Protein AF-0000000086500483 (afdb_homodimer)

Sequence (840 aa):
MISSTLGSKMKPRSASFLNILEKSIKFSTSARAWAPTVSQPPESLLKPLTVPHKLLMGAGPSNCSPRVLAAGKVPMLGHRQPETIEIMDEVQKGLRYLFQTHNEWTFAISATGNGAMEATVVNLLEPGETALVCANGMWGHRFAGMVEQNDCVAKIIVRPFGEVFNIEEIEKGLREHKPSIVFVVYGESSAGTVQPLEGIGELCHRYNALLVVDAVAILGGAPLFTDDWDIDVIYGATQKCMSAPPSLSPITFSQRARDKIASRKKPIRSYYFNAPAIADHWGCDGRSRGFHHTEMVTNVYMLRESLAIFAEEGLEKVWKSHRDCAQLLHQGLEHLGLEFLKVRNPCVTTVIVPDGVSRKDVSDYAMRHYRIDIPGGVPDMVDKVWRIGIMGYNSKAENIKLTLKAFSEALSSVQKKSTVMISSTLGSKMKPRSASFLNILEKSIKFSTSARAWAPTVSQPPESLLKPLTVPHKLLMGAGPSNCSPRVLAAGKVPMLGHRQPETIEIMDEVQKGLRYLFQTHNEWTFAISATGNGAMEATVVNLLEPGETALVCANGMWGHRFAGMVEQNDCVAKIIVRPFGEVFNIEEIEKGLREHKPSIVFVVYGESSAGTVQPLEGIGELCHRYNALLVVDAVAILGGAPLFTDDWDIDVIYGATQKCMSAPPSLSPITFSQRARDKIASRKKPIRSYYFNAPAIADHWGCDGRSRGFHHTEMVTNVYMLRESLAIFAEEGLEKVWKSHRDCAQLLHQGLEHLGLEFLKVRNPCVTTVIVPDGVSRKDVSDYAMRHYRIDIPGGVPDMVDKVWRIGIMGYNSKAENIKLTLKAFSEALSSVQKKSTV

Foldseek 3Di:
DDDDPPDDDPDPPPPPVPDDPPPPPPPPCCPPPDDDDDDDDDPVVVDDDDDDDFQEFFLDQGAADPLLVVLLVDDDDFCPDPVLLVLLVLLQVLQCVLQQHPFLLWGKAQAFLVLLLLLLLLQQDAAAFEEEFEDAFDVSVVSQVSNVVRNYHYHYDYDHQLDEDDLVSVLVVCVVRLGQEYEDEQQDQQRQFGYDQAPNLVSQVVSNHAYEYECASARLQADHNCVNSNHAKYKYFCRHQLRHDGGIMIMGGDPSSVVSSVPDPDDRPDLSSHSVLVSLCSCGPVDHRDCSDGDPSSSSSSSSSSSVVCVVCDSVNSNVLLQVLLVLLVVLCVVLVWDWRDRHRSFKTKTFDDPPFFPVQLQVQCCVPPSYGWFAHDPPGRRGITITGCHHPCSDNVNSVSVSVSNSVSVVVRVVVSVD/DPDDDPDDDPDCPPPPPPPPPPPPPPPPCCPPPDDDDDDDDDPVVVDDDDDDDFQEFFLDQGAADPLLVVLLVDDDDFCPDPVLLVLLVLLQVLQCQLQQHPFLLWGKAQAFLVLLLLLLLLQQDDAAFEEEFEDAFDVSVVSQVSNVVRNYHYHYDYDYQLDEDDLVSVLVVCVVRLGQEYEDEQQDQQRQFGYDQAPNLVSCVVSNHAYEYECASARLQADHNCVNSNHAKYKYFCRHQLRHDGGIMIMGGDPSSVVSSVPDPDDRPDLSSHSVLVSLCSCGPVDHRDCSDGDPSSSSSSSSSSSVVCVVCDSVNSNVLLQVLLVLLVVLCVVLVWDWRDRHRSFKTKTFDDPPFFPVQLQVQCCVPPSYGWFAHDPPGRRGITITGCHHPCSDNVNSVSVSVSNSVSVVVRVVVSVD

Radius of gyration: 29.47 Å; Cα contacts (8 Å, |Δi|>4): 1779; chains: 2; bounding box: 67×90×112 Å

Structure (mmCIF, N/CA/C/O backbone):
data_AF-0000000086500483-model_v1
#
loop_
_entity.id
_entity.type
_entity.pdbx_description
1 polymer 'Alanine--glyoxylate aminotransferase'
#
loop_
_atom_site.group_PDB
_atom_site.id
_atom_site.type_symbol
_atom_site.label_atom_id
_atom_site.label_alt_id
_atom_site.label_comp_id
_atom_site.label_asym_id
_atom_site.label_entity_id
_atom_site.label_seq_id
_atom_site.pdbx_PDB_ins_code
_atom_site.Cartn_x
_atom_site.Cartn_y
_atom_site.Cartn_z
_atom_site.occupancy
_atom_site.B_iso_or_equiv
_atom_site.auth_seq_id
_atom_site.auth_comp_id
_atom_site.auth_asym_id
_atom_site.auth_atom_id
_atom_site.pdbx_PDB_model_num
ATOM 1 N N . MET A 1 1 ? -41.094 42.875 49.844 1 18.81 1 MET A N 1
ATOM 2 C CA . MET A 1 1 ? -40.531 44.156 49.469 1 18.81 1 MET A CA 1
ATOM 3 C C . MET A 1 1 ? -39.281 43.969 48.594 1 18.81 1 MET A C 1
ATOM 5 O O . MET A 1 1 ? -38.781 42.844 48.469 1 18.81 1 MET A O 1
ATOM 9 N N . ILE A 1 2 ? -38 44.594 49.156 1 17.14 2 ILE A N 1
ATOM 10 C CA . ILE A 1 2 ? -37.312 45.375 48.156 1 17.14 2 ILE A CA 1
ATOM 11 C C . ILE A 1 2 ? -36.781 44.438 47.062 1 17.14 2 ILE A C 1
ATOM 13 O O . ILE A 1 2 ? -36.656 43.219 47.281 1 17.14 2 ILE A O 1
ATOM 17 N N . SER A 1 3 ? -35.656 44.781 46.469 1 18.42 3 SER A N 1
ATOM 18 C CA . SER A 1 3 ? -34.75 45.469 45.562 1 18.42 3 SER A CA 1
ATOM 19 C C . SER A 1 3 ? -33.719 44.531 44.969 1 18.42 3 SER A C 1
ATOM 21 O O . SER A 1 3 ? -33.344 43.531 45.594 1 18.42 3 SER A O 1
ATOM 23 N N . SER A 1 4 ? -33.188 44.875 43.781 1 20.38 4 SER A N 1
ATOM 24 C CA . SER A 1 4 ? -32.719 44.625 42.406 1 20.38 4 SER A CA 1
ATOM 25 C C . SER A 1 4 ? -31.234 44.219 42.406 1 20.38 4 SER A C 1
ATOM 27 O O . SER A 1 4 ? -30.656 43.938 41.344 1 20.38 4 SER A O 1
ATOM 29 N N . THR A 1 5 ? -30.438 44.531 43.5 1 21.8 5 THR A N 1
ATOM 30 C CA . THR A 1 5 ? -29.141 45.062 43.094 1 21.8 5 THR A CA 1
ATOM 31 C C . THR A 1 5 ? -28.25 43.938 42.531 1 21.8 5 THR A C 1
ATOM 33 O O . THR A 1 5 ? -27.844 43.031 43.25 1 21.8 5 THR A O 1
ATOM 36 N N . LEU A 1 6 ? -28.438 43.656 41.25 1 22.12 6 LEU A N 1
ATOM 37 C CA . LEU A 1 6 ? -27.969 42.625 40.312 1 22.12 6 LEU A CA 1
ATOM 38 C C . LEU A 1 6 ? -26.453 42.625 40.25 1 22.12 6 LEU A C 1
ATOM 40 O O . LEU A 1 6 ? -25.844 41.562 40 1 22.12 6 LEU A O 1
ATOM 44 N N . GLY A 1 7 ? -25.672 43.844 40.156 1 20.81 7 GLY A N 1
ATOM 45 C CA . GLY A 1 7 ? -24.766 44.156 39.062 1 20.81 7 GLY A CA 1
ATOM 46 C C . GLY A 1 7 ? -23.359 43.656 39.281 1 20.81 7 GLY A C 1
ATOM 47 O O . GLY A 1 7 ? -22.438 44.031 38.562 1 20.81 7 GLY A O 1
ATOM 48 N N . SER A 1 8 ? -22.969 43.094 40.312 1 20.22 8 SER A N 1
ATOM 49 C CA . SER A 1 8 ? -21.562 43.312 40.656 1 20.22 8 SER A CA 1
ATOM 50 C C . SER A 1 8 ? -20.656 42.812 39.531 1 20.22 8 SER A C 1
ATOM 52 O O . SER A 1 8 ? -21.031 41.969 38.75 1 20.22 8 SER A O 1
ATOM 54 N N . LYS A 1 9 ? -19.266 43.375 39.562 1 23.98 9 LYS A N 1
ATOM 55 C CA . LYS A 1 9 ? -18.062 43.719 38.844 1 23.98 9 LYS A CA 1
ATOM 56 C C . LYS A 1 9 ? -17.266 42.5 38.438 1 23.98 9 LYS A C 1
ATOM 58 O O . LYS A 1 9 ? -16.609 41.875 39.281 1 23.98 9 LYS A O 1
ATOM 63 N N . MET A 1 10 ? -17.812 41.594 37.656 1 20.56 10 MET A N 1
ATOM 64 C CA . MET A 1 10 ? -16.969 40.5 37.188 1 20.56 10 MET A CA 1
ATOM 65 C C . MET A 1 10 ? -15.75 41.031 36.438 1 20.56 10 MET A C 1
ATOM 67 O O . MET A 1 10 ? -15.883 41.625 35.375 1 20.56 10 MET A O 1
ATOM 71 N N . LYS A 1 11 ? -14.742 41.625 37.094 1 26.14 11 LYS A N 1
ATOM 72 C CA . LYS A 1 11 ? -13.602 42.281 36.469 1 26.14 11 LYS A CA 1
ATOM 73 C C . LYS A 1 11 ? -12.992 41.406 35.375 1 26.14 11 LYS A C 1
ATOM 75 O O . LYS A 1 11 ? -12.727 40.219 35.594 1 26.14 11 LYS A O 1
ATOM 80 N N . PRO A 1 12 ? -12.945 41.875 34.094 1 25.09 12 PRO A N 1
ATOM 81 C CA . PRO A 1 12 ? -12.5 41.375 32.781 1 25.09 12 PRO A CA 1
ATOM 82 C C . PRO A 1 12 ? -10.992 41.125 32.719 1 25.09 12 PRO A C 1
ATOM 84 O O . PRO A 1 12 ? -10.469 40.719 31.672 1 25.09 12 PRO A O 1
ATOM 87 N N . ARG A 1 13 ? -10.258 40.688 33.656 1 26.56 13 ARG A N 1
ATOM 88 C CA . ARG A 1 13 ? -8.852 41.031 33.562 1 26.56 13 ARG A CA 1
ATOM 89 C C . ARG A 1 13 ? -8.219 40.438 32.312 1 26.56 13 ARG A C 1
ATOM 91 O O . ARG A 1 13 ? -7.004 40.531 32.125 1 26.56 13 ARG A O 1
ATOM 98 N N . SER A 1 14 ? -8.93 39.469 31.609 1 22.48 14 SER A N 1
ATOM 99 C CA . SER A 1 14 ? -8.062 38.531 30.875 1 22.48 14 SER A CA 1
ATOM 100 C C . SER A 1 14 ? -7.508 39.188 29.609 1 22.48 14 SER A C 1
ATOM 102 O O . SER A 1 14 ? -7.027 38.5 28.719 1 22.48 14 SER A O 1
ATOM 104 N N . ALA A 1 15 ? -7.492 40.5 29.375 1 26.84 15 ALA A N 1
ATOM 105 C CA . ALA A 1 15 ? -7.109 41.156 28.125 1 26.84 15 ALA A CA 1
ATOM 106 C C . ALA A 1 15 ? -5.613 41 27.859 1 26.84 15 ALA A C 1
ATOM 108 O O . ALA A 1 15 ? -5.156 41.188 26.734 1 26.84 15 ALA A O 1
ATOM 109 N N . SER A 1 16 ? -4.812 41.031 28.891 1 25.64 16 SER A N 1
ATOM 110 C CA . SER A 1 16 ? -3.43 41.438 28.688 1 25.64 16 SER A CA 1
ATOM 111 C C . SER A 1 16 ? -2.674 40.469 27.812 1 25.64 16 SER A C 1
ATOM 113 O O . SER A 1 16 ? -1.532 40.719 27.422 1 25.64 16 SER A O 1
ATOM 115 N N . PHE A 1 17 ? -3.039 39.219 27.797 1 24.09 17 PHE A N 1
ATOM 116 C CA . PHE A 1 17 ? -2.199 38.25 27.109 1 24.09 17 PHE A CA 1
ATOM 117 C C . PHE A 1 17 ? -2.312 38.375 25.594 1 24.09 17 PHE A C 1
ATOM 119 O O . PHE A 1 17 ? -1.892 37.5 24.844 1 24.09 17 PHE A O 1
ATOM 126 N N . LEU A 1 18 ? -3.117 39.375 25.094 1 24.19 18 LEU A N 1
ATOM 127 C CA . LEU A 1 18 ? -3.471 39.531 23.688 1 24.19 18 LEU A CA 1
ATOM 128 C C . LEU A 1 18 ? -2.26 39.969 22.859 1 24.19 18 LEU A C 1
ATOM 130 O O . LEU A 1 18 ? -2.102 39.531 21.719 1 24.19 18 LEU A O 1
ATOM 134 N N . ASN A 1 19 ? -1.441 41.062 23.266 1 22.88 19 ASN A N 1
ATOM 135 C CA . ASN A 1 19 ? -0.91 42.094 22.406 1 22.88 19 ASN A CA 1
ATOM 136 C C . ASN A 1 19 ? 0.293 41.625 21.594 1 22.88 19 ASN A C 1
ATOM 138 O O . ASN A 1 19 ? 0.6 42.156 20.531 1 22.88 19 ASN A O 1
ATOM 142 N N . ILE A 1 20 ? 1.309 41.062 22.25 1 24.81 20 ILE A N 1
ATOM 143 C CA . ILE A 1 20 ? 2.635 41.375 21.734 1 24.81 20 ILE A CA 1
ATOM 144 C C . ILE A 1 20 ? 2.826 40.719 20.359 1 24.81 20 ILE A C 1
ATOM 146 O O . ILE A 1 20 ? 3.654 41.188 19.578 1 24.81 20 ILE A O 1
ATOM 150 N N . LEU A 1 21 ? 2.375 39.469 20.266 1 23.59 21 LEU A N 1
ATOM 151 C CA . LEU A 1 21 ? 3.152 38.719 19.266 1 23.59 21 LEU A CA 1
ATOM 152 C C . LEU A 1 21 ? 2.742 39.125 17.859 1 23.59 21 LEU A C 1
ATOM 154 O O . LEU A 1 21 ? 2.148 38.312 17.125 1 23.59 21 LEU A O 1
ATOM 158 N N . GLU A 1 22 ? 2.186 40.375 17.734 1 25.53 22 GLU A N 1
ATOM 159 C CA . GLU A 1 22 ? 1.847 40.719 16.359 1 25.53 22 GLU A CA 1
ATOM 160 C C . GLU A 1 22 ? 3.102 40.969 15.531 1 25.53 22 GLU A C 1
ATOM 162 O O . GLU A 1 22 ? 3.109 41.844 14.664 1 25.53 22 GLU A O 1
ATOM 167 N N . LYS A 1 23 ? 4.309 40.688 16.016 1 29.25 23 LYS A N 1
ATOM 168 C CA . LYS A 1 23 ? 5.328 41.125 15.078 1 29.25 23 LYS A CA 1
ATOM 169 C C . LYS A 1 23 ? 5.066 40.562 13.68 1 29.25 23 LYS A C 1
ATOM 171 O O . LYS A 1 23 ? 5 39.375 13.492 1 29.25 23 LYS A O 1
ATOM 176 N N . SER A 1 24 ? 4.547 41.344 12.812 1 27.64 24 SER A N 1
ATOM 177 C CA . SER A 1 24 ? 4.363 41.188 11.375 1 27.64 24 SER A CA 1
ATOM 178 C C . SER A 1 24 ? 5.66 40.75 10.703 1 27.64 24 SER A C 1
ATOM 180 O O . SER A 1 24 ? 6.652 41.5 10.727 1 27.64 24 SER A O 1
ATOM 182 N N . ILE A 1 25 ? 6.176 39.594 10.953 1 28.55 25 ILE A N 1
ATOM 183 C CA . ILE A 1 25 ? 7.258 39.156 10.078 1 28.55 25 ILE A CA 1
ATOM 184 C C . ILE A 1 25 ? 6.953 39.562 8.641 1 28.55 25 ILE A C 1
ATOM 186 O O . ILE A 1 25 ? 5.977 39.125 8.047 1 28.55 25 ILE A O 1
ATOM 190 N N . LYS A 1 26 ? 7.355 40.812 8.344 1 28.77 26 LYS A N 1
ATOM 191 C CA . LYS A 1 26 ? 7.363 41.312 6.977 1 28.77 26 LYS A CA 1
ATOM 192 C C . LYS A 1 26 ? 8.172 40.438 6.051 1 28.77 26 LYS A C 1
ATOM 194 O O . LYS A 1 26 ? 9.398 40.344 6.168 1 28.77 26 LYS A O 1
ATOM 199 N N . PHE A 1 27 ? 7.711 39.281 5.711 1 29.2 27 PHE A N 1
ATOM 200 C CA . PHE A 1 27 ? 8.312 38.562 4.602 1 29.2 27 PHE A CA 1
ATOM 201 C C . PHE A 1 27 ? 8.531 39.469 3.406 1 29.2 27 PHE A C 1
ATOM 203 O O . PHE A 1 27 ? 7.598 40.156 2.955 1 29.2 27 PHE A O 1
ATOM 210 N N . SER A 1 28 ? 9.68 40.125 3.42 1 27.94 28 SER A N 1
ATOM 211 C CA . SER A 1 28 ? 10.055 40.781 2.174 1 27.94 28 SER A CA 1
ATOM 212 C C . SER A 1 28 ? 9.711 39.906 0.966 1 27.94 28 SER A C 1
ATOM 214 O O . SER A 1 28 ? 10.25 38.812 0.813 1 27.94 28 SER A O 1
ATOM 216 N N . THR A 1 29 ? 8.562 39.812 0.553 1 31.92 29 THR A N 1
ATOM 217 C CA . THR A 1 29 ? 8.008 39.156 -0.633 1 31.92 29 THR A CA 1
ATOM 218 C C . THR A 1 29 ? 8.734 39.625 -1.891 1 31.92 29 THR A C 1
ATOM 220 O O . THR A 1 29 ? 8.555 40.75 -2.34 1 31.92 29 THR A O 1
ATOM 223 N N . SER A 1 30 ? 10.008 39.656 -1.958 1 32.94 30 SER A N 1
ATOM 224 C CA . SER A 1 30 ? 10.227 39.688 -3.4 1 32.94 30 SER A CA 1
ATOM 225 C C . SER A 1 30 ? 9.211 38.844 -4.141 1 32.94 30 SER A C 1
ATOM 227 O O . SER A 1 30 ? 9.391 37.625 -4.266 1 32.94 30 SER A O 1
ATOM 229 N N . ALA A 1 31 ? 8.102 38.938 -3.777 1 39.38 31 ALA A N 1
ATOM 230 C CA . ALA A 1 31 ? 6.832 38.406 -4.266 1 39.38 31 ALA A CA 1
ATOM 231 C C . ALA A 1 31 ? 6.836 38.281 -5.789 1 39.38 31 ALA A C 1
ATOM 233 O O . ALA A 1 31 ? 6.961 39.281 -6.492 1 39.38 31 ALA A O 1
ATOM 234 N N . ARG A 1 32 ? 7.25 37.406 -6.418 1 42.75 32 ARG A N 1
ATOM 235 C CA . ARG A 1 32 ? 6.734 37.25 -7.773 1 42.75 32 ARG A CA 1
ATOM 236 C C . ARG A 1 32 ? 5.348 37.875 -7.906 1 42.75 32 ARG A C 1
ATOM 238 O O . ARG A 1 32 ? 4.441 37.562 -7.129 1 42.75 32 ARG A O 1
ATOM 245 N N . ALA A 1 33 ? 5.238 39.031 -8.523 1 44.91 33 ALA A N 1
ATOM 246 C CA . ALA A 1 33 ? 4.168 39.969 -8.836 1 44.91 33 ALA A CA 1
ATOM 247 C C . ALA A 1 33 ? 2.867 39.25 -9.156 1 44.91 33 ALA A C 1
ATOM 249 O O . ALA A 1 33 ? 1.778 39.781 -8.938 1 44.91 33 ALA A O 1
ATOM 250 N N . TRP A 1 34 ? 2.953 38.188 -9.93 1 53.78 34 TRP A N 1
ATOM 251 C CA . TRP A 1 34 ? 1.673 37.688 -10.422 1 53.78 34 TRP A CA 1
ATOM 252 C C . TRP A 1 34 ? 1.175 36.531 -9.57 1 53.78 34 TRP A C 1
ATOM 254 O O . TRP A 1 34 ? 1.963 35.656 -9.148 1 53.78 34 TRP A O 1
ATOM 264 N N . ALA A 1 35 ? 0.151 36.625 -8.891 1 76.38 35 ALA A N 1
ATOM 265 C CA . ALA A 1 35 ? -0.568 35.531 -8.25 1 76.38 35 ALA A CA 1
ATOM 266 C C . ALA A 1 35 ? -0.798 34.375 -9.227 1 76.38 35 ALA A C 1
ATOM 268 O O . ALA A 1 35 ? -1.275 34.594 -10.344 1 76.38 35 ALA A O 1
ATOM 269 N N . PRO A 1 36 ? -0.223 33.188 -8.891 1 88.94 36 PRO A N 1
ATOM 270 C CA . PRO A 1 36 ? -0.471 32.062 -9.789 1 88.94 36 PRO A CA 1
ATOM 271 C C . PRO A 1 36 ? -1.953 31.875 -10.109 1 88.94 36 PRO A C 1
ATOM 273 O O . PRO A 1 36 ? -2.812 32.25 -9.305 1 88.94 36 PRO A O 1
ATOM 276 N N . THR A 1 37 ? -2.127 31.5 -11.32 1 93.06 37 THR A N 1
ATOM 277 C CA . THR A 1 37 ? -3.486 31.203 -11.75 1 93.06 37 THR A CA 1
ATOM 278 C C . THR A 1 37 ? -3.689 29.688 -11.891 1 93.06 37 THR A C 1
ATOM 280 O O . THR A 1 37 ? -2.775 28.969 -12.297 1 93.06 37 THR A O 1
ATOM 283 N N . VAL A 1 38 ? -4.816 29.234 -11.617 1 97.31 38 VAL A N 1
ATOM 284 C CA . VAL A 1 38 ? -5.168 27.812 -11.695 1 97.31 38 VAL A CA 1
ATOM 285 C C . VAL A 1 38 ? -5.332 27.406 -13.156 1 97.31 38 VAL A C 1
ATOM 287 O O . VAL A 1 38 ? -5.926 28.141 -13.945 1 97.31 38 VAL A O 1
ATOM 290 N N . SER A 1 39 ? -4.793 26.312 -13.562 1 97.69 39 SER A N 1
ATOM 291 C CA . SER A 1 39 ? -4.926 25.766 -14.914 1 97.69 39 SER A CA 1
ATOM 292 C C . SER A 1 39 ? -6.352 25.312 -15.188 1 97.69 39 SER A C 1
ATOM 294 O O . SER A 1 39 ? -7.148 25.156 -14.258 1 97.69 39 SER A O 1
ATOM 296 N N . GLN A 1 40 ? -6.695 25.125 -16.453 1 97.5 40 GLN A N 1
ATOM 297 C CA . GLN A 1 40 ? -8 24.594 -16.828 1 97.5 40 GLN A CA 1
ATOM 298 C C . GLN A 1 40 ? -8.102 23.109 -16.469 1 97.5 40 GLN A C 1
ATOM 300 O O . GLN A 1 40 ? -7.133 22.359 -16.594 1 97.5 40 GLN A O 1
ATOM 305 N N . PRO A 1 41 ? -9.281 22.688 -15.969 1 98.31 41 PRO A N 1
ATOM 306 C CA . PRO A 1 41 ? -9.453 21.266 -15.695 1 98.31 41 PRO A CA 1
ATOM 307 C C . PRO A 1 41 ? -9.352 20.406 -16.953 1 98.31 41 PRO A C 1
ATOM 309 O O . PRO A 1 41 ? -9.727 20.844 -18.047 1 98.31 41 PRO A O 1
ATOM 312 N N . PRO A 1 42 ? -8.906 19.203 -16.828 1 98.31 42 PRO A N 1
ATOM 313 C CA . PRO A 1 42 ? -8.844 18.312 -18 1 98.31 42 PRO A CA 1
ATOM 314 C C . PRO A 1 42 ? -10.234 17.969 -18.547 1 98.31 42 PRO A C 1
ATOM 316 O O . PRO A 1 42 ? -11.094 17.5 -17.797 1 98.31 42 PRO A O 1
ATOM 319 N N . GLU A 1 43 ? -10.367 18.047 -19.844 1 98.19 43 GLU A N 1
ATOM 320 C CA . GLU A 1 43 ? -11.656 17.844 -20.484 1 98.19 43 GLU A CA 1
ATOM 321 C C . GLU A 1 43 ? -12.117 16.391 -20.328 1 98.19 43 GLU A C 1
ATOM 323 O O . GLU A 1 43 ? -13.312 16.125 -20.234 1 98.19 43 GLU A O 1
ATOM 328 N N . SER A 1 44 ? -11.188 15.516 -20.297 1 98.12 44 SER A N 1
ATOM 329 C CA . SER A 1 44 ? -11.516 14.094 -20.203 1 98.12 44 SER A CA 1
ATOM 330 C C . SER A 1 44 ? -12.25 13.789 -18.906 1 98.12 44 SER A C 1
ATOM 332 O O . SER A 1 44 ? -13.055 12.859 -18.844 1 98.12 44 SER A O 1
ATOM 334 N N . LEU A 1 45 ? -12.008 14.562 -17.891 1 98.38 45 LEU A N 1
ATOM 335 C CA . LEU A 1 45 ? -12.594 14.305 -16.578 1 98.38 45 LEU A CA 1
ATOM 336 C C . LEU A 1 45 ? -13.984 14.914 -16.484 1 98.38 45 LEU A C 1
ATOM 338 O O . LEU A 1 45 ? -14.688 14.703 -15.484 1 98.38 45 LEU A O 1
ATOM 342 N N . LEU A 1 46 ? -14.398 15.664 -17.469 1 98.31 46 LEU A N 1
ATOM 343 C CA . LEU A 1 46 ? -15.75 16.203 -17.531 1 98.31 46 LEU A CA 1
ATOM 344 C C . LEU A 1 46 ? -16.703 15.227 -18.188 1 98.31 46 LEU A C 1
ATOM 346 O O . LEU A 1 46 ? -17.906 15.492 -18.281 1 98.31 46 LEU A O 1
ATOM 350 N N . LYS A 1 47 ? -16.203 14.055 -18.578 1 97.88 47 LYS A N 1
ATOM 351 C CA . LYS A 1 47 ? -17 12.961 -19.141 1 97.88 47 LYS A CA 1
ATOM 352 C C . LYS A 1 47 ? -17.188 11.844 -18.109 1 97.88 47 LYS A C 1
ATOM 354 O O . LYS A 1 47 ? -16.328 11.641 -17.25 1 97.88 47 LYS A O 1
ATOM 359 N N . PRO A 1 48 ? -18.297 11.117 -18.188 1 97.06 48 PRO A N 1
ATOM 360 C CA . PRO A 1 48 ? -18.531 10.039 -17.219 1 97.06 48 PRO A CA 1
ATOM 361 C C . PRO A 1 48 ? -17.547 8.883 -17.375 1 97.06 48 PRO A C 1
ATOM 363 O O . PRO A 1 48 ? -17.016 8.664 -18.469 1 97.06 48 PRO A O 1
ATOM 366 N N . LEU A 1 49 ? -17.297 8.188 -16.281 1 96.81 49 LEU A N 1
ATOM 367 C CA . LEU A 1 49 ? -16.531 6.945 -16.312 1 96.81 49 LEU A CA 1
ATOM 368 C C . LEU A 1 49 ? -17.25 5.875 -17.125 1 96.81 49 LEU A C 1
ATOM 370 O O . LEU A 1 49 ? -18.438 5.613 -16.891 1 96.81 49 LEU A O 1
ATOM 374 N N . THR A 1 50 ? -16.547 5.336 -18.109 1 94.31 50 THR A N 1
ATOM 375 C CA . THR A 1 50 ? -17.094 4.266 -18.938 1 94.31 50 THR A CA 1
ATOM 376 C C . THR A 1 50 ? -16.203 3.027 -18.875 1 94.31 50 THR A C 1
ATOM 378 O O . THR A 1 50 ? -15.039 3.072 -19.266 1 94.31 50 THR A O 1
ATOM 381 N N . VAL A 1 51 ? -16.812 1.915 -18.359 1 96.06 51 VAL A N 1
ATOM 382 C CA . VAL A 1 51 ? -16.062 0.666 -18.219 1 96.06 51 VAL A CA 1
ATOM 383 C C . VAL A 1 51 ? -16.875 -0.485 -18.812 1 96.06 51 VAL A C 1
ATOM 385 O O . VAL A 1 51 ? -17.984 -0.786 -18.344 1 96.06 51 VAL A O 1
ATOM 388 N N . PRO A 1 52 ? -16.391 -1.112 -19.844 1 95.44 52 PRO A N 1
ATOM 389 C CA . PRO A 1 52 ? -17.109 -2.266 -20.406 1 95.44 52 PRO A CA 1
ATOM 390 C C . PRO A 1 52 ? -16.984 -3.51 -19.531 1 95.44 52 PRO A C 1
ATOM 392 O O . PRO A 1 52 ? -16.078 -3.592 -18.688 1 95.44 52 PRO A O 1
ATOM 395 N N . HIS A 1 53 ? -17.922 -4.391 -19.75 1 95.38 53 HIS A N 1
ATOM 396 C CA . HIS A 1 53 ? -17.828 -5.703 -19.109 1 95.38 53 HIS A CA 1
ATOM 397 C C . HIS A 1 53 ? -17.016 -6.668 -19.969 1 95.38 53 HIS A C 1
ATOM 399 O O . HIS A 1 53 ? -17.266 -6.809 -21.172 1 95.38 53 HIS A O 1
ATOM 405 N N . LYS A 1 54 ? -16.047 -7.273 -19.391 1 97.31 54 LYS A N 1
ATOM 406 C CA . LYS A 1 54 ? -15.195 -8.266 -20.047 1 97.31 54 LYS A CA 1
ATOM 407 C C . LYS A 1 54 ? -14.961 -9.469 -19.141 1 97.31 54 LYS A C 1
ATOM 409 O O . LYS A 1 54 ? -14.938 -9.344 -17.922 1 97.31 54 LYS A O 1
ATOM 414 N N . LEU A 1 55 ? -14.883 -10.641 -19.719 1 97.69 55 LEU A N 1
ATOM 415 C CA . LEU A 1 55 ? -14.477 -11.844 -19 1 97.69 55 LEU A CA 1
ATOM 416 C C . LEU A 1 55 ? -12.953 -11.969 -18.969 1 97.69 55 LEU A C 1
ATOM 418 O O . LEU A 1 55 ? -12.32 -12.102 -20.016 1 97.69 55 LEU A O 1
ATOM 422 N N . LEU A 1 56 ? -12.367 -11.945 -17.781 1 97.88 56 LEU A N 1
ATOM 423 C CA . LEU A 1 56 ? -10.922 -11.93 -17.609 1 97.88 56 LEU A CA 1
ATOM 424 C C . LEU A 1 56 ? -10.383 -13.344 -17.375 1 97.88 56 LEU A C 1
ATOM 426 O O . LEU A 1 56 ? -10.266 -13.797 -16.234 1 97.88 56 LEU A O 1
ATOM 430 N N . MET A 1 57 ? -9.961 -13.984 -18.438 1 97.5 57 MET A N 1
ATOM 431 C CA . MET A 1 57 ? -9.523 -15.375 -18.375 1 97.5 57 MET A CA 1
ATOM 432 C C . MET A 1 57 ? -8.008 -15.484 -18.516 1 97.5 57 MET A C 1
ATOM 434 O O . MET A 1 57 ? -7.5 -16.422 -19.125 1 97.5 57 MET A O 1
ATOM 438 N N . GLY A 1 58 ? -7.266 -14.484 -18.031 1 94.88 58 GLY A N 1
ATOM 439 C CA . GLY A 1 58 ? -5.816 -14.531 -17.953 1 94.88 58 GLY A CA 1
ATOM 440 C C . GLY A 1 58 ? -5.309 -14.922 -16.578 1 94.88 58 GLY A C 1
ATOM 441 O O . GLY A 1 58 ? -6.059 -15.461 -15.758 1 94.88 58 GLY A O 1
ATOM 442 N N . ALA A 1 59 ? -3.994 -14.672 -16.344 1 93.12 59 ALA A N 1
ATOM 443 C CA . ALA A 1 59 ? -3.34 -15.055 -15.102 1 93.12 59 ALA A CA 1
ATOM 444 C C . ALA A 1 59 ? -3.6 -14.016 -14.008 1 93.12 59 ALA A C 1
ATOM 446 O O . ALA A 1 59 ? -2.787 -13.852 -13.094 1 93.12 59 ALA A O 1
ATOM 447 N N . GLY A 1 60 ? -4.672 -13.258 -14.102 1 92.06 60 GLY A N 1
ATOM 448 C CA . GLY A 1 60 ? -5.004 -12.219 -13.141 1 92.06 60 GLY A CA 1
ATOM 449 C C . GLY A 1 60 ? -4.797 -10.812 -13.68 1 92.06 60 GLY A C 1
ATOM 450 O O . GLY A 1 60 ? -3.85 -10.57 -14.438 1 92.06 60 GLY A O 1
ATOM 451 N N . PRO A 1 61 ? -5.734 -9.945 -13.344 1 95.81 61 PRO A N 1
ATOM 452 C CA . PRO A 1 61 ? -6.816 -10.109 -12.367 1 95.81 61 PRO A CA 1
ATOM 453 C C . PRO A 1 61 ? -7.98 -10.93 -12.906 1 95.81 61 PRO A C 1
ATOM 455 O O . PRO A 1 61 ? -8.172 -11.016 -14.117 1 95.81 61 PRO A O 1
ATOM 458 N N . SER A 1 62 ? -8.68 -11.602 -11.992 1 97.44 62 SER A N 1
ATOM 459 C CA . SER A 1 62 ? -9.93 -12.281 -12.312 1 97.44 62 SER A CA 1
ATOM 460 C C . SER A 1 62 ? -11.125 -11.359 -12.102 1 97.44 62 SER A C 1
ATOM 462 O O . SER A 1 62 ? -11 -10.305 -11.469 1 97.44 62 SER A O 1
ATOM 464 N N . ASN A 1 63 ? -12.219 -11.719 -12.703 1 97.94 63 ASN A N 1
ATOM 465 C CA . ASN A 1 63 ? -13.422 -10.977 -12.359 1 97.94 63 ASN A CA 1
ATOM 466 C C . ASN A 1 63 ? -13.742 -11.086 -10.875 1 97.94 63 ASN A C 1
ATOM 468 O O . ASN A 1 63 ? -13.492 -12.117 -10.25 1 97.94 63 ASN A O 1
ATOM 472 N N . CYS A 1 64 ? -14.25 -10.016 -10.344 1 97.62 64 CYS A N 1
ATOM 473 C CA . CYS A 1 64 ? -14.688 -10.016 -8.953 1 97.62 64 CYS A CA 1
ATOM 474 C C . CYS A 1 64 ? -16.141 -10.461 -8.836 1 97.62 64 CYS A C 1
ATOM 476 O O . CYS A 1 64 ? -16.938 -10.203 -9.727 1 97.62 64 CYS A O 1
ATOM 478 N N . SER A 1 65 ? -16.438 -11.148 -7.758 1 96.06 65 SER A N 1
ATOM 479 C CA . SER A 1 65 ? -17.844 -11.453 -7.516 1 96.06 65 SER A CA 1
ATOM 480 C C . SER A 1 65 ? -18.656 -10.188 -7.289 1 96.06 65 SER A C 1
ATOM 482 O O . SER A 1 65 ? -18.156 -9.227 -6.695 1 96.06 65 SER A O 1
ATOM 484 N N . PRO A 1 66 ? -19.891 -10.219 -7.691 1 96.56 66 PRO A N 1
ATOM 485 C CA . PRO A 1 66 ? -20.766 -9.062 -7.43 1 96.56 66 PRO A CA 1
ATOM 486 C C . PRO A 1 66 ? -20.859 -8.719 -5.945 1 96.56 66 PRO A C 1
ATOM 488 O O . PRO A 1 66 ? -20.953 -7.547 -5.582 1 96.56 66 PRO A O 1
ATOM 491 N N . ARG A 1 67 ? -20.844 -9.758 -5.133 1 97.38 67 ARG A N 1
ATOM 492 C CA . ARG A 1 67 ? -20.891 -9.555 -3.688 1 97.38 67 ARG A CA 1
ATOM 493 C C . ARG A 1 67 ? -19.672 -8.766 -3.205 1 97.38 67 ARG A C 1
ATOM 495 O O . ARG A 1 67 ? -19.797 -7.844 -2.4 1 97.38 67 ARG A O 1
ATOM 502 N N . VAL A 1 68 ? -18.516 -9.133 -3.654 1 98.25 68 VAL A N 1
ATOM 503 C CA . VAL A 1 68 ? -17.266 -8.453 -3.295 1 98.25 68 VAL A CA 1
ATOM 504 C C . VAL A 1 68 ? -17.312 -7.012 -3.803 1 98.25 68 VAL A C 1
ATOM 506 O O . VAL A 1 68 ? -16.953 -6.082 -3.076 1 98.25 68 VAL A O 1
ATOM 509 N N . LEU A 1 69 ? -17.75 -6.777 -5.055 1 97.75 69 LEU A N 1
ATOM 510 C CA . LEU A 1 69 ? -17.828 -5.434 -5.621 1 97.75 69 LEU A CA 1
ATOM 511 C C . LEU A 1 69 ? -18.828 -4.578 -4.855 1 97.75 69 LEU A C 1
ATOM 513 O O . LEU A 1 69 ? -18.594 -3.383 -4.652 1 97.75 69 LEU A O 1
ATOM 517 N N . ALA A 1 70 ? -19.906 -5.188 -4.434 1 97.25 70 ALA A N 1
ATOM 518 C CA . ALA A 1 70 ? -20.922 -4.457 -3.691 1 97.25 70 ALA A CA 1
ATOM 519 C C . ALA A 1 70 ? -20.375 -3.902 -2.387 1 97.25 70 ALA A C 1
ATOM 521 O O . ALA A 1 70 ? -20.781 -2.832 -1.931 1 97.25 70 ALA A O 1
ATOM 522 N N . ALA A 1 71 ? -19.422 -4.602 -1.79 1 97.62 71 ALA A N 1
ATOM 523 C CA . ALA A 1 71 ? -18.781 -4.133 -0.561 1 97.62 71 ALA A CA 1
ATOM 524 C C . ALA A 1 71 ? -18.016 -2.834 -0.8 1 97.62 71 ALA A C 1
ATOM 526 O O . ALA A 1 71 ? -17.781 -2.068 0.137 1 97.62 71 ALA A O 1
ATOM 527 N N . GLY A 1 72 ? -17.641 -2.564 -2.039 1 96.12 72 GLY A N 1
ATOM 528 C CA . GLY A 1 72 ? -16.938 -1.345 -2.393 1 96.12 72 GLY A CA 1
ATOM 529 C C . GLY A 1 72 ? -17.797 -0.102 -2.279 1 96.12 72 GLY A C 1
ATOM 530 O O . GLY A 1 72 ? -17.281 1.015 -2.205 1 96.12 72 GLY A O 1
ATOM 531 N N . LYS A 1 73 ? -19.078 -0.26 -2.26 1 95.31 73 LYS A N 1
ATOM 532 C CA . LYS A 1 73 ? -20 0.868 -2.217 1 95.31 73 LYS A CA 1
ATOM 533 C C . LYS A 1 73 ? -20.469 1.132 -0.792 1 95.31 73 LYS A C 1
ATOM 535 O O . LYS A 1 73 ? -21.172 2.115 -0.538 1 95.31 73 LYS A O 1
ATOM 540 N N . VAL A 1 74 ? -20.047 0.265 0.157 1 93.31 74 VAL A N 1
ATOM 541 C CA . VAL A 1 74 ? -20.422 0.401 1.562 1 93.31 74 VAL A CA 1
ATOM 542 C C . VAL A 1 74 ? -19.766 1.65 2.15 1 93.31 74 VAL A C 1
ATOM 544 O O . VAL A 1 74 ? -18.641 1.994 1.797 1 93.31 74 VAL A O 1
ATOM 547 N N . PRO A 1 75 ? -20.469 2.285 3.057 1 92.81 75 PRO A N 1
ATOM 548 C CA . PRO A 1 75 ? -19.953 3.545 3.592 1 92.81 75 PRO A CA 1
ATOM 549 C C . PRO A 1 75 ? -18.609 3.373 4.301 1 92.81 75 PRO A C 1
ATOM 551 O O . PRO A 1 75 ? -18.375 2.355 4.961 1 92.81 75 PRO A O 1
ATOM 554 N N . MET A 1 76 ? -17.844 4.43 4.227 1 91.62 76 MET A N 1
ATOM 555 C CA . MET A 1 76 ? -16.531 4.484 4.867 1 91.62 76 MET A CA 1
ATOM 556 C C . MET A 1 76 ? -16.672 4.609 6.383 1 91.62 76 MET A C 1
ATOM 558 O O . MET A 1 76 ? -17.516 5.359 6.875 1 91.62 76 MET A O 1
ATOM 562 N N . LEU A 1 77 ? -15.977 3.809 7.074 1 91.62 77 LEU A N 1
ATOM 563 C CA . LEU A 1 77 ? -15.805 3.969 8.516 1 91.62 77 LEU A CA 1
ATOM 564 C C . LEU A 1 77 ? -14.406 4.473 8.844 1 91.62 77 LEU A C 1
ATOM 566 O O . LEU A 1 77 ? -13.492 4.359 8.023 1 91.62 77 LEU A O 1
ATOM 570 N N . GLY A 1 78 ? -14.328 5.082 10.031 1 89.94 78 GLY A N 1
ATOM 571 C CA . GLY A 1 78 ? -12.992 5.375 10.539 1 89.94 78 GLY A CA 1
ATOM 572 C C . GLY A 1 78 ? -12.148 4.129 10.75 1 89.94 78 GLY A C 1
ATOM 573 O O . GLY A 1 78 ? -12.672 3.076 11.117 1 89.94 78 GLY A O 1
ATOM 574 N N . HIS A 1 79 ? -10.82 4.336 10.609 1 81.75 79 HIS A N 1
ATOM 575 C CA . HIS A 1 79 ? -9.914 3.195 10.594 1 81.75 79 HIS A CA 1
ATOM 576 C C . HIS A 1 79 ? -9.68 2.654 12 1 81.75 79 HIS A C 1
ATOM 578 O O . HIS A 1 79 ? -9.18 1.54 12.164 1 81.75 79 HIS A O 1
ATOM 584 N N . ARG A 1 80 ? -10.156 3.326 12.969 1 85.31 80 ARG A N 1
ATOM 585 C CA . ARG A 1 80 ? -9.938 2.842 14.328 1 85.31 80 ARG A CA 1
ATOM 586 C C . ARG A 1 80 ? -11.258 2.629 15.055 1 85.31 80 ARG A C 1
ATOM 588 O O . ARG A 1 80 ? -11.281 2.42 16.266 1 85.31 80 ARG A O 1
ATOM 595 N N . 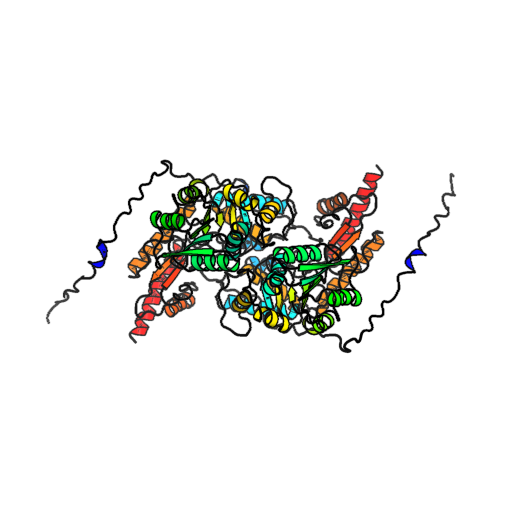GLN A 1 81 ? -12.281 2.682 14.367 1 92.19 81 GLN A N 1
ATOM 596 C CA . GLN A 1 81 ? -13.594 2.465 14.969 1 92.19 81 GLN A CA 1
ATOM 597 C C . GLN A 1 81 ? -13.812 0.99 15.297 1 92.19 81 GLN A C 1
ATOM 599 O O . GLN A 1 81 ? -13.281 0.111 14.617 1 92.19 81 GLN A O 1
ATOM 604 N N . PRO A 1 82 ? -14.594 0.754 16.297 1 93.5 82 PRO A N 1
ATOM 605 C CA . PRO A 1 82 ? -14.781 -0.628 16.75 1 93.5 82 PRO A CA 1
ATOM 606 C C . PRO A 1 82 ? -15.281 -1.546 15.633 1 93.5 82 PRO A C 1
ATOM 608 O O . PRO A 1 82 ? -14.867 -2.703 15.547 1 93.5 82 PRO A O 1
ATOM 611 N N . GLU A 1 83 ? -16.188 -1.084 14.805 1 95.75 83 GLU A N 1
ATOM 612 C CA . GLU A 1 83 ? -16.719 -1.901 13.719 1 95.75 83 GLU A CA 1
ATOM 613 C C . GLU A 1 83 ? -15.617 -2.258 12.719 1 95.75 83 GLU A C 1
ATOM 615 O O . GLU A 1 83 ? -15.57 -3.383 12.211 1 95.75 83 GLU A O 1
ATOM 620 N N . THR A 1 84 ? -14.75 -1.247 12.422 1 96.06 84 THR A N 1
ATOM 621 C CA . THR A 1 84 ? -13.633 -1.506 11.523 1 96.06 84 THR A CA 1
ATOM 622 C C . THR A 1 84 ? -12.688 -2.551 12.109 1 96.06 84 THR A C 1
ATOM 624 O O . THR A 1 84 ? -12.25 -3.467 11.414 1 96.06 84 THR A O 1
ATOM 627 N N . ILE A 1 85 ? -12.391 -2.453 13.359 1 95.81 85 ILE A N 1
ATOM 628 C CA . ILE A 1 85 ? -11.508 -3.379 14.062 1 95.81 85 ILE A CA 1
ATOM 629 C C . ILE A 1 85 ? -12.109 -4.785 14.031 1 95.81 85 ILE A C 1
ATOM 631 O O . ILE A 1 85 ? -11.398 -5.766 13.805 1 95.81 85 ILE A O 1
ATOM 635 N N . GLU A 1 86 ? -13.383 -4.852 14.258 1 97.12 86 GLU A N 1
ATOM 636 C CA . GLU A 1 86 ? -14.062 -6.141 14.203 1 97.12 86 GLU A CA 1
ATOM 637 C C . GLU A 1 86 ? -13.938 -6.777 12.82 1 97.12 86 GLU A C 1
ATOM 639 O O . GLU A 1 86 ? -13.703 -7.98 12.703 1 97.12 86 GLU A O 1
ATOM 644 N N . ILE A 1 87 ? -14.125 -6.02 11.828 1 98.12 87 ILE A N 1
ATOM 645 C CA . ILE A 1 87 ? -14.016 -6.512 10.453 1 98.12 87 ILE A CA 1
ATOM 646 C C . ILE A 1 87 ? -12.586 -6.98 10.188 1 98.12 87 ILE A C 1
ATOM 648 O O . ILE A 1 87 ? -12.375 -8.016 9.555 1 98.12 87 ILE A O 1
ATOM 652 N N . MET A 1 88 ? -11.602 -6.188 10.648 1 98 88 MET A N 1
ATOM 653 C CA . MET A 1 88 ? -10.203 -6.59 10.523 1 98 88 MET A CA 1
ATOM 654 C C . MET A 1 88 ? -9.953 -7.918 11.234 1 98 88 MET A C 1
ATOM 656 O O . MET A 1 88 ? -9.242 -8.781 10.719 1 98 88 MET A O 1
ATOM 660 N N . ASP A 1 89 ? -10.539 -8.117 12.391 1 97.75 89 ASP A N 1
ATOM 661 C CA . ASP A 1 89 ? -10.438 -9.383 13.109 1 97.75 89 ASP A CA 1
ATOM 662 C C . ASP A 1 89 ? -11.016 -10.531 12.281 1 97.75 89 ASP A C 1
ATOM 664 O O . ASP A 1 89 ? -10.438 -11.617 12.219 1 97.75 89 ASP A O 1
ATOM 668 N N . GLU A 1 90 ? -12.18 -10.312 11.703 1 98.69 90 GLU A N 1
ATOM 669 C CA . GLU A 1 90 ? -12.82 -11.312 10.859 1 98.69 90 GLU A CA 1
ATOM 670 C C . GLU A 1 90 ? -11.938 -11.68 9.664 1 98.69 90 GLU A C 1
ATOM 672 O O . GLU A 1 90 ? -11.859 -12.844 9.281 1 98.69 90 GLU A O 1
ATOM 677 N N . VAL A 1 91 ? -11.305 -10.648 9.125 1 98.81 91 VAL A N 1
ATOM 678 C CA . VAL A 1 91 ? -10.398 -10.875 8.008 1 98.81 91 VAL A CA 1
ATOM 679 C C . VAL A 1 91 ? -9.234 -11.758 8.445 1 98.81 91 VAL A C 1
ATOM 681 O O . VAL A 1 91 ? -8.859 -12.695 7.738 1 98.81 91 VAL A O 1
ATOM 684 N N . GLN A 1 92 ? -8.656 -11.484 9.602 1 98.75 92 GLN A N 1
ATOM 685 C CA . GLN A 1 92 ? -7.559 -12.305 10.102 1 98.75 92 GLN A CA 1
ATOM 686 C C . GLN A 1 92 ? -8 -13.758 10.289 1 98.75 92 GLN A C 1
ATOM 688 O O . GLN A 1 92 ? -7.266 -14.68 9.938 1 98.75 92 GLN A O 1
ATOM 693 N N . LYS A 1 93 ? -9.18 -13.984 10.828 1 98.81 93 LYS A N 1
ATOM 694 C CA . LYS A 1 93 ? -9.711 -15.336 10.984 1 98.81 93 LYS A CA 1
ATOM 695 C C . LYS A 1 93 ? -9.883 -16.016 9.633 1 98.81 93 LYS A C 1
ATOM 697 O O . LYS A 1 93 ? -9.547 -17.188 9.477 1 98.81 93 LYS A O 1
ATOM 702 N N . GLY A 1 94 ? -10.406 -15.297 8.727 1 98.94 94 GLY A N 1
ATOM 703 C CA . GLY A 1 94 ? -10.578 -15.828 7.379 1 98.94 94 GLY A CA 1
ATOM 704 C C . GLY A 1 94 ? -9.258 -16.172 6.707 1 98.94 94 GLY A C 1
ATOM 705 O O . GLY A 1 94 ? -9.172 -17.188 6.004 1 98.94 94 GLY A O 1
ATOM 706 N N . LEU A 1 95 ? -8.273 -15.312 6.891 1 98.94 95 LEU A N 1
ATOM 707 C CA . LEU A 1 95 ? -6.965 -15.57 6.309 1 98.94 95 LEU A CA 1
ATOM 708 C C . LEU A 1 95 ? -6.324 -16.797 6.93 1 98.94 95 LEU A C 1
ATOM 710 O O . LEU A 1 95 ? -5.676 -17.594 6.238 1 98.94 95 LEU A O 1
ATOM 714 N N . ARG A 1 96 ? -6.449 -16.969 8.203 1 98.88 96 ARG A N 1
ATOM 715 C CA . ARG A 1 96 ? -5.934 -18.172 8.844 1 98.88 96 ARG A CA 1
ATOM 716 C C . ARG A 1 96 ? -6.613 -19.422 8.289 1 98.88 96 ARG A C 1
ATOM 718 O O . ARG A 1 96 ? -5.969 -20.453 8.102 1 98.88 96 ARG A O 1
ATOM 725 N N . TYR A 1 97 ? -7.918 -19.312 8.078 1 98.88 97 TYR A N 1
ATOM 726 C CA . TYR A 1 97 ? -8.656 -20.406 7.461 1 98.88 97 TYR A CA 1
ATOM 727 C C . TYR A 1 97 ? -8.133 -20.688 6.059 1 98.88 97 TYR A C 1
ATOM 729 O O . TYR A 1 97 ? -7.875 -21.844 5.711 1 98.88 97 TYR A O 1
ATOM 737 N N . LEU A 1 98 ? -7.945 -19.656 5.281 1 98.88 98 LEU A N 1
ATOM 738 C CA . LEU A 1 98 ? -7.504 -19.797 3.896 1 98.88 98 LEU A CA 1
ATOM 739 C C . LEU A 1 98 ? -6.102 -20.391 3.826 1 98.88 98 LEU A C 1
ATOM 741 O O . LEU A 1 98 ? -5.824 -21.234 2.979 1 98.88 98 LEU A O 1
ATOM 745 N N . PHE A 1 99 ? -5.199 -19.953 4.75 1 98.88 99 PHE A N 1
ATOM 746 C CA . PHE A 1 99 ? -3.811 -20.406 4.785 1 98.88 99 PHE A CA 1
ATOM 747 C C . PHE A 1 99 ? -3.691 -21.75 5.504 1 98.88 99 PHE A C 1
ATOM 749 O O . PHE A 1 99 ? -2.652 -22.406 5.434 1 98.88 99 PHE A O 1
ATOM 756 N N . GLN A 1 100 ? -4.793 -22.156 6.238 1 98.81 100 GLN A N 1
ATOM 757 C CA . GLN A 1 100 ? -4.754 -23.344 7.098 1 98.81 100 GLN A CA 1
ATOM 758 C C . GLN A 1 100 ? -3.604 -23.25 8.094 1 98.81 100 GLN A C 1
ATOM 760 O O . GLN A 1 100 ? -2.756 -24.141 8.156 1 98.81 100 GLN A O 1
ATOM 765 N N . THR A 1 101 ? -3.697 -22.188 8.898 1 98.88 101 THR A N 1
ATOM 766 C CA . THR A 1 101 ? -2.643 -21.906 9.867 1 98.88 101 THR A CA 1
ATOM 767 C C . THR A 1 101 ? -3.232 -21.359 11.164 1 98.88 101 THR A C 1
ATOM 769 O O . THR A 1 101 ? -4.391 -20.922 11.195 1 98.88 101 THR A O 1
ATOM 772 N N . HIS A 1 102 ? -2.471 -21.469 12.188 1 98.19 102 HIS A N 1
ATOM 773 C CA . HIS A 1 102 ? -2.818 -20.875 13.477 1 98.19 102 HIS A CA 1
ATOM 774 C C . HIS A 1 102 ? -1.882 -19.719 13.82 1 98.19 102 HIS A C 1
ATOM 776 O O . HIS A 1 102 ? -1.925 -19.188 14.93 1 98.19 102 HIS A O 1
ATOM 782 N N . ASN A 1 103 ? -1.086 -19.328 12.875 1 98.75 103 ASN A N 1
ATOM 783 C CA . ASN A 1 103 ? -0.138 -18.25 13.125 1 98.75 103 ASN A CA 1
ATOM 784 C C . ASN A 1 103 ? -0.841 -17 13.617 1 98.75 103 ASN A C 1
ATOM 786 O O . ASN A 1 103 ? -1.823 -16.547 13.016 1 98.75 103 ASN A O 1
ATOM 790 N N . GLU A 1 104 ? -0.285 -16.375 14.617 1 97.5 104 GLU A N 1
ATOM 791 C CA . GLU A 1 104 ? -0.822 -15.109 15.117 1 97.5 104 GLU A CA 1
ATOM 792 C C . GLU A 1 104 ? -0.557 -13.969 14.133 1 97.5 104 GLU A C 1
ATOM 794 O O . GLU A 1 104 ? -1.422 -13.125 13.906 1 97.5 104 GLU A O 1
ATOM 799 N N . TRP A 1 105 ? 0.677 -13.984 13.625 1 98.56 105 TRP A N 1
ATOM 800 C CA . TRP A 1 105 ? 0.995 -12.992 12.602 1 98.56 105 TRP A CA 1
ATOM 801 C C . TRP A 1 105 ? 0.369 -13.367 11.266 1 98.56 105 TRP A C 1
ATOM 803 O O . TRP A 1 105 ? 1.037 -13.93 10.398 1 98.56 105 TRP A O 1
ATOM 813 N N . THR A 1 106 ? -0.878 -13.172 11.109 1 98.88 106 THR A N 1
ATOM 814 C CA . THR A 1 106 ? -1.666 -13.344 9.898 1 98.88 106 THR A CA 1
ATOM 815 C C . THR A 1 106 ? -2.498 -12.102 9.609 1 98.88 106 THR A C 1
ATOM 817 O O . THR A 1 106 ? -3.387 -11.75 10.391 1 98.88 106 THR A O 1
ATOM 820 N N . PHE A 1 107 ? -2.119 -11.391 8.562 1 98.81 107 PHE A N 1
ATOM 821 C CA . PHE A 1 107 ? -2.783 -10.133 8.242 1 98.81 107 PHE A CA 1
ATOM 822 C C . PHE A 1 107 ? -2.65 -9.805 6.762 1 98.81 107 PHE A C 1
ATOM 824 O O . PHE A 1 107 ? -2.225 -10.648 5.969 1 98.81 107 PHE A O 1
ATOM 831 N N . ALA A 1 108 ? -3.148 -8.672 6.332 1 98.75 108 ALA A N 1
ATOM 832 C CA . ALA A 1 108 ? -3.049 -8.219 4.945 1 98.75 108 ALA A CA 1
ATOM 833 C C . ALA A 1 108 ? -2.186 -6.965 4.84 1 98.75 108 ALA A C 1
ATOM 835 O O . ALA A 1 108 ? -2.41 -5.984 5.555 1 98.75 108 ALA A O 1
ATOM 836 N N . ILE A 1 109 ? -1.199 -7.047 4.016 1 98.62 109 ILE A N 1
ATOM 837 C CA . ILE A 1 109 ? -0.381 -5.879 3.719 1 98.62 109 ILE A CA 1
ATOM 838 C C . ILE A 1 109 ? -1.144 -4.938 2.787 1 98.62 109 ILE A C 1
ATOM 840 O O . ILE A 1 109 ? -1.768 -5.383 1.82 1 98.62 109 ILE A O 1
ATOM 844 N N . SER A 1 110 ? -1.136 -3.619 3.105 1 98.44 110 SER A N 1
ATOM 845 C CA . SER A 1 110 ? -1.756 -2.598 2.268 1 98.44 110 SER A CA 1
ATOM 846 C C . SER A 1 110 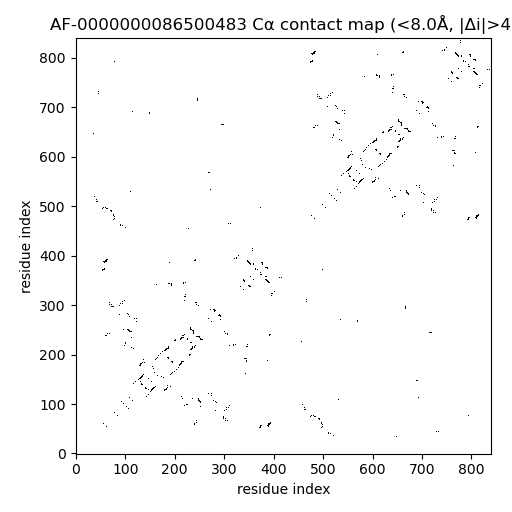? -0.908 -2.305 1.033 1 98.44 110 SER A C 1
ATOM 848 O O . SER A 1 110 ? -0.417 -1.188 0.861 1 98.44 110 SER A O 1
ATOM 850 N N . ALA A 1 111 ? -0.745 -3.279 0.186 1 98.31 111 ALA A N 1
ATOM 851 C CA . ALA A 1 111 ? 0.011 -3.281 -1.063 1 98.31 111 ALA A CA 1
ATOM 852 C C . ALA A 1 111 ? -0.341 -4.496 -1.916 1 98.31 111 ALA A C 1
ATOM 854 O O . ALA A 1 111 ? -0.98 -5.434 -1.437 1 98.31 111 ALA A O 1
ATOM 855 N N . THR A 1 112 ? 0.052 -4.484 -3.16 1 97.44 112 THR A N 1
ATOM 856 C CA . THR A 1 112 ? -0.185 -5.629 -4.035 1 97.44 112 THR A CA 1
ATOM 857 C C . THR A 1 112 ? 0.8 -6.754 -3.73 1 97.44 112 THR A C 1
ATOM 859 O O . THR A 1 112 ? 1.581 -6.664 -2.781 1 97.44 112 THR A O 1
ATOM 862 N N . GLY A 1 113 ? 0.715 -7.801 -4.488 1 97.56 113 GLY A N 1
ATOM 863 C CA . GLY A 1 113 ? 1.528 -8.984 -4.238 1 97.56 113 GLY A CA 1
ATOM 864 C C . GLY A 1 113 ? 3.014 -8.68 -4.184 1 97.56 113 GLY A C 1
ATOM 865 O O . GLY A 1 113 ? 3.746 -9.281 -3.391 1 97.56 113 GLY A O 1
ATOM 866 N N . ASN A 1 114 ? 3.516 -7.758 -5 1 97.75 114 ASN A N 1
ATOM 867 C CA . ASN A 1 114 ? 4.926 -7.387 -5.004 1 97.75 114 ASN A CA 1
ATOM 868 C C . ASN A 1 114 ? 5.328 -6.688 -3.709 1 97.75 114 ASN A C 1
ATOM 870 O O . ASN A 1 114 ? 6.484 -6.766 -3.287 1 97.75 114 ASN A O 1
ATOM 874 N N . GLY A 1 115 ? 4.328 -6.016 -3.08 1 98.5 115 GLY A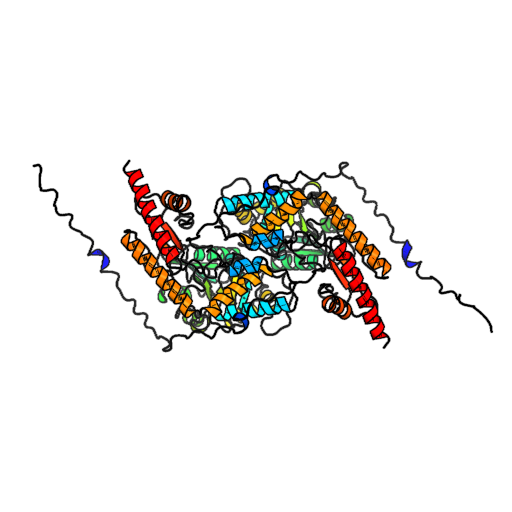 N 1
ATOM 875 C CA . GLY A 1 115 ? 4.598 -5.453 -1.765 1 98.5 115 GLY A CA 1
ATOM 876 C C . GLY A 1 115 ? 4.867 -6.508 -0.709 1 98.5 115 GLY A C 1
ATOM 877 O O . GLY A 1 115 ? 5.793 -6.371 0.093 1 98.5 115 GLY A O 1
ATOM 878 N N . ALA A 1 116 ? 4.043 -7.539 -0.703 1 98.62 116 ALA A N 1
ATOM 879 C CA . ALA A 1 116 ? 4.266 -8.633 0.235 1 98.62 116 ALA A CA 1
ATOM 880 C C . ALA A 1 116 ? 5.602 -9.328 -0.038 1 98.62 116 ALA A C 1
ATOM 882 O O . ALA A 1 116 ? 6.285 -9.758 0.894 1 98.62 116 ALA A O 1
ATOM 883 N N . MET A 1 117 ? 5.91 -9.508 -1.318 1 98.75 117 MET A N 1
ATOM 884 C CA . MET A 1 117 ? 7.203 -10.07 -1.706 1 98.75 117 MET A CA 1
ATOM 885 C C . MET A 1 117 ? 8.352 -9.266 -1.096 1 98.75 117 MET A C 1
ATOM 887 O O . MET A 1 117 ? 9.242 -9.836 -0.47 1 98.75 117 MET A O 1
ATOM 891 N N . GLU A 1 118 ? 8.32 -8 -1.231 1 98.75 118 GLU A N 1
ATOM 892 C CA . GLU A 1 118 ? 9.367 -7.156 -0.669 1 98.75 118 GLU A CA 1
ATOM 893 C C . GLU A 1 118 ? 9.344 -7.188 0.856 1 98.75 118 GLU A C 1
ATOM 895 O O . GLU A 1 118 ? 10.391 -7.133 1.499 1 98.75 118 GLU A O 1
ATOM 900 N N . ALA A 1 119 ? 8.156 -7.18 1.455 1 98.88 119 ALA A N 1
ATOM 901 C CA . ALA A 1 119 ? 8.039 -7.273 2.908 1 98.88 119 ALA A CA 1
ATOM 902 C C . ALA A 1 119 ? 8.805 -8.484 3.439 1 98.88 119 ALA A C 1
ATOM 904 O O . ALA A 1 119 ? 9.438 -8.414 4.496 1 98.88 119 ALA A O 1
ATOM 905 N N . THR A 1 120 ? 8.711 -9.609 2.713 1 9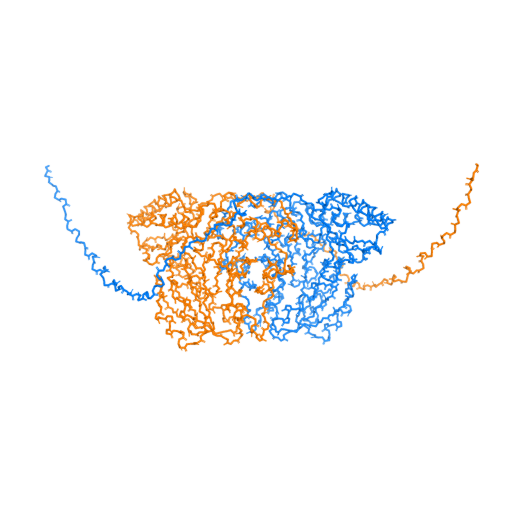8.75 120 THR A N 1
ATOM 906 C CA . THR A 1 120 ? 9.445 -10.805 3.123 1 98.75 120 THR A CA 1
ATOM 907 C C . THR A 1 120 ? 10.945 -10.539 3.135 1 98.75 120 THR A C 1
ATOM 909 O O . THR A 1 120 ? 11.641 -10.922 4.082 1 98.75 120 THR A O 1
ATOM 912 N N . VAL A 1 121 ? 11.469 -9.867 2.143 1 98.88 121 VAL A N 1
ATOM 913 C CA . VAL A 1 121 ? 12.891 -9.609 2.002 1 98.88 121 VAL A CA 1
ATOM 914 C C . VAL A 1 121 ? 13.367 -8.695 3.127 1 98.88 121 VAL A C 1
ATOM 916 O O . VAL A 1 121 ? 14.32 -9.016 3.844 1 98.88 121 VAL A O 1
ATOM 919 N N . VAL A 1 122 ? 12.68 -7.574 3.318 1 98.75 122 VAL A N 1
ATOM 920 C CA . VAL A 1 122 ? 13.188 -6.531 4.207 1 98.75 122 VAL A CA 1
ATOM 921 C C . VAL A 1 122 ? 13.07 -6.988 5.656 1 98.75 122 VAL A C 1
ATOM 923 O O . VAL A 1 122 ? 13.82 -6.531 6.52 1 98.75 122 VAL A O 1
ATOM 926 N N . ASN A 1 123 ? 12.172 -7.898 5.945 1 98.88 123 ASN A N 1
ATOM 927 C CA . ASN A 1 123 ? 11.992 -8.359 7.32 1 98.88 123 ASN A CA 1
ATOM 928 C C . ASN A 1 123 ? 12.914 -9.531 7.641 1 98.88 123 ASN A C 1
ATOM 930 O O . ASN A 1 123 ? 13.5 -9.594 8.727 1 98.88 123 ASN A O 1
ATOM 934 N N . LEU A 1 124 ? 13.102 -10.469 6.723 1 98.94 124 LEU A N 1
ATOM 935 C CA . LEU A 1 124 ? 13.75 -11.742 7.051 1 98.94 124 LEU A CA 1
ATOM 936 C C . LEU A 1 124 ? 15.242 -11.68 6.77 1 98.94 124 LEU A C 1
ATOM 938 O O . LEU A 1 124 ? 16.016 -12.516 7.258 1 98.94 124 LEU A O 1
ATOM 942 N N . LEU A 1 125 ? 15.672 -10.688 5.988 1 98.81 125 LEU A N 1
ATOM 943 C CA . LEU A 1 125 ? 17.078 -10.648 5.609 1 98.81 125 LEU A CA 1
ATOM 944 C C . LEU A 1 125 ? 17.734 -9.359 6.098 1 98.81 125 LEU A C 1
ATOM 946 O O . LEU A 1 125 ? 17.125 -8.289 6.059 1 98.81 125 LEU A O 1
ATOM 950 N N . GLU A 1 126 ? 18.875 -9.477 6.523 1 98.12 126 GLU A N 1
ATOM 951 C CA . GLU A 1 126 ? 19.781 -8.359 6.762 1 98.12 126 GLU A CA 1
ATOM 952 C C . GLU A 1 126 ? 20.859 -8.289 5.688 1 98.12 126 GLU A C 1
ATOM 954 O O . GLU A 1 126 ? 21.188 -9.305 5.062 1 98.12 126 GLU A O 1
ATOM 959 N N . PRO A 1 127 ? 21.375 -7.047 5.496 1 97.06 127 PRO A N 1
ATOM 960 C CA . PRO A 1 127 ? 22.438 -6.926 4.484 1 97.06 127 PRO A CA 1
ATOM 961 C C . PRO A 1 127 ? 23.531 -7.984 4.637 1 97.06 127 PRO A C 1
ATOM 963 O O . PRO A 1 127 ? 24.016 -8.219 5.75 1 97.06 127 PRO A O 1
ATOM 966 N N . GLY A 1 128 ? 23.859 -8.672 3.5 1 98.12 128 GLY A N 1
ATOM 967 C CA . GLY A 1 128 ? 24.906 -9.68 3.496 1 98.12 128 GLY A CA 1
ATOM 968 C C . GLY A 1 128 ? 24.375 -11.094 3.639 1 98.12 128 GLY A C 1
ATOM 969 O O . GLY A 1 128 ? 25.047 -12.055 3.293 1 98.12 128 GLY A O 1
ATOM 970 N N . GLU A 1 129 ? 23.172 -11.289 4.102 1 98.69 129 GLU A N 1
ATOM 971 C CA . GLU A 1 129 ? 22.594 -12.617 4.258 1 98.69 129 GLU A CA 1
ATOM 972 C C . GLU A 1 129 ? 22.203 -13.211 2.908 1 98.69 129 GLU A C 1
ATOM 974 O O . GLU A 1 129 ? 21.953 -12.477 1.95 1 98.69 129 GLU A O 1
ATOM 979 N N . THR A 1 130 ? 22.141 -14.508 2.867 1 98.88 130 THR A N 1
ATOM 980 C CA . THR A 1 130 ? 21.922 -15.227 1.617 1 98.88 130 THR A CA 1
ATOM 981 C C . THR A 1 130 ? 20.5 -15.773 1.544 1 98.88 130 THR A C 1
ATOM 983 O O . THR A 1 130 ? 19.984 -16.328 2.525 1 98.88 130 THR A O 1
ATOM 986 N N . ALA A 1 131 ? 19.891 -15.602 0.461 1 98.94 131 ALA A N 1
ATOM 987 C CA . ALA A 1 131 ? 18.656 -16.281 0.098 1 98.94 131 ALA A CA 1
ATOM 988 C C . ALA A 1 131 ? 18.891 -17.266 -1.038 1 98.94 131 ALA A C 1
ATOM 990 O O . ALA A 1 131 ? 19.578 -16.969 -2.01 1 98.94 131 ALA A O 1
ATOM 991 N N . LEU A 1 132 ? 18.391 -18.469 -0.884 1 98.94 132 LEU A N 1
ATOM 992 C CA . LEU A 1 132 ? 18.312 -19.406 -1.992 1 98.94 132 LEU A CA 1
ATOM 993 C C . LEU A 1 132 ? 16.984 -19.25 -2.74 1 98.94 132 LEU A C 1
ATOM 995 O O . LEU A 1 132 ? 15.914 -19.422 -2.158 1 98.94 132 LEU A O 1
ATOM 999 N N . VAL A 1 133 ? 17.094 -18.938 -4.004 1 98.94 133 VAL A N 1
ATOM 1000 C CA . VAL A 1 133 ? 15.898 -18.625 -4.789 1 98.94 133 VAL A CA 1
ATOM 1001 C C . VAL A 1 133 ? 15.695 -19.703 -5.852 1 98.94 133 VAL A C 1
ATOM 1003 O O . VAL A 1 133 ? 16.547 -19.891 -6.727 1 98.94 133 VAL A O 1
ATOM 1006 N N . CYS A 1 134 ? 14.57 -20.422 -5.781 1 98.75 134 CYS A N 1
ATOM 1007 C CA . CYS A 1 134 ? 14.172 -21.359 -6.824 1 98.75 134 CYS A CA 1
ATOM 1008 C C . CYS A 1 134 ? 13.406 -20.641 -7.934 1 98.75 134 CYS A C 1
ATOM 1010 O O . CYS A 1 134 ? 12.266 -20.219 -7.734 1 98.75 134 CYS A O 1
ATOM 1012 N N . ALA A 1 135 ? 14.039 -20.562 -9.117 1 97.75 135 ALA A N 1
ATOM 1013 C CA . ALA A 1 135 ? 13.438 -19.797 -10.203 1 97.75 135 ALA A CA 1
ATOM 1014 C C . ALA A 1 135 ? 13.117 -20.688 -11.406 1 97.75 135 ALA A C 1
ATOM 1016 O O . ALA A 1 135 ? 14.023 -21.266 -12.008 1 97.75 135 ALA A O 1
ATOM 1017 N N . ASN A 1 136 ? 11.898 -20.859 -11.719 1 94.94 136 ASN A N 1
ATOM 1018 C CA . ASN A 1 136 ? 11.461 -21.562 -12.914 1 94.94 136 ASN A CA 1
ATOM 1019 C C . ASN A 1 136 ? 10.492 -20.719 -13.742 1 94.94 136 ASN A C 1
ATOM 1021 O O . ASN A 1 136 ? 9.758 -21.234 -14.578 1 94.94 136 ASN A O 1
ATOM 1025 N N . GLY A 1 137 ? 10.484 -19.422 -13.445 1 92.75 137 GLY A N 1
ATOM 1026 C CA . GLY A 1 137 ? 9.688 -18.406 -14.109 1 92.75 137 GLY A CA 1
ATOM 1027 C C . GLY A 1 137 ? 10.062 -17 -13.703 1 92.75 137 GLY A C 1
ATOM 1028 O O . GLY A 1 137 ? 11.148 -16.766 -13.172 1 92.75 137 GLY A O 1
ATOM 1029 N N . MET A 1 138 ? 9.227 -16.094 -13.961 1 93.19 138 MET A N 1
ATOM 1030 C CA . MET A 1 138 ? 9.516 -14.664 -13.781 1 93.19 138 MET A CA 1
ATOM 1031 C C . MET A 1 138 ? 9.609 -14.312 -12.305 1 93.19 138 MET A C 1
ATOM 1033 O O . MET A 1 138 ? 10.422 -13.477 -11.914 1 93.19 138 MET A O 1
ATOM 1037 N N . TRP A 1 139 ? 8.836 -14.906 -11.445 1 96.12 139 TRP A N 1
ATOM 1038 C CA . TRP A 1 139 ? 8.641 -14.414 -10.086 1 96.12 139 TRP A CA 1
ATOM 1039 C C . TRP A 1 139 ? 9.844 -14.75 -9.211 1 96.12 139 TRP A C 1
ATOM 1041 O O . TRP A 1 139 ? 10.195 -13.992 -8.305 1 96.12 139 TRP A O 1
ATOM 1051 N N . GLY A 1 140 ? 10.445 -15.922 -9.469 1 97.44 140 GLY A N 1
ATOM 1052 C CA . GLY A 1 140 ? 11.695 -16.203 -8.781 1 97.44 140 GLY A CA 1
ATOM 1053 C C . GLY A 1 140 ? 12.781 -15.18 -9.07 1 97.44 140 GLY A C 1
ATOM 1054 O O . GLY A 1 140 ? 13.492 -14.75 -8.164 1 97.44 140 GLY A O 1
ATOM 1055 N N . HIS A 1 141 ? 12.891 -14.781 -10.312 1 96.38 141 HIS A N 1
ATOM 1056 C CA . HIS A 1 141 ? 13.891 -13.797 -10.711 1 96.38 141 HIS A CA 1
ATOM 1057 C C . HIS A 1 141 ? 13.578 -12.43 -10.117 1 96.38 141 HIS A C 1
ATOM 1059 O O . HIS A 1 141 ? 14.492 -11.695 -9.727 1 96.38 141 HIS A O 1
ATOM 1065 N N . ARG A 1 142 ? 12.375 -12.078 -10.086 1 96.94 142 ARG A N 1
ATOM 1066 C CA . ARG A 1 142 ? 11.984 -10.82 -9.461 1 96.94 142 ARG A CA 1
ATOM 1067 C C . ARG A 1 142 ? 12.391 -10.789 -7.988 1 96.94 142 ARG A C 1
ATOM 1069 O O . ARG A 1 142 ? 12.906 -9.789 -7.496 1 96.94 142 ARG A O 1
ATOM 1076 N N . PHE A 1 143 ? 12.055 -11.883 -7.289 1 98.75 143 PHE A N 1
ATOM 1077 C CA . PHE A 1 143 ? 12.422 -11.984 -5.883 1 98.75 143 PHE A CA 1
ATOM 1078 C C . PHE A 1 143 ? 13.93 -11.844 -5.707 1 98.75 143 PHE A C 1
ATOM 1080 O O . PHE A 1 143 ? 14.391 -11.125 -4.816 1 98.75 143 PHE A O 1
ATOM 1087 N N . ALA A 1 144 ? 14.68 -12.523 -6.543 1 98.81 144 ALA A N 1
ATOM 1088 C CA . ALA A 1 144 ? 16.141 -12.422 -6.492 1 98.81 144 ALA A CA 1
ATOM 1089 C C . ALA A 1 144 ? 16.594 -10.977 -6.66 1 98.81 144 ALA A C 1
ATOM 1091 O O . ALA A 1 144 ? 17.531 -10.531 -5.984 1 98.81 144 ALA A O 1
ATOM 1092 N N . GLY A 1 145 ? 15.984 -10.273 -7.59 1 98.38 145 GLY A N 1
ATOM 1093 C CA . GLY A 1 145 ? 16.297 -8.867 -7.77 1 98.38 145 GLY A CA 1
ATOM 1094 C C . GLY A 1 145 ? 16.047 -8.039 -6.523 1 98.38 145 GLY A C 1
ATOM 1095 O O . GLY A 1 145 ? 16.859 -7.176 -6.18 1 98.38 145 GLY A O 1
ATOM 1096 N N . MET A 1 146 ? 14.961 -8.266 -5.836 1 98.62 146 MET A N 1
ATOM 1097 C CA . MET A 1 146 ? 14.648 -7.547 -4.605 1 98.62 146 MET A CA 1
ATOM 1098 C C . MET A 1 146 ? 15.68 -7.848 -3.52 1 98.62 146 MET A C 1
ATOM 1100 O O . MET A 1 146 ? 16.031 -6.969 -2.736 1 98.62 146 MET A O 1
ATOM 1104 N N . VAL A 1 147 ? 16.047 -9.141 -3.445 1 98.81 147 VAL A N 1
ATOM 1105 C CA . VAL A 1 147 ? 17.078 -9.547 -2.48 1 98.81 147 VAL A CA 1
ATOM 1106 C C . VAL A 1 147 ? 18.344 -8.734 -2.711 1 98.81 147 VAL A C 1
ATOM 1108 O O . VAL A 1 147 ? 18.906 -8.164 -1.772 1 98.81 147 VAL A O 1
ATOM 1111 N N . GLU A 1 148 ? 18.766 -8.609 -3.941 1 98.44 148 GLU A N 1
ATOM 1112 C CA . GLU A 1 148 ? 20 -7.914 -4.289 1 98.44 148 GLU A CA 1
ATOM 1113 C C . GLU A 1 148 ? 19.875 -6.414 -4.051 1 98.44 148 GLU A C 1
ATOM 1115 O O . GLU A 1 148 ? 20.812 -5.773 -3.578 1 98.44 148 GLU A O 1
ATOM 1120 N N . GLN A 1 149 ? 18.75 -5.887 -4.312 1 97 149 GLN A N 1
ATOM 1121 C CA . GLN A 1 149 ? 18.5 -4.461 -4.117 1 97 149 GLN A CA 1
ATOM 1122 C C . GLN A 1 149 ? 18.578 -4.086 -2.641 1 97 149 GLN A C 1
ATOM 1124 O O . GLN A 1 149 ? 18.719 -2.912 -2.299 1 97 149 GLN A O 1
ATOM 1129 N N . ASN A 1 150 ? 18.422 -5.039 -1.794 1 97.5 150 ASN A N 1
ATOM 1130 C CA . ASN A 1 150 ? 18.484 -4.801 -0.356 1 97.5 150 ASN A CA 1
ATOM 1131 C C . ASN A 1 150 ? 19.844 -5.223 0.225 1 97.5 150 ASN A C 1
ATOM 1133 O O . ASN A 1 150 ? 19.938 -5.531 1.414 1 97.5 150 ASN A O 1
ATOM 1137 N N . ASP A 1 151 ? 20.828 -5.32 -0.619 1 96.81 151 ASP A N 1
ATOM 1138 C CA . ASP A 1 151 ? 22.219 -5.562 -0.253 1 96.81 151 ASP A CA 1
ATOM 1139 C C . ASP A 1 151 ? 22.391 -6.961 0.337 1 96.81 151 ASP A C 1
ATOM 1141 O O . ASP A 1 151 ? 23.234 -7.168 1.207 1 96.81 151 ASP A O 1
ATOM 1145 N N . CYS A 1 152 ? 21.547 -7.883 -0.01 1 98.5 152 CYS A N 1
ATOM 1146 C CA . CYS A 1 152 ? 21.656 -9.297 0.338 1 98.5 152 CYS A CA 1
ATOM 1147 C C . CYS A 1 152 ? 22.172 -10.109 -0.847 1 98.5 152 CYS A C 1
ATOM 1149 O O . CYS A 1 152 ? 22.516 -9.547 -1.885 1 98.5 152 CYS A O 1
ATOM 1151 N N . VAL A 1 153 ? 22.312 -11.406 -0.648 1 98.88 153 VAL A N 1
ATOM 1152 C CA . VAL A 1 153 ? 22.875 -12.258 -1.688 1 98.88 153 VAL A CA 1
ATOM 1153 C C . VAL A 1 153 ? 21.828 -13.25 -2.178 1 98.88 153 VAL A C 1
ATOM 1155 O O . VAL A 1 153 ? 21.281 -14.031 -1.39 1 98.88 153 VAL A O 1
ATOM 1158 N N . ALA A 1 154 ? 21.547 -13.219 -3.412 1 98.88 154 ALA A N 1
ATOM 1159 C CA . ALA A 1 154 ? 20.625 -14.18 -4.008 1 98.88 154 ALA A CA 1
ATOM 1160 C C . ALA A 1 154 ? 21.391 -15.305 -4.715 1 98.88 154 ALA A C 1
ATOM 1162 O O . ALA A 1 154 ? 22.141 -15.047 -5.656 1 98.88 154 ALA A O 1
ATOM 1163 N N . LYS A 1 155 ? 21.297 -16.484 -4.254 1 98.94 155 LYS A N 1
ATOM 1164 C CA . LYS A 1 155 ? 21.75 -17.688 -4.957 1 98.94 155 LYS A CA 1
ATOM 1165 C C . LYS A 1 155 ? 20.578 -18.375 -5.668 1 98.94 155 LYS A C 1
ATOM 1167 O O . LYS A 1 155 ? 19.656 -18.859 -5.02 1 98.94 155 LYS A O 1
ATOM 1172 N N . ILE A 1 156 ? 20.672 -18.453 -6.973 1 98.75 156 ILE A N 1
ATOM 1173 C CA . ILE A 1 156 ? 19.516 -18.875 -7.758 1 98.75 156 ILE A CA 1
ATOM 1174 C C . ILE A 1 156 ? 19.734 -20.297 -8.281 1 98.75 156 ILE A C 1
ATOM 1176 O O . ILE A 1 156 ? 20.766 -20.594 -8.883 1 98.75 156 ILE A O 1
ATOM 1180 N N . ILE A 1 157 ? 18.797 -21.156 -8.031 1 98.31 157 ILE A N 1
ATOM 1181 C CA . ILE A 1 157 ? 18.656 -22.438 -8.727 1 98.31 157 ILE A CA 1
ATOM 1182 C C . ILE A 1 157 ? 17.609 -22.297 -9.828 1 98.31 157 ILE A C 1
ATOM 1184 O O . ILE A 1 157 ? 16.469 -21.922 -9.57 1 98.31 157 ILE A O 1
ATOM 1188 N N . VAL A 1 158 ? 18 -22.641 -11 1 97.19 158 VAL A N 1
ATOM 1189 C CA . VAL A 1 158 ? 17.141 -22.375 -12.141 1 97.19 158 VAL A CA 1
ATOM 1190 C C . VAL A 1 158 ? 16.625 -23.703 -12.719 1 97.19 158 VAL A C 1
ATOM 1192 O O . VAL A 1 158 ? 17.375 -24.672 -12.82 1 97.19 158 VAL A O 1
ATOM 1195 N N . ARG A 1 159 ? 15.383 -23.797 -13.039 1 94.69 159 ARG A N 1
ATOM 1196 C CA . ARG A 1 159 ? 14.773 -24.828 -13.875 1 94.69 159 ARG A CA 1
ATOM 1197 C C . ARG A 1 159 ? 14.094 -24.219 -15.094 1 94.69 159 ARG A C 1
ATOM 1199 O O . ARG A 1 159 ? 13.609 -23.078 -15.031 1 94.69 159 ARG A O 1
ATOM 1206 N N . PRO A 1 160 ? 14.094 -25 -16.172 1 90.25 160 PRO A N 1
ATOM 1207 C CA . PRO A 1 160 ? 13.453 -24.484 -17.375 1 90.25 160 PRO A CA 1
ATOM 1208 C C . PRO A 1 160 ? 11.953 -24.234 -17.203 1 90.25 160 PRO A C 1
ATOM 1210 O O . PRO A 1 160 ? 11.328 -24.859 -16.328 1 90.25 160 PRO A O 1
ATOM 1213 N N . PHE A 1 161 ? 11.531 -23.391 -18.094 1 86.62 161 PHE A N 1
ATOM 1214 C CA . PHE A 1 161 ? 10.109 -23.094 -18.188 1 86.62 161 PHE A CA 1
ATOM 1215 C C . PHE A 1 161 ? 9.289 -24.375 -18.266 1 86.62 161 PHE A C 1
ATOM 1217 O O . PHE A 1 161 ? 9.602 -25.266 -19.062 1 86.62 161 PHE A O 1
ATOM 1224 N N . GLY A 1 162 ? 8.281 -24.531 -17.328 1 88 162 GLY A N 1
ATOM 1225 C CA . GLY A 1 162 ? 7.414 -25.703 -17.344 1 88 162 GLY A CA 1
ATOM 1226 C C . GLY A 1 162 ? 7.867 -26.797 -16.406 1 88 162 GLY A C 1
ATOM 1227 O O . GLY A 1 162 ? 7.148 -27.781 -16.188 1 88 162 GLY A O 1
ATOM 1228 N N . GLU A 1 163 ? 8.984 -26.625 -15.789 1 93 163 GLU A N 1
ATOM 1229 C CA . GLU A 1 163 ? 9.516 -27.609 -14.844 1 93 163 GLU A CA 1
ATOM 1230 C C . GLU A 1 163 ? 9.5 -27.078 -13.422 1 93 163 GLU A C 1
ATOM 1232 O O . GLU A 1 163 ? 9.297 -25.875 -13.203 1 93 163 GLU A O 1
ATOM 1237 N N . VAL A 1 164 ? 9.586 -28.016 -12.453 1 95.56 164 VAL A N 1
ATOM 1238 C CA . VAL A 1 164 ? 9.602 -27.641 -11.047 1 95.56 164 VAL A CA 1
ATOM 1239 C C . VAL A 1 164 ? 10.797 -28.297 -10.352 1 95.56 164 VAL A C 1
ATOM 1241 O O . VAL A 1 164 ? 11.555 -29.031 -10.977 1 95.56 164 VAL A O 1
ATOM 1244 N N . PHE A 1 165 ? 10.953 -28 -9.117 1 97.25 165 PHE A N 1
ATOM 1245 C CA . PHE A 1 165 ? 12.117 -28.438 -8.359 1 97.25 165 PHE A CA 1
ATOM 1246 C C . PHE A 1 165 ? 11.789 -29.688 -7.535 1 97.25 165 PHE A C 1
ATOM 1248 O O . PHE A 1 165 ? 10.672 -29.812 -7.023 1 97.25 165 PHE A O 1
ATOM 1255 N N . ASN A 1 166 ? 12.773 -30.562 -7.43 1 96.06 166 ASN A N 1
ATOM 1256 C CA . ASN A 1 166 ? 12.641 -31.672 -6.492 1 96.06 166 ASN A CA 1
ATOM 1257 C C . ASN A 1 166 ? 13.414 -31.406 -5.203 1 96.06 166 ASN A C 1
ATOM 1259 O O . ASN A 1 166 ? 14.18 -30.438 -5.117 1 96.06 166 ASN A O 1
ATOM 1263 N N . ILE A 1 167 ? 13.188 -32.188 -4.281 1 97.5 167 ILE A N 1
ATOM 1264 C CA . ILE A 1 167 ? 13.719 -32 -2.936 1 97.5 167 ILE A CA 1
ATOM 1265 C C . ILE A 1 167 ? 15.242 -32.062 -2.969 1 97.5 167 ILE A C 1
ATOM 1267 O O . ILE A 1 167 ? 15.922 -31.328 -2.24 1 97.5 167 ILE A O 1
ATOM 1271 N N . GLU A 1 168 ? 15.828 -32.906 -3.779 1 97.56 168 GLU A N 1
ATOM 1272 C CA . GLU A 1 168 ? 17.266 -33.125 -3.85 1 97.56 168 GLU A CA 1
ATOM 1273 C C . GLU A 1 168 ? 17.969 -31.859 -4.363 1 97.56 168 GLU A C 1
ATOM 1275 O O . GLU A 1 168 ? 19.047 -31.484 -3.869 1 97.56 168 GLU A O 1
ATOM 1280 N N . GLU A 1 169 ? 17.406 -31.281 -5.352 1 97.69 169 GLU A N 1
ATOM 1281 C CA . GLU A 1 169 ? 17.969 -30.062 -5.906 1 97.69 169 GLU A CA 1
ATOM 1282 C C . GLU A 1 169 ? 18 -28.938 -4.867 1 97.69 169 GLU A C 1
ATOM 1284 O O . GLU A 1 169 ? 18.984 -28.219 -4.758 1 97.69 169 GLU A O 1
ATOM 1289 N N . ILE A 1 170 ? 16.922 -28.828 -4.137 1 98.62 170 ILE A N 1
ATOM 1290 C CA . ILE A 1 170 ? 16.828 -27.797 -3.098 1 98.62 170 ILE A CA 1
ATOM 1291 C C . ILE A 1 170 ? 17.844 -28.094 -1.99 1 98.62 170 ILE A C 1
ATOM 1293 O O . ILE A 1 170 ? 18.516 -27.188 -1.499 1 98.62 170 ILE A O 1
ATOM 1297 N N . GLU A 1 171 ? 17.938 -29.344 -1.654 1 98.75 171 GLU A N 1
ATOM 1298 C CA . GLU A 1 171 ? 18.875 -29.719 -0.609 1 98.75 171 GLU A CA 1
ATOM 1299 C C . GLU A 1 171 ? 20.312 -29.391 -1.013 1 98.75 171 GLU A C 1
ATOM 1301 O O . GLU A 1 171 ? 21.109 -28.953 -0.182 1 98.75 171 GLU A O 1
ATOM 1306 N N . LYS A 1 172 ? 20.672 -29.719 -2.213 1 98.62 172 LYS A N 1
ATOM 1307 C CA . LYS A 1 172 ? 22 -29.375 -2.707 1 98.62 172 LYS A CA 1
ATOM 1308 C C . LYS A 1 172 ? 22.281 -27.891 -2.533 1 98.62 172 LYS A C 1
ATOM 1310 O O . LYS A 1 172 ? 23.375 -27.5 -2.109 1 98.62 172 LYS A O 1
ATOM 1315 N N . GLY A 1 173 ? 21.312 -27.062 -2.867 1 98.69 173 GLY A N 1
ATOM 1316 C CA . GLY A 1 173 ? 21.453 -25.625 -2.672 1 98.69 173 GLY A CA 1
ATOM 1317 C C . GLY A 1 173 ? 21.625 -25.234 -1.216 1 98.69 173 GLY A C 1
ATOM 1318 O O . GLY A 1 173 ? 22.438 -24.359 -0.893 1 98.69 173 GLY A O 1
ATOM 1319 N N . LEU A 1 174 ? 20.828 -25.875 -0.369 1 98.81 174 LEU A N 1
ATOM 1320 C CA . LEU A 1 174 ? 20.922 -25.625 1.064 1 98.81 174 LEU A CA 1
ATOM 1321 C C . LEU A 1 174 ? 22.312 -25.938 1.589 1 98.81 174 LEU A C 1
ATOM 1323 O O . LEU A 1 174 ? 22.891 -25.172 2.363 1 98.81 174 LEU A O 1
ATOM 1327 N N . ARG A 1 175 ? 22.844 -27.047 1.18 1 98.56 175 ARG A N 1
ATOM 1328 C CA . ARG A 1 175 ? 24.156 -27.484 1.626 1 98.56 175 ARG A CA 1
ATOM 1329 C C . ARG A 1 175 ? 25.25 -26.547 1.132 1 98.56 175 ARG A C 1
ATOM 1331 O O . ARG A 1 175 ? 26.156 -26.188 1.887 1 98.56 175 ARG A O 1
ATOM 1338 N N . GLU A 1 176 ? 25.109 -26.172 -0.011 1 98.62 176 GLU A N 1
ATOM 1339 C CA . GLU A 1 176 ? 26.156 -25.406 -0.675 1 98.62 176 GLU A CA 1
ATOM 1340 C C . GLU A 1 176 ? 26.172 -23.969 -0.188 1 98.62 176 GLU A C 1
ATOM 1342 O O . GLU A 1 176 ? 27.234 -23.375 0.016 1 98.62 176 GLU A O 1
ATOM 1347 N N . HIS A 1 177 ? 25 -23.391 0.036 1 98.69 177 HIS A N 1
ATOM 1348 C CA . HIS A 1 177 ? 24.953 -21.938 0.176 1 98.69 177 HIS A CA 1
ATOM 1349 C C . HIS A 1 177 ? 24.578 -21.531 1.596 1 98.69 177 HIS A C 1
ATOM 1351 O O . HIS A 1 177 ? 24.734 -20.375 1.982 1 98.69 177 HIS A O 1
ATOM 1357 N N . LYS A 1 178 ? 24 -22.406 2.4 1 98.62 178 LYS A N 1
ATOM 1358 C CA . LYS A 1 178 ? 23.625 -22.156 3.789 1 98.62 178 LYS A CA 1
ATOM 1359 C C . LYS A 1 178 ? 22.812 -20.875 3.924 1 98.62 178 LYS A C 1
ATOM 1361 O O . LYS A 1 178 ? 23.156 -20 4.711 1 98.62 178 LYS A O 1
ATOM 1366 N N . PRO A 1 179 ? 21.766 -20.797 3.182 1 98.88 179 PRO A N 1
ATOM 1367 C CA . PRO A 1 179 ? 20.953 -19.578 3.16 1 98.88 179 PRO A CA 1
ATOM 1368 C C . PRO A 1 179 ? 20.141 -19.375 4.445 1 98.88 179 PRO A C 1
ATOM 1370 O O . PRO A 1 179 ? 19.906 -20.344 5.18 1 98.88 179 PRO A O 1
ATOM 1373 N N . SER A 1 180 ? 19.734 -18.141 4.703 1 98.88 180 SER A N 1
ATOM 1374 C CA . SER A 1 180 ? 18.812 -17.828 5.785 1 98.88 180 SER A CA 1
ATOM 1375 C C . SER A 1 180 ? 17.375 -18.188 5.414 1 98.88 180 SER A C 1
ATOM 1377 O O . SER A 1 180 ? 16.578 -18.547 6.277 1 98.88 180 SER A O 1
ATOM 1379 N N . ILE A 1 181 ? 17.109 -18.016 4.109 1 98.94 181 ILE A N 1
ATOM 1380 C CA . ILE A 1 181 ? 15.758 -18.328 3.646 1 98.94 181 ILE A CA 1
ATOM 1381 C C . ILE A 1 181 ? 15.828 -19.031 2.299 1 98.94 181 ILE A C 1
ATOM 1383 O O . ILE A 1 181 ? 16.797 -18.891 1.563 1 98.94 181 ILE A O 1
ATOM 1387 N N . VAL A 1 182 ? 14.82 -19.875 1.998 1 98.94 182 VAL A N 1
ATOM 1388 C CA . VAL A 1 182 ? 14.562 -20.484 0.705 1 98.94 182 VAL A CA 1
ATOM 1389 C C . VAL A 1 182 ? 13.242 -19.969 0.138 1 98.94 182 VAL A C 1
ATOM 1391 O O . VAL A 1 182 ? 12.219 -19.969 0.829 1 98.94 182 VAL A O 1
ATOM 1394 N N . PHE A 1 183 ? 13.352 -19.516 -1.063 1 98.94 183 PHE A N 1
ATOM 1395 C CA . PHE A 1 183 ? 12.172 -18.984 -1.729 1 98.94 183 PHE A CA 1
ATOM 1396 C C . PHE A 1 183 ? 11.711 -19.922 -2.842 1 98.94 183 PHE A C 1
ATOM 1398 O O . PHE A 1 183 ? 12.5 -20.312 -3.699 1 98.94 183 PHE A O 1
ATOM 1405 N N . VAL A 1 184 ? 10.367 -20.234 -2.865 1 98.69 184 VAL A N 1
ATOM 1406 C CA . VAL A 1 184 ? 9.75 -21.047 -3.908 1 98.69 184 VAL A CA 1
ATOM 1407 C C . VAL A 1 184 ? 8.398 -20.453 -4.289 1 98.69 184 VAL A C 1
ATOM 1409 O O . VAL A 1 184 ? 7.723 -19.844 -3.459 1 98.69 184 VAL A O 1
ATOM 1412 N N . VAL A 1 185 ? 8.062 -20.531 -5.547 1 98.31 185 VAL A N 1
ATOM 1413 C CA . VAL A 1 185 ? 6.73 -20.141 -6.008 1 98.31 185 VAL A CA 1
ATOM 1414 C C . VAL A 1 185 ? 5.832 -21.375 -6.086 1 98.31 185 VAL A C 1
ATOM 1416 O O . VAL A 1 185 ? 6.121 -22.312 -6.832 1 98.31 185 VAL A O 1
ATOM 1419 N N . TYR A 1 186 ? 4.699 -21.391 -5.305 1 98.31 186 TYR A N 1
ATOM 1420 C CA . TYR A 1 186 ? 3.773 -22.516 -5.297 1 98.31 186 TYR A CA 1
ATOM 1421 C C . TYR A 1 186 ? 3.043 -22.625 -6.629 1 98.31 186 TYR A C 1
ATOM 1423 O O . TYR A 1 186 ? 3.057 -23.688 -7.266 1 98.31 186 TYR A O 1
ATOM 1431 N N . GLY A 1 187 ? 2.383 -21.578 -7.008 1 97.06 187 GLY A N 1
ATOM 1432 C CA . GLY A 1 187 ? 1.756 -21.469 -8.312 1 97.06 187 GLY A CA 1
ATOM 1433 C C . GLY A 1 187 ? 2.416 -20.453 -9.219 1 97.06 187 GLY A C 1
ATOM 1434 O O . GLY A 1 187 ? 2.047 -19.266 -9.203 1 97.06 187 GLY A O 1
ATOM 1435 N N . GLU A 1 188 ? 3.369 -20.859 -10.023 1 95.5 188 GLU A N 1
ATOM 1436 C CA . GLU A 1 188 ? 4.066 -19.984 -10.961 1 95.5 188 GLU A CA 1
ATOM 1437 C C . GLU A 1 188 ? 3.188 -19.656 -12.164 1 95.5 188 GLU A C 1
ATOM 1439 O O . GLU A 1 188 ? 3.008 -20.5 -13.055 1 95.5 188 GLU A O 1
ATOM 1444 N N . SER A 1 189 ? 2.693 -18.469 -12.234 1 93 189 SER A N 1
ATOM 1445 C CA . SER A 1 189 ? 1.726 -18.109 -13.266 1 93 189 SER A CA 1
ATOM 1446 C C . SER A 1 189 ? 2.41 -17.859 -14.602 1 93 189 SER A C 1
ATOM 1448 O O . SER A 1 189 ? 1.782 -17.969 -15.656 1 93 189 SER A O 1
ATOM 1450 N N . SER A 1 190 ? 3.66 -17.453 -14.555 1 90.12 190 SER A N 1
ATOM 1451 C CA . SER A 1 190 ? 4.367 -17.156 -15.805 1 90.12 190 SER A CA 1
ATOM 1452 C C . SER A 1 190 ? 4.625 -18.438 -16.594 1 90.12 190 SER A C 1
ATOM 1454 O O . SER A 1 190 ? 4.668 -18.406 -17.828 1 90.12 190 SER A O 1
ATOM 1456 N N . ALA A 1 191 ? 4.738 -19.562 -15.906 1 87.31 191 ALA A N 1
ATOM 1457 C CA . ALA A 1 191 ? 5.047 -20.812 -16.578 1 87.31 191 ALA A CA 1
ATOM 1458 C C . ALA A 1 191 ? 3.879 -21.797 -16.469 1 87.31 191 ALA A C 1
ATOM 1460 O O . ALA A 1 191 ? 3.826 -22.781 -17.203 1 87.31 191 ALA A O 1
ATOM 1461 N N . GLY A 1 192 ? 2.98 -21.469 -15.547 1 91.12 192 GLY A N 1
ATOM 1462 C CA . GLY A 1 192 ? 1.809 -22.312 -15.398 1 91.12 192 GLY A CA 1
ATOM 1463 C C . GLY A 1 192 ? 2.08 -23.578 -14.594 1 91.12 192 GLY A C 1
ATOM 1464 O O . GLY A 1 192 ? 1.423 -24.594 -14.797 1 91.12 192 GLY A O 1
ATOM 1465 N N . THR A 1 193 ? 3.055 -23.547 -13.695 1 94.12 193 THR A N 1
ATOM 1466 C CA . THR A 1 193 ? 3.443 -24.75 -12.953 1 94.12 193 THR A CA 1
ATOM 1467 C C . THR A 1 193 ? 2.984 -24.656 -11.5 1 94.12 193 THR A C 1
ATOM 1469 O O . THR A 1 193 ? 2.711 -23.562 -10.992 1 94.12 193 THR A O 1
ATOM 1472 N N . VAL A 1 194 ? 2.83 -25.781 -10.844 1 96 194 VAL A N 1
ATOM 1473 C CA . VAL A 1 194 ? 2.564 -25.891 -9.414 1 96 194 VAL A CA 1
ATOM 1474 C C . VAL A 1 194 ? 3.691 -26.672 -8.734 1 96 194 VAL A C 1
ATOM 1476 O O . VAL A 1 194 ? 3.943 -27.828 -9.062 1 96 194 VAL A O 1
ATOM 1479 N N . GLN A 1 195 ? 4.348 -26.062 -7.828 1 96.5 195 GLN A N 1
ATOM 1480 C CA . GLN A 1 195 ? 5.465 -26.656 -7.098 1 96.5 195 GLN A CA 1
ATOM 1481 C C . GLN A 1 195 ? 4.969 -27.516 -5.941 1 96.5 195 GLN A C 1
ATOM 1483 O O . GLN A 1 195 ? 4.25 -27.031 -5.062 1 96.5 195 GLN A O 1
ATOM 1488 N N . PRO A 1 196 ? 5.301 -28.875 -5.93 1 95.38 196 PRO A N 1
ATOM 1489 C CA . PRO A 1 196 ? 5.047 -29.625 -4.691 1 95.38 196 PRO A CA 1
ATOM 1490 C C . PRO A 1 196 ? 5.789 -29.047 -3.49 1 95.38 196 PRO A C 1
ATOM 1492 O O . PRO A 1 196 ? 6.988 -28.766 -3.578 1 95.38 196 PRO A O 1
ATOM 1495 N N . LEU A 1 197 ? 5.105 -28.859 -2.359 1 97.25 197 LEU A N 1
ATOM 1496 C CA . LEU A 1 197 ? 5.703 -28.156 -1.229 1 97.25 197 LEU A CA 1
ATOM 1497 C C . LEU A 1 197 ? 5.961 -29.125 -0.071 1 97.25 197 LEU A C 1
ATOM 1499 O O . LEU A 1 197 ? 6.723 -28.797 0.846 1 97.25 197 LEU A O 1
ATOM 1503 N N . GLU A 1 198 ? 5.27 -30.281 -0.064 1 95.94 198 GLU A N 1
ATOM 1504 C CA . GLU A 1 198 ? 5.398 -31.234 1.038 1 95.94 198 GLU A CA 1
ATOM 1505 C C . GLU A 1 198 ? 6.855 -31.625 1.265 1 95.94 198 GLU A C 1
ATOM 1507 O O . GLU A 1 198 ? 7.559 -31.984 0.322 1 95.94 198 GLU A O 1
ATOM 1512 N N . GLY A 1 199 ? 7.297 -31.469 2.488 1 97.12 199 GLY A N 1
ATOM 1513 C CA . GLY A 1 199 ? 8.633 -31.891 2.867 1 97.12 199 GLY A CA 1
ATOM 1514 C C . GLY A 1 199 ? 9.672 -30.797 2.734 1 97.12 199 GLY A C 1
ATOM 1515 O O . GLY A 1 199 ? 10.758 -30.875 3.303 1 97.12 199 GLY A O 1
ATOM 1516 N N . ILE A 1 200 ? 9.398 -29.734 2 1 98.56 200 ILE A N 1
ATOM 1517 C CA . ILE A 1 200 ? 10.375 -28.672 1.769 1 98.56 200 ILE A CA 1
ATOM 1518 C C . ILE A 1 200 ? 10.602 -27.891 3.061 1 98.56 200 ILE A C 1
ATOM 1520 O O . ILE A 1 200 ? 11.734 -27.516 3.375 1 98.56 200 ILE A O 1
ATOM 1524 N N . GLY A 1 201 ? 9.516 -27.594 3.764 1 98.69 201 GLY A N 1
ATOM 1525 C CA . GLY A 1 201 ? 9.648 -26.875 5.023 1 98.69 201 GLY A CA 1
ATOM 1526 C C . GLY A 1 201 ? 10.555 -27.594 6.016 1 98.69 201 GLY A C 1
ATOM 1527 O O . GLY A 1 201 ? 11.469 -26.984 6.574 1 98.69 201 GLY A O 1
ATOM 1528 N N . GLU A 1 202 ? 10.281 -28.875 6.223 1 98.25 202 GLU A N 1
ATOM 1529 C CA . GLU A 1 202 ? 11.102 -29.688 7.117 1 98.25 202 GLU A CA 1
ATOM 1530 C C . GLU A 1 202 ? 12.562 -29.688 6.668 1 98.25 202 GLU A C 1
ATOM 1532 O O . GLU A 1 202 ? 13.469 -29.578 7.496 1 98.25 202 GLU A O 1
ATOM 1537 N N . LEU A 1 203 ? 12.727 -29.859 5.387 1 98.75 203 LEU A N 1
ATOM 1538 C CA . LEU A 1 203 ? 14.078 -29.859 4.832 1 98.75 203 LEU A CA 1
ATOM 1539 C C . LEU A 1 203 ? 14.789 -28.547 5.156 1 98.75 203 LEU A C 1
ATOM 1541 O O . LEU A 1 203 ? 15.945 -28.547 5.582 1 98.75 203 LEU A O 1
ATOM 1545 N N . CYS A 1 204 ? 14.156 -27.406 4.918 1 98.88 204 CYS A N 1
ATOM 1546 C CA . CYS A 1 204 ? 14.742 -26.094 5.207 1 98.88 204 CYS A CA 1
ATOM 1547 C C . CYS A 1 204 ? 15.156 -26 6.672 1 98.88 204 CYS A C 1
ATOM 1549 O O . CYS A 1 204 ? 16.25 -25.531 6.98 1 98.88 204 CYS A O 1
ATOM 1551 N N . HIS A 1 205 ? 14.289 -26.453 7.535 1 98.75 205 HIS A N 1
ATOM 1552 C CA . HIS A 1 205 ? 14.547 -26.359 8.969 1 98.75 205 HIS A CA 1
ATOM 1553 C C . HIS A 1 205 ? 15.766 -27.188 9.359 1 98.75 205 HIS A C 1
ATOM 1555 O O . HIS A 1 205 ? 16.531 -26.781 10.234 1 98.75 205 HIS A O 1
ATOM 1561 N N . ARG A 1 206 ? 15.961 -28.312 8.758 1 98.5 206 ARG A N 1
ATOM 1562 C CA . ARG A 1 206 ? 17.125 -29.156 9.031 1 98.5 206 ARG A CA 1
ATOM 1563 C C . ARG A 1 206 ? 18.422 -28.406 8.727 1 98.5 206 ARG A C 1
ATOM 1565 O O . ARG A 1 206 ? 19.453 -28.688 9.32 1 98.5 206 ARG A O 1
ATOM 1572 N N . TYR A 1 207 ? 18.328 -27.438 7.844 1 98.56 207 TYR A N 1
ATOM 1573 C CA . TYR A 1 207 ? 19.516 -26.672 7.469 1 98.56 207 TYR A CA 1
ATOM 1574 C C . TYR A 1 207 ? 19.469 -25.266 8.055 1 98.56 207 TYR A C 1
ATOM 1576 O O . TYR A 1 207 ? 20.172 -24.375 7.594 1 98.56 207 TYR A O 1
ATOM 1584 N N . ASN A 1 208 ? 18.562 -25.047 9.008 1 98.44 208 ASN A N 1
ATOM 1585 C CA . ASN A 1 208 ? 18.406 -23.781 9.711 1 98.44 208 ASN A CA 1
ATOM 1586 C C . ASN A 1 208 ? 18.016 -22.641 8.766 1 98.44 208 ASN A C 1
ATOM 1588 O O . ASN A 1 208 ? 18.5 -21.516 8.891 1 98.44 208 ASN A O 1
ATOM 1592 N N . ALA A 1 209 ? 17.25 -22.953 7.801 1 98.88 209 ALA A N 1
ATOM 1593 C CA . ALA A 1 209 ? 16.703 -21.984 6.863 1 98.88 209 ALA A CA 1
ATOM 1594 C C . ALA A 1 209 ? 15.18 -21.891 6.996 1 98.88 209 ALA A C 1
ATOM 1596 O O . ALA A 1 209 ? 14.531 -22.844 7.441 1 98.88 209 ALA A O 1
ATOM 1597 N N . LEU A 1 210 ? 14.648 -20.75 6.668 1 98.94 210 LEU A N 1
ATOM 1598 C CA . LEU A 1 210 ? 13.203 -20.547 6.637 1 98.94 210 LEU A CA 1
ATOM 1599 C C . LEU A 1 210 ? 12.656 -20.75 5.23 1 98.94 210 LEU A C 1
ATOM 1601 O O . LEU A 1 210 ? 13.281 -20.359 4.246 1 98.94 210 LEU A O 1
ATOM 1605 N N . LEU A 1 211 ? 11.484 -21.344 5.105 1 98.94 211 LEU A N 1
ATOM 1606 C CA . LEU A 1 211 ? 10.812 -21.5 3.818 1 98.94 211 LEU A CA 1
ATOM 1607 C C . LEU A 1 211 ? 9.867 -20.344 3.557 1 98.94 211 LEU A C 1
ATOM 1609 O O . LEU A 1 211 ? 8.969 -20.062 4.359 1 98.94 211 LEU A O 1
ATOM 1613 N N . VAL A 1 212 ? 10.094 -19.656 2.486 1 98.94 212 VAL A N 1
ATOM 1614 C CA . VAL A 1 212 ? 9.227 -18.594 1.99 1 98.94 212 VAL A CA 1
ATOM 1615 C C . VAL A 1 212 ? 8.523 -19.047 0.715 1 98.94 212 VAL A C 1
ATOM 1617 O O . VAL A 1 212 ? 9.172 -19.469 -0.242 1 98.94 212 VAL A O 1
ATOM 1620 N N . VAL A 1 213 ? 7.172 -18.875 0.682 1 98.94 213 VAL A N 1
ATOM 1621 C CA . VAL A 1 213 ? 6.398 -19.375 -0.448 1 98.94 213 VAL A CA 1
ATOM 1622 C C . VAL A 1 213 ? 5.562 -18.25 -1.047 1 98.94 213 VAL A C 1
ATOM 1624 O O . VAL A 1 213 ? 4.867 -17.531 -0.323 1 98.94 213 VAL A O 1
ATOM 1627 N N . ASP A 1 214 ? 5.715 -18.047 -2.33 1 98.88 214 ASP A N 1
ATOM 1628 C CA . ASP A 1 214 ? 4.812 -17.203 -3.107 1 98.88 214 ASP A CA 1
ATOM 1629 C C . ASP A 1 214 ? 3.586 -17.984 -3.566 1 98.88 214 ASP A C 1
ATOM 1631 O O . ASP A 1 214 ? 3.701 -18.906 -4.371 1 98.88 214 ASP A O 1
ATOM 1635 N N . ALA A 1 215 ? 2.377 -17.609 -3.111 1 98.81 215 ALA A N 1
ATOM 1636 C CA . ALA A 1 215 ? 1.145 -18.312 -3.471 1 98.81 215 ALA A CA 1
ATOM 1637 C C . ALA A 1 215 ? 0.166 -17.359 -4.168 1 98.81 215 ALA A C 1
ATOM 1639 O O . ALA A 1 215 ? -1.046 -17.594 -4.148 1 98.81 215 ALA A O 1
ATOM 1640 N N . VAL A 1 216 ? 0.65 -16.328 -4.793 1 98.5 216 VAL A N 1
ATOM 1641 C CA . VAL A 1 216 ? -0.143 -15.258 -5.383 1 98.5 216 VAL A CA 1
ATOM 1642 C C . VAL A 1 216 ? -1.135 -15.844 -6.387 1 98.5 216 VAL A C 1
ATOM 1644 O O . VAL A 1 216 ? -2.33 -15.547 -6.336 1 98.5 216 VAL A O 1
ATOM 1647 N N . ALA A 1 217 ? -0.749 -16.734 -7.266 1 97.62 217 ALA A N 1
ATOM 1648 C CA . ALA A 1 217 ? -1.576 -17.172 -8.383 1 97.62 217 ALA A CA 1
ATOM 1649 C C . ALA A 1 217 ? -2.256 -18.5 -8.078 1 97.62 217 ALA A C 1
ATOM 1651 O O . ALA A 1 217 ? -2.699 -19.203 -8.984 1 97.62 217 ALA A O 1
ATOM 1652 N N . ILE A 1 218 ? -2.295 -18.891 -6.699 1 98.25 218 ILE A N 1
ATOM 1653 C CA . ILE A 1 218 ? -2.828 -20.234 -6.465 1 98.25 218 ILE A CA 1
ATOM 1654 C C . ILE A 1 218 ? -3.586 -20.25 -5.137 1 98.25 218 ILE A C 1
ATOM 1656 O O . ILE A 1 218 ? -4.387 -21.156 -4.891 1 98.25 218 ILE A O 1
ATOM 1660 N N . LEU A 1 219 ? -3.371 -19.281 -4.223 1 98.69 219 LEU A N 1
ATOM 1661 C CA . LEU A 1 219 ? -4.031 -19.234 -2.922 1 98.69 219 LEU A CA 1
ATOM 1662 C C . LEU A 1 219 ? -5.547 -19.234 -3.082 1 98.69 219 LEU A C 1
ATOM 1664 O O . LEU A 1 219 ? -6.109 -18.375 -3.762 1 98.69 219 LEU A O 1
ATOM 1668 N N . GLY A 1 220 ? -6.18 -20.203 -2.516 1 98.38 220 GLY A N 1
ATOM 1669 C CA . GLY A 1 220 ? -7.621 -20.359 -2.625 1 98.38 220 GLY A CA 1
ATOM 1670 C C . GLY A 1 220 ? -8.031 -21.328 -3.723 1 98.38 220 GLY A C 1
ATOM 1671 O O . GLY A 1 220 ? -9.148 -21.859 -3.701 1 98.38 220 GLY A O 1
ATOM 1672 N N . GLY A 1 221 ? -7.125 -21.578 -4.711 1 98.25 221 GLY A N 1
ATOM 1673 C CA . GLY A 1 221 ? -7.488 -22.359 -5.879 1 98.25 221 GLY A CA 1
ATOM 1674 C C . GLY A 1 221 ? -6.984 -23.781 -5.812 1 98.25 221 GLY A C 1
ATOM 1675 O O . GLY A 1 221 ? -7.414 -24.641 -6.598 1 98.25 221 GLY A O 1
ATOM 1676 N N . ALA A 1 222 ? -6.098 -24.094 -4.867 1 97.75 222 ALA A N 1
ATOM 1677 C CA . ALA A 1 222 ? -5.531 -25.422 -4.66 1 97.75 222 ALA A CA 1
ATOM 1678 C C . ALA A 1 222 ? -5.254 -25.672 -3.18 1 97.75 222 ALA A C 1
ATOM 1680 O O . ALA A 1 222 ? -5.199 -24.734 -2.383 1 97.75 222 ALA A O 1
ATOM 1681 N N . PRO A 1 223 ? -5.098 -26.953 -2.822 1 97.69 223 PRO A N 1
ATOM 1682 C CA . PRO A 1 223 ? -4.836 -27.266 -1.416 1 97.69 223 PRO A CA 1
ATOM 1683 C C . PRO A 1 223 ? -3.572 -26.594 -0.885 1 97.69 223 PRO A C 1
ATOM 1685 O O . PRO A 1 223 ? -2.551 -26.562 -1.577 1 97.69 223 PRO A O 1
ATOM 1688 N N . LEU A 1 224 ? -3.635 -26.094 0.279 1 98.12 224 LEU A N 1
ATOM 1689 C CA . LEU A 1 224 ? -2.537 -25.422 0.964 1 98.12 224 LEU A CA 1
ATOM 1690 C C . LEU A 1 224 ? -2.639 -25.609 2.473 1 98.12 224 LEU A C 1
ATOM 1692 O O . LEU A 1 224 ? -3.678 -25.328 3.072 1 98.12 224 LEU A O 1
ATOM 1696 N N . PHE A 1 225 ? -1.64 -26.141 3.021 1 98.62 225 PHE A N 1
ATOM 1697 C CA . PHE A 1 225 ? -1.557 -26.375 4.457 1 98.62 225 PHE A CA 1
ATOM 1698 C C . PHE A 1 225 ? -0.269 -25.797 5.027 1 98.62 225 PHE A C 1
ATOM 1700 O O . PHE A 1 225 ? 0.723 -26.516 5.191 1 98.62 225 PHE A O 1
ATOM 1707 N N . THR A 1 226 ? -0.382 -24.516 5.422 1 98.81 226 THR A N 1
ATOM 1708 C CA . THR A 1 226 ? 0.798 -23.766 5.836 1 98.81 226 THR A CA 1
ATOM 1709 C C . THR A 1 226 ? 1.467 -24.422 7.035 1 98.81 226 THR A C 1
ATOM 1711 O O . THR A 1 226 ? 2.682 -24.625 7.043 1 98.81 226 THR A O 1
ATOM 1714 N N . ASP A 1 227 ? 0.684 -24.766 8.047 1 98.62 227 ASP A N 1
ATOM 1715 C CA . ASP A 1 227 ? 1.252 -25.344 9.266 1 98.62 227 ASP A CA 1
ATOM 1716 C C . ASP A 1 227 ? 1.777 -26.766 9 1 98.62 227 ASP A C 1
ATOM 1718 O O . ASP A 1 227 ? 2.918 -27.078 9.344 1 98.62 227 ASP A O 1
ATOM 1722 N N . ASP A 1 228 ? 1.003 -27.578 8.352 1 98.31 228 ASP A N 1
ATOM 1723 C CA . ASP A 1 228 ? 1.358 -28.984 8.133 1 98.31 228 ASP A CA 1
ATOM 1724 C C . ASP A 1 228 ? 2.59 -29.109 7.242 1 98.31 228 ASP A C 1
ATOM 1726 O O . ASP A 1 228 ? 3.355 -30.062 7.355 1 98.31 228 ASP A O 1
ATOM 1730 N N . TRP A 1 229 ? 2.779 -28.156 6.355 1 98.38 229 TRP A N 1
ATOM 1731 C CA . TRP A 1 229 ? 3.895 -28.219 5.414 1 98.38 229 TRP A CA 1
ATOM 1732 C C . TR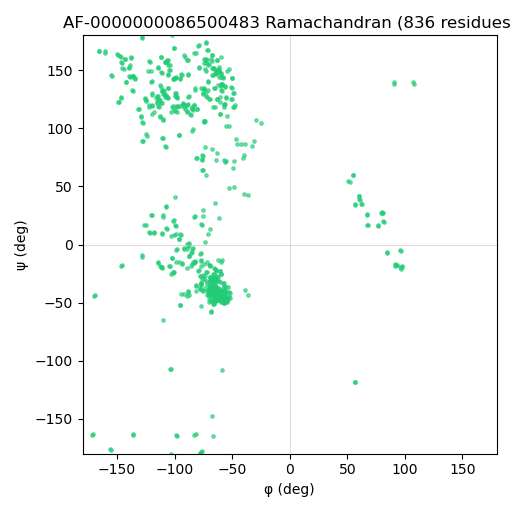P A 1 229 ? 5.086 -27.406 5.93 1 98.38 229 TRP A C 1
ATOM 1734 O O . TRP A 1 229 ? 6.047 -27.172 5.195 1 98.38 229 TRP A O 1
ATOM 1744 N N . ASP A 1 230 ? 5.012 -26.875 7.117 1 98.38 230 ASP A N 1
ATOM 1745 C CA . ASP A 1 230 ? 6.086 -26.172 7.805 1 98.38 230 ASP A CA 1
ATOM 1746 C C . ASP A 1 230 ? 6.539 -24.953 7 1 98.38 230 ASP A C 1
ATOM 1748 O O . ASP A 1 230 ? 7.742 -24.75 6.816 1 98.38 230 ASP A O 1
ATOM 1752 N N . ILE A 1 231 ? 5.605 -24.25 6.457 1 98.94 231 ILE A N 1
ATOM 1753 C CA . ILE A 1 231 ? 5.922 -23.031 5.73 1 98.94 231 ILE A CA 1
ATOM 1754 C C . ILE A 1 231 ? 6.094 -21.875 6.715 1 98.94 231 ILE A C 1
ATOM 1756 O O . ILE A 1 231 ? 5.25 -21.672 7.59 1 98.94 231 ILE A O 1
ATOM 1760 N N . ASP A 1 232 ? 7.141 -21.078 6.59 1 98.94 232 ASP A N 1
ATOM 1761 C CA . ASP A 1 232 ? 7.453 -20.047 7.582 1 98.94 232 ASP A CA 1
ATOM 1762 C C . ASP A 1 232 ? 6.82 -18.719 7.211 1 98.94 232 ASP A C 1
ATOM 1764 O O . ASP A 1 232 ? 6.41 -17.953 8.086 1 98.94 232 ASP A O 1
ATOM 1768 N N . VAL A 1 233 ? 6.895 -18.391 5.949 1 98.94 233 VAL A N 1
ATOM 1769 C CA . VAL A 1 233 ? 6.207 -17.219 5.426 1 98.94 233 VAL A CA 1
ATOM 1770 C C . VAL A 1 233 ? 5.547 -17.562 4.09 1 98.94 233 VAL A C 1
ATOM 1772 O O . VAL A 1 233 ? 6.156 -18.203 3.238 1 98.94 233 VAL A O 1
ATOM 1775 N N . ILE A 1 234 ? 4.312 -17.188 3.936 1 98.94 234 ILE A N 1
ATOM 1776 C CA . ILE A 1 234 ? 3.576 -17.359 2.691 1 98.94 234 ILE A CA 1
ATOM 1777 C C . ILE A 1 234 ? 2.664 -16.156 2.453 1 98.94 234 ILE A C 1
ATOM 1779 O O . ILE A 1 234 ? 2.1 -15.609 3.398 1 98.94 234 ILE A O 1
ATOM 1783 N N . TYR A 1 235 ? 2.586 -15.734 1.223 1 98.94 235 TYR A N 1
ATOM 1784 C CA . TYR A 1 235 ? 1.741 -14.594 0.899 1 98.94 235 TYR A CA 1
ATOM 1785 C C . TYR A 1 235 ? 0.964 -14.836 -0.389 1 98.94 235 TYR A C 1
ATOM 1787 O O . TYR A 1 235 ? 1.261 -15.773 -1.134 1 98.94 235 TYR A O 1
ATOM 1795 N N . GLY A 1 236 ? -0.073 -14.102 -0.573 1 98.75 236 GLY A N 1
ATOM 1796 C CA . GLY A 1 236 ? -0.901 -14.102 -1.769 1 98.75 236 GLY A CA 1
ATOM 1797 C C . GLY A 1 236 ? -1.278 -12.711 -2.238 1 98.75 236 GLY A C 1
ATOM 1798 O O . GLY A 1 236 ? -0.574 -11.742 -1.95 1 98.75 236 GLY A O 1
ATOM 1799 N N . ALA A 1 237 ? -2.26 -12.641 -3.064 1 98.31 237 ALA A N 1
ATOM 1800 C CA . ALA A 1 237 ? -2.83 -11.391 -3.574 1 98.31 237 ALA A CA 1
ATOM 1801 C C . ALA A 1 237 ? -4.336 -11.523 -3.775 1 98.31 237 ALA A C 1
ATOM 1803 O O . ALA A 1 237 ? -4.832 -12.594 -4.141 1 98.31 237 ALA A O 1
ATOM 1804 N N . THR A 1 238 ? -5.027 -10.477 -3.684 1 98.5 238 THR A N 1
ATOM 1805 C CA . THR A 1 238 ? -6.484 -10.531 -3.609 1 98.5 238 THR A CA 1
ATOM 1806 C C . THR A 1 238 ? -7.09 -10.734 -4.992 1 98.5 238 THR A C 1
ATOM 1808 O O . THR A 1 238 ? -8.203 -11.25 -5.121 1 98.5 238 THR A O 1
ATOM 1811 N N . GLN A 1 239 ? -6.402 -10.398 -6.117 1 97.94 239 GLN A N 1
ATOM 1812 C CA . GLN A 1 239 ? -7.047 -10.242 -7.418 1 97.94 239 GLN A CA 1
ATOM 1813 C C . GLN A 1 239 ? -6.961 -11.531 -8.227 1 97.94 239 GLN A C 1
ATOM 1815 O O . GLN A 1 239 ? -7.242 -11.539 -9.43 1 97.94 239 GLN A O 1
ATOM 1820 N N . LYS A 1 240 ? -6.523 -12.562 -7.652 1 97.81 240 LYS A N 1
ATOM 1821 C CA . LYS A 1 240 ? -6.383 -13.836 -8.352 1 97.81 240 LYS A CA 1
ATOM 1822 C C . LYS A 1 240 ? -7.512 -14.797 -7.988 1 97.81 240 LYS A C 1
ATOM 1824 O O . LYS A 1 240 ? -8.68 -14.523 -8.289 1 97.81 240 LYS A O 1
ATOM 1829 N N . CYS A 1 241 ? -7.219 -15.844 -7.176 1 98.31 241 CYS A N 1
ATOM 1830 C CA . CYS A 1 241 ? -8.242 -16.828 -6.844 1 98.31 241 CYS A CA 1
ATOM 1831 C C . CYS A 1 241 ? -9.203 -16.297 -5.793 1 98.31 241 CYS A C 1
ATOM 1833 O O . CYS A 1 241 ? -10.297 -16.828 -5.617 1 98.31 241 CYS A O 1
ATOM 1835 N N . MET A 1 242 ? -8.844 -15.195 -5.137 1 98.19 242 MET A N 1
ATOM 1836 C CA . MET A 1 242 ? -9.727 -14.609 -4.133 1 98.19 242 MET A CA 1
ATOM 1837 C C . MET A 1 242 ? -10.766 -13.703 -4.785 1 98.19 242 MET A C 1
ATOM 1839 O O . MET A 1 242 ? -11.758 -13.336 -4.152 1 98.19 242 MET A O 1
ATOM 1843 N N . SER A 1 243 ? -10.578 -13.336 -5.98 1 98 243 SER A N 1
ATOM 1844 C CA . SER A 1 243 ? -11.547 -12.617 -6.812 1 98 243 SER A CA 1
ATOM 1845 C C . SER A 1 243 ? -11.992 -11.32 -6.148 1 98 243 SER A C 1
ATOM 1847 O O . SER A 1 243 ? -13.18 -10.992 -6.16 1 98 243 SER A O 1
ATOM 1849 N N . ALA A 1 244 ? -11.125 -10.688 -5.445 1 98.25 244 ALA A N 1
ATOM 1850 C CA . ALA A 1 244 ? -11.258 -9.305 -4.988 1 98.25 244 ALA A CA 1
ATOM 1851 C C . ALA A 1 244 ? -10.359 -8.375 -5.793 1 98.25 244 ALA A C 1
ATOM 1853 O O . ALA A 1 244 ? -9.445 -8.828 -6.48 1 98.25 244 ALA A O 1
ATOM 1854 N N . PRO A 1 245 ? -10.672 -7.086 -5.797 1 97.88 245 PRO A N 1
ATOM 1855 C CA . PRO A 1 245 ? -9.82 -6.176 -6.566 1 97.88 245 PRO A CA 1
ATOM 1856 C C . PRO A 1 245 ? -8.367 -6.188 -6.094 1 97.88 245 PRO A C 1
ATOM 1858 O O . PRO A 1 245 ? -8.102 -6.398 -4.91 1 97.88 245 PRO A O 1
ATOM 1861 N N . PRO A 1 246 ? -7.41 -5.984 -7.062 1 97.88 246 PRO A N 1
ATOM 1862 C CA . PRO A 1 246 ? -6.02 -5.828 -6.629 1 97.88 246 PRO A CA 1
ATOM 1863 C C . PRO A 1 246 ? -5.832 -4.684 -5.637 1 97.88 246 PRO A C 1
ATOM 1865 O O . PRO A 1 246 ? -6.125 -3.529 -5.961 1 97.88 246 PRO A O 1
ATOM 1868 N N . SER A 1 247 ? -5.344 -4.945 -4.395 1 97.5 247 SER A N 1
ATOM 1869 C CA . SER A 1 247 ? -5.227 -3.885 -3.4 1 97.5 247 SER A CA 1
ATOM 1870 C C . SER A 1 247 ? -4.434 -4.352 -2.184 1 97.5 247 SER A C 1
ATOM 1872 O O . SER A 1 247 ? -3.695 -3.57 -1.581 1 97.5 247 SER A O 1
ATOM 1874 N N . LEU A 1 248 ? -4.707 -5.578 -1.684 1 98.69 248 LEU A N 1
ATOM 1875 C CA . LEU A 1 248 ? -4.102 -6.121 -0.473 1 98.69 248 LEU A CA 1
ATOM 1876 C C . LEU A 1 248 ? -3.355 -7.418 -0.775 1 98.69 248 LEU A C 1
ATOM 1878 O O . LEU A 1 248 ? -3.623 -8.07 -1.784 1 98.69 248 LEU A O 1
ATOM 1882 N N . SER A 1 249 ? -2.422 -7.699 0.103 1 98.81 249 SER A N 1
ATOM 1883 C CA . SER A 1 249 ? -1.688 -8.953 0.012 1 98.81 249 SER A CA 1
ATOM 1884 C C . SER A 1 249 ? -1.715 -9.711 1.338 1 98.81 249 SER A C 1
ATOM 1886 O O . SER A 1 249 ? -0.994 -9.352 2.273 1 98.81 249 SER A O 1
ATOM 1888 N N . PRO A 1 250 ? -2.547 -10.805 1.434 1 98.88 250 PRO A N 1
ATOM 1889 C CA . PRO A 1 250 ? -2.496 -11.648 2.629 1 98.88 250 PRO A CA 1
ATOM 1890 C C . PRO A 1 250 ? -1.106 -12.227 2.885 1 98.88 250 PRO A C 1
ATOM 1892 O O . PRO A 1 250 ? -0.41 -12.609 1.94 1 98.88 250 PRO A O 1
ATOM 1895 N N . ILE A 1 251 ? -0.733 -12.328 4.152 1 98.94 251 ILE A N 1
ATOM 1896 C CA . ILE A 1 251 ? 0.57 -12.883 4.508 1 98.94 251 ILE A CA 1
ATOM 1897 C C . ILE A 1 251 ? 0.518 -13.461 5.922 1 98.94 251 ILE A C 1
ATOM 1899 O O . ILE A 1 251 ? -0.248 -12.992 6.766 1 98.94 251 ILE A O 1
ATOM 1903 N N . THR A 1 252 ? 1.208 -14.5 6.164 1 98.94 252 THR A N 1
ATOM 1904 C CA . THR A 1 252 ? 1.317 -15.07 7.504 1 98.94 252 THR A CA 1
ATOM 1905 C C . THR A 1 252 ? 2.762 -15.453 7.812 1 98.94 252 THR A C 1
ATOM 1907 O O . THR A 1 252 ? 3.523 -15.805 6.91 1 98.94 252 THR A O 1
ATOM 1910 N N . PHE A 1 253 ? 3.178 -15.297 9.055 1 98.94 253 PHE A N 1
ATOM 1911 C CA . PHE A 1 253 ? 4.512 -15.578 9.57 1 98.94 253 PHE A CA 1
ATOM 1912 C C . PHE A 1 253 ? 4.457 -16.641 10.664 1 98.94 253 PHE A C 1
ATOM 1914 O O . PHE A 1 253 ? 3.67 -16.531 11.602 1 98.94 253 PHE A O 1
ATOM 1921 N N . SER A 1 254 ? 5.293 -17.688 10.539 1 98.88 254 SER A N 1
ATOM 1922 C CA . SER A 1 254 ? 5.434 -18.672 11.609 1 98.88 254 SER A CA 1
ATOM 1923 C C . SER A 1 254 ? 6.176 -18.094 12.805 1 98.88 254 SER A C 1
ATOM 1925 O O . SER A 1 254 ? 6.738 -17 12.719 1 98.88 254 SER A O 1
ATOM 1927 N N . GLN A 1 255 ? 6.117 -18.797 13.883 1 98.62 255 GLN A N 1
ATOM 1928 C CA . GLN A 1 255 ? 6.895 -18.375 15.047 1 98.62 255 GLN A CA 1
ATOM 1929 C C . GLN A 1 255 ? 8.383 -18.344 14.727 1 98.62 255 GLN A C 1
ATOM 1931 O O . GLN A 1 255 ? 9.102 -17.438 15.18 1 98.62 255 GLN A O 1
ATOM 1936 N N . ARG A 1 256 ? 8.914 -19.281 13.984 1 98.75 256 ARG A N 1
ATOM 1937 C CA . ARG A 1 256 ? 10.32 -19.297 13.586 1 98.75 256 ARG A CA 1
ATOM 1938 C C . ARG A 1 256 ? 10.68 -18.016 12.828 1 98.75 256 ARG A C 1
ATOM 1940 O O . ARG A 1 256 ? 11.758 -17.453 13.031 1 98.75 256 ARG A O 1
ATOM 1947 N N . ALA A 1 257 ? 9.82 -17.594 11.922 1 98.94 257 ALA A N 1
ATOM 1948 C CA . ALA A 1 257 ? 10.039 -16.359 11.18 1 98.94 257 ALA A CA 1
ATOM 1949 C C . ALA A 1 257 ? 10.047 -15.156 12.117 1 98.94 257 ALA A C 1
ATOM 1951 O O . ALA A 1 257 ? 10.875 -14.25 11.977 1 98.94 257 ALA A O 1
ATOM 1952 N N . ARG A 1 258 ? 9.117 -15.148 13.016 1 98.75 258 ARG A N 1
ATOM 1953 C CA . ARG A 1 258 ? 9.055 -14.062 13.992 1 98.75 258 ARG A CA 1
ATOM 1954 C C . ARG A 1 258 ? 10.336 -13.992 14.812 1 98.75 258 ARG A C 1
ATOM 1956 O O . ARG A 1 258 ? 10.844 -12.898 15.078 1 98.75 258 ARG A O 1
ATOM 1963 N N . ASP A 1 259 ? 10.766 -15.148 15.258 1 98.75 259 ASP A N 1
ATOM 1964 C CA . ASP A 1 259 ? 12 -15.203 16.031 1 98.75 259 ASP A CA 1
ATOM 1965 C C . ASP A 1 259 ? 13.188 -14.664 15.234 1 98.75 259 ASP A C 1
ATOM 1967 O O . ASP A 1 259 ? 14.039 -13.969 15.781 1 98.75 259 ASP A O 1
ATOM 1971 N N . LYS A 1 260 ? 13.227 -15.023 14.008 1 98.81 260 LYS A N 1
ATOM 1972 C CA . LYS A 1 260 ? 14.273 -14.5 13.133 1 98.81 260 LYS A CA 1
ATOM 1973 C C . LYS A 1 260 ? 14.211 -12.977 13.055 1 98.81 260 LYS A C 1
ATOM 1975 O O . LYS A 1 260 ? 15.242 -12.297 13.133 1 98.81 260 LYS A O 1
ATOM 1980 N N . ILE A 1 261 ? 13.07 -12.422 12.875 1 98.75 261 ILE A N 1
ATOM 1981 C CA . ILE A 1 261 ? 12.875 -10.984 12.797 1 98.75 261 ILE A CA 1
ATOM 1982 C C . ILE A 1 261 ? 13.305 -10.328 14.109 1 98.75 261 ILE A C 1
ATOM 1984 O O . ILE A 1 261 ? 13.977 -9.297 14.109 1 98.75 261 ILE A O 1
ATOM 1988 N N . ALA A 1 262 ? 12.953 -10.906 15.188 1 98.25 262 ALA A N 1
ATOM 1989 C CA . ALA A 1 262 ? 13.258 -10.367 16.516 1 98.25 262 ALA A CA 1
ATOM 1990 C C . ALA A 1 262 ? 14.758 -10.383 16.781 1 98.25 262 ALA A C 1
ATOM 1992 O O . ALA A 1 262 ? 15.258 -9.602 17.594 1 98.25 262 ALA A O 1
ATOM 1993 N N . SER A 1 263 ? 15.461 -11.25 16.141 1 98.19 263 SER A N 1
ATOM 1994 C CA . SER A 1 263 ? 16.891 -11.422 16.406 1 98.19 263 SER A CA 1
ATOM 1995 C C . SER A 1 263 ? 17.719 -10.492 15.523 1 98.19 263 SER A C 1
ATOM 1997 O O . SER A 1 263 ? 18.953 -10.516 15.594 1 98.19 263 SER A O 1
ATOM 1999 N N . ARG A 1 264 ? 17.094 -9.734 14.727 1 98.06 264 ARG A N 1
ATOM 2000 C CA . ARG A 1 264 ? 17.812 -8.82 13.844 1 98.06 264 ARG A CA 1
ATOM 2001 C C . ARG A 1 264 ? 18.766 -7.926 14.633 1 98.06 264 ARG A C 1
ATOM 2003 O O . ARG A 1 264 ? 18.453 -7.5 15.742 1 98.06 264 ARG A O 1
ATOM 2010 N N . LYS A 1 265 ? 19.828 -7.574 13.969 1 97.69 265 LYS A N 1
ATOM 2011 C CA . LYS A 1 265 ? 20.797 -6.641 14.539 1 97.69 265 LYS A CA 1
ATOM 2012 C C . LYS A 1 265 ? 20.609 -5.238 13.961 1 97.69 265 LYS A C 1
ATOM 2014 O O . LYS A 1 265 ? 21 -4.25 14.586 1 97.69 265 LYS A O 1
ATOM 2019 N N . LYS A 1 266 ? 20.062 -5.188 12.828 1 96.25 266 LYS A N 1
ATOM 2020 C CA . LYS A 1 266 ? 19.766 -3.922 12.164 1 96.25 266 LYS A CA 1
ATOM 2021 C C . LYS A 1 266 ? 18.266 -3.686 12.086 1 96.25 266 LYS A C 1
ATOM 2023 O O . LYS A 1 266 ? 17.484 -4.637 11.977 1 96.25 266 LYS A O 1
ATOM 2028 N N . PRO A 1 267 ? 17.922 -2.43 12.133 1 96.06 267 PRO A N 1
ATOM 2029 C CA . PRO A 1 267 ? 16.484 -2.152 11.984 1 96.06 267 PRO A CA 1
ATOM 2030 C C . PRO A 1 267 ? 15.953 -2.58 10.617 1 96.06 267 PRO A C 1
ATOM 2032 O O . PRO A 1 267 ? 16.703 -2.641 9.641 1 96.06 267 PRO A O 1
ATOM 2035 N N . ILE A 1 268 ? 14.727 -2.953 10.586 1 98.06 268 ILE A N 1
ATOM 2036 C CA . ILE A 1 268 ? 14.047 -3.152 9.312 1 98.06 268 ILE A CA 1
ATOM 2037 C C . ILE A 1 268 ? 14.023 -1.839 8.531 1 98.06 268 ILE A C 1
ATOM 2039 O O . ILE A 1 268 ? 13.484 -0.837 9.008 1 98.06 268 ILE A O 1
ATOM 2043 N N . ARG A 1 269 ? 14.492 -1.788 7.449 1 97.12 269 ARG A N 1
ATOM 2044 C CA . ARG A 1 269 ? 14.727 -0.528 6.754 1 97.12 269 ARG A CA 1
ATOM 2045 C C . ARG A 1 269 ? 13.414 0.095 6.285 1 97.12 269 ARG A C 1
ATOM 2047 O O . ARG A 1 269 ? 13.32 1.313 6.129 1 97.12 269 ARG A O 1
ATOM 2054 N N . SER A 1 270 ? 12.445 -0.746 5.961 1 98.56 270 SER A N 1
ATOM 2055 C CA . SER A 1 270 ? 11.18 -0.228 5.453 1 98.56 270 SER A CA 1
ATOM 2056 C C . SER A 1 270 ? 10.195 0.025 6.59 1 98.56 270 SER A C 1
ATOM 2058 O O . SER A 1 270 ? 9.875 -0.887 7.355 1 98.56 270 SER A O 1
ATOM 2060 N N . TYR A 1 271 ? 9.773 1.24 6.738 1 98.38 271 TYR A N 1
ATOM 2061 C CA . TYR A 1 271 ? 8.68 1.52 7.66 1 98.38 271 TYR A CA 1
ATOM 2062 C C . TYR A 1 271 ? 7.391 0.854 7.191 1 98.38 271 TYR A C 1
ATOM 2064 O O . TYR A 1 271 ? 6.699 0.205 7.98 1 98.38 271 TYR A O 1
ATOM 2072 N N . TYR A 1 272 ? 7.066 0.99 5.922 1 98.75 272 TYR A N 1
ATOM 2073 C CA . TYR A 1 272 ? 5.777 0.609 5.359 1 98.75 272 TYR A CA 1
ATOM 2074 C C . TYR A 1 272 ? 5.605 -0.906 5.359 1 98.75 272 TYR A C 1
ATOM 2076 O O . TYR A 1 272 ? 4.492 -1.412 5.508 1 98.75 272 TYR A O 1
ATOM 2084 N N . PHE A 1 273 ? 6.762 -1.618 5.238 1 98.75 273 PHE A N 1
ATOM 2085 C CA . PHE A 1 273 ? 6.699 -3.072 5.16 1 98.75 273 PHE A CA 1
ATOM 2086 C C . PHE A 1 273 ? 7.258 -3.709 6.426 1 98.75 273 PHE A C 1
ATOM 2088 O O . PHE A 1 273 ? 7.676 -4.867 6.414 1 98.75 273 PHE A O 1
ATOM 2095 N N . ASN A 1 274 ? 7.25 -2.986 7.488 1 98.69 274 ASN A N 1
ATOM 2096 C CA . ASN A 1 274 ? 7.707 -3.461 8.789 1 98.69 274 ASN A CA 1
ATOM 2097 C C . ASN A 1 274 ? 6.707 -4.426 9.422 1 98.69 274 ASN A C 1
ATOM 2099 O O . ASN A 1 274 ? 5.707 -3.996 10 1 98.69 274 ASN A O 1
ATOM 2103 N N . ALA A 1 275 ? 7.031 -5.691 9.43 1 98.62 275 ALA A N 1
ATOM 2104 C CA . ALA A 1 275 ? 6.074 -6.727 9.812 1 98.62 275 ALA A CA 1
ATOM 2105 C C . ALA A 1 275 ? 5.664 -6.582 11.273 1 98.62 275 ALA A C 1
ATOM 2107 O O . ALA A 1 275 ? 4.477 -6.688 11.602 1 98.62 275 ALA A O 1
ATOM 2108 N N . PRO A 1 276 ? 6.586 -6.367 12.219 1 97.94 276 PRO A N 1
ATOM 2109 C CA . PRO A 1 276 ? 6.176 -6.168 13.609 1 97.94 276 PRO A CA 1
ATOM 2110 C C . PRO A 1 276 ? 5.184 -5.02 13.773 1 97.94 276 PRO A C 1
ATOM 2112 O O . PRO A 1 276 ? 4.191 -5.152 14.5 1 97.94 276 PRO A O 1
ATOM 2115 N N . ALA A 1 277 ? 5.461 -3.893 13.117 1 97.38 277 ALA A N 1
ATOM 2116 C CA . ALA A 1 277 ? 4.582 -2.73 13.219 1 97.38 277 ALA A CA 1
ATOM 2117 C C . ALA A 1 277 ? 3.213 -3.02 12.609 1 97.38 277 ALA A C 1
ATOM 2119 O O . ALA A 1 277 ? 2.186 -2.578 13.125 1 97.38 277 ALA A O 1
ATOM 2120 N N . ILE A 1 278 ? 3.209 -3.746 11.492 1 98.31 278 ILE A N 1
ATOM 2121 C CA . ILE A 1 278 ? 1.955 -4.105 10.836 1 98.31 278 ILE A CA 1
ATOM 2122 C C . ILE A 1 278 ? 1.175 -5.082 11.711 1 98.31 278 ILE A C 1
ATOM 2124 O O . ILE A 1 278 ? -0.049 -4.984 11.828 1 98.31 278 ILE A O 1
ATOM 2128 N N . ALA A 1 279 ? 1.902 -6.039 12.305 1 98.25 279 ALA A N 1
ATOM 2129 C CA . ALA A 1 279 ? 1.263 -6.977 13.227 1 98.25 279 ALA A CA 1
ATOM 2130 C C . ALA A 1 279 ? 0.59 -6.238 14.383 1 98.25 279 ALA A C 1
ATOM 2132 O O . ALA A 1 279 ? -0.524 -6.582 14.781 1 98.25 279 ALA A O 1
ATOM 2133 N N . ASP A 1 280 ? 1.252 -5.227 14.883 1 96.69 280 ASP A N 1
ATOM 2134 C CA . ASP A 1 280 ? 0.684 -4.398 15.938 1 96.69 280 ASP A CA 1
ATOM 2135 C C . ASP A 1 280 ? -0.563 -3.664 15.453 1 96.69 280 ASP A C 1
ATOM 2137 O O . ASP A 1 280 ? -1.562 -3.582 16.172 1 96.69 280 ASP A O 1
ATOM 2141 N N . HIS A 1 281 ? -0.451 -3.135 14.297 1 96.31 281 HIS A N 1
ATOM 2142 C CA . HIS A 1 281 ? -1.557 -2.432 13.664 1 96.31 281 HIS A CA 1
ATOM 2143 C C . HIS A 1 281 ? -2.781 -3.332 13.531 1 96.31 281 HIS A C 1
ATOM 2145 O O . HIS A 1 281 ? -3.914 -2.875 13.695 1 96.31 281 HIS A O 1
ATOM 2151 N N . TRP A 1 282 ? -2.574 -4.625 13.32 1 97.62 282 TRP A N 1
ATOM 2152 C CA . TRP A 1 282 ? -3.65 -5.594 13.141 1 97.62 282 TRP A CA 1
ATOM 2153 C C . TRP A 1 282 ? -4.051 -6.219 14.477 1 97.62 282 TRP A C 1
ATOM 2155 O O . TRP A 1 282 ? -4.98 -7.027 14.531 1 97.62 282 TRP A O 1
ATOM 2165 N N . GLY A 1 283 ? -3.373 -5.863 15.516 1 96.5 283 GLY A N 1
ATOM 2166 C CA . GLY A 1 283 ? -3.738 -6.324 16.844 1 96.5 283 GLY A CA 1
ATOM 2167 C C . GLY A 1 283 ? -3.262 -7.734 17.141 1 96.5 283 GLY A C 1
ATOM 2168 O O . GLY A 1 283 ? -3.855 -8.438 17.953 1 96.5 283 GLY A O 1
ATOM 2169 N N . CYS A 1 284 ? -2.215 -8.148 16.516 1 95.88 284 CYS A N 1
ATOM 2170 C CA . CYS A 1 284 ? -1.696 -9.492 16.75 1 95.88 284 CYS A CA 1
ATOM 2171 C C . CYS A 1 284 ? -1.175 -9.633 18.172 1 95.88 284 CYS A C 1
ATOM 2173 O O . CYS A 1 284 ? -0.783 -8.648 18.797 1 95.88 284 CYS A O 1
ATOM 2175 N N . ASP A 1 285 ? -1.224 -10.883 18.703 1 90.56 285 ASP A N 1
ATOM 2176 C CA . ASP A 1 285 ? -0.744 -11.297 20.031 1 90.56 285 ASP A CA 1
ATOM 2177 C C . ASP A 1 285 ? -1.58 -10.664 21.141 1 90.56 285 ASP A C 1
ATOM 2179 O O . ASP A 1 285 ? -1.113 -10.523 22.266 1 90.56 285 ASP A O 1
ATOM 2183 N N . GLY A 1 286 ? -2.75 -10.148 20.875 1 86.44 286 GLY A N 1
ATOM 2184 C CA . GLY A 1 286 ? -3.674 -9.641 21.875 1 86.44 286 GLY A CA 1
ATOM 2185 C C . GLY A 1 286 ? -3.275 -8.289 22.422 1 86.44 286 GLY A C 1
ATOM 2186 O O . GLY A 1 286 ? -3.799 -7.848 23.453 1 86.44 286 GLY A O 1
ATOM 2187 N N . ARG A 1 287 ? -2.443 -7.605 21.812 1 82.25 287 ARG A N 1
ATOM 2188 C CA . ARG A 1 287 ? -1.997 -6.289 22.25 1 82.25 287 ARG A CA 1
ATOM 2189 C C . ARG A 1 287 ? -2.904 -5.191 21.703 1 82.25 287 ARG A C 1
ATOM 2191 O O . ARG A 1 287 ? -3.668 -5.422 20.766 1 82.25 287 ARG A O 1
ATOM 2198 N N . SER A 1 288 ? -2.832 -4.055 22.422 1 86.75 288 SER A N 1
ATOM 2199 C CA . SER A 1 288 ? -3.508 -2.877 21.891 1 86.75 288 SER A CA 1
ATOM 2200 C C . SER A 1 288 ? -2.959 -2.508 20.516 1 86.75 288 SER A C 1
ATOM 2202 O O . SER A 1 288 ? -1.752 -2.588 20.281 1 86.75 288 SER A O 1
ATOM 2204 N N . ARG A 1 289 ? -3.885 -2.178 19.672 1 89.81 289 ARG A N 1
ATOM 2205 C CA . ARG A 1 289 ? -3.506 -1.898 18.297 1 89.81 289 ARG A CA 1
ATOM 2206 C C . ARG A 1 289 ? -2.705 -0.605 18.203 1 89.81 289 ARG A C 1
ATOM 2208 O O . ARG A 1 289 ? -3.131 0.435 18.703 1 89.81 289 ARG A O 1
ATOM 2215 N N . GLY A 1 290 ? -1.588 -0.701 17.641 1 88.5 290 GLY A N 1
ATOM 2216 C CA . GLY A 1 290 ? -0.828 0.481 17.266 1 88.5 290 GLY A CA 1
ATOM 2217 C C . GLY A 1 290 ? -1.321 1.131 15.984 1 88.5 290 GLY A C 1
ATOM 2218 O O . GLY A 1 290 ? -2.246 0.628 15.344 1 88.5 290 GLY A O 1
ATOM 2219 N N . PHE A 1 291 ? -0.749 2.299 15.734 1 89.25 291 PHE A N 1
ATOM 2220 C CA . PHE A 1 291 ? -1.101 2.996 14.5 1 89.25 291 PHE A CA 1
ATOM 2221 C C . PHE A 1 291 ? 0.069 2.994 13.523 1 89.25 291 PHE A C 1
ATOM 2223 O O . PHE A 1 291 ? 1.055 3.705 13.727 1 89.25 291 PHE A O 1
ATOM 2230 N N . HIS A 1 292 ? -0.062 2.215 12.484 1 94.62 292 HIS A N 1
ATOM 2231 C CA . HIS A 1 292 ? 0.952 2.119 11.438 1 94.62 292 HIS A CA 1
ATOM 2232 C C . HIS A 1 292 ? 0.63 3.047 10.273 1 94.62 292 HIS A C 1
ATOM 2234 O O . HIS A 1 292 ? 1.479 3.832 9.844 1 94.62 292 HIS A O 1
ATOM 2240 N N . HIS A 1 293 ? -0.539 2.967 9.75 1 95.06 293 HIS A N 1
ATOM 2241 C CA . HIS A 1 293 ? -1.074 3.773 8.664 1 95.06 293 HIS A CA 1
ATOM 2242 C C . HIS A 1 293 ? -2.598 3.734 8.648 1 95.06 293 HIS A C 1
ATOM 2244 O O . HIS A 1 293 ? -3.213 2.979 9.398 1 95.06 293 HIS A O 1
ATOM 2250 N N . THR A 1 294 ? -3.172 4.641 7.879 1 94.62 294 THR A N 1
ATOM 2251 C CA . THR A 1 294 ? -4.613 4.551 7.68 1 94.62 294 THR A CA 1
ATOM 2252 C C . THR A 1 294 ? -4.973 3.289 6.898 1 94.62 294 THR A C 1
ATOM 2254 O O . THR A 1 294 ? -4.551 3.119 5.754 1 94.62 294 THR A O 1
ATOM 2257 N N . GLU A 1 295 ? -5.742 2.428 7.543 1 96.12 295 GLU A N 1
ATOM 2258 C CA . GLU A 1 295 ? -6.117 1.159 6.93 1 96.12 295 GLU A CA 1
ATOM 2259 C C . GLU A 1 295 ? -6.98 1.381 5.688 1 96.12 295 GLU A C 1
ATOM 2261 O O . GLU A 1 295 ? -7.742 2.348 5.621 1 96.12 295 GLU A O 1
ATOM 2266 N N . MET A 1 296 ? -6.812 0.475 4.73 1 97.69 296 MET A N 1
ATOM 2267 C CA . MET A 1 296 ? -7.605 0.519 3.508 1 97.69 296 MET A CA 1
ATOM 2268 C C . MET A 1 296 ? -8.977 -0.104 3.729 1 97.69 296 MET A C 1
ATOM 2270 O O . MET A 1 296 ? -9.297 -1.146 3.148 1 97.69 296 MET A O 1
ATOM 2274 N N . VAL A 1 297 ? -9.789 0.568 4.383 1 97.38 297 VAL A N 1
ATOM 2275 C CA . VAL A 1 297 ? -11.016 0.079 5 1 97.38 297 VAL A CA 1
ATOM 2276 C C . VAL A 1 297 ? -11.922 -0.534 3.934 1 97.38 297 VAL A C 1
ATOM 2278 O O . VAL A 1 297 ? -12.43 -1.643 4.109 1 97.38 297 VAL A O 1
ATOM 22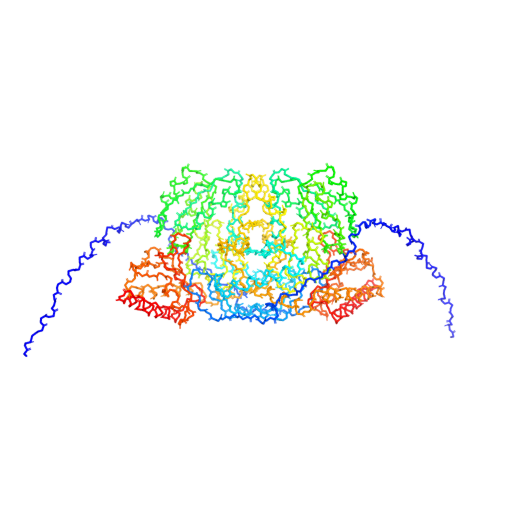81 N N . THR A 1 298 ? -12.141 0.132 2.805 1 97.81 298 THR A N 1
ATOM 2282 C CA . THR A 1 298 ? -13.016 -0.351 1.743 1 97.81 298 THR A CA 1
ATOM 2283 C C . THR A 1 298 ? -12.484 -1.655 1.155 1 97.81 298 THR A C 1
ATOM 2285 O O . THR A 1 298 ? -13.25 -2.586 0.898 1 97.81 298 THR A O 1
ATOM 2288 N N . ASN A 1 299 ? -11.188 -1.667 0.954 1 98.38 299 ASN A N 1
ATOM 2289 C CA . ASN A 1 299 ? -10.578 -2.881 0.423 1 98.38 299 ASN A CA 1
ATOM 2290 C C . ASN A 1 299 ? -10.617 -4.02 1.437 1 98.38 299 ASN A C 1
ATOM 2292 O O . ASN A 1 299 ? -10.727 -5.188 1.06 1 98.38 299 ASN A O 1
ATOM 2296 N N . VAL A 1 300 ? -10.57 -3.701 2.701 1 98.56 300 VAL A N 1
ATOM 2297 C CA . VAL A 1 300 ? -10.711 -4.699 3.758 1 98.56 300 VAL A CA 1
ATOM 2298 C C . VAL A 1 300 ? -12.133 -5.262 3.756 1 98.56 300 VAL A C 1
ATOM 2300 O O . VAL A 1 300 ? -12.336 -6.461 3.953 1 98.56 300 VAL A O 1
ATOM 2303 N N . TYR A 1 301 ? -13.188 -4.414 3.477 1 98.5 301 TYR A N 1
ATOM 2304 C CA . TYR A 1 301 ? -14.555 -4.891 3.299 1 98.5 301 TYR A CA 1
ATOM 2305 C C . TYR A 1 301 ? -14.625 -5.934 2.188 1 98.5 301 TYR A C 1
ATOM 2307 O O . TYR A 1 301 ? -15.25 -6.984 2.355 1 98.5 301 TYR A O 1
ATOM 2315 N N . MET A 1 302 ? -13.984 -5.57 1.133 1 98.69 302 MET A N 1
ATOM 2316 C CA . MET A 1 302 ? -14.039 -6.426 -0.05 1 98.69 302 MET A CA 1
ATOM 2317 C C . MET A 1 302 ? -13.336 -7.754 0.201 1 98.69 302 MET A C 1
ATOM 2319 O O . MET A 1 302 ? -13.82 -8.805 -0.209 1 98.69 302 MET A O 1
ATOM 2323 N N . LEU A 1 303 ? -12.211 -7.637 0.881 1 98.81 303 LEU A N 1
ATOM 2324 C CA . LEU A 1 303 ? -11.492 -8.852 1.246 1 98.81 303 LEU A CA 1
ATOM 2325 C C . LEU A 1 303 ? -12.32 -9.711 2.195 1 98.81 303 LEU A C 1
ATOM 2327 O O . LEU A 1 303 ? -12.352 -10.938 2.066 1 98.81 303 LEU A O 1
ATOM 2331 N N . ARG A 1 304 ? -12.969 -9.109 3.15 1 98.88 304 ARG A N 1
ATOM 2332 C CA . ARG A 1 304 ? -13.828 -9.852 4.074 1 98.88 304 ARG A CA 1
ATOM 2333 C C . ARG A 1 304 ? -14.891 -10.641 3.322 1 98.88 304 ARG A C 1
ATOM 2335 O O . ARG A 1 304 ? -15.133 -11.812 3.627 1 98.88 304 ARG A O 1
ATOM 2342 N N . GLU A 1 305 ? -15.531 -9.984 2.367 1 98.81 305 GLU A N 1
ATOM 2343 C CA . GLU A 1 305 ? -16.578 -10.656 1.61 1 98.81 305 GLU A CA 1
ATOM 2344 C C . GLU A 1 305 ? -16.016 -11.797 0.771 1 98.81 305 GLU A C 1
ATOM 2346 O O . GLU A 1 305 ? -16.672 -12.828 0.592 1 98.81 305 GLU A O 1
ATOM 2351 N N . SER A 1 306 ? -14.867 -11.57 0.233 1 98.88 306 SER A N 1
ATOM 2352 C CA . SER A 1 306 ? -14.195 -12.656 -0.465 1 98.88 306 SER A CA 1
ATOM 2353 C C . SER A 1 306 ? -13.984 -13.859 0.453 1 98.88 306 SER A C 1
ATOM 2355 O O . SER A 1 306 ? -14.305 -14.992 0.084 1 98.88 306 SER A O 1
ATOM 2357 N N . LEU A 1 307 ? -13.469 -13.609 1.607 1 98.94 307 LEU A N 1
ATOM 2358 C CA . LEU A 1 307 ? -13.203 -14.664 2.584 1 98.94 307 LEU A CA 1
ATOM 2359 C C . LEU A 1 307 ? -14.5 -15.312 3.049 1 98.94 307 LEU A C 1
ATOM 2361 O O . LEU A 1 307 ? -14.531 -16.516 3.33 1 98.94 307 LEU A O 1
ATOM 2365 N N . ALA A 1 308 ? -15.539 -14.516 3.15 1 98.88 308 ALA A N 1
ATOM 2366 C CA . ALA A 1 308 ? -16.844 -15.055 3.514 1 98.88 308 ALA A CA 1
ATOM 2367 C C . ALA A 1 308 ? -17.328 -16.078 2.48 1 98.88 308 ALA A C 1
ATOM 2369 O O . ALA A 1 308 ? -17.922 -17.094 2.836 1 98.88 308 ALA A O 1
ATOM 2370 N N . ILE A 1 309 ? -17.094 -15.836 1.254 1 98.75 309 ILE A N 1
ATOM 2371 C CA . ILE A 1 309 ? -17.469 -16.766 0.191 1 98.75 309 ILE A CA 1
ATOM 2372 C C . ILE A 1 309 ? -16.719 -18.078 0.367 1 98.75 309 ILE A C 1
ATOM 2374 O O . ILE A 1 309 ? -17.297 -19.156 0.254 1 98.75 309 ILE A O 1
ATOM 2378 N N . PHE A 1 310 ? -15.414 -18.016 0.666 1 98.75 310 PHE A N 1
ATOM 2379 C CA . PHE A 1 310 ? -14.633 -19.219 0.933 1 98.75 310 PHE A CA 1
ATOM 2380 C C . PHE A 1 310 ? -15.211 -19.984 2.121 1 98.75 310 PHE A C 1
ATOM 2382 O O . PHE A 1 310 ? -15.289 -21.203 2.098 1 98.75 310 PHE A O 1
ATOM 2389 N N . ALA A 1 311 ? -15.539 -19.25 3.135 1 98.81 311 ALA A N 1
ATOM 2390 C CA . ALA A 1 311 ? -16.062 -19.875 4.352 1 98.81 311 ALA A CA 1
ATOM 2391 C C . ALA A 1 311 ? -17.391 -20.562 4.078 1 98.81 311 ALA A C 1
ATOM 2393 O O . ALA A 1 311 ? -17.641 -21.672 4.582 1 98.81 311 ALA A O 1
ATOM 2394 N N . GLU A 1 312 ? -18.25 -19.969 3.322 1 98.69 312 GLU A N 1
ATOM 2395 C CA . GLU A 1 312 ? -19.578 -20.5 3.018 1 98.69 312 GLU A CA 1
ATOM 2396 C C . GLU A 1 312 ? -19.484 -21.734 2.113 1 98.69 312 GLU A C 1
ATOM 2398 O O . GLU A 1 312 ? -20.203 -22.719 2.316 1 98.69 312 GLU A O 1
ATOM 2403 N N . GLU A 1 313 ? -18.609 -21.703 1.164 1 98.06 313 GLU A N 1
ATOM 2404 C CA . GLU A 1 313 ? -18.484 -22.797 0.197 1 98.06 313 GLU A CA 1
ATOM 2405 C C . GLU A 1 313 ? -17.672 -23.953 0.766 1 98.06 313 GLU A C 1
ATOM 2407 O O . GLU A 1 313 ? -17.953 -25.109 0.483 1 98.06 313 GLU A O 1
ATOM 2412 N N . GLY A 1 314 ? -16.672 -23.562 1.566 1 98.44 314 GLY A N 1
ATOM 2413 C CA . GLY A 1 314 ? -15.703 -24.547 2.039 1 98.44 314 GLY A CA 1
ATOM 2414 C C . GLY A 1 314 ? -14.508 -24.703 1.125 1 98.44 314 GLY A C 1
ATOM 2415 O O . GLY A 1 314 ? -14.656 -24.766 -0.097 1 98.44 314 GLY A O 1
ATOM 2416 N N . LEU A 1 315 ? -13.359 -24.812 1.696 1 98.5 315 LEU A N 1
ATOM 2417 C CA . LEU A 1 315 ? -12.109 -24.812 0.936 1 98.5 315 LEU A CA 1
ATOM 2418 C C . LEU A 1 315 ? -12.016 -26.031 0.028 1 98.5 315 LEU A C 1
ATOM 2420 O O . LEU A 1 315 ? -11.617 -25.906 -1.135 1 98.5 315 LEU A O 1
ATOM 2424 N N . GLU A 1 316 ? -12.336 -27.172 0.5 1 98.12 316 GLU A N 1
ATOM 2425 C CA . GLU A 1 316 ? -12.211 -28.406 -0.284 1 98.12 316 GLU A CA 1
ATOM 2426 C C . GLU A 1 316 ? -13.086 -28.359 -1.529 1 98.12 316 GLU A C 1
ATOM 2428 O O . GLU A 1 316 ? -12.688 -28.828 -2.598 1 98.12 316 GLU A O 1
ATOM 2433 N N . LYS A 1 317 ? -14.297 -27.812 -1.347 1 98.12 317 LYS A N 1
ATOM 2434 C CA . LYS A 1 317 ? -15.188 -27.672 -2.494 1 98.12 317 LYS A CA 1
ATOM 2435 C C . LYS A 1 317 ? -14.617 -26.688 -3.51 1 98.12 317 LYS A C 1
ATOM 2437 O O . LYS A 1 317 ? -14.711 -26.906 -4.719 1 98.12 317 LYS A O 1
ATOM 2442 N N . VAL A 1 318 ? -14.047 -25.625 -3.023 1 98.25 318 VAL A N 1
ATOM 2443 C CA . VAL A 1 318 ? -13.453 -24.625 -3.906 1 98.25 318 VAL A CA 1
ATOM 2444 C C . VAL A 1 318 ? -12.266 -25.219 -4.648 1 98.25 318 VAL A C 1
ATOM 2446 O O . VAL A 1 318 ? -12.109 -25.016 -5.855 1 98.25 318 VAL A O 1
ATOM 2449 N N . TRP A 1 319 ? -11.422 -25.969 -3.922 1 98.06 319 TRP A N 1
ATOM 2450 C CA . TRP A 1 319 ? -10.281 -26.641 -4.543 1 98.06 319 TRP A CA 1
ATOM 2451 C C . TRP A 1 319 ? -10.75 -27.594 -5.633 1 98.06 319 TRP A C 1
ATOM 2453 O O . TRP A 1 319 ? -10.172 -27.641 -6.723 1 98.06 319 TRP A O 1
ATOM 2463 N N . LYS A 1 320 ? -11.727 -28.312 -5.332 1 97.75 320 LYS A N 1
ATOM 2464 C CA . LYS A 1 320 ? -12.273 -29.281 -6.281 1 97.75 320 LYS A CA 1
ATOM 2465 C C . LYS A 1 320 ? -12.828 -28.578 -7.52 1 97.75 320 LYS A C 1
ATOM 2467 O O . LYS A 1 320 ? -12.664 -29.062 -8.641 1 97.75 320 LYS A O 1
ATOM 2472 N N . SER A 1 321 ? -13.555 -27.516 -7.301 1 96.75 321 SER A N 1
ATOM 2473 C CA . SER A 1 321 ? -14.117 -26.75 -8.414 1 96.75 321 SER A CA 1
ATOM 2474 C C . SER A 1 321 ? -13.023 -26.281 -9.359 1 96.75 321 SER A C 1
ATOM 2476 O O . SER A 1 321 ? -13.164 -26.359 -10.586 1 96.75 321 SER A O 1
ATOM 2478 N N . HIS A 1 322 ? -11.977 -25.781 -8.789 1 97.94 322 HIS A N 1
ATOM 2479 C CA . HIS A 1 322 ? -10.852 -25.359 -9.609 1 97.94 322 HIS A CA 1
ATOM 2480 C C . HIS A 1 322 ? -10.242 -26.531 -10.375 1 97.94 322 HIS A C 1
ATOM 2482 O O . HIS A 1 322 ? -9.938 -26.406 -11.562 1 97.94 322 HIS A O 1
ATOM 2488 N N . ARG A 1 323 ? -10.055 -27.594 -9.727 1 96.88 323 ARG A N 1
ATOM 2489 C CA . ARG A 1 323 ? -9.5 -28.781 -10.352 1 96.88 323 ARG A CA 1
ATOM 2490 C C . ARG A 1 323 ? -10.391 -29.281 -11.477 1 96.88 323 ARG A C 1
ATOM 2492 O O . ARG A 1 323 ? -9.906 -29.625 -12.555 1 96.88 323 ARG A O 1
ATOM 2499 N N . ASP A 1 324 ? -11.688 -29.328 -11.227 1 97.75 324 ASP A N 1
ATOM 2500 C CA . ASP A 1 324 ? -12.641 -29.797 -12.227 1 97.75 324 ASP A CA 1
ATOM 2501 C C . ASP A 1 324 ? -12.648 -28.875 -13.445 1 97.75 324 ASP A C 1
ATOM 2503 O O . ASP A 1 324 ? -12.68 -29.359 -14.586 1 97.75 324 ASP A O 1
ATOM 2507 N N . CYS A 1 325 ? -12.664 -27.625 -13.188 1 97.81 325 CYS A N 1
ATOM 2508 C CA . CYS A 1 325 ? -12.648 -26.656 -14.281 1 97.81 325 CYS A CA 1
ATOM 2509 C C . CYS A 1 325 ? -11.344 -26.75 -15.07 1 97.81 325 CYS A C 1
ATOM 2511 O O . CYS A 1 325 ? -11.352 -26.625 -16.297 1 97.81 325 CYS A O 1
ATOM 2513 N N . ALA A 1 326 ? -10.266 -26.922 -14.375 1 96.56 326 ALA A N 1
ATOM 2514 C CA . ALA A 1 326 ? -8.984 -27.109 -15.055 1 96.56 326 ALA A CA 1
ATOM 2515 C C . ALA A 1 326 ? -9.016 -28.328 -15.961 1 96.56 326 ALA A C 1
ATOM 2517 O O . ALA A 1 326 ? -8.531 -28.281 -17.094 1 96.56 326 ALA A O 1
ATOM 2518 N N . GLN A 1 327 ? -9.539 -29.375 -15.477 1 96.44 327 GLN A N 1
ATOM 2519 C CA . GLN A 1 327 ? -9.641 -30.594 -16.266 1 96.44 327 GLN A CA 1
ATOM 2520 C C . GLN A 1 327 ? -10.5 -30.375 -17.516 1 96.44 327 GLN A C 1
ATOM 2522 O O . GLN A 1 327 ? -10.156 -30.859 -18.594 1 96.44 327 GLN A O 1
ATOM 2527 N N . LEU A 1 328 ? -11.586 -29.656 -17.312 1 97.62 328 LEU A N 1
ATOM 2528 C CA . LEU A 1 328 ? -12.461 -29.344 -18.438 1 97.62 328 LEU A CA 1
ATOM 2529 C C . LEU A 1 328 ? -11.711 -28.531 -19.5 1 97.62 328 LEU A C 1
ATOM 2531 O O . LEU A 1 328 ? -11.844 -28.797 -20.688 1 97.62 328 LEU A O 1
ATOM 2535 N N . LEU A 1 329 ? -10.984 -27.594 -19.047 1 96.94 329 LEU A N 1
ATOM 2536 C CA . LEU A 1 329 ? -10.188 -26.797 -19.953 1 96.94 329 LEU A CA 1
ATOM 2537 C C . LEU A 1 329 ? -9.156 -27.656 -20.688 1 96.94 329 LEU A C 1
ATOM 2539 O O . LEU A 1 329 ? -9 -27.547 -21.906 1 96.94 329 LEU A O 1
ATOM 2543 N N . HIS A 1 330 ? -8.445 -28.484 -19.953 1 96.12 330 HIS A N 1
ATOM 2544 C CA . HIS A 1 330 ? -7.398 -29.328 -20.531 1 96.12 330 HIS A CA 1
ATOM 2545 C C . HIS A 1 330 ? -7.969 -30.266 -21.594 1 96.12 330 HIS A C 1
ATOM 2547 O O . HIS A 1 330 ? -7.379 -30.438 -22.656 1 96.12 330 HIS A O 1
ATOM 2553 N N . GLN A 1 331 ? -9.039 -30.812 -21.281 1 96.5 331 GLN A N 1
ATOM 2554 C CA . GLN A 1 331 ? -9.695 -31.703 -22.234 1 96.5 331 GLN A CA 1
ATOM 2555 C C . GLN A 1 331 ? -10.086 -30.938 -23.5 1 96.5 331 GLN A C 1
ATOM 2557 O O . GLN A 1 331 ? -9.898 -31.438 -24.609 1 96.5 331 GLN A O 1
ATOM 2562 N N . GLY A 1 332 ? -10.617 -29.766 -23.312 1 96.94 332 GLY A N 1
ATOM 2563 C CA . GLY A 1 332 ? -10.984 -28.953 -24.453 1 96.94 332 GLY A CA 1
ATOM 2564 C C . GLY A 1 332 ? -9.797 -28.531 -25.297 1 96.94 332 GLY A C 1
ATOM 2565 O O . GLY A 1 332 ? -9.875 -28.547 -26.531 1 96.94 332 GLY A O 1
ATOM 2566 N N . LEU A 1 333 ? -8.758 -28.172 -24.656 1 95.69 333 LEU A N 1
ATOM 2567 C CA . LEU A 1 333 ? -7.547 -27.781 -25.359 1 95.69 333 LEU A CA 1
ATOM 2568 C C . LEU A 1 333 ? -6.965 -28.953 -26.141 1 95.69 333 LEU A C 1
ATOM 2570 O O . LEU A 1 333 ? -6.488 -28.797 -27.266 1 95.69 333 LEU A O 1
ATOM 2574 N N . GLU A 1 334 ? -6.98 -30.125 -25.531 1 94.94 334 GLU A N 1
ATOM 2575 C CA . GLU A 1 334 ? -6.516 -31.328 -26.203 1 94.94 334 GLU A CA 1
ATOM 2576 C C . GLU A 1 334 ? -7.355 -31.625 -27.438 1 94.94 334 GLU A C 1
ATOM 2578 O O . GLU A 1 334 ? -6.82 -32 -28.484 1 94.94 334 GLU A O 1
ATOM 2583 N N . HIS A 1 335 ? -8.57 -31.438 -27.312 1 95.62 335 HIS A N 1
ATOM 2584 C CA . HIS A 1 335 ? -9.477 -31.656 -28.438 1 95.62 335 HIS A CA 1
ATOM 2585 C C . HIS A 1 335 ? -9.172 -30.703 -29.578 1 95.62 335 HIS A C 1
ATOM 2587 O O . HIS A 1 335 ? -9.375 -31.047 -30.75 1 95.62 335 HIS A O 1
ATOM 2593 N N . LEU A 1 336 ? -8.703 -29.531 -29.234 1 94.5 336 LEU A N 1
ATOM 2594 C CA . LEU A 1 336 ? -8.367 -28.531 -30.25 1 94.5 336 LEU A CA 1
ATOM 2595 C C . LEU A 1 336 ? -6.969 -28.766 -30.797 1 94.5 336 LEU A C 1
ATOM 2597 O O . LEU A 1 336 ? -6.512 -28.031 -31.688 1 94.5 336 LEU A O 1
ATOM 2601 N N . GLY A 1 337 ? -6.242 -29.781 -30.25 1 92.69 337 GLY A N 1
ATOM 2602 C CA . GLY A 1 337 ? -4.91 -30.109 -30.719 1 92.69 337 GLY A CA 1
ATOM 2603 C C . GLY A 1 337 ? -3.826 -29.219 -30.156 1 92.69 337 GLY A C 1
ATOM 2604 O O . GLY A 1 337 ? -2.748 -29.094 -30.75 1 92.69 337 GLY A O 1
ATOM 2605 N N . LEU A 1 338 ? -4.105 -28.594 -29.094 1 93.62 338 LEU A N 1
ATOM 2606 C CA . LEU A 1 338 ? -3.145 -27.656 -28.516 1 93.62 338 LEU A CA 1
ATOM 2607 C C . LEU A 1 338 ? -2.295 -28.359 -27.453 1 93.62 338 LEU A C 1
ATOM 2609 O O . LEU A 1 338 ? -2.756 -29.297 -26.797 1 93.62 338 LEU A O 1
ATOM 2613 N N . GLU A 1 339 ? -1.065 -27.906 -27.375 1 88.62 339 GLU A N 1
ATOM 2614 C CA . GLU A 1 339 ? -0.12 -28.422 -26.391 1 88.62 339 GLU A CA 1
ATOM 2615 C C . GLU A 1 339 ? 0.001 -27.484 -25.203 1 88.62 339 GLU A C 1
ATOM 2617 O O . GLU A 1 339 ? -0.048 -26.266 -25.359 1 88.62 339 GLU A O 1
ATOM 2622 N N . PHE A 1 340 ? 0.157 -28.109 -23.984 1 81.06 340 PHE A N 1
ATOM 2623 C CA . PHE A 1 340 ? 0.349 -27.328 -22.766 1 81.06 340 PHE A CA 1
ATOM 2624 C C . PHE A 1 340 ? 1.194 -28.094 -21.766 1 81.06 340 PHE A C 1
ATOM 2626 O O . PHE A 1 340 ? 1.449 -29.281 -21.938 1 81.06 340 PHE A O 1
ATOM 2633 N N . LEU A 1 341 ? 1.67 -27.422 -20.844 1 77.19 341 LEU A N 1
ATOM 2634 C CA . LEU A 1 341 ? 2.699 -27.938 -19.953 1 77.19 341 LEU A CA 1
ATOM 2635 C C . LEU A 1 341 ? 2.127 -29 -19.016 1 77.19 341 LEU A C 1
ATOM 2637 O O . LEU A 1 341 ? 0.925 -29.016 -18.734 1 77.19 341 LEU A O 1
ATOM 2641 N N . LYS A 1 342 ? 2.986 -29.906 -18.531 1 74 342 LYS A N 1
ATOM 2642 C CA . LYS A 1 342 ? 2.564 -31.109 -17.812 1 74 342 LYS A CA 1
ATOM 2643 C C . LYS A 1 342 ? 2.412 -30.844 -16.328 1 74 342 LYS A C 1
ATOM 2645 O O . LYS A 1 342 ? 1.563 -31.453 -15.664 1 74 342 LYS A O 1
ATOM 2650 N N . VAL A 1 343 ? 3.254 -30.172 -15.695 1 75.75 343 VAL A N 1
ATOM 2651 C CA . VAL A 1 343 ? 3.172 -29.844 -14.273 1 75.75 343 VAL A CA 1
ATOM 2652 C C . VAL A 1 343 ? 2.322 -28.594 -14.078 1 75.75 343 VAL A C 1
ATOM 2654 O O . VAL A 1 343 ? 2.842 -27.484 -14.094 1 75.75 343 VAL A O 1
ATOM 2657 N N . ARG A 1 344 ? 1.017 -28.844 -13.742 1 84.38 344 ARG A N 1
ATOM 2658 C CA . ARG A 1 344 ? 0.072 -27.781 -14.062 1 84.38 344 ARG A CA 1
ATOM 2659 C C . ARG A 1 344 ? -0.484 -27.141 -12.797 1 84.38 344 ARG A C 1
ATOM 2661 O O . ARG A 1 344 ? -0.93 -27.844 -11.891 1 84.38 344 ARG A O 1
ATOM 2668 N N . ASN A 1 345 ? -0.326 -25.828 -12.703 1 91.75 345 ASN A N 1
ATOM 2669 C CA . ASN A 1 345 ? -1.14 -24.984 -11.844 1 91.75 345 ASN A CA 1
ATOM 2670 C C . ASN A 1 345 ? -2.617 -25.047 -12.219 1 91.75 345 ASN A C 1
ATOM 2672 O O . ASN A 1 345 ? -2.994 -24.688 -13.336 1 91.75 345 ASN A O 1
ATOM 2676 N N . PRO A 1 346 ? -3.463 -25.641 -11.328 1 94.44 346 PRO A N 1
ATOM 2677 C CA . PRO A 1 346 ? -4.875 -25.766 -11.695 1 94.44 346 PRO A CA 1
ATOM 2678 C C . PRO A 1 346 ? -5.523 -24.406 -11.969 1 94.44 346 PRO A C 1
ATOM 2680 O O . PRO A 1 346 ? -6.605 -24.344 -12.562 1 94.44 346 PRO A O 1
ATOM 2683 N N . CYS A 1 347 ? -4.891 -23.312 -11.617 1 96.62 347 CYS A N 1
ATOM 2684 C CA . CYS A 1 347 ? -5.492 -21.984 -11.711 1 96.62 347 CYS A CA 1
ATOM 2685 C C . CYS A 1 347 ? -5.035 -21.266 -12.977 1 96.62 347 CYS A C 1
ATOM 2687 O O . CYS A 1 347 ? -5.637 -20.281 -13.383 1 96.62 347 CYS A O 1
ATOM 2689 N N . VAL A 1 348 ? -3.982 -21.781 -13.594 1 95.56 348 VAL A N 1
ATOM 2690 C CA . VAL A 1 348 ? -3.451 -21.156 -14.805 1 95.56 348 VAL A CA 1
ATOM 2691 C C . VAL A 1 348 ? -2.898 -22.25 -15.734 1 95.56 348 VAL A C 1
ATOM 2693 O O . VAL A 1 348 ? -2.037 -23.031 -15.336 1 95.56 348 VAL A O 1
ATOM 2696 N N . THR A 1 349 ? -3.334 -22.25 -16.938 1 95.06 349 THR A N 1
ATOM 2697 C CA . THR A 1 349 ? -2.834 -23.172 -17.953 1 95.06 349 THR A CA 1
ATOM 2698 C C . THR A 1 349 ? -2.049 -22.422 -19.031 1 95.06 349 THR A C 1
ATOM 2700 O O . THR A 1 349 ? -2.559 -21.469 -19.625 1 95.06 349 THR A O 1
ATOM 2703 N N . THR A 1 350 ? -0.834 -22.828 -19.156 1 93.81 350 THR A N 1
ATOM 2704 C CA . THR A 1 350 ? 0.002 -22.266 -20.203 1 93.81 350 THR A CA 1
ATOM 2705 C C . THR A 1 350 ? -0.094 -23.094 -21.484 1 93.81 350 THR A C 1
ATOM 2707 O O . THR A 1 350 ? 0.278 -24.266 -21.5 1 93.81 350 THR A O 1
ATOM 2710 N N . VAL A 1 351 ? -0.609 -22.453 -22.562 1 94.5 351 VAL A N 1
ATOM 2711 C CA . VAL A 1 351 ? -0.829 -23.109 -23.844 1 94.5 351 VAL A CA 1
ATOM 2712 C C . VAL A 1 351 ? 0.226 -22.656 -24.844 1 94.5 351 VAL A C 1
ATOM 2714 O O . VAL A 1 351 ? 0.408 -21.453 -25.062 1 94.5 351 VAL A O 1
ATOM 2717 N N . ILE A 1 352 ? 0.912 -23.562 -25.453 1 93 352 ILE A N 1
ATOM 2718 C CA . ILE A 1 352 ? 1.938 -23.25 -26.438 1 93 352 ILE A CA 1
ATOM 2719 C C . ILE A 1 352 ? 1.28 -22.828 -27.75 1 93 352 ILE A C 1
ATOM 2721 O O . ILE A 1 352 ? 0.405 -23.516 -28.266 1 93 352 ILE A O 1
ATOM 2725 N N . VAL A 1 353 ? 1.728 -21.734 -28.234 1 94.38 353 VAL A N 1
ATOM 2726 C CA . VAL A 1 353 ? 1.215 -21.25 -29.5 1 94.38 353 VAL A CA 1
ATOM 2727 C C . VAL A 1 353 ? 1.753 -22.125 -30.641 1 94.38 353 VAL A C 1
ATOM 2729 O O . VAL A 1 353 ? 2.967 -22.297 -30.781 1 94.38 353 VAL A O 1
ATOM 2732 N N . PRO A 1 354 ? 0.877 -22.609 -31.453 1 92.75 354 PRO A N 1
ATOM 2733 C CA . PRO A 1 354 ? 1.349 -23.438 -32.562 1 92.75 354 PRO A CA 1
ATOM 2734 C C . PRO A 1 354 ? 2.127 -22.625 -33.594 1 92.75 354 PRO A C 1
ATOM 2736 O O . PRO A 1 354 ? 1.922 -21.422 -33.719 1 92.75 354 PRO A O 1
ATOM 2739 N N . ASP A 1 355 ? 2.902 -23.359 -34.344 1 90.88 355 ASP A N 1
ATOM 2740 C CA . ASP A 1 355 ? 3.641 -22.719 -35.406 1 90.88 355 ASP A CA 1
ATOM 2741 C C . ASP A 1 355 ? 2.689 -22.094 -36.438 1 90.88 355 ASP A C 1
ATOM 2743 O O . ASP A 1 355 ? 1.66 -22.688 -36.781 1 90.88 355 ASP A O 1
ATOM 2747 N N . GLY A 1 356 ? 3.035 -20.922 -36.844 1 90.38 356 GLY A N 1
ATOM 2748 C CA . GLY A 1 356 ? 2.271 -20.25 -37.875 1 90.38 356 GLY A CA 1
ATOM 2749 C C . GLY A 1 356 ? 1.062 -19.5 -37.344 1 90.38 356 GLY A C 1
ATOM 2750 O O . GLY A 1 356 ? 0.372 -18.812 -38.094 1 90.38 356 GLY A O 1
ATOM 2751 N N . VAL A 1 357 ? 0.794 -19.656 -36.156 1 93.06 357 VAL A N 1
ATOM 2752 C CA . VAL A 1 357 ? -0.35 -18.984 -35.562 1 93.06 357 VAL A CA 1
ATOM 2753 C C . VAL A 1 357 ? 0.12 -17.734 -34.812 1 93.06 357 VAL A C 1
ATOM 2755 O O . VAL A 1 357 ? 1.11 -17.781 -34.094 1 93.06 357 VAL A O 1
ATOM 2758 N N . SER A 1 358 ? -0.543 -16.641 -35.094 1 94 358 SER A N 1
ATOM 2759 C CA . SER A 1 358 ? -0.275 -15.422 -34.344 1 94 358 SER A CA 1
ATOM 2760 C C . SER A 1 358 ? -0.991 -15.43 -33 1 94 358 SER A C 1
ATOM 2762 O O . SER A 1 358 ? -2.223 -15.43 -32.969 1 94 358 SER A O 1
ATOM 2764 N N . ARG A 1 359 ? -0.193 -15.406 -31.953 1 94.31 359 ARG A N 1
ATOM 2765 C CA . ARG A 1 359 ? -0.738 -15.352 -30.609 1 94.31 359 ARG A CA 1
ATOM 2766 C C . ARG A 1 359 ? -1.699 -14.172 -30.453 1 94.31 359 ARG A C 1
ATOM 2768 O O . ARG A 1 359 ? -2.789 -14.32 -29.906 1 94.31 359 ARG A O 1
ATOM 2775 N N . LYS A 1 360 ? -1.316 -13.023 -30.906 1 94.69 360 LYS A N 1
ATOM 2776 C CA . LYS A 1 360 ? -2.055 -11.773 -30.766 1 94.69 360 LYS A CA 1
ATOM 2777 C C . LYS A 1 360 ? -3.377 -11.828 -31.531 1 94.69 360 LYS A C 1
ATOM 2779 O O . LYS A 1 360 ? -4.395 -11.32 -31.062 1 94.69 360 LYS A O 1
ATOM 2784 N N . ASP A 1 361 ? -3.402 -12.43 -32.688 1 95.81 361 ASP A N 1
ATOM 2785 C CA . ASP A 1 361 ? -4.617 -12.492 -33.5 1 95.81 361 ASP A CA 1
ATOM 2786 C C . ASP A 1 361 ? -5.695 -13.32 -32.781 1 95.81 361 ASP A C 1
ATOM 2788 O O . ASP A 1 361 ? -6.883 -12.992 -32.875 1 95.81 361 ASP A O 1
ATOM 2792 N N . VAL A 1 362 ? -5.266 -14.367 -32.219 1 96.38 362 VAL A N 1
ATOM 2793 C CA . VAL A 1 362 ? -6.207 -15.219 -31.5 1 96.38 362 VAL A CA 1
ATOM 2794 C C . VAL A 1 362 ? -6.793 -14.445 -30.312 1 96.38 362 VAL A C 1
ATOM 2796 O O . VAL A 1 362 ? -8.008 -14.445 -30.109 1 96.38 362 VAL A O 1
ATOM 2799 N N . SER A 1 363 ? -5.93 -13.812 -29.562 1 96.19 363 SER A N 1
ATOM 2800 C CA . SER A 1 363 ? -6.371 -13.016 -28.422 1 96.19 363 SER A CA 1
ATOM 2801 C C . SER A 1 363 ? -7.301 -11.891 -28.859 1 96.19 363 SER A C 1
ATOM 2803 O O . SER A 1 363 ? -8.32 -11.633 -28.203 1 96.19 363 SER A O 1
ATOM 2805 N N . ASP A 1 364 ? -6.965 -11.25 -29.922 1 96.25 364 ASP A N 1
ATOM 2806 C CA . ASP A 1 364 ? -7.773 -10.141 -30.422 1 96.25 364 ASP A CA 1
ATOM 2807 C C . ASP A 1 364 ? -9.148 -10.625 -30.875 1 96.25 364 ASP A C 1
ATOM 2809 O O . ASP A 1 364 ? -10.148 -9.938 -30.672 1 96.25 364 ASP A O 1
ATOM 2813 N N . TYR A 1 365 ? -9.164 -11.742 -31.562 1 96.94 365 TYR A N 1
ATOM 2814 C CA . TYR A 1 365 ? -10.438 -12.32 -31.984 1 96.94 365 TYR A CA 1
ATOM 2815 C C . TYR A 1 365 ? -11.344 -12.586 -30.797 1 96.94 365 TYR A C 1
ATOM 2817 O O . TYR A 1 365 ? -12.523 -12.227 -30.812 1 96.94 365 TYR A O 1
ATOM 2825 N N . ALA A 1 366 ? -10.797 -13.25 -29.812 1 97.31 366 ALA A N 1
ATOM 2826 C CA . ALA A 1 366 ? -11.562 -13.562 -28.609 1 97.31 366 ALA A CA 1
ATOM 2827 C C . ALA A 1 366 ? -12.102 -12.289 -27.953 1 97.31 366 ALA A C 1
ATOM 2829 O O . ALA A 1 366 ? -13.25 -12.266 -27.5 1 97.31 366 ALA A O 1
ATOM 2830 N N . MET A 1 367 ? -11.312 -11.234 -27.891 1 96.62 367 MET A N 1
ATOM 2831 C CA . MET A 1 367 ? -11.719 -9.961 -27.312 1 96.62 367 MET A CA 1
ATOM 2832 C C . MET A 1 367 ? -12.805 -9.305 -28.141 1 96.62 367 MET A C 1
ATOM 2834 O O . MET A 1 367 ? -13.828 -8.859 -27.609 1 96.62 367 MET A O 1
ATOM 2838 N N . ARG A 1 368 ? -12.641 -9.219 -29.375 1 96.44 368 ARG A N 1
ATOM 2839 C CA . ARG A 1 368 ? -13.531 -8.516 -30.281 1 96.44 368 ARG A CA 1
ATOM 2840 C C . ARG A 1 368 ? -14.898 -9.188 -30.344 1 96.44 368 ARG A C 1
ATOM 2842 O O . ARG A 1 368 ? -15.93 -8.508 -30.359 1 96.44 368 ARG A O 1
ATOM 2849 N N . HIS A 1 369 ? -14.898 -10.484 -30.359 1 97.38 369 HIS A N 1
ATOM 2850 C CA . HIS A 1 369 ? -16.141 -11.195 -30.672 1 97.38 369 HIS A CA 1
ATOM 2851 C C . HIS A 1 369 ? -16.797 -11.711 -29.406 1 97.38 369 HIS A C 1
ATOM 2853 O O . HIS A 1 369 ? -18.016 -11.891 -29.359 1 97.38 369 HIS A O 1
ATOM 2859 N N . TYR A 1 370 ? -16.016 -11.906 -28.359 1 97.69 370 TYR A N 1
ATOM 2860 C CA . TYR A 1 370 ? -16.578 -12.531 -27.172 1 97.69 370 TYR A CA 1
ATOM 2861 C C . TYR A 1 370 ? -16.281 -11.695 -25.922 1 97.69 370 TYR A C 1
ATOM 2863 O O . TYR A 1 370 ? -16.812 -11.984 -24.844 1 97.69 370 TYR A O 1
ATOM 2871 N N . ARG A 1 371 ? -15.43 -10.633 -25.938 1 97.06 371 ARG A N 1
ATOM 2872 C CA . ARG A 1 371 ? -15.016 -9.812 -24.797 1 97.06 371 ARG A CA 1
ATOM 2873 C C . ARG A 1 371 ? -14.32 -10.648 -23.734 1 97.06 371 ARG A C 1
ATOM 2875 O O . ARG A 1 371 ? -14.586 -10.5 -22.547 1 97.06 371 ARG A O 1
ATOM 2882 N N . ILE A 1 372 ? -13.523 -11.578 -24.25 1 97.56 372 ILE A N 1
ATOM 2883 C CA . ILE A 1 372 ? -12.742 -12.438 -23.359 1 97.56 372 ILE A CA 1
ATOM 2884 C C . ILE A 1 372 ? -11.266 -12.055 -23.438 1 97.56 372 ILE A C 1
ATOM 2886 O O . ILE A 1 372 ? -10.711 -11.945 -24.531 1 97.56 372 ILE A O 1
ATOM 2890 N N . ASP A 1 373 ? -10.719 -11.844 -22.281 1 95.88 373 ASP A N 1
ATOM 2891 C CA . ASP A 1 373 ? -9.297 -11.539 -22.188 1 95.88 373 ASP A CA 1
ATOM 2892 C C . ASP A 1 373 ? -8.469 -12.82 -22.062 1 95.88 373 ASP A C 1
ATOM 2894 O O . ASP A 1 373 ? -8.578 -13.539 -21.078 1 95.88 373 ASP A O 1
ATOM 2898 N N . ILE A 1 374 ? -7.656 -13.117 -23.062 1 93.38 374 ILE A N 1
ATOM 2899 C CA . ILE A 1 374 ? -6.703 -14.219 -23.078 1 93.38 374 ILE A CA 1
ATOM 2900 C C . ILE A 1 374 ? -5.301 -13.688 -23.359 1 93.38 374 ILE A C 1
ATOM 2902 O O . ILE A 1 374 ? -4.867 -13.641 -24.516 1 93.38 374 ILE A O 1
ATOM 2906 N N . PRO A 1 375 ? -4.566 -13.422 -22.328 1 92 375 PRO A N 1
ATOM 2907 C CA . PRO A 1 375 ? -3.266 -12.773 -22.516 1 92 375 PRO A CA 1
ATOM 2908 C C . PRO A 1 375 ? -2.168 -13.766 -22.906 1 92 375 PRO A C 1
ATOM 2910 O O . PRO A 1 375 ? -2.367 -14.977 -22.828 1 92 375 PRO A O 1
ATOM 2913 N N . GLY A 1 376 ? -1.062 -13.148 -23.406 1 91.38 376 GLY A N 1
ATOM 2914 C CA . GLY A 1 376 ? 0.138 -13.922 -23.688 1 91.38 376 GLY A CA 1
ATOM 2915 C C . GLY A 1 376 ? 1 -14.141 -22.453 1 91.38 376 GLY A C 1
ATOM 2916 O O . GLY A 1 376 ? 0.498 -14.133 -21.328 1 91.38 376 GLY A O 1
ATOM 2917 N N . GLY A 1 377 ? 2.178 -14.516 -22.812 1 85.62 377 GLY A N 1
ATOM 2918 C CA . GLY A 1 377 ? 3.125 -14.781 -21.734 1 85.62 377 GLY A CA 1
ATOM 2919 C C . GLY A 1 377 ? 3.713 -13.516 -21.141 1 85.62 377 GLY A C 1
ATOM 2920 O O . GLY A 1 377 ? 3.252 -12.406 -21.422 1 85.62 377 GLY A O 1
ATOM 2921 N N . VAL A 1 378 ? 4.621 -13.719 -20.141 1 79.69 378 VAL A N 1
ATOM 2922 C CA . VAL A 1 378 ? 5.41 -12.648 -19.547 1 79.69 378 VAL A CA 1
ATOM 2923 C C . VAL A 1 378 ? 6.488 -12.195 -20.531 1 79.69 378 VAL A C 1
ATOM 2925 O O . VAL A 1 378 ? 6.625 -12.758 -21.609 1 79.69 378 VAL A O 1
ATOM 2928 N N . PRO A 1 379 ? 7.148 -11.141 -20.094 1 73.25 379 PRO A N 1
ATOM 2929 C CA . PRO A 1 379 ? 8.156 -10.664 -21.047 1 73.25 379 PRO A CA 1
ATOM 2930 C C . PRO A 1 379 ? 9.078 -11.781 -21.531 1 73.25 379 PRO A C 1
ATOM 2932 O O . PRO A 1 379 ? 9.383 -12.711 -20.781 1 73.25 379 PRO A O 1
ATOM 2935 N N . ASP A 1 380 ? 9.445 -11.984 -22.734 1 75.69 380 ASP A N 1
ATOM 2936 C CA . ASP A 1 380 ? 10.289 -12.906 -23.5 1 75.69 380 ASP A CA 1
ATOM 2937 C C . ASP A 1 380 ? 9.469 -14.086 -24.016 1 75.69 380 ASP A C 1
ATOM 2939 O O . ASP A 1 380 ? 9.906 -14.797 -24.922 1 75.69 380 ASP A O 1
ATOM 2943 N N . MET A 1 381 ? 8.227 -14.281 -23.391 1 81.5 381 MET A N 1
ATOM 2944 C CA . MET A 1 381 ? 7.375 -15.391 -23.797 1 81.5 381 MET A CA 1
ATOM 2945 C C . MET A 1 381 ? 6.055 -14.883 -24.359 1 81.5 381 MET A C 1
ATOM 2947 O O . MET A 1 381 ? 5.145 -15.672 -24.625 1 81.5 381 MET A O 1
ATOM 2951 N N . VAL A 1 382 ? 5.945 -13.617 -24.578 1 84.38 382 VAL A N 1
ATOM 2952 C CA . VAL A 1 382 ? 4.68 -12.953 -24.875 1 84.38 382 VAL A CA 1
ATOM 2953 C C . VAL A 1 382 ? 4.023 -13.602 -26.094 1 84.38 382 VAL A C 1
ATOM 2955 O O . VAL A 1 382 ? 2.822 -13.883 -26.078 1 84.38 382 VAL A O 1
ATOM 2958 N N . ASP A 1 383 ? 4.727 -13.938 -27.094 1 90.5 383 ASP A N 1
ATOM 2959 C CA . ASP A 1 383 ? 4.145 -14.43 -28.328 1 90.5 383 ASP A CA 1
ATOM 2960 C C . ASP A 1 383 ? 4.289 -15.945 -28.453 1 90.5 383 ASP A C 1
ATOM 2962 O O . ASP A 1 383 ? 3.891 -16.531 -29.453 1 90.5 383 ASP A O 1
ATOM 2966 N N . LYS A 1 384 ? 4.762 -16.562 -27.406 1 91.56 384 LYS A N 1
ATOM 2967 C CA . LYS A 1 384 ? 5.066 -17.984 -27.484 1 91.56 384 LYS A CA 1
ATOM 2968 C C . LYS A 1 384 ? 4 -18.812 -26.781 1 91.56 384 LYS A C 1
ATOM 2970 O O . LYS A 1 384 ? 3.881 -20.016 -27.031 1 91.56 384 LYS A O 1
ATOM 2975 N N . VAL A 1 385 ? 3.248 -18.172 -25.953 1 93.81 385 VAL A N 1
ATOM 2976 C CA . VAL A 1 385 ? 2.27 -18.938 -25.188 1 93.81 385 VAL A CA 1
ATOM 2977 C C . VAL A 1 385 ? 1.021 -18.094 -24.953 1 93.81 385 VAL A C 1
ATOM 2979 O O . VAL A 1 385 ? 1.059 -16.859 -25.094 1 93.81 385 VAL A O 1
ATOM 2982 N N . TRP A 1 386 ? -0.077 -18.703 -24.719 1 95 386 TRP A N 1
ATOM 2983 C CA . TRP A 1 386 ? -1.229 -18.125 -24.031 1 95 386 TRP A CA 1
ATOM 2984 C C . TRP A 1 386 ? -1.297 -18.594 -22.578 1 95 386 TRP A C 1
ATOM 2986 O O . TRP A 1 386 ? -0.951 -19.734 -22.281 1 95 386 TRP A O 1
ATOM 2996 N N . ARG A 1 387 ? -1.666 -17.781 -21.719 1 94.5 387 ARG A N 1
ATOM 2997 C CA . ARG A 1 387 ? -1.931 -18.156 -20.344 1 94.5 387 ARG A CA 1
ATOM 2998 C C . ARG A 1 387 ? -3.41 -18.016 -20 1 94.5 387 ARG A C 1
ATOM 3000 O O . ARG A 1 387 ? -3.92 -16.891 -19.906 1 94.5 387 ARG A O 1
ATOM 3007 N N . ILE A 1 388 ? -4.07 -19.109 -19.812 1 95.81 388 ILE A N 1
ATOM 3008 C CA . ILE A 1 388 ? -5.496 -19.109 -19.5 1 95.81 388 ILE A CA 1
ATOM 3009 C C . ILE A 1 388 ? -5.707 -19.328 -18 1 95.81 388 ILE A C 1
ATOM 3011 O O . ILE A 1 388 ? -5.305 -20.359 -17.469 1 95.81 388 ILE A O 1
ATOM 3015 N N . GLY A 1 389 ? -6.32 -18.328 -17.406 1 95.69 389 GLY A N 1
ATOM 3016 C CA . GLY A 1 389 ? -6.543 -18.391 -15.961 1 95.69 389 GLY A CA 1
ATOM 3017 C C . GLY A 1 389 ? -7.945 -18.828 -15.594 1 95.69 389 GLY A C 1
ATOM 3018 O O . GLY A 1 389 ? -8.93 -18.359 -16.172 1 95.69 389 GLY A O 1
ATOM 3019 N N . ILE A 1 390 ? -8.047 -19.828 -14.758 1 95.75 390 ILE A N 1
ATOM 3020 C CA . ILE A 1 390 ? -9.25 -20.266 -14.07 1 95.75 390 ILE A CA 1
ATOM 3021 C C . ILE A 1 390 ? -9.164 -19.906 -12.586 1 95.75 390 ILE A C 1
ATOM 3023 O O . ILE A 1 390 ? -8.781 -20.734 -11.758 1 95.75 390 ILE A O 1
ATOM 3027 N N . MET A 1 391 ? -9.531 -18.672 -12.281 1 97.06 391 MET A N 1
ATOM 3028 C CA . MET A 1 391 ? -9.258 -18.188 -10.93 1 97.06 391 MET A CA 1
ATOM 3029 C C . MET A 1 391 ? -10.539 -17.688 -10.266 1 97.06 391 MET A C 1
ATOM 3031 O O . MET A 1 391 ? -11.195 -16.781 -10.766 1 97.06 391 MET A O 1
ATOM 3035 N N . GLY A 1 392 ? -10.805 -18.266 -9.117 1 97.44 392 GLY A N 1
ATOM 3036 C CA . GLY A 1 392 ? -11.859 -17.766 -8.25 1 97.44 392 GLY A CA 1
ATOM 3037 C C . GLY A 1 392 ? -13.211 -17.703 -8.93 1 97.44 392 GLY A C 1
ATOM 3038 O O . GLY A 1 392 ? -13.688 -18.703 -9.477 1 97.44 392 GLY A O 1
ATOM 3039 N N . TYR A 1 393 ? -13.75 -16.547 -9.039 1 97.81 393 TYR A N 1
ATOM 3040 C CA . TYR A 1 393 ? -15.086 -16.297 -9.57 1 97.81 393 TYR A CA 1
ATOM 3041 C C . TYR A 1 393 ? -15.195 -16.781 -11.008 1 97.81 393 TYR A C 1
ATOM 3043 O O . TYR A 1 393 ? -16.297 -17.109 -11.477 1 97.81 393 TYR A O 1
ATOM 3051 N N . ASN A 1 394 ? -14.102 -16.891 -11.688 1 97.75 394 ASN A N 1
ATOM 3052 C CA . ASN A 1 394 ? -14.094 -17.281 -13.094 1 97.75 394 ASN A CA 1
ATOM 3053 C C . ASN A 1 394 ? -14.062 -18.797 -13.258 1 97.75 394 ASN A C 1
ATOM 3055 O O . ASN A 1 394 ? -14.273 -19.312 -14.352 1 97.75 394 ASN A O 1
ATOM 3059 N N . SER A 1 395 ? -13.836 -19.469 -12.148 1 97.81 395 SER A N 1
ATOM 3060 C CA . SER A 1 395 ? -13.766 -20.922 -12.18 1 97.81 395 SER A CA 1
ATOM 3061 C C . SER A 1 395 ? -15.156 -21.531 -12.297 1 97.81 395 SER A C 1
ATOM 3063 O O . SER A 1 395 ? -15.648 -22.141 -11.344 1 97.81 395 SER A O 1
ATOM 3065 N N . LYS A 1 396 ? -15.734 -21.438 -13.43 1 97.56 396 LYS A N 1
ATOM 3066 C CA . LYS A 1 396 ? -17.062 -21.953 -13.773 1 97.56 396 LYS A CA 1
ATOM 3067 C C . LYS A 1 396 ? -17.047 -22.672 -15.117 1 97.56 396 LYS A C 1
ATOM 3069 O O . LYS A 1 396 ? -16.375 -22.219 -16.047 1 97.56 396 LYS A O 1
ATOM 3074 N N . ALA A 1 397 ? -17.781 -23.719 -15.188 1 97.94 397 ALA A N 1
ATOM 3075 C CA . ALA A 1 397 ? -17.844 -24.516 -16.406 1 97.94 397 ALA A CA 1
ATOM 3076 C C . ALA A 1 397 ? -18.281 -23.656 -17.594 1 97.94 397 ALA A C 1
ATOM 3078 O O . ALA A 1 397 ? -17.781 -23.828 -18.703 1 97.94 397 ALA A O 1
ATOM 3079 N N . GLU A 1 398 ? -19.219 -22.75 -17.375 1 98 398 GLU A N 1
ATOM 3080 C CA . GLU A 1 398 ? -19.734 -21.891 -18.438 1 98 398 GLU A CA 1
ATOM 3081 C C . GLU A 1 398 ? -18.641 -21 -19.016 1 98 398 GLU A C 1
ATOM 3083 O O . GLU A 1 398 ? -18.578 -20.781 -20.219 1 98 398 GLU A O 1
ATOM 3088 N N . ASN A 1 399 ? -17.797 -20.484 -18.172 1 98.12 399 ASN A N 1
ATOM 3089 C CA . ASN A 1 399 ? -16.703 -19.641 -18.625 1 98.12 399 ASN A CA 1
ATOM 3090 C C . ASN A 1 399 ? -15.68 -20.438 -19.422 1 98.12 399 ASN A C 1
ATOM 3092 O O . ASN A 1 399 ? -15.125 -19.938 -20.406 1 98.12 399 ASN A O 1
ATOM 3096 N N . ILE A 1 400 ? -15.43 -21.641 -19 1 97.88 400 ILE A N 1
ATOM 3097 C CA . ILE A 1 400 ? -14.477 -22.516 -19.688 1 97.88 400 ILE A CA 1
ATOM 3098 C C . ILE A 1 400 ? -14.984 -22.844 -21.078 1 97.88 400 ILE A C 1
ATOM 3100 O O . ILE A 1 400 ? -14.242 -22.719 -22.062 1 97.88 400 ILE A O 1
ATOM 3104 N N . LYS A 1 401 ? -16.188 -23.219 -21.141 1 98.06 401 LYS A N 1
ATOM 3105 C CA . LYS A 1 401 ? -16.797 -23.578 -22.422 1 98.06 401 LYS A CA 1
ATOM 3106 C C . LYS A 1 401 ? -16.781 -22.406 -23.375 1 98.06 401 LYS A C 1
ATOM 3108 O O . LYS A 1 401 ? -16.484 -22.562 -24.562 1 98.06 401 LYS A O 1
ATOM 3113 N N . LEU A 1 402 ? -17.109 -21.25 -22.859 1 98.19 402 LEU A N 1
ATOM 3114 C CA . LEU A 1 402 ? -17.109 -20.047 -23.672 1 98.19 402 LEU A CA 1
ATOM 3115 C C . LEU A 1 402 ? -15.703 -19.734 -24.188 1 98.19 402 LEU A C 1
ATOM 3117 O O . LEU A 1 402 ? -15.523 -19.344 -25.344 1 98.19 402 LEU A O 1
ATOM 3121 N N . THR A 1 403 ? -14.742 -19.875 -23.328 1 98 403 THR A N 1
ATOM 3122 C CA . THR A 1 403 ? -13.352 -19.625 -23.688 1 98 403 THR A CA 1
ATOM 3123 C C . THR A 1 403 ? -12.883 -20.594 -24.766 1 98 403 THR A C 1
ATOM 3125 O O . THR A 1 403 ? -12.227 -20.203 -25.734 1 98 403 THR A O 1
ATOM 3128 N N . LEU A 1 404 ? -13.258 -21.844 -24.609 1 97.62 404 LEU A N 1
ATOM 3129 C CA . LEU A 1 404 ? -12.891 -22.875 -25.578 1 97.62 404 LEU A CA 1
ATOM 3130 C C . LEU A 1 404 ? -13.547 -22.609 -26.938 1 97.62 404 LEU A C 1
ATOM 3132 O O . LEU A 1 404 ? -12.938 -22.812 -27.984 1 97.62 404 LEU A O 1
ATOM 3136 N N . LYS A 1 405 ? -14.758 -22.125 -26.891 1 97.81 405 LYS A N 1
ATOM 3137 C CA . LYS A 1 405 ? -15.453 -21.75 -28.125 1 97.81 405 LYS A CA 1
ATOM 3138 C C . LYS A 1 405 ? -14.742 -20.609 -28.828 1 97.81 405 LYS A C 1
ATOM 3140 O O . LYS A 1 405 ? -14.5 -20.656 -30.031 1 97.81 405 LYS A O 1
ATOM 3145 N N . ALA A 1 406 ? -14.438 -19.625 -28.047 1 96.62 406 ALA A N 1
ATOM 3146 C CA . ALA A 1 406 ? -13.719 -18.469 -28.594 1 96.62 406 ALA A CA 1
ATOM 3147 C C . ALA A 1 406 ? -12.383 -18.891 -29.188 1 96.62 406 ALA A C 1
ATOM 3149 O O . ALA A 1 406 ? -12.008 -18.422 -30.266 1 96.62 406 ALA A O 1
ATOM 3150 N N . PHE A 1 407 ? -11.703 -19.766 -28.547 1 93.81 407 PHE A N 1
ATOM 3151 C CA . PHE A 1 407 ? -10.422 -20.281 -29.016 1 93.81 407 PHE A CA 1
ATOM 3152 C C . PHE A 1 407 ? -10.578 -21.031 -30.328 1 93.81 407 PHE A C 1
ATOM 3154 O O . PHE A 1 407 ? -9.805 -20.828 -31.266 1 93.81 407 PHE A O 1
ATOM 3161 N N . SER A 1 408 ? -11.508 -21.859 -30.359 1 95.69 408 SER A N 1
ATOM 3162 C CA . SER A 1 408 ? -11.773 -22.672 -31.531 1 95.69 408 SER A CA 1
ATOM 3163 C C . SER A 1 408 ? -12.062 -21.797 -32.75 1 95.69 408 SER A C 1
ATOM 3165 O O . SER A 1 408 ? -11.477 -22 -33.812 1 95.69 408 SER A O 1
ATOM 3167 N N . GLU A 1 409 ? -12.883 -20.828 -32.5 1 96.56 409 GLU A N 1
ATOM 3168 C CA . GLU A 1 409 ? -13.242 -19.938 -33.594 1 96.56 409 GLU A CA 1
ATOM 3169 C C . GLU A 1 409 ? -12.062 -19.062 -34.031 1 96.56 409 GLU A C 1
ATOM 3171 O O . GLU A 1 409 ? -11.852 -18.828 -35.219 1 96.56 409 GLU A O 1
ATOM 3176 N N . ALA A 1 410 ? -11.367 -18.641 -33.094 1 95.94 410 ALA A N 1
ATOM 3177 C CA . ALA A 1 410 ? -10.203 -17.797 -33.375 1 95.94 410 ALA A CA 1
ATOM 3178 C C . ALA A 1 410 ? -9.164 -18.562 -34.156 1 95.94 410 ALA A C 1
ATOM 3180 O O . ALA A 1 410 ? -8.609 -18.031 -35.125 1 95.94 410 ALA A O 1
ATOM 3181 N N . LEU A 1 411 ? -8.883 -19.75 -33.781 1 94.44 411 LEU A N 1
ATOM 3182 C CA . LEU A 1 411 ? -7.895 -20.578 -34.469 1 94.44 411 LEU A CA 1
ATOM 3183 C C . LEU A 1 411 ? -8.32 -20.859 -35.906 1 94.44 411 LEU A C 1
ATOM 3185 O O . LEU A 1 411 ? -7.496 -20.812 -36.812 1 94.44 411 LEU A O 1
ATOM 3189 N N . SER A 1 412 ? -9.562 -21.078 -36.062 1 93.25 412 SER A N 1
ATOM 3190 C CA . SER A 1 412 ? -10.094 -21.328 -37.406 1 93.25 412 SER A CA 1
ATOM 3191 C C . SER A 1 412 ? -9.992 -20.078 -38.281 1 93.25 412 SER A C 1
ATOM 3193 O O . SER A 1 412 ? -9.688 -20.172 -39.469 1 93.25 412 SER A O 1
ATOM 3195 N N . SER A 1 413 ? -10.234 -18.984 -37.688 1 91.56 413 SER A N 1
ATOM 3196 C CA . SER A 1 413 ? -10.219 -17.719 -38.406 1 91.56 413 SER A CA 1
ATOM 3197 C C . SER A 1 413 ? -8.797 -17.328 -38.812 1 91.56 413 SER A C 1
ATOM 3199 O O . SER A 1 413 ? -8.586 -16.781 -39.875 1 91.56 413 SER A O 1
ATOM 3201 N N . VAL A 1 414 ? -7.895 -17.562 -38 1 86.75 414 VAL A N 1
ATOM 3202 C CA . VAL A 1 414 ? -6.516 -17.156 -38.25 1 86.75 414 VAL A CA 1
ATOM 3203 C C . VAL A 1 414 ? -5.863 -18.125 -39.219 1 86.75 414 VAL A C 1
ATOM 3205 O O . VAL A 1 414 ? -5.035 -17.719 -40.031 1 86.75 414 VAL A O 1
ATOM 3208 N N . GLN A 1 415 ? -6.098 -19.422 -39.188 1 77.5 415 GLN A N 1
ATOM 3209 C CA . GLN A 1 415 ? -5.594 -20.391 -40.125 1 77.5 415 GLN A CA 1
ATOM 3210 C C . GLN A 1 415 ? -6.117 -20.094 -41.531 1 77.5 415 GLN A C 1
ATOM 3212 O O . GLN A 1 415 ? -5.395 -20.266 -42.531 1 77.5 415 GLN A O 1
ATOM 3217 N N . LYS A 1 416 ? -7.25 -19.703 -41.531 1 66.31 416 LYS A N 1
ATOM 3218 C CA . LYS A 1 416 ? -7.828 -19.344 -42.844 1 66.31 416 LYS A CA 1
ATOM 3219 C C . LYS A 1 416 ? -7.137 -18.109 -43.406 1 66.31 416 LYS A C 1
ATOM 3221 O O . LYS A 1 416 ? -6.934 -18.016 -44.625 1 66.31 416 LYS A O 1
ATOM 3226 N N . LYS A 1 417 ? -6.789 -17.266 -42.562 1 59.81 417 LYS A N 1
ATOM 3227 C CA . LYS A 1 417 ? -6.105 -16.062 -43.031 1 59.81 417 LYS A CA 1
ATOM 3228 C C . LYS A 1 417 ? -4.699 -16.391 -43.531 1 59.81 417 LYS A C 1
ATOM 3230 O O . LYS A 1 417 ? -4.184 -15.734 -44.438 1 59.81 417 LYS A O 1
ATOM 3235 N N . SER A 1 418 ? -4.066 -17.359 -42.969 1 53.03 418 SER A N 1
ATOM 3236 C CA . SER A 1 418 ? -2.729 -17.766 -43.406 1 53.03 418 SER A CA 1
ATOM 3237 C C . SER A 1 418 ? -2.766 -18.5 -44.719 1 53.03 418 SER A C 1
ATOM 3239 O O . SER A 1 418 ? -1.779 -18.516 -45.469 1 53.03 418 SER A O 1
ATOM 3241 N N . THR A 1 419 ? -3.893 -19.156 -45.031 1 47 419 THR A N 1
ATOM 3242 C CA . THR A 1 419 ? -4.031 -19.875 -46.312 1 47 419 THR A CA 1
ATOM 3243 C C . THR A 1 419 ? -4.48 -18.922 -47.406 1 47 419 THR A C 1
ATOM 3245 O O . THR A 1 419 ? -4.422 -19.281 -48.594 1 47 419 THR A O 1
ATOM 3248 N N . VAL A 1 420 ? -4.984 -17.781 -47.031 1 40.12 420 VAL A N 1
ATOM 3249 C CA . VAL A 1 420 ? -5.297 -16.828 -48.094 1 40.12 420 VAL A CA 1
ATOM 3250 C C . VAL A 1 420 ? -4.105 -15.906 -48.344 1 40.12 420 VAL A C 1
ATOM 3252 O O . VAL A 1 420 ? -3.482 -15.43 -47.406 1 40.12 420 VAL A O 1
ATOM 3255 N N . MET B 1 1 ? -17.969 -39.719 -63.625 1 21.19 1 MET B N 1
ATOM 3256 C CA . MET B 1 1 ? -17.828 -40.938 -62.875 1 21.19 1 MET B CA 1
ATOM 3257 C C . MET B 1 1 ? -16.547 -40.906 -62.031 1 21.19 1 MET B C 1
ATOM 3259 O O . MET B 1 1 ? -16.094 -41.969 -61.562 1 21.19 1 MET B O 1
ATOM 3263 N N . ILE B 1 2 ? -15.742 -39.812 -61.969 1 22.67 2 ILE B N 1
ATOM 3264 C CA . ILE B 1 2 ? -14.344 -39.719 -61.562 1 22.67 2 ILE B CA 1
ATOM 3265 C C . ILE B 1 2 ? -14.227 -40.031 -60.062 1 22.67 2 ILE B C 1
ATOM 3267 O O . ILE B 1 2 ? -14.711 -39.25 -59.219 1 22.67 2 ILE B O 1
ATOM 3271 N N . SER B 1 3 ? -14.188 -41.344 -59.656 1 20.8 3 SER B N 1
ATOM 3272 C CA . SER B 1 3 ? -14.297 -42.094 -58.406 1 20.8 3 SER B CA 1
ATOM 3273 C C . SER B 1 3 ? -13.219 -41.656 -57.406 1 20.8 3 SER B C 1
ATOM 3275 O O . SER B 1 3 ? -13.523 -41.156 -56.344 1 20.8 3 SER B O 1
ATOM 3277 N N . SER B 1 4 ? -12.125 -42.469 -57.094 1 21.69 4 SER B N 1
ATOM 3278 C CA . SER B 1 4 ? -11.82 -43.375 -55.969 1 21.69 4 SER B CA 1
ATOM 3279 C C . SER B 1 4 ? -10.711 -42.812 -55.094 1 21.69 4 SER B C 1
ATOM 3281 O O . SER B 1 4 ? -10.812 -42.844 -53.844 1 21.69 4 SER B O 1
ATOM 3283 N N . THR B 1 5 ? -9.375 -42.594 -55.438 1 21.61 5 THR B N 1
ATOM 3284 C CA . THR B 1 5 ? -8.242 -43.344 -54.906 1 21.61 5 THR B CA 1
ATOM 3285 C C . THR B 1 5 ? -7.566 -42.562 -53.781 1 21.61 5 THR B C 1
ATOM 3287 O O . THR B 1 5 ? -6.402 -42.812 -53.438 1 21.61 5 THR B O 1
ATOM 3290 N N . LEU B 1 6 ? -8.086 -41.438 -53.25 1 24.62 6 LEU B N 1
ATOM 3291 C CA . LEU B 1 6 ? -7.191 -40.469 -52.594 1 24.62 6 LEU B CA 1
ATOM 3292 C C . LEU B 1 6 ? -6.777 -41 -51.219 1 24.62 6 LEU B C 1
ATOM 3294 O O . LEU B 1 6 ? -7.223 -40.469 -50.188 1 24.62 6 LEU B O 1
ATOM 3298 N N . GLY B 1 7 ? -6.668 -42.469 -50.906 1 22.7 7 GLY B N 1
ATOM 3299 C CA . GLY B 1 7 ? -6.727 -43.062 -49.594 1 22.7 7 GLY B CA 1
ATOM 3300 C C . GLY B 1 7 ? -5.43 -42.906 -48.812 1 22.7 7 GLY B C 1
ATOM 3301 O O . GLY B 1 7 ? -5.309 -43.406 -47.688 1 22.7 7 GLY B O 1
ATOM 3302 N N . SER B 1 8 ? -4.281 -42.625 -49.375 1 21.62 8 SER B N 1
ATOM 3303 C CA . SER B 1 8 ? -3.139 -43.344 -48.844 1 21.62 8 SER B CA 1
ATOM 3304 C C . SER B 1 8 ? -2.848 -42.938 -47.406 1 21.62 8 SER B C 1
ATOM 3306 O O . SER B 1 8 ? -3.324 -41.906 -46.938 1 21.62 8 SER B O 1
ATOM 3308 N N . LYS B 1 9 ? -1.449 -43.344 -46.844 1 25.77 9 LYS B N 1
ATOM 3309 C CA . LYS B 1 9 ? -0.726 -44 -45.75 1 25.77 9 LYS B CA 1
ATOM 3310 C C . LYS B 1 9 ? -0.162 -42.969 -44.781 1 25.77 9 LYS B C 1
ATOM 3312 O O . LYS B 1 9 ? 0.936 -42.438 -44.969 1 25.77 9 LYS B O 1
ATOM 3317 N N . MET B 1 10 ? -0.826 -41.875 -44.375 1 20.98 10 MET B N 1
ATOM 3318 C CA . MET B 1 10 ? -0.06 -40.969 -43.5 1 20.98 10 MET B CA 1
ATOM 3319 C C . MET B 1 10 ? 0.309 -41.656 -42.188 1 20.98 10 MET B C 1
ATOM 3321 O O . MET B 1 10 ? -0.567 -42 -41.406 1 20.98 10 MET B O 1
ATOM 3325 N N . LYS B 1 11 ? 1.364 -42.531 -42.156 1 29.39 11 LYS B N 1
ATOM 3326 C CA . LYS B 1 11 ? 1.793 -43.312 -41 1 29.39 11 LYS B CA 1
ATOM 3327 C C . LYS B 1 11 ? 2.057 -42.406 -39.781 1 29.39 11 LYS B C 1
ATOM 3329 O O . LYS B 1 11 ? 2.799 -41.438 -39.875 1 29.39 11 LYS B O 1
ATOM 3334 N N . PRO B 1 12 ? 1.251 -42.438 -38.719 1 24.77 12 PRO B N 1
ATOM 3335 C CA . PRO B 1 12 ? 1.296 -41.656 -37.469 1 24.77 12 PRO B CA 1
ATOM 3336 C C . PRO B 1 12 ? 2.543 -41.938 -36.656 1 24.77 12 PRO B C 1
ATOM 3338 O O . PRO B 1 12 ? 2.771 -43.094 -36.25 1 24.77 12 PRO B O 1
ATOM 3341 N N . ARG B 1 13 ? 3.768 -41.531 -36.969 1 29.77 13 ARG B N 1
ATOM 3342 C CA . ARG B 1 13 ? 4.957 -41.906 -36.188 1 29.77 13 ARG B CA 1
ATOM 3343 C C . ARG B 1 13 ? 4.867 -41.406 -34.75 1 29.77 13 ARG B C 1
ATOM 3345 O O . ARG B 1 13 ? 5.57 -40.469 -34.375 1 29.77 13 ARG B O 1
ATOM 3352 N N . SER B 1 14 ? 3.627 -41.125 -34.188 1 24.2 14 SER B N 1
ATOM 3353 C CA . SER B 1 14 ? 3.541 -40.344 -32.969 1 24.2 14 SER B CA 1
ATOM 3354 C C . SER B 1 14 ? 4.082 -41.094 -31.75 1 24.2 14 SER B C 1
ATOM 3356 O O . SER B 1 14 ? 4.234 -40.531 -30.672 1 24.2 14 SER B O 1
ATOM 3358 N N . ALA B 1 15 ? 4.281 -42.469 -31.672 1 29.05 15 ALA B N 1
ATOM 3359 C CA . ALA B 1 15 ? 4.18 -43.188 -30.406 1 29.05 15 ALA B CA 1
ATOM 3360 C C . ALA B 1 15 ? 5.469 -43.062 -29.609 1 29.05 15 ALA B C 1
ATOM 3362 O O . ALA B 1 15 ? 5.434 -43.062 -28.375 1 29.05 15 ALA B O 1
ATOM 3363 N N . SER B 1 16 ? 6.629 -43.125 -30.25 1 26.61 16 SER B N 1
ATOM 3364 C CA . SER B 1 16 ? 7.781 -43.656 -29.547 1 26.61 16 SER B CA 1
ATOM 3365 C C . SER B 1 16 ? 8.312 -42.688 -28.516 1 26.61 16 SER B C 1
ATOM 3367 O O . SER B 1 16 ? 8.922 -43.062 -27.516 1 26.61 16 SER B O 1
ATOM 3369 N N . PHE B 1 17 ? 8.281 -41.406 -28.859 1 25.17 17 PHE B N 1
ATOM 3370 C CA . PHE B 1 17 ? 9.109 -40.562 -28.016 1 25.17 17 PHE B CA 1
ATOM 3371 C C . PHE B 1 17 ? 8.484 -40.406 -26.625 1 25.17 17 PHE B C 1
ATOM 3373 O O . PHE B 1 17 ? 9.039 -39.719 -25.766 1 25.17 17 PHE B O 1
ATOM 3380 N N . LEU B 1 18 ? 7.184 -40.75 -26.422 1 26.05 18 LEU B N 1
ATOM 3381 C CA . LEU B 1 18 ? 6.465 -40.469 -25.188 1 26.05 18 LEU B CA 1
ATOM 3382 C C . LEU B 1 18 ? 6.914 -41.406 -24.062 1 26.05 18 LEU B C 1
ATOM 3384 O O . LEU B 1 18 ? 6.473 -41.25 -22.922 1 26.05 18 LEU B O 1
ATOM 3388 N N . ASN B 1 19 ? 7.59 -42.531 -24.359 1 24.84 19 ASN B N 1
ATOM 3389 C CA . ASN B 1 19 ? 7.734 -43.562 -23.344 1 24.84 19 ASN B CA 1
ATOM 3390 C C . ASN B 1 19 ? 8.703 -43.156 -22.25 1 24.84 19 ASN B C 1
ATOM 3392 O O . ASN B 1 19 ? 8.859 -43.844 -21.234 1 24.84 19 ASN B O 1
ATOM 3396 N N . ILE B 1 20 ? 9.742 -42.406 -22.609 1 25.38 20 ILE B N 1
ATOM 3397 C CA . ILE B 1 20 ? 10.875 -42.531 -21.719 1 25.38 20 ILE B CA 1
ATOM 3398 C C . ILE B 1 20 ? 10.531 -41.969 -20.344 1 25.38 20 ILE B C 1
ATOM 3400 O O . ILE B 1 20 ? 11 -42.469 -19.312 1 25.38 20 ILE B O 1
ATOM 3404 N N . LEU B 1 21 ? 9.992 -40.719 -20.359 1 24.55 21 LEU B N 1
ATOM 3405 C CA . LEU B 1 21 ? 10.289 -39.938 -19.156 1 24.55 21 LEU B CA 1
ATOM 3406 C C . LEU B 1 21 ? 9.414 -40.375 -17.984 1 24.55 21 LEU B C 1
ATOM 3408 O O . LEU B 1 21 ? 9.18 -39.594 -17.062 1 24.55 21 LEU B O 1
ATOM 3412 N N . GLU B 1 22 ? 8.781 -41.562 -18.031 1 26.39 22 GLU B N 1
ATOM 3413 C CA . GLU B 1 22 ? 7.984 -41.906 -16.859 1 26.39 22 GLU B CA 1
ATOM 3414 C C . GLU B 1 22 ? 8.875 -42.188 -15.656 1 26.39 22 GLU B C 1
ATOM 3416 O O . GLU B 1 22 ? 8.625 -43.156 -14.906 1 26.39 22 GLU B O 1
ATOM 3421 N N . LYS B 1 23 ? 10.133 -41.875 -15.641 1 30.03 23 LYS B N 1
ATOM 3422 C CA . LYS B 1 23 ? 10.719 -42.312 -14.383 1 30.03 23 LYS B CA 1
ATOM 3423 C C . LYS B 1 23 ? 9.977 -41.75 -13.188 1 30.03 23 LYS B C 1
ATOM 3425 O O . LYS B 1 23 ? 9.859 -40.531 -13.047 1 30.03 23 LYS B O 1
ATOM 3430 N N . SER B 1 24 ? 9.133 -42.5 -12.508 1 28.34 24 SER B N 1
ATOM 3431 C CA . SER B 1 24 ? 8.469 -42.312 -11.219 1 28.34 24 SER B CA 1
ATOM 3432 C C . SER B 1 24 ? 9.453 -41.875 -10.148 1 28.34 24 SER B C 1
ATOM 3434 O O . SER B 1 24 ? 10.414 -42.594 -9.836 1 28.34 24 SER B O 1
ATOM 3436 N N . ILE B 1 25 ? 9.945 -40.688 -10.156 1 29.02 25 ILE B N 1
ATOM 3437 C CA . ILE B 1 25 ? 10.609 -40.25 -8.938 1 29.02 25 ILE B CA 1
ATOM 3438 C C . ILE B 1 25 ? 9.797 -40.688 -7.715 1 29.02 25 ILE B C 1
ATOM 3440 O O . ILE B 1 25 ? 8.656 -40.25 -7.535 1 29.02 25 ILE B O 1
ATOM 3444 N N . LYS B 1 26 ? 10.039 -41.875 -7.262 1 28.88 26 LYS B N 1
ATOM 3445 C CA . LYS B 1 26 ? 9.562 -42.406 -5.98 1 28.88 26 LYS B CA 1
ATOM 3446 C C . LYS B 1 26 ? 10 -41.5 -4.832 1 28.88 26 LYS B C 1
ATOM 3448 O O . LYS B 1 26 ? 11.188 -41.438 -4.5 1 28.88 26 LYS B O 1
ATOM 3453 N N . PHE B 1 27 ? 9.438 -40.312 -4.691 1 29.73 27 PHE B N 1
ATOM 3454 C CA . PHE B 1 27 ? 9.617 -39.625 -3.422 1 29.73 27 PHE B CA 1
ATOM 3455 C C . PHE B 1 27 ? 9.352 -40.562 -2.248 1 29.73 27 PHE B C 1
ATOM 3457 O O . PHE B 1 27 ? 8.32 -41.219 -2.201 1 29.73 27 PHE B O 1
ATOM 3464 N N . SER B 1 28 ? 10.391 -41.188 -1.821 1 28.11 28 SER B N 1
ATOM 3465 C CA . SER B 1 28 ? 10.258 -41.844 -0.529 1 28.11 28 SER B CA 1
ATOM 3466 C C . SER B 1 28 ? 9.492 -41 0.464 1 28.11 28 SER B C 1
ATOM 3468 O O . SER B 1 28 ? 9.922 -39.875 0.802 1 28.11 28 SER B O 1
ATOM 3470 N N . THR B 1 29 ? 8.242 -40.844 0.404 1 32.28 29 THR B N 1
ATOM 3471 C CA . THR B 1 29 ? 7.297 -40.219 1.323 1 32.28 29 THR B CA 1
ATOM 3472 C C . THR B 1 29 ? 7.531 -40.719 2.752 1 32.28 29 THR B C 1
ATOM 3474 O O . THR B 1 29 ? 7.203 -41.844 3.09 1 32.28 29 THR 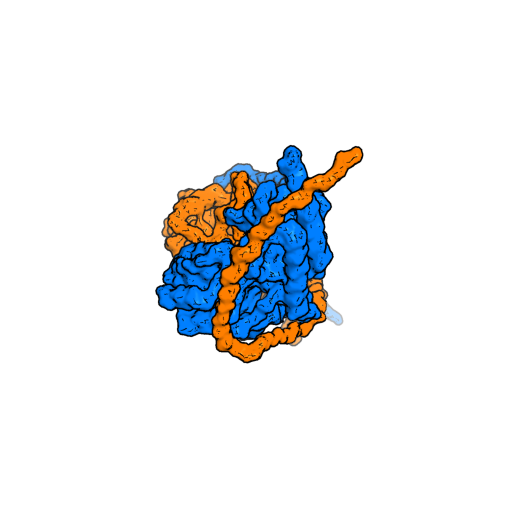B O 1
ATOM 3477 N N . SER B 1 30 ? 8.68 -40.719 3.262 1 33.44 30 SER B N 1
ATOM 3478 C CA . SER B 1 30 ? 8.383 -40.781 4.688 1 33.44 30 SER B CA 1
ATOM 3479 C C . SER B 1 30 ? 7.18 -39.906 5.031 1 33.44 30 SER B C 1
ATOM 3481 O O . SER B 1 30 ? 7.32 -38.688 5.219 1 33.44 30 SER B O 1
ATOM 3483 N N . ALA B 1 31 ? 6.238 -39.969 4.285 1 39.69 31 ALA B N 1
ATOM 3484 C CA . ALA B 1 31 ? 4.879 -39.438 4.301 1 39.69 31 ALA B CA 1
ATOM 3485 C C . ALA B 1 31 ? 4.352 -39.312 5.727 1 39.69 31 ALA B C 1
ATOM 3487 O O . ALA B 1 31 ? 4.211 -40.312 6.426 1 39.69 31 ALA B O 1
ATOM 3488 N N . ARG B 1 32 ? 4.469 -38.406 6.422 1 43.22 32 ARG B N 1
ATOM 3489 C CA . ARG B 1 32 ? 3.508 -38.25 7.508 1 43.22 32 ARG B CA 1
ATOM 3490 C C . ARG B 1 32 ? 2.162 -38.844 7.141 1 43.22 32 ARG B C 1
ATOM 3492 O O . ARG B 1 32 ? 1.586 -38.531 6.098 1 43.22 32 ARG B O 1
ATOM 3499 N N . ALA B 1 33 ? 1.749 -39.938 7.66 1 45.22 33 ALA B N 1
ATOM 3500 C CA . ALA B 1 33 ? 0.625 -40.875 7.562 1 45.22 33 ALA B CA 1
ATOM 3501 C C . ALA B 1 33 ? -0.689 -40.125 7.367 1 45.22 33 ALA B C 1
ATOM 3503 O O . ALA B 1 33 ? -1.623 -40.656 6.75 1 45.22 33 ALA B O 1
ATOM 3504 N N . TRP B 1 34 ? -0.881 -38.969 8.055 1 54.91 34 TRP B N 1
ATOM 3505 C CA . TRP B 1 34 ? -2.244 -38.469 8.047 1 54.91 34 TRP B CA 1
ATOM 3506 C C . TRP B 1 34 ? -2.375 -37.281 7.07 1 54.91 34 TRP B C 1
ATOM 3508 O O . TRP B 1 34 ? -1.471 -36.469 6.965 1 54.91 34 TRP B O 1
ATOM 3518 N N . ALA B 1 35 ? -3.092 -37.375 6.023 1 76.69 35 ALA B N 1
ATOM 3519 C CA . ALA B 1 35 ? -3.504 -36.25 5.16 1 76.69 35 ALA B CA 1
ATOM 3520 C C . ALA B 1 35 ? -4.086 -35.125 5.977 1 76.69 35 ALA B C 1
ATOM 3522 O O . ALA B 1 35 ? -4.949 -35.344 6.832 1 76.69 35 ALA B O 1
ATOM 3523 N N . PRO B 1 36 ? -3.398 -33.938 5.887 1 88.88 36 PRO B N 1
ATOM 3524 C CA . PRO B 1 36 ? -3.965 -32.812 6.633 1 88.88 36 PRO B CA 1
ATOM 3525 C C . PRO B 1 36 ? -5.453 -32.625 6.359 1 88.88 36 PRO B C 1
ATOM 3527 O O . PRO B 1 36 ? -5.941 -32.969 5.281 1 88.88 36 PRO B O 1
ATOM 3530 N N . THR B 1 37 ? -6.086 -32.25 7.414 1 93.25 37 THR B N 1
ATOM 3531 C CA . THR B 1 37 ? -7.504 -31.938 7.289 1 93.25 37 THR B CA 1
ATOM 3532 C C . THR B 1 37 ? -7.738 -30.438 7.348 1 93.25 37 THR B C 1
ATOM 3534 O O . THR B 1 37 ? -7.051 -29.719 8.086 1 93.25 37 THR B O 1
ATOM 3537 N N . VAL B 1 38 ? -8.672 -29.969 6.652 1 97.44 38 VAL B N 1
ATOM 3538 C CA . VAL B 1 38 ? -9.016 -28.547 6.594 1 97.44 38 VAL B CA 1
ATOM 3539 C C . VAL B 1 38 ? -9.727 -28.125 7.879 1 97.44 38 VAL B C 1
ATOM 3541 O O . VAL B 1 38 ? -10.594 -28.859 8.375 1 97.44 38 VAL B O 1
ATOM 3544 N N . SER B 1 39 ? -9.367 -27.047 8.461 1 97.75 39 SER B N 1
ATOM 3545 C CA . SER B 1 39 ? -10.008 -26.5 9.656 1 97.75 39 SER B CA 1
ATOM 3546 C C . SER B 1 39 ? -11.422 -26.031 9.359 1 97.75 39 SER B C 1
ATOM 3548 O O . SER B 1 39 ? -11.805 -25.875 8.195 1 97.75 39 SER B O 1
ATOM 3550 N N . GLN B 1 40 ? -12.234 -25.844 10.414 1 97.62 40 GLN B N 1
ATOM 3551 C CA . GLN B 1 40 ? -13.578 -25.297 10.258 1 97.62 40 GLN B CA 1
ATOM 3552 C C . GLN B 1 40 ? -13.523 -23.828 9.891 1 97.62 40 GLN B C 1
ATOM 3554 O O . GLN B 1 40 ? -12.672 -23.078 10.375 1 97.62 40 GLN B O 1
ATOM 3559 N N . PRO B 1 41 ? -14.43 -23.391 8.969 1 98.38 41 PRO B N 1
ATOM 3560 C CA . PRO B 1 41 ? -14.477 -21.953 8.656 1 98.38 41 PRO B CA 1
ATOM 3561 C C . PRO B 1 41 ? -14.859 -21.109 9.867 1 98.38 41 PRO B C 1
ATOM 3563 O O . PRO B 1 41 ? -15.633 -21.547 10.719 1 98.38 41 PRO B O 1
ATOM 3566 N N . PRO B 1 42 ? -14.367 -19.906 9.914 1 98.31 42 PRO B N 1
ATOM 3567 C CA . PRO B 1 42 ? -14.766 -19.031 11.016 1 98.31 42 PRO B CA 1
ATOM 3568 C C . PRO B 1 42 ? -16.25 -18.672 10.992 1 98.31 42 PRO B C 1
ATOM 3570 O O . PRO B 1 42 ? -16.75 -18.203 9.969 1 98.31 42 PRO B O 1
ATOM 3573 N N . GLU B 1 43 ? -16.891 -18.75 12.133 1 98.25 43 GLU B N 1
ATOM 3574 C CA . GLU B 1 43 ? -18.328 -18.516 12.234 1 98.25 43 GLU B CA 1
ATOM 3575 C C . GLU B 1 43 ? -18.688 -17.062 11.914 1 98.25 43 GLU B C 1
ATOM 3577 O O . GLU B 1 43 ? -19.75 -16.797 11.367 1 98.25 43 GLU B O 1
ATOM 3582 N N . SER B 1 44 ? -17.812 -16.203 12.234 1 98.19 44 SER B N 1
ATOM 3583 C CA . SER B 1 44 ? -18.062 -14.789 12.023 1 98.19 44 SER B CA 1
ATOM 3584 C C . SER B 1 44 ? -18.234 -14.477 10.539 1 98.19 44 SER B C 1
ATOM 3586 O O . SER B 1 44 ? -18.953 -13.547 10.172 1 98.19 44 SER B O 1
ATOM 3588 N N . LEU B 1 45 ? -17.641 -15.25 9.703 1 98.44 45 LEU B N 1
ATOM 3589 C CA . LEU B 1 45 ? -17.656 -14.992 8.273 1 98.44 45 LEU B CA 1
ATOM 3590 C C . LEU B 1 45 ? -18.906 -15.594 7.629 1 98.44 45 LEU B C 1
ATOM 3592 O O . LEU B 1 45 ? -19.156 -15.391 6.441 1 98.44 45 LEU B O 1
ATOM 3596 N N . LEU B 1 46 ? -19.656 -16.344 8.398 1 98.38 46 LEU B N 1
ATOM 3597 C CA . LEU B 1 46 ? -20.922 -16.891 7.922 1 98.38 46 LEU B CA 1
ATOM 3598 C C . LEU B 1 46 ? -22.062 -15.891 8.156 1 98.38 46 LEU B C 1
ATOM 3600 O O . LEU B 1 46 ? -23.203 -16.141 7.77 1 98.38 46 LEU B O 1
ATOM 3604 N N . LYS B 1 47 ? -21.766 -14.734 8.734 1 97.94 47 LYS B N 1
ATOM 3605 C CA . LYS B 1 47 ? -22.703 -13.633 8.945 1 97.94 47 LYS B CA 1
ATOM 3606 C C . LYS B 1 47 ? -22.469 -12.508 7.934 1 97.94 47 LYS B C 1
ATOM 3608 O O . LYS B 1 47 ? -21.344 -12.312 7.465 1 97.94 47 LYS B O 1
ATOM 3613 N N . PRO B 1 48 ? -23.516 -11.781 7.578 1 97.12 48 PRO B N 1
ATOM 3614 C CA . PRO B 1 48 ? -23.359 -10.703 6.598 1 97.12 48 PRO B CA 1
ATOM 3615 C C . PRO B 1 48 ? -22.5 -9.555 7.125 1 97.12 48 PRO B C 1
ATOM 3617 O O . PRO B 1 48 ? -22.438 -9.328 8.336 1 97.12 48 PRO B O 1
ATOM 3620 N N . LEU B 1 49 ? -21.828 -8.859 6.199 1 96.88 49 LEU B N 1
ATOM 3621 C CA . LEU B 1 49 ? -21.125 -7.621 6.523 1 96.88 49 LEU B CA 1
ATOM 3622 C C . LEU B 1 49 ? -22.109 -6.547 6.988 1 96.88 49 LEU B C 1
ATOM 3624 O O . LEU B 1 49 ? -23.109 -6.281 6.32 1 96.88 49 LEU B O 1
ATOM 3628 N N . THR B 1 50 ? -21.844 -6.016 8.164 1 94.31 50 THR B N 1
ATOM 3629 C CA . THR B 1 50 ? -22.656 -4.938 8.711 1 94.31 50 THR B CA 1
ATOM 3630 C C . THR B 1 50 ? -21.797 -3.709 9.008 1 94.31 50 THR B C 1
ATOM 3632 O O . THR B 1 50 ? -20.891 -3.766 9.828 1 94.31 50 THR B O 1
ATOM 3635 N N . VAL B 1 51 ? -22.156 -2.592 8.336 1 96.06 51 VAL B N 1
ATOM 3636 C CA . VAL B 1 51 ? -21.422 -1.347 8.492 1 96.06 51 VAL B CA 1
ATOM 3637 C C . VAL B 1 51 ? -22.391 -0.19 8.727 1 96.06 51 VAL B C 1
ATOM 3639 O O . VAL B 1 51 ? -23.219 0.119 7.863 1 96.06 51 VAL B O 1
ATOM 3642 N N . PRO B 1 52 ? -22.344 0.448 9.836 1 95.38 52 PRO B N 1
ATOM 3643 C CA . PRO B 1 52 ? -23.203 1.606 10.07 1 95.38 52 PRO B CA 1
ATOM 3644 C C . PRO B 1 52 ? -22.75 2.85 9.312 1 95.38 52 PRO B C 1
ATOM 3646 O O . PRO B 1 52 ? -21.578 2.93 8.891 1 95.38 52 PRO B O 1
ATOM 3649 N N . HIS B 1 53 ? -23.688 3.73 9.172 1 95.44 53 HIS B N 1
ATOM 3650 C CA . HIS B 1 53 ? -23.359 5.039 8.633 1 95.44 53 HIS B CA 1
ATOM 3651 C C . HIS B 1 53 ? -22.938 6.004 9.734 1 95.44 53 HIS B C 1
ATOM 3653 O O . HIS B 1 53 ? -23.625 6.145 10.742 1 95.44 53 HIS B O 1
ATOM 3659 N N . LYS B 1 54 ? -21.812 6.602 9.57 1 97.25 54 LYS B N 1
ATOM 3660 C CA . LYS B 1 54 ? -21.281 7.594 10.5 1 97.25 54 LYS B CA 1
ATOM 3661 C C . LYS B 1 54 ? -20.703 8.797 9.758 1 97.25 54 LYS B C 1
ATOM 3663 O O . LYS B 1 54 ? -20.219 8.664 8.633 1 97.25 54 LYS B O 1
ATOM 3668 N N . LEU B 1 55 ? -20.844 9.969 10.32 1 97.69 55 LEU B N 1
ATOM 3669 C CA . LEU B 1 55 ? -20.188 11.164 9.812 1 97.69 55 LEU B CA 1
ATOM 3670 C C . LEU B 1 55 ? -18.766 11.289 10.367 1 97.69 55 LEU B C 1
ATOM 3672 O O . LEU B 1 55 ? -18.578 11.414 11.578 1 97.69 55 LEU B O 1
ATOM 3676 N N . LEU B 1 56 ? -17.766 11.266 9.484 1 97.88 56 LEU B N 1
ATOM 3677 C CA . LEU B 1 56 ? -16.359 11.242 9.883 1 97.88 56 LEU B CA 1
ATOM 3678 C C . LEU B 1 56 ? -15.773 12.648 9.883 1 97.88 56 LEU B C 1
ATOM 3680 O O . LEU B 1 56 ? -15.234 13.102 8.867 1 97.88 56 LEU B O 1
ATOM 3684 N N . MET B 1 57 ? -15.789 13.281 11.031 1 97.56 57 MET B N 1
ATOM 3685 C CA . MET B 1 57 ? -15.352 14.664 11.133 1 97.56 57 MET B CA 1
ATOM 3686 C C . MET B 1 57 ? -14 14.758 11.844 1 97.56 57 MET B C 1
ATOM 3688 O O . MET B 1 57 ? -13.758 15.703 12.594 1 97.56 57 MET B O 1
ATOM 3692 N N . GLY B 1 58 ? -13.125 13.781 11.688 1 94.94 58 GLY B N 1
ATOM 3693 C CA . GLY B 1 58 ? -11.758 13.82 12.172 1 94.94 58 GLY B CA 1
ATOM 3694 C C . GLY B 1 58 ? -10.758 14.203 11.102 1 94.94 58 GLY B C 1
ATOM 3695 O O . GLY B 1 58 ? -11.133 14.734 10.055 1 94.94 58 GLY B O 1
ATOM 3696 N N . ALA B 1 59 ? -9.469 13.922 11.391 1 93.25 59 ALA B N 1
ATOM 3697 C CA . ALA B 1 59 ? -8.383 14.297 10.492 1 93.25 59 ALA B CA 1
ATOM 3698 C C . ALA B 1 59 ? -8.211 13.266 9.383 1 93.25 59 ALA B C 1
ATOM 3700 O O . ALA B 1 59 ? -7.113 13.117 8.828 1 93.25 59 ALA B O 1
ATOM 3701 N N . GLY B 1 60 ? -9.219 12.508 9.062 1 92.31 60 GLY B N 1
ATOM 3702 C CA . GLY B 1 60 ? -9.156 11.469 8.047 1 92.31 60 GLY B CA 1
ATOM 3703 C C . GLY B 1 60 ? -9.172 10.07 8.617 1 92.31 60 GLY B C 1
ATOM 3704 O O . GLY B 1 60 ? -8.57 9.812 9.664 1 92.31 60 GLY B O 1
ATOM 3705 N N . PRO B 1 61 ? -9.945 9.195 7.934 1 95.81 61 PRO B N 1
ATOM 3706 C CA . PRO B 1 61 ? -10.57 9.367 6.617 1 95.81 61 PRO B CA 1
ATOM 3707 C C . PRO B 1 61 ? -11.844 10.203 6.672 1 95.81 61 PRO B C 1
ATOM 3709 O O . PRO B 1 61 ? -12.484 10.297 7.723 1 95.81 61 PRO B O 1
ATOM 3712 N N . SER B 1 62 ? -12.141 10.852 5.578 1 97.44 62 SER B N 1
ATOM 3713 C CA . SER B 1 62 ? -13.414 11.531 5.395 1 97.44 62 SER B CA 1
ATOM 3714 C C . SER B 1 62 ? -14.445 10.617 4.734 1 97.44 62 SER B C 1
ATOM 3716 O O . SER B 1 62 ? -14.094 9.562 4.207 1 97.44 62 SER B O 1
ATOM 3718 N N . ASN B 1 63 ? -15.68 11.031 4.863 1 97.94 63 ASN B N 1
ATOM 3719 C CA . ASN B 1 63 ? -16.672 10.289 4.086 1 97.94 63 ASN B CA 1
ATOM 3720 C C . ASN B 1 63 ? -16.391 10.391 2.588 1 97.94 63 ASN B C 1
ATOM 3722 O O . ASN B 1 63 ? -15.914 11.422 2.107 1 97.94 63 ASN B O 1
ATOM 3726 N N . CYS B 1 64 ? -16.656 9.32 1.914 1 97.69 64 CYS B N 1
ATOM 3727 C CA . CYS B 1 64 ? -16.516 9.32 0.462 1 97.69 64 CYS B CA 1
ATOM 3728 C C . CYS B 1 64 ? -17.812 9.773 -0.207 1 97.69 64 CYS B C 1
ATOM 3730 O O . CYS B 1 64 ? -18.891 9.508 0.299 1 97.69 64 CYS B O 1
ATOM 3732 N N . SER B 1 65 ? -17.688 10.445 -1.337 1 96.06 65 SER B N 1
ATOM 3733 C CA . SER B 1 65 ? -18.891 10.758 -2.1 1 96.06 65 SER B CA 1
ATOM 3734 C C . SER B 1 65 ? -19.562 9.492 -2.623 1 96.06 65 SER B C 1
ATOM 3736 O O . SER B 1 65 ? -18.875 8.531 -2.988 1 96.06 65 SER B O 1
ATOM 3738 N N . PRO B 1 66 ? -20.844 9.562 -2.713 1 96.56 66 PRO B N 1
ATOM 3739 C CA . PRO B 1 66 ? -21.547 8.414 -3.289 1 96.56 66 PRO B CA 1
ATOM 3740 C C . PRO B 1 66 ? -21.062 8.07 -4.695 1 96.56 66 PRO B C 1
ATOM 3742 O O . PRO B 1 66 ? -21.016 6.898 -5.07 1 96.56 66 PRO B O 1
ATOM 3745 N N . ARG B 1 67 ? -20.719 9.086 -5.465 1 97.38 67 ARG B N 1
ATOM 3746 C CA . ARG B 1 67 ? -20.203 8.891 -6.816 1 97.38 67 ARG B CA 1
ATOM 3747 C C . ARG B 1 67 ? -18.906 8.094 -6.793 1 97.38 67 ARG B C 1
ATOM 3749 O O . ARG B 1 67 ? -18.719 7.176 -7.59 1 97.38 67 ARG B O 1
ATOM 3756 N N . VAL B 1 68 ? -18.016 8.461 -5.883 1 98.25 68 VAL B N 1
ATOM 3757 C CA . VAL B 1 68 ? -16.734 7.77 -5.734 1 98.25 68 VAL B CA 1
ATOM 3758 C C . VAL B 1 68 ? -16.969 6.332 -5.277 1 98.25 68 VAL B C 1
ATOM 3760 O O . VAL B 1 68 ? -16.359 5.398 -5.809 1 98.25 68 VAL B O 1
ATOM 3763 N N . LEU B 1 69 ? -17.844 6.102 -4.344 1 97.75 69 LEU B N 1
ATOM 3764 C CA . LEU B 1 69 ? -18.141 4.762 -3.848 1 97.75 69 LEU B CA 1
ATOM 3765 C C . LEU B 1 69 ? -18.781 3.906 -4.941 1 97.75 69 LEU B C 1
ATOM 3767 O O . LEU B 1 69 ? -18.5 2.709 -5.035 1 97.75 69 LEU B O 1
ATOM 3771 N N . ALA B 1 70 ? -19.625 4.512 -5.73 1 97.25 70 ALA B N 1
ATOM 3772 C CA . ALA B 1 70 ? -20.297 3.791 -6.812 1 97.25 70 ALA B CA 1
ATOM 3773 C C . ALA B 1 70 ? -19.281 3.227 -7.801 1 97.25 70 ALA B C 1
ATOM 3775 O O . ALA B 1 70 ? -19.484 2.16 -8.383 1 97.25 70 ALA B O 1
ATOM 3776 N N . ALA B 1 71 ? -18.156 3.928 -7.977 1 97.62 71 ALA B N 1
ATOM 3777 C CA . ALA B 1 71 ? -17.094 3.453 -8.867 1 97.62 71 ALA B CA 1
ATOM 3778 C C . ALA B 1 71 ? -16.484 2.15 -8.352 1 97.62 71 ALA B C 1
ATOM 3780 O O . ALA B 1 71 ? -15.906 1.383 -9.125 1 97.62 71 ALA B O 1
ATOM 3781 N N . GLY B 1 72 ? -16.625 1.86 -7.062 1 96.06 72 GLY B N 1
ATOM 3782 C CA . GLY B 1 72 ? -16.109 0.637 -6.465 1 96.06 72 GLY B CA 1
ATOM 3783 C C . GLY B 1 72 ? -16.875 -0.602 -6.902 1 96.06 72 GLY B C 1
ATOM 3784 O O . GLY B 1 72 ? -16.375 -1.721 -6.781 1 96.06 72 GLY B O 1
ATOM 3785 N N . LYS B 1 73 ? -18.031 -0.43 -7.422 1 95.31 73 LYS B N 1
ATOM 3786 C CA . LYS B 1 73 ? -18.891 -1.551 -7.82 1 95.31 73 LYS B CA 1
ATOM 3787 C C . LYS B 1 73 ? -18.781 -1.812 -9.32 1 95.31 73 LYS B C 1
ATOM 3789 O O . LYS B 1 73 ? -19.344 -2.787 -9.828 1 95.31 73 LYS B O 1
ATOM 3794 N N . VAL B 1 74 ? -18.031 -0.954 -10.023 1 93.44 74 VAL B N 1
ATOM 3795 C CA . VAL B 1 74 ? -17.828 -1.086 -11.461 1 93.44 74 VAL B CA 1
ATOM 3796 C C . VAL B 1 74 ? -17.016 -2.34 -11.758 1 93.44 74 VAL B C 1
ATOM 3798 O O . VAL B 1 74 ? -16.109 -2.697 -10.992 1 93.44 74 VAL B O 1
ATOM 3801 N N . PRO B 1 75 ? -17.297 -2.992 -12.875 1 92.88 75 PRO B N 1
ATOM 3802 C CA . PRO B 1 75 ? -16.609 -4.254 -13.172 1 92.88 75 PRO B CA 1
ATOM 3803 C C . PRO B 1 75 ? -15.102 -4.094 -13.305 1 92.88 75 PRO B C 1
ATOM 3805 O O . PRO B 1 75 ? -14.633 -3.078 -13.828 1 92.88 75 PRO B O 1
ATOM 3808 N N . MET B 1 76 ? -14.445 -5.121 -12.93 1 91.75 76 MET B N 1
ATOM 3809 C CA . MET B 1 76 ? -12.992 -5.188 -13.016 1 91.75 76 MET B CA 1
ATOM 3810 C C . MET B 1 76 ? -12.531 -5.305 -14.469 1 91.75 76 MET B C 1
ATOM 3812 O O . MET B 1 76 ? -13.125 -6.051 -15.25 1 91.75 76 MET B O 1
ATOM 3816 N N . LEU B 1 77 ? -11.586 -4.535 -14.844 1 91.81 77 LEU B N 1
ATOM 3817 C CA . LEU B 1 77 ? -10.875 -4.688 -16.109 1 91.81 77 LEU B CA 1
ATOM 3818 C C . LEU B 1 77 ? -9.461 -5.203 -15.875 1 91.81 77 LEU B C 1
ATOM 3820 O O . LEU B 1 77 ? -8.93 -5.098 -14.766 1 91.81 77 LEU B O 1
ATOM 3824 N N . GLY B 1 78 ? -8.953 -5.805 -16.922 1 90.31 78 GLY B N 1
ATOM 3825 C CA . GLY B 1 78 ? -7.535 -6.105 -16.859 1 90.31 78 GLY B CA 1
ATOM 3826 C C . GLY B 1 78 ? -6.668 -4.867 -16.734 1 90.31 78 GLY B C 1
ATOM 3827 O O . GLY B 1 78 ? -6.996 -3.812 -17.281 1 90.31 78 GLY B O 1
ATOM 3828 N N . HIS B 1 79 ? -5.492 -5.062 -16.109 1 82.06 79 HIS B N 1
ATOM 3829 C CA . HIS B 1 79 ? -4.656 -3.928 -15.75 1 82.06 79 HIS B CA 1
ATOM 3830 C C . HIS B 1 79 ? -3.893 -3.391 -16.953 1 82.06 79 HIS B C 1
ATOM 3832 O O . HIS B 1 79 ? -3.361 -2.277 -16.906 1 82.06 79 HIS B O 1
ATOM 3838 N N . ARG B 1 80 ? -3.938 -4.066 -18.031 1 85.38 80 ARG B N 1
ATOM 3839 C CA . ARG B 1 80 ? -3.209 -3.582 -19.188 1 85.38 80 ARG B CA 1
ATOM 3840 C C . ARG B 1 80 ? -4.148 -3.363 -20.375 1 85.38 80 ARG B C 1
ATOM 3842 O O . ARG B 1 80 ? -3.699 -3.154 -21.5 1 85.38 80 ARG B O 1
ATOM 3849 N N . GLN B 1 81 ? -5.391 -3.436 -20.141 1 92.31 81 GLN B N 1
ATOM 3850 C CA . GLN B 1 81 ? -6.367 -3.215 -21.203 1 92.31 81 GLN B CA 1
ATOM 3851 C C . GLN B 1 81 ? -6.441 -1.739 -21.578 1 92.31 81 GLN B C 1
ATOM 3853 O O . GLN B 1 81 ? -6.211 -0.864 -20.75 1 92.31 81 GLN B O 1
ATOM 3858 N N . PRO B 1 82 ? -6.742 -1.46 -22.812 1 93.5 82 PRO B N 1
ATOM 3859 C CA . PRO B 1 82 ? -6.742 -0.078 -23.297 1 93.5 82 PRO B CA 1
ATOM 3860 C C . PRO B 1 82 ? -7.629 0.841 -22.453 1 93.5 82 PRO B C 1
ATOM 3862 O O . PRO B 1 82 ? -7.273 1.998 -22.219 1 93.5 82 PRO B O 1
ATOM 3865 N N . GLU B 1 83 ? -8.805 0.344 -22.047 1 95.81 83 GLU B N 1
ATOM 3866 C CA . GLU B 1 83 ? -9.703 1.164 -21.25 1 95.81 83 GLU B CA 1
ATOM 3867 C C . GLU B 1 83 ? -9.078 1.517 -19.906 1 95.81 83 GLU B C 1
ATOM 3869 O O . GLU B 1 83 ? -9.219 2.643 -19.422 1 95.81 83 GLU B O 1
ATOM 3874 N N . THR B 1 84 ? -8.398 0.544 -19.297 1 96.12 84 THR B N 1
ATOM 3875 C CA . THR B 1 84 ? -7.711 0.8 -18.031 1 96.12 84 THR B CA 1
ATOM 3876 C C . THR B 1 84 ? -6.609 1.839 -18.219 1 96.12 84 THR B C 1
ATOM 3878 O O . THR B 1 84 ? -6.469 2.754 -17.406 1 96.12 84 THR B O 1
ATOM 3881 N N . ILE B 1 85 ? -5.844 1.702 -19.266 1 95.88 85 ILE B N 1
ATOM 3882 C CA . ILE B 1 85 ? -4.758 2.625 -19.578 1 95.88 85 ILE B CA 1
ATOM 3883 C C . ILE B 1 85 ? -5.316 4.031 -19.766 1 95.88 85 ILE B C 1
ATOM 3885 O O . ILE B 1 85 ? -4.746 5.008 -19.281 1 95.88 85 ILE B O 1
ATOM 3889 N N . GLU B 1 86 ? -6.402 4.121 -20.453 1 97.12 86 GLU B N 1
ATOM 3890 C CA . GLU B 1 86 ? -7.047 5.414 -20.672 1 97.12 86 GLU B CA 1
ATOM 3891 C C . GLU B 1 86 ? -7.457 6.047 -19.344 1 97.12 86 GLU B C 1
ATOM 3893 O O . GLU B 1 86 ? -7.277 7.25 -19.141 1 97.12 86 GLU B O 1
ATOM 3898 N N . ILE B 1 87 ? -8.008 5.293 -18.5 1 98.12 87 ILE B N 1
ATOM 3899 C CA . ILE B 1 87 ? -8.43 5.789 -17.203 1 98.12 87 ILE B CA 1
ATOM 3900 C C . ILE B 1 87 ? -7.207 6.25 -16.406 1 98.12 87 ILE B C 1
ATOM 3902 O O . ILE B 1 87 ? -7.246 7.285 -15.734 1 98.12 87 ILE B O 1
ATOM 3906 N N . MET B 1 88 ? -6.141 5.461 -16.438 1 98 88 MET B N 1
ATOM 3907 C CA . MET B 1 88 ? -4.895 5.859 -15.781 1 98 88 MET B CA 1
ATOM 3908 C C . MET B 1 88 ? -4.391 7.188 -16.328 1 98 88 MET B C 1
ATOM 3910 O O . MET B 1 88 ? -3.93 8.047 -15.578 1 98 88 MET B O 1
ATOM 3914 N N . ASP B 1 89 ? -4.461 7.363 -17.656 1 97.75 89 ASP B N 1
ATOM 3915 C CA . ASP B 1 89 ? -4.086 8.633 -18.266 1 97.75 89 ASP B CA 1
ATOM 3916 C C . ASP B 1 89 ? -4.934 9.781 -17.734 1 97.75 89 ASP B C 1
ATOM 3918 O O . ASP B 1 89 ? -4.414 10.859 -17.453 1 97.75 89 ASP B O 1
ATOM 3922 N N . GLU B 1 90 ? -6.25 9.562 -17.641 1 98.69 90 GLU B N 1
ATOM 3923 C CA . GLU B 1 90 ? -7.156 10.578 -17.109 1 98.69 90 GLU B CA 1
ATOM 3924 C C . GLU B 1 90 ? -6.797 10.93 -15.664 1 98.69 90 GLU B C 1
ATOM 3926 O O . GLU B 1 90 ? -6.867 12.102 -15.273 1 98.69 90 GLU B O 1
ATOM 3931 N N . VAL B 1 91 ? -6.414 9.922 -14.922 1 98.81 91 VAL B N 1
ATOM 3932 C CA . VAL B 1 91 ? -6.012 10.141 -13.539 1 98.81 91 VAL B CA 1
ATOM 3933 C C . VAL B 1 91 ? -4.762 11.023 -13.5 1 98.81 91 VAL B C 1
ATOM 3935 O O . VAL B 1 91 ? -4.68 11.961 -12.703 1 98.81 91 VAL B O 1
ATOM 3938 N N . GLN B 1 92 ? -3.793 10.727 -14.336 1 98.75 92 GLN B N 1
ATOM 3939 C CA . GLN B 1 92 ? -2.586 11.539 -14.375 1 98.75 92 GLN B CA 1
ATOM 3940 C C . GLN B 1 92 ? -2.916 12.992 -14.711 1 98.75 92 GLN B C 1
ATOM 3942 O O . GLN B 1 92 ? -2.371 13.914 -14.102 1 98.75 92 GLN B O 1
ATOM 3947 N N . LYS B 1 93 ? -3.768 13.234 -15.695 1 98.81 93 LYS B N 1
ATOM 3948 C CA . LYS B 1 93 ? -4.191 14.586 -16.031 1 98.81 93 LYS B CA 1
ATOM 3949 C C . LYS B 1 93 ? -4.867 15.266 -14.852 1 98.81 93 LYS B C 1
ATOM 3951 O O . LYS B 1 93 ? -4.609 16.438 -14.57 1 98.81 93 LYS B O 1
ATOM 3956 N N . GLY B 1 94 ? -5.723 14.555 -14.211 1 98.94 94 GLY B N 1
ATOM 3957 C CA . GLY B 1 94 ? -6.395 15.086 -13.039 1 98.94 94 GLY B CA 1
ATOM 3958 C C . GLY B 1 94 ? -5.438 15.438 -11.914 1 98.94 94 GLY B C 1
ATOM 3959 O O . GLY B 1 94 ? -5.617 16.438 -11.227 1 98.94 94 GLY B O 1
ATOM 3960 N N . LEU B 1 95 ? -4.469 14.578 -11.688 1 98.94 95 LEU B N 1
ATOM 3961 C CA . LEU B 1 95 ? -3.482 14.828 -10.641 1 98.94 95 LEU B CA 1
ATOM 3962 C C . LEU B 1 95 ? -2.645 16.062 -10.969 1 98.94 95 LEU B C 1
ATOM 3964 O O . LEU B 1 95 ? -2.311 16.844 -10.078 1 98.94 95 LEU B O 1
ATOM 3968 N N . ARG B 1 96 ? -2.258 16.188 -12.219 1 98.94 96 ARG B N 1
ATOM 3969 C CA . ARG B 1 96 ? -1.527 17.391 -12.602 1 98.94 96 ARG B CA 1
ATOM 3970 C C . ARG B 1 96 ? -2.363 18.656 -12.359 1 98.94 96 ARG B C 1
ATOM 3972 O O . ARG B 1 96 ? -1.836 19.688 -11.938 1 98.94 96 ARG B O 1
ATOM 3979 N N . TYR B 1 97 ? -3.645 18.562 -12.656 1 98.88 97 TYR B N 1
ATOM 3980 C CA . TYR B 1 97 ? -4.559 19.656 -12.367 1 98.88 97 TYR B CA 1
ATOM 3981 C C . TYR B 1 97 ? -4.613 19.938 -10.875 1 98.88 97 TYR B C 1
ATOM 3983 O O . TYR B 1 97 ? -4.496 21.094 -10.445 1 98.88 97 TYR B O 1
ATOM 3991 N N . LEU B 1 98 ? -4.758 18.922 -10.078 1 98.94 98 LEU B N 1
ATOM 3992 C CA . LEU B 1 98 ? -4.883 19.047 -8.633 1 98.94 98 LEU B CA 1
ATOM 3993 C C . LEU B 1 98 ? -3.611 19.641 -8.031 1 98.94 98 LEU B C 1
ATOM 3995 O O . LEU B 1 98 ? -3.676 20.484 -7.141 1 98.94 98 LEU B O 1
ATOM 3999 N N . PHE B 1 99 ? -2.416 19.203 -8.523 1 98.88 99 PHE B N 1
ATOM 4000 C CA . PHE B 1 99 ? -1.121 19.641 -8.023 1 98.88 99 PHE B CA 1
ATOM 4001 C C . PHE B 1 99 ? -0.727 20.984 -8.641 1 98.88 99 PHE B C 1
ATOM 4003 O O . PHE B 1 99 ? 0.213 21.625 -8.18 1 98.88 99 PHE B O 1
ATOM 4010 N N . GLN B 1 100 ? -1.449 21.391 -9.75 1 98.81 100 GLN B N 1
ATOM 4011 C CA . GLN B 1 100 ? -1.076 22.562 -10.523 1 98.81 100 GLN B CA 1
ATOM 4012 C C . GLN B 1 100 ? 0.37 22.469 -11 1 98.81 100 GLN B C 1
ATOM 4014 O O . GLN B 1 100 ? 1.175 23.375 -10.734 1 98.81 100 GLN B O 1
ATOM 4019 N N . THR B 1 101 ? 0.577 21.406 -11.773 1 98.88 101 THR B N 1
ATOM 4020 C CA . THR B 1 101 ? 1.922 21.125 -12.258 1 98.88 101 THR B CA 1
ATOM 4021 C C . THR B 1 101 ? 1.877 20.578 -13.68 1 98.88 101 THR B C 1
ATOM 4023 O O . THR B 1 101 ? 0.821 20.156 -14.156 1 98.88 101 THR B O 1
ATOM 4026 N N . HIS B 1 102 ? 2.98 20.672 -14.359 1 98.19 102 HIS B N 1
ATOM 4027 C CA . HIS B 1 102 ? 3.154 20.078 -15.68 1 98.19 102 HIS B CA 1
ATOM 4028 C C . HIS B 1 102 ? 4.141 18.922 -15.633 1 98.19 102 HIS B C 1
ATOM 4030 O O . HIS B 1 102 ? 4.523 18.375 -16.672 1 98.19 102 HIS B O 1
ATOM 4036 N N . ASN B 1 103 ? 4.5 18.531 -14.438 1 98.75 103 ASN B N 1
ATOM 4037 C CA . ASN B 1 103 ? 5.461 17.453 -14.297 1 98.75 103 ASN B CA 1
ATOM 4038 C C . ASN B 1 103 ? 4.992 16.188 -15.023 1 98.75 103 ASN B C 1
ATOM 4040 O O . ASN B 1 103 ? 3.854 15.75 -14.844 1 98.75 103 ASN B O 1
ATOM 4044 N N . GLU B 1 104 ? 5.906 15.555 -15.75 1 97.56 104 GLU B N 1
ATOM 4045 C CA . GLU B 1 104 ? 5.59 14.289 -16.422 1 97.56 104 GLU B CA 1
ATOM 4046 C C . GLU B 1 104 ? 5.449 13.156 -15.406 1 97.56 104 GLU B C 1
ATOM 4048 O O . GLU B 1 104 ? 4.559 12.312 -15.531 1 97.56 104 GLU B O 1
ATOM 4053 N N . TRP B 1 105 ? 6.387 13.18 -14.461 1 98.62 105 TRP B N 1
ATOM 4054 C CA . TRP B 1 105 ? 6.277 12.188 -13.398 1 98.62 105 TRP B CA 1
ATOM 4055 C C . TRP B 1 105 ? 5.188 12.562 -12.406 1 98.62 105 TRP B C 1
ATOM 4057 O O . TRP B 1 105 ? 5.473 13.133 -11.352 1 98.62 105 TRP B O 1
ATOM 4067 N N . THR B 1 106 ? 3.988 12.367 -12.742 1 98.88 106 THR B N 1
ATOM 4068 C CA . THR B 1 106 ? 2.791 12.547 -11.93 1 98.88 106 THR B CA 1
ATOM 4069 C C . THR B 1 106 ? 1.907 11.305 -11.984 1 98.88 106 THR B C 1
ATOM 4071 O O . THR B 1 106 ? 1.386 10.953 -13.047 1 98.88 106 THR B O 1
ATOM 4074 N N . PHE B 1 107 ? 1.823 10.594 -10.875 1 98.81 107 PHE B N 1
ATOM 4075 C CA . PHE B 1 107 ? 1.081 9.336 -10.844 1 98.81 107 PHE B CA 1
ATOM 4076 C C . PHE B 1 107 ? 0.63 9.016 -9.422 1 98.81 107 PHE B C 1
ATOM 4078 O O . PHE B 1 107 ? 0.723 9.859 -8.531 1 98.81 107 PHE B O 1
ATOM 4085 N N . ALA B 1 108 ? 0.027 7.883 -9.211 1 98.81 108 ALA B N 1
ATOM 4086 C CA . ALA B 1 108 ? -0.415 7.438 -7.895 1 98.81 108 ALA B CA 1
ATOM 4087 C C . ALA B 1 108 ? 0.331 6.176 -7.465 1 98.81 108 ALA B C 1
ATOM 4089 O O . ALA B 1 108 ? 0.387 5.195 -8.211 1 98.81 108 ALA B O 1
ATOM 4090 N N . ILE B 1 109 ? 0.894 6.266 -6.32 1 98.62 109 ILE B N 1
ATOM 4091 C CA . ILE B 1 109 ? 1.528 5.094 -5.73 1 98.62 109 ILE B CA 1
ATOM 4092 C C . ILE B 1 109 ? 0.461 4.16 -5.164 1 98.62 109 ILE B C 1
ATOM 4094 O O . ILE B 1 109 ? -0.488 4.609 -4.52 1 98.62 109 ILE B O 1
ATOM 4098 N N . SER B 1 110 ? 0.606 2.826 -5.461 1 98.44 110 SER B N 1
ATOM 4099 C CA . SER B 1 110 ? -0.294 1.81 -4.926 1 98.44 110 SER B CA 1
ATOM 4100 C C . SER B 1 110 ? 0.012 1.518 -3.459 1 98.44 110 SER B C 1
ATOM 4102 O O . SER B 1 110 ? 0.394 0.399 -3.109 1 98.44 110 SER B O 1
ATOM 4104 N N . ALA B 1 111 ? -0.161 2.488 -2.621 1 98.31 111 ALA B N 1
ATOM 4105 C CA . ALA B 1 111 ? 0.05 2.488 -1.177 1 98.31 111 ALA B CA 1
ATOM 4106 C C . ALA B 1 111 ? -0.591 3.713 -0.528 1 98.31 111 ALA B C 1
ATOM 4108 O O . ALA B 1 111 ? -0.984 4.656 -1.22 1 98.31 111 ALA B O 1
ATOM 4109 N N . THR B 1 112 ? -0.708 3.688 0.776 1 97.5 112 THR B N 1
ATOM 4110 C CA . THR B 1 112 ? -1.256 4.836 1.491 1 97.5 112 THR B CA 1
ATOM 4111 C C . THR B 1 112 ? -0.22 5.949 1.599 1 97.5 112 THR B C 1
ATOM 4113 O O . THR B 1 112 ? 0.869 5.852 1.028 1 97.5 112 THR B O 1
ATOM 4116 N N . GLY B 1 113 ? -0.596 7.02 2.258 1 97.56 113 GLY B N 1
ATOM 4117 C CA . GLY B 1 113 ? 0.259 8.195 2.35 1 97.56 113 GLY B CA 1
ATOM 4118 C C . GLY B 1 113 ? 1.646 7.879 2.875 1 97.56 113 GLY B C 1
ATOM 4119 O O . GLY B 1 113 ? 2.633 8.477 2.434 1 97.56 113 GLY B O 1
ATOM 4120 N N . ASN B 1 114 ? 1.792 6.953 3.814 1 97.75 114 ASN B N 1
ATOM 4121 C CA . ASN B 1 114 ? 3.09 6.574 4.367 1 97.75 114 ASN B CA 1
ATOM 4122 C C . ASN B 1 114 ? 3.955 5.867 3.328 1 97.75 114 ASN B C 1
ATOM 4124 O O . ASN B 1 114 ? 5.184 5.934 3.387 1 97.75 114 ASN B O 1
ATOM 4128 N N . GLY B 1 115 ? 3.262 5.203 2.377 1 98.5 115 GLY B N 1
ATOM 4129 C CA . GLY B 1 115 ? 4.008 4.637 1.265 1 98.5 115 GLY B CA 1
ATOM 4130 C C . GLY B 1 115 ? 4.668 5.688 0.392 1 98.5 115 GLY B C 1
ATOM 4131 O O . GLY B 1 115 ? 5.828 5.539 0.005 1 98.5 115 GLY B O 1
ATOM 4132 N N . ALA B 1 116 ? 3.928 6.719 0.055 1 98.69 116 ALA B N 1
ATOM 4133 C CA . ALA B 1 116 ? 4.504 7.809 -0.726 1 98.69 116 ALA B CA 1
ATOM 4134 C C . ALA B 1 116 ? 5.633 8.492 0.038 1 98.69 116 ALA B C 1
ATOM 4136 O O . ALA B 1 116 ? 6.625 8.914 -0.557 1 98.69 116 ALA B O 1
ATOM 4137 N N . MET B 1 117 ? 5.422 8.68 1.355 1 98.75 117 MET B N 1
ATOM 4138 C CA . MET B 1 117 ? 6.469 9.234 2.209 1 98.75 117 MET B CA 1
ATOM 4139 C C . MET B 1 117 ? 7.758 8.43 2.088 1 98.75 117 MET B C 1
ATOM 4141 O O . MET B 1 117 ? 8.828 8.992 1.852 1 98.75 117 MET B O 1
ATOM 4145 N N . GLU B 1 118 ? 7.676 7.172 2.189 1 98.75 118 GLU B N 1
ATOM 4146 C CA . GLU B 1 118 ? 8.852 6.32 2.08 1 98.75 118 GLU B CA 1
ATOM 4147 C C . GLU B 1 118 ? 9.422 6.34 0.663 1 98.75 118 GLU B C 1
ATOM 4149 O O . GLU B 1 118 ? 10.641 6.277 0.475 1 98.75 118 GLU B O 1
ATOM 4154 N N . ALA B 1 119 ? 8.555 6.324 -0.338 1 98.88 119 ALA B N 1
ATOM 4155 C CA . ALA B 1 119 ? 9.008 6.422 -1.725 1 98.88 119 ALA B CA 1
ATOM 4156 C C . ALA B 1 119 ? 9.93 7.625 -1.921 1 98.88 119 ALA B C 1
ATOM 4158 O O . ALA B 1 119 ? 10.914 7.547 -2.656 1 98.88 119 ALA B O 1
ATOM 4159 N N . THR B 1 120 ? 9.562 8.773 -1.303 1 98.75 120 THR B N 1
ATOM 4160 C CA . THR B 1 120 ? 10.398 9.961 -1.397 1 98.75 120 THR B CA 1
ATOM 4161 C C . THR B 1 120 ? 11.789 9.688 -0.832 1 98.75 120 THR B C 1
ATOM 4163 O O . THR B 1 120 ? 12.797 10.062 -1.437 1 98.75 120 THR B O 1
ATOM 4166 N N . VAL B 1 121 ? 11.898 9 0.296 1 98.81 121 VAL B N 1
ATOM 4167 C CA . VAL B 1 121 ? 13.164 8.734 0.975 1 98.81 121 VAL B CA 1
ATOM 4168 C C . VAL B 1 121 ? 14.031 7.82 0.115 1 98.81 121 VAL B C 1
ATOM 4170 O O . VAL B 1 121 ? 15.18 8.148 -0.19 1 98.81 121 VAL B O 1
ATOM 4173 N N . VAL B 1 122 ? 13.445 6.703 -0.328 1 98.75 122 VAL B N 1
ATOM 4174 C CA . VAL B 1 122 ? 14.25 5.66 -0.958 1 98.75 122 VAL B CA 1
ATOM 4175 C C . VAL B 1 122 ? 14.695 6.121 -2.344 1 98.75 122 VAL B C 1
ATOM 4177 O O . VAL B 1 122 ? 15.719 5.656 -2.857 1 98.75 122 VAL B O 1
ATOM 4180 N N . ASN B 1 123 ? 13.992 7.027 -2.953 1 98.88 123 ASN B N 1
ATOM 4181 C CA . ASN B 1 123 ? 14.367 7.488 -4.289 1 98.88 123 ASN B CA 1
ATOM 4182 C C . ASN B 1 123 ? 15.344 8.656 -4.227 1 98.88 123 ASN B C 1
ATOM 4184 O O . ASN B 1 123 ? 16.297 8.711 -5 1 98.88 123 ASN B O 1
ATOM 4188 N N . LEU B 1 124 ? 15.164 9.625 -3.305 1 98.94 124 LEU B N 1
ATOM 4189 C CA . LEU B 1 124 ? 15.891 10.883 -3.357 1 98.94 124 LEU B CA 1
ATOM 4190 C C . LEU B 1 124 ? 17.156 10.812 -2.518 1 98.94 124 LEU B C 1
ATOM 4192 O O . LEU B 1 124 ? 18.062 11.648 -2.674 1 98.94 124 LEU B O 1
ATOM 4196 N N . LEU B 1 125 ? 17.266 9.805 -1.631 1 98.81 125 LEU B N 1
ATOM 4197 C CA . LEU B 1 125 ? 18.422 9.75 -0.743 1 98.81 125 LEU B CA 1
ATOM 4198 C C . LEU B 1 125 ? 19.203 8.453 -0.941 1 98.81 125 LEU B C 1
ATOM 4200 O O . LEU B 1 125 ? 18.609 7.395 -1.15 1 98.81 125 LEU B O 1
ATOM 4204 N N . GLU B 1 126 ? 20.406 8.586 -0.915 1 98.06 126 GLU B N 1
ATOM 4205 C CA . GLU B 1 126 ? 21.328 7.461 -0.786 1 98.06 126 GLU B CA 1
ATOM 4206 C C . GLU B 1 126 ? 21.891 7.379 0.625 1 98.06 126 GLU B C 1
ATOM 4208 O O . GLU B 1 126 ? 21.969 8.383 1.333 1 98.06 126 GLU B O 1
ATOM 4213 N N . PRO B 1 127 ? 22.297 6.113 1.002 1 96.88 127 PRO B N 1
ATOM 4214 C CA . PRO B 1 127 ? 22.875 5.988 2.342 1 96.88 127 PRO B CA 1
ATOM 4215 C C . PRO B 1 127 ? 23.953 7.035 2.619 1 96.88 127 PRO B C 1
ATOM 4217 O O . PRO B 1 127 ? 24.828 7.254 1.784 1 96.88 127 PRO B O 1
ATOM 4220 N N . GLY B 1 128 ? 23.828 7.742 3.812 1 98.12 128 GLY B N 1
ATOM 4221 C CA . GLY B 1 128 ? 24.797 8.742 4.219 1 98.12 128 GLY B CA 1
ATOM 4222 C C . GLY B 1 128 ? 24.359 10.156 3.887 1 98.12 128 GLY B C 1
ATOM 4223 O O . GLY B 1 128 ? 24.875 11.117 4.477 1 98.12 128 GLY B O 1
ATOM 4224 N N . GLU B 1 129 ? 23.453 10.359 2.996 1 98.69 129 GLU B N 1
ATOM 4225 C CA . GLU B 1 129 ? 22.984 11.695 2.633 1 98.69 129 GLU B CA 1
ATOM 4226 C C . GLU B 1 129 ? 22.109 12.289 3.727 1 98.69 129 GLU B C 1
ATOM 4228 O O . GLU B 1 129 ? 21.516 11.555 4.52 1 98.69 129 GLU B O 1
ATOM 4233 N N . THR B 1 130 ? 22.047 13.586 3.748 1 98.88 130 THR B N 1
ATOM 4234 C CA . THR B 1 130 ? 21.359 14.305 4.82 1 98.88 130 THR B CA 1
ATOM 4235 C C . THR B 1 130 ? 20.031 14.867 4.34 1 98.88 130 THR B C 1
ATOM 4237 O O . THR B 1 130 ? 19.938 15.422 3.24 1 98.88 130 THR B O 1
ATOM 4240 N N . ALA B 1 131 ? 19.062 14.711 5.086 1 98.94 131 ALA B N 1
ATOM 4241 C CA . ALA B 1 131 ? 17.781 15.406 4.945 1 98.94 131 ALA B CA 1
ATOM 4242 C C . ALA B 1 131 ? 17.562 16.406 6.082 1 98.94 131 ALA B C 1
ATOM 4244 O O . ALA B 1 131 ? 17.828 16.094 7.246 1 98.94 131 ALA B O 1
ATOM 4245 N N . LEU B 1 132 ? 17.188 17.562 5.773 1 98.94 132 LEU B N 1
ATOM 4246 C CA . LEU B 1 132 ? 16.688 18.516 6.762 1 98.94 132 LEU B CA 1
ATOM 4247 C C . LEU B 1 132 ? 15.172 18.359 6.941 1 98.94 132 LEU B C 1
ATOM 4249 O O . LEU B 1 132 ? 14.414 18.531 5.988 1 98.94 132 LEU B O 1
ATOM 4253 N N . VAL B 1 133 ? 14.773 18.078 8.141 1 98.94 133 VAL B N 1
ATOM 4254 C CA . VAL B 1 133 ? 13.367 17.781 8.406 1 98.94 133 VAL B CA 1
ATOM 4255 C C . VAL B 1 133 ? 12.781 18.875 9.312 1 98.94 133 VAL B C 1
ATOM 4257 O O . VAL B 1 133 ? 13.234 19.062 10.438 1 98.94 133 VAL B O 1
ATOM 4260 N N . CYS B 1 134 ? 11.781 19.562 8.797 1 98.75 134 CYS B N 1
ATOM 4261 C CA . CYS B 1 134 ? 11.016 20.5 9.602 1 98.75 134 CYS B CA 1
ATOM 4262 C C . CYS B 1 134 ? 9.883 19.797 10.336 1 98.75 134 CYS B C 1
ATOM 4264 O O . CYS B 1 134 ? 8.906 19.375 9.711 1 98.75 134 CYS B O 1
ATOM 4266 N N . ALA B 1 135 ? 9.992 19.734 11.703 1 97.69 135 ALA B N 1
ATOM 4267 C CA . ALA B 1 135 ? 9.016 18.953 12.469 1 97.69 135 ALA B CA 1
ATOM 4268 C C . ALA B 1 135 ? 8.266 19.859 13.461 1 97.69 135 ALA B C 1
ATOM 4270 O O . ALA B 1 135 ? 8.875 20.422 14.367 1 97.69 135 ALA B O 1
ATOM 4271 N N . ASN B 1 136 ? 7.027 20.047 13.242 1 95 136 ASN B N 1
ATOM 4272 C CA . ASN B 1 136 ? 6.16 20.75 14.18 1 95 136 ASN B CA 1
ATOM 4273 C C . ASN B 1 136 ? 4.953 19.906 14.57 1 95 136 ASN B C 1
ATOM 4275 O O . ASN B 1 136 ? 3.951 20.438 15.055 1 95 136 ASN B O 1
ATOM 4279 N N . GLY B 1 137 ? 5.039 18.641 14.312 1 92.69 137 GLY B N 1
ATOM 4280 C CA . GLY B 1 137 ? 4.043 17.625 14.625 1 92.69 137 GLY B CA 1
ATOM 4281 C C . GLY B 1 137 ? 4.535 16.203 14.375 1 92.69 137 GLY B C 1
ATOM 4282 O O . GLY B 1 137 ? 5.742 15.977 14.289 1 92.69 137 GLY B O 1
ATOM 4283 N N . MET B 1 138 ? 3.678 15.266 14.312 1 93.25 138 MET B N 1
ATOM 4284 C CA . MET B 1 138 ? 4.004 13.844 14.266 1 93.25 138 MET B CA 1
ATOM 4285 C C . MET B 1 138 ? 4.652 13.477 12.938 1 93.25 138 MET B C 1
ATOM 4287 O O . MET B 1 138 ? 5.551 12.633 12.891 1 93.25 138 MET B O 1
ATOM 4291 N N . TRP B 1 139 ? 4.25 14.117 11.82 1 96.19 139 TRP B N 1
ATOM 4292 C CA . TRP B 1 139 ? 4.59 13.625 10.484 1 96.19 139 TRP B CA 1
ATOM 4293 C C . TRP B 1 139 ? 6.035 13.953 10.133 1 96.19 139 TRP B C 1
ATOM 4295 O O . TRP B 1 139 ? 6.699 13.195 9.43 1 96.19 139 TRP B O 1
ATOM 4305 N N . GLY B 1 140 ? 6.527 15.078 10.617 1 97.44 140 GLY B N 1
ATOM 4306 C CA . GLY B 1 140 ? 7.945 15.352 10.469 1 97.44 140 GLY B CA 1
ATOM 4307 C C . GLY B 1 140 ? 8.828 14.328 11.156 1 97.44 140 GLY B C 1
ATOM 4308 O O . GLY B 1 140 ? 9.836 13.898 10.594 1 97.44 140 GLY B O 1
ATOM 4309 N N . HIS B 1 141 ? 8.422 13.961 12.336 1 96.38 141 HIS B N 1
ATOM 4310 C CA . HIS B 1 141 ? 9.18 12.969 13.086 1 96.38 141 HIS B CA 1
ATOM 4311 C C . HIS B 1 141 ? 9.117 11.602 12.414 1 96.38 141 HIS B C 1
ATOM 4313 O O . HIS B 1 141 ? 10.102 10.859 12.414 1 96.38 141 HIS B O 1
ATOM 4319 N N . ARG B 1 142 ? 8.039 11.227 11.93 1 97 142 ARG B N 1
ATOM 4320 C CA . ARG B 1 142 ? 7.914 9.961 11.203 1 97 142 ARG B CA 1
ATOM 4321 C C . ARG B 1 142 ? 8.852 9.938 10 1 97 142 ARG B C 1
ATOM 4323 O O . ARG B 1 142 ? 9.516 8.93 9.75 1 97 142 ARG B O 1
ATOM 4330 N N . PHE B 1 143 ? 8.805 11.062 9.227 1 98.75 143 PHE B N 1
ATOM 4331 C CA . PHE B 1 143 ? 9.688 11.156 8.07 1 98.75 143 PHE B CA 1
ATOM 4332 C C . PHE B 1 143 ? 11.148 11.008 8.484 1 98.75 143 PHE B C 1
ATOM 4334 O O . PHE B 1 143 ? 11.906 10.289 7.844 1 98.75 143 PHE B O 1
ATOM 4341 N N . ALA B 1 144 ? 11.531 11.672 9.523 1 98.88 144 ALA B N 1
ATOM 4342 C CA . ALA B 1 144 ? 12.891 11.57 10.039 1 98.88 144 ALA B CA 1
ATOM 4343 C C . ALA B 1 144 ? 13.242 10.117 10.367 1 98.88 144 ALA B C 1
ATOM 4345 O O . ALA B 1 144 ? 14.359 9.664 10.109 1 98.88 144 ALA B O 1
ATOM 4346 N N . GLY B 1 145 ? 12.312 9.414 11.016 1 98.44 145 GLY B N 1
ATOM 4347 C CA . GLY B 1 145 ? 12.516 8.008 11.297 1 98.44 145 GLY B CA 1
ATOM 4348 C C . GLY B 1 145 ? 12.773 7.176 10.055 1 98.44 145 GLY B C 1
ATOM 4349 O O . GLY B 1 145 ? 13.648 6.305 10.055 1 98.44 145 GLY B O 1
ATOM 4350 N N . MET B 1 146 ? 12.023 7.418 8.992 1 98.62 146 MET B N 1
ATOM 4351 C CA . MET B 1 146 ? 12.203 6.699 7.73 1 98.62 146 MET B CA 1
ATOM 4352 C C . MET B 1 146 ? 13.57 6.992 7.125 1 98.62 146 MET B C 1
ATOM 4354 O O . MET B 1 146 ? 14.195 6.109 6.531 1 98.62 146 MET B O 1
ATOM 4358 N N . VAL B 1 147 ? 13.961 8.273 7.207 1 98.81 147 VAL B N 1
ATOM 4359 C CA . VAL B 1 147 ? 15.281 8.672 6.715 1 98.81 147 VAL B CA 1
ATOM 4360 C C . VAL B 1 147 ? 16.359 7.859 7.418 1 98.81 147 VAL B C 1
ATOM 4362 O O . VAL B 1 147 ? 17.234 7.285 6.766 1 98.81 147 VAL B O 1
ATOM 4365 N N . GLU B 1 148 ? 16.25 7.754 8.711 1 98.5 148 GLU B N 1
ATOM 4366 C CA . GLU B 1 148 ? 17.25 7.051 9.508 1 98.5 148 GLU B CA 1
ATOM 4367 C C . GLU B 1 148 ? 17.219 5.551 9.242 1 98.5 148 GLU B C 1
ATOM 4369 O O . GLU B 1 148 ? 18.266 4.902 9.148 1 98.5 148 GLU B O 1
ATOM 4374 N N . GLN B 1 149 ? 16.078 5.016 9.07 1 97.12 149 GLN B N 1
ATOM 4375 C CA . GLN B 1 149 ? 15.922 3.59 8.805 1 97.12 149 GLN B CA 1
ATOM 4376 C C . GLN B 1 149 ? 16.531 3.209 7.457 1 97.12 149 GLN B C 1
ATOM 4378 O O . GLN B 1 149 ? 16.797 2.033 7.203 1 97.12 149 GLN B O 1
ATOM 4383 N N . ASN B 1 150 ? 16.703 4.172 6.602 1 97.69 150 ASN B N 1
ATOM 4384 C CA . ASN B 1 150 ? 17.297 3.926 5.297 1 97.69 150 ASN B CA 1
ATOM 4385 C C . ASN B 1 150 ? 18.766 4.336 5.266 1 97.69 150 ASN B C 1
ATOM 4387 O O . ASN B 1 150 ? 19.312 4.656 4.207 1 97.69 150 ASN B O 1
ATOM 4391 N N . ASP B 1 151 ? 19.375 4.414 6.426 1 97.12 151 ASP B N 1
ATOM 4392 C CA . ASP B 1 151 ? 20.812 4.629 6.609 1 97.12 151 ASP B CA 1
ATOM 4393 C C . ASP B 1 151 ? 21.219 6.027 6.148 1 97.12 151 ASP B C 1
ATOM 4395 O O . ASP B 1 151 ? 22.344 6.234 5.68 1 97.12 151 ASP B O 1
ATOM 4399 N N . CYS B 1 152 ? 20.328 6.965 6.16 1 98.5 152 CYS B N 1
ATOM 4400 C CA . CYS B 1 152 ? 20.578 8.375 5.887 1 98.5 152 CYS B CA 1
ATOM 4401 C C . CYS B 1 152 ? 20.609 9.188 7.18 1 98.5 152 CYS B C 1
ATOM 4403 O O . CYS B 1 152 ? 20.547 8.617 8.273 1 98.5 152 CYS B O 1
ATOM 4405 N N . VAL B 1 153 ? 20.828 10.5 7.055 1 98.88 153 VAL B N 1
ATOM 4406 C CA . VAL B 1 153 ? 20.953 11.352 8.234 1 98.88 153 VAL B CA 1
ATOM 4407 C C . VAL B 1 153 ? 19.797 12.352 8.273 1 98.88 153 VAL B C 1
ATOM 4409 O O . VAL B 1 153 ? 19.609 13.125 7.336 1 98.88 153 VAL B O 1
ATOM 4412 N N . ALA B 1 154 ? 19.078 12.328 9.305 1 98.88 154 ALA B N 1
ATOM 4413 C CA . ALA B 1 154 ? 18.016 13.305 9.5 1 98.88 154 ALA B CA 1
ATOM 4414 C C . ALA B 1 154 ? 18.453 14.422 10.445 1 98.88 154 ALA B C 1
ATOM 4416 O O . ALA B 1 154 ? 18.797 14.164 11.602 1 98.88 154 ALA B O 1
ATOM 4417 N N . LYS B 1 155 ? 18.531 15.594 10 1 98.94 155 LYS B N 1
ATOM 4418 C CA . LYS B 1 155 ? 18.688 16.797 10.82 1 98.94 155 LYS B CA 1
ATOM 4419 C C . LYS B 1 155 ? 17.344 17.484 11.023 1 98.94 155 LYS B C 1
ATOM 4421 O O . LYS B 1 155 ? 16.734 17.969 10.062 1 98.94 155 LYS B O 1
ATOM 4426 N N . ILE B 1 156 ? 16.938 17.594 12.258 1 98.75 156 ILE B N 1
ATOM 4427 C CA . ILE B 1 156 ? 15.578 18.016 12.539 1 98.75 156 ILE B CA 1
ATOM 4428 C C . ILE B 1 156 ? 15.578 19.438 13.102 1 98.75 156 ILE B C 1
ATOM 4430 O O . ILE B 1 156 ? 16.297 19.734 14.062 1 98.75 156 ILE B O 1
ATOM 4434 N N . ILE B 1 157 ? 14.82 20.297 12.516 1 98.31 157 ILE B N 1
ATOM 4435 C CA . ILE B 1 157 ? 14.422 21.578 13.102 1 98.31 157 ILE B CA 1
ATOM 4436 C C . ILE B 1 157 ? 13.031 21.438 13.719 1 98.31 157 ILE B C 1
ATOM 4438 O O . ILE B 1 157 ? 12.07 21.062 13.039 1 98.31 157 ILE B O 1
ATOM 4442 N N . VAL B 1 158 ? 12.961 21.812 14.953 1 97.12 158 VAL B N 1
ATOM 4443 C CA . VAL B 1 158 ? 11.711 21.562 15.672 1 97.12 158 VAL B CA 1
ATOM 4444 C C . VAL B 1 158 ? 11.023 22.875 16 1 97.12 158 VAL B C 1
ATOM 4446 O O . VAL B 1 158 ? 11.688 23.844 16.391 1 97.12 158 VAL B O 1
ATOM 4449 N N . ARG B 1 159 ? 9.758 22.969 15.836 1 94.69 159 ARG B N 1
ATOM 4450 C CA . ARG B 1 159 ? 8.883 24 16.375 1 94.69 159 ARG B CA 1
ATOM 4451 C C . ARG B 1 159 ? 7.773 23.391 17.219 1 94.69 159 ARG B C 1
ATOM 4453 O O . ARG B 1 159 ? 7.34 22.266 16.984 1 94.69 159 ARG B O 1
ATOM 4460 N N . PRO B 1 160 ? 7.375 24.188 18.219 1 90.12 160 PRO B N 1
ATOM 4461 C CA . PRO B 1 160 ? 6.309 23.672 19.094 1 90.12 160 PRO B CA 1
ATOM 4462 C C . PRO B 1 160 ? 5 23.438 18.344 1 90.12 160 PRO B C 1
ATOM 4464 O O . PRO B 1 160 ? 4.758 24.062 17.312 1 90.12 160 PRO B O 1
ATOM 4467 N N . PHE B 1 161 ? 4.246 22.578 19 1 86.44 161 PHE B N 1
ATOM 4468 C CA . PHE B 1 161 ? 2.893 22.297 18.531 1 86.44 161 PHE B CA 1
ATOM 4469 C C . PHE B 1 161 ? 2.117 23.578 18.297 1 86.44 161 PHE B C 1
ATOM 4471 O O . PHE B 1 161 ? 2.107 24.484 19.141 1 86.44 161 PHE B O 1
ATOM 4478 N N . GLY B 1 162 ? 1.558 23.75 17.047 1 87.81 162 GLY B N 1
ATOM 4479 C CA . GLY B 1 162 ? 0.759 24.922 16.734 1 87.81 162 GLY B CA 1
ATOM 4480 C C . GLY B 1 162 ? 1.551 26.016 16.031 1 87.81 162 GLY B C 1
ATOM 4481 O O . GLY B 1 162 ? 0.978 26.984 15.555 1 87.81 162 GLY B O 1
ATOM 4482 N N . GLU B 1 163 ? 2.816 25.844 15.898 1 92.94 163 GLU B N 1
ATOM 4483 C CA . GLU B 1 163 ? 3.674 26.828 15.234 1 92.94 163 GLU B CA 1
ATOM 4484 C C . GLU B 1 163 ? 4.203 26.281 13.906 1 92.94 163 GLU B C 1
ATOM 4486 O O . GLU B 1 163 ? 4.09 25.094 13.625 1 92.94 163 GLU B O 1
ATOM 4491 N N . VAL B 1 164 ? 4.66 27.219 13.07 1 95.5 164 VAL B N 1
ATOM 4492 C CA . VAL B 1 164 ? 5.215 26.844 11.773 1 95.5 164 VAL B CA 1
ATOM 4493 C C . VAL B 1 164 ? 6.586 27.484 11.586 1 95.5 164 VAL B C 1
ATOM 4495 O O . VAL B 1 164 ? 7.066 28.203 12.469 1 95.5 164 VAL B O 1
ATOM 4498 N N . PHE B 1 165 ? 7.203 27.203 10.492 1 97.19 165 PHE B N 1
ATOM 4499 C CA . PHE B 1 165 ? 8.57 27.625 10.242 1 97.19 165 PHE B CA 1
ATOM 4500 C C . PHE B 1 165 ? 8.602 28.875 9.352 1 97.19 165 PHE B C 1
ATOM 4502 O O . PHE B 1 165 ? 7.773 29 8.445 1 97.19 165 PHE B O 1
ATOM 4509 N N . ASN B 1 166 ? 9.547 29.75 9.625 1 96.06 166 ASN B N 1
ATOM 4510 C CA . ASN B 1 166 ? 9.797 30.859 8.711 1 96.06 166 ASN B CA 1
ATOM 4511 C C . ASN B 1 166 ? 11.008 30.578 7.824 1 96.06 166 ASN B C 1
ATOM 4513 O O . ASN B 1 166 ? 11.734 29.609 8.039 1 96.06 166 ASN B O 1
ATOM 4517 N N . ILE B 1 167 ? 11.18 31.344 6.887 1 97.5 167 ILE B N 1
ATOM 4518 C CA . ILE B 1 167 ? 12.188 31.156 5.852 1 97.5 167 ILE B CA 1
ATOM 4519 C C . ILE B 1 167 ? 13.578 31.203 6.473 1 97.5 167 ILE B C 1
ATOM 4521 O O . ILE B 1 167 ? 14.484 30.469 6.066 1 97.5 167 ILE B O 1
ATOM 4525 N N . GLU B 1 168 ? 13.797 32.062 7.449 1 97.56 168 GLU B N 1
ATOM 4526 C CA . GLU B 1 168 ? 15.109 32.25 8.07 1 97.56 168 GLU B CA 1
ATOM 4527 C C . GLU B 1 168 ? 15.547 31 8.812 1 97.56 168 GLU B C 1
ATOM 4529 O O . GLU B 1 168 ? 16.719 30.625 8.773 1 97.56 168 GLU B O 1
ATOM 4534 N N . GLU B 1 169 ? 14.656 30.422 9.539 1 97.69 169 GLU B N 1
ATOM 4535 C CA . GLU B 1 169 ? 14.945 29.203 10.266 1 97.69 169 GLU B CA 1
ATOM 4536 C C . GLU B 1 169 ? 15.367 28.078 9.32 1 97.69 169 GLU B C 1
ATOM 4538 O O . GLU B 1 169 ? 16.312 27.344 9.602 1 97.69 169 GLU B O 1
ATOM 4543 N N . ILE B 1 170 ? 14.641 27.969 8.195 1 98.62 170 ILE B N 1
ATOM 4544 C CA . ILE B 1 170 ? 14.945 26.953 7.199 1 98.62 170 ILE B CA 1
ATOM 4545 C C . ILE B 1 170 ? 16.312 27.234 6.566 1 98.62 170 ILE B C 1
ATOM 4547 O O . ILE B 1 170 ? 17.109 26.328 6.367 1 98.62 170 ILE B O 1
ATOM 4551 N N . GLU B 1 171 ? 16.547 28.453 6.312 1 98.69 171 GLU B N 1
ATOM 4552 C CA . GLU B 1 171 ? 17.828 28.828 5.715 1 98.69 171 GLU B CA 1
ATOM 4553 C C . GLU B 1 171 ? 19 28.5 6.641 1 98.69 171 GLU B C 1
ATOM 4555 O O . GLU B 1 171 ? 20.047 28.062 6.18 1 98.69 171 GLU B O 1
ATOM 4560 N N . LYS B 1 172 ? 18.859 28.859 7.863 1 98.62 172 LYS B N 1
ATOM 4561 C CA . LYS B 1 172 ? 19.891 28.5 8.836 1 98.62 172 LYS B CA 1
ATOM 4562 C C . LYS B 1 172 ? 20.203 27 8.781 1 98.62 172 LYS B C 1
ATOM 4564 O O . LYS B 1 172 ? 21.375 26.609 8.812 1 98.62 172 LYS B O 1
ATOM 4569 N N . GLY B 1 173 ? 19.188 26.172 8.742 1 98.69 173 GLY B N 1
ATOM 4570 C CA . GLY B 1 173 ? 19.375 24.734 8.617 1 98.69 173 GLY B CA 1
ATOM 4571 C C . GLY B 1 173 ? 20.094 24.344 7.34 1 98.69 173 GLY B C 1
ATOM 4572 O O . GLY B 1 173 ? 20.953 23.453 7.352 1 98.69 173 GLY B O 1
ATOM 4573 N N . LEU B 1 174 ? 19.688 25 6.234 1 98.81 174 LEU B N 1
ATOM 4574 C CA . LEU B 1 174 ? 20.312 24.734 4.945 1 98.81 174 LEU B CA 1
ATOM 4575 C C . LEU B 1 174 ? 21.812 25.047 5 1 98.81 174 LEU B C 1
ATOM 4577 O O . LEU B 1 174 ? 22.625 24.266 4.5 1 98.81 174 LEU B O 1
ATOM 4581 N N . ARG B 1 175 ? 22.156 26.125 5.582 1 98.56 175 ARG B N 1
ATOM 4582 C CA . ARG B 1 175 ? 23.547 26.562 5.68 1 98.56 175 ARG B CA 1
ATOM 4583 C C . ARG B 1 175 ? 24.359 25.625 6.555 1 98.56 175 ARG B C 1
ATOM 4585 O O . ARG B 1 175 ? 25.484 25.25 6.207 1 98.56 175 ARG B O 1
ATOM 4592 N N . GLU B 1 176 ? 23.766 25.266 7.559 1 98.62 176 GLU B N 1
ATOM 4593 C CA . GLU B 1 176 ? 24.469 24.484 8.578 1 98.62 176 GLU B CA 1
ATOM 4594 C C . GLU B 1 176 ? 24.672 23.031 8.125 1 98.62 176 GLU B C 1
ATOM 4596 O O . GLU B 1 176 ? 25.734 22.453 8.352 1 98.62 176 GLU B O 1
ATOM 4601 N N . HIS B 1 177 ? 23.672 22.469 7.484 1 98.69 177 HIS B N 1
ATOM 4602 C CA . HIS B 1 177 ? 23.672 21.016 7.336 1 98.69 177 HIS B CA 1
ATOM 4603 C C . HIS B 1 177 ? 23.875 20.609 5.879 1 98.69 177 HIS B C 1
ATOM 4605 O O . HIS B 1 177 ? 24.172 19.453 5.586 1 98.69 177 HIS B O 1
ATOM 4611 N N . LYS B 1 178 ? 23.641 21.484 4.902 1 98.62 178 LYS B N 1
ATOM 4612 C CA . LYS B 1 178 ? 23.844 21.234 3.475 1 98.62 178 LYS B CA 1
ATOM 4613 C C . LYS B 1 178 ? 23.125 19.953 3.039 1 98.62 178 LYS B C 1
ATOM 4615 O O . LYS B 1 178 ? 23.75 19.078 2.447 1 98.62 178 LYS B O 1
ATOM 4620 N N . PRO B 1 179 ? 21.875 19.891 3.318 1 98.88 179 PRO B N 1
ATOM 4621 C CA . PRO B 1 179 ? 21.109 18.672 3.023 1 98.88 179 PRO B CA 1
ATOM 4622 C C . PRO B 1 179 ? 20.859 18.484 1.528 1 98.88 179 PRO B C 1
ATOM 4624 O O . PRO B 1 179 ? 20.922 19.438 0.759 1 98.88 179 PRO B O 1
ATOM 4627 N N . SER B 1 180 ? 20.562 17.219 1.125 1 98.88 180 SER B N 1
ATOM 4628 C CA . SER B 1 180 ? 20.125 16.922 -0.233 1 98.88 180 SER B CA 1
ATOM 4629 C C . SER B 1 180 ? 18.656 17.297 -0.438 1 98.88 180 SER B C 1
ATOM 4631 O O . SER B 1 180 ? 18.266 17.656 -1.544 1 98.88 180 SER B O 1
ATOM 4633 N N . ILE B 1 181 ? 17.906 17.141 0.658 1 98.94 181 ILE B N 1
ATOM 4634 C CA . ILE B 1 181 ? 16.484 17.453 0.566 1 98.94 181 ILE B CA 1
ATOM 4635 C C . ILE B 1 181 ? 16.031 18.172 1.836 1 98.94 181 ILE B C 1
ATOM 4637 O O . ILE B 1 181 ? 16.656 18.031 2.893 1 98.94 181 ILE B O 1
ATOM 4641 N N . VAL B 1 182 ? 15.016 18.984 1.733 1 98.94 182 VAL B N 1
ATOM 4642 C CA . VAL B 1 182 ? 14.281 19.625 2.822 1 98.94 182 VAL B CA 1
ATOM 4643 C C . VAL B 1 182 ? 12.844 19.109 2.836 1 98.94 182 VAL B C 1
ATOM 4645 O O . VAL B 1 182 ? 12.164 19.109 1.802 1 98.94 182 VAL B O 1
ATOM 4648 N N . PHE B 1 183 ? 12.477 18.672 3.992 1 98.94 183 PHE B N 1
ATOM 4649 C CA . PHE B 1 183 ? 11.117 18.156 4.148 1 98.94 183 PHE B CA 1
ATOM 4650 C C . PHE B 1 183 ? 10.273 19.094 5 1 98.94 183 PHE B C 1
ATOM 4652 O O . PHE B 1 183 ? 10.68 19.484 6.098 1 98.94 183 PHE B O 1
ATOM 4659 N N . VAL B 1 184 ? 9.023 19.391 4.5 1 98.69 184 VAL B N 1
ATOM 4660 C CA . VAL B 1 184 ? 8.055 20.219 5.227 1 98.69 184 VAL B CA 1
ATOM 4661 C C . VAL B 1 184 ? 6.652 19.625 5.055 1 98.69 184 VAL B C 1
ATOM 4663 O O . VAL B 1 184 ? 6.352 19.016 4.027 1 98.69 184 VAL B O 1
ATOM 4666 N N . VAL B 1 185 ? 5.859 19.734 6.07 1 98.31 185 VAL B N 1
ATOM 4667 C CA . VAL B 1 185 ? 4.453 19.344 5.984 1 98.31 185 VAL B CA 1
ATOM 4668 C C . VAL B 1 185 ? 3.598 20.578 5.711 1 98.31 185 VAL B C 1
ATOM 4670 O O . VAL B 1 185 ? 3.582 21.531 6.508 1 98.31 185 VAL B O 1
ATOM 4673 N N . TYR B 1 186 ? 2.867 20.594 4.57 1 98.31 186 TYR B N 1
ATOM 4674 C CA . TYR B 1 186 ? 2.018 21.719 4.211 1 98.31 186 TYR B CA 1
ATOM 4675 C C . TYR B 1 186 ? 0.83 21.828 5.156 1 98.31 186 TYR B C 1
ATOM 4677 O O . TYR B 1 186 ? 0.599 22.891 5.746 1 98.31 186 TYR B O 1
ATOM 4685 N N . GLY B 1 187 ? 0.054 20.797 5.23 1 97.06 187 GLY B N 1
ATOM 4686 C CA . GLY B 1 187 ? -1.032 20.703 6.195 1 97.06 187 GLY B CA 1
ATOM 4687 C C . GLY B 1 187 ? -0.777 19.672 7.281 1 97.06 187 GLY B C 1
ATOM 4688 O O . GLY B 1 187 ? -1.12 18.5 7.125 1 97.06 187 GLY B O 1
ATOM 4689 N N . GLU B 1 188 ? -0.181 20.094 8.406 1 95.62 188 GLU B N 1
ATOM 4690 C CA . GLU B 1 188 ? 0.096 19.219 9.539 1 95.62 188 GLU B CA 1
ATOM 4691 C C . GLU B 1 188 ? -1.18 18.891 10.312 1 95.62 188 GLU B C 1
ATOM 4693 O O . GLU B 1 188 ? -1.683 19.719 11.07 1 95.62 188 GLU B O 1
ATOM 4698 N N . SER B 1 189 ? -1.698 17.703 10.18 1 93.25 189 SER B N 1
ATOM 4699 C CA . SER B 1 189 ? -2.99 17.328 10.758 1 93.25 189 SER B CA 1
ATOM 4700 C C . SER B 1 189 ? -2.877 17.078 12.25 1 93.25 189 SER B C 1
ATOM 4702 O O . SER B 1 189 ? -3.861 17.188 12.984 1 93.25 189 SER B O 1
ATOM 4704 N N . SER B 1 190 ? -1.692 16.672 12.711 1 90.19 190 SER B N 1
ATOM 4705 C CA . SER B 1 190 ? -1.519 16.391 14.133 1 90.19 190 SER B CA 1
ATOM 4706 C C . SER B 1 190 ? -1.58 17.672 14.961 1 90.19 190 SER B C 1
ATOM 4708 O O . SER B 1 190 ? -2.018 17.641 16.109 1 90.19 190 SER B O 1
ATOM 4710 N N . ALA B 1 191 ? -1.203 18.781 14.352 1 87.25 191 ALA B N 1
ATOM 4711 C CA . ALA B 1 191 ? -1.163 20.047 15.086 1 87.25 191 ALA B CA 1
ATOM 4712 C C . ALA B 1 191 ? -2.193 21.031 14.539 1 87.25 191 ALA B C 1
ATOM 4714 O O . ALA B 1 191 ? -2.52 22.016 15.195 1 87.25 191 ALA B O 1
ATOM 4715 N N . GLY B 1 192 ? -2.666 20.703 13.359 1 91.25 192 GLY B N 1
ATOM 4716 C CA . GLY B 1 192 ? -3.688 21.562 12.773 1 91.25 192 GLY B CA 1
ATOM 4717 C C . GLY B 1 192 ? -3.119 22.812 12.133 1 91.25 192 GLY B C 1
ATOM 4718 O O . GLY B 1 192 ? -3.801 23.844 12.047 1 91.25 192 GLY B O 1
ATOM 4719 N N . THR B 1 193 ? -1.886 22.797 11.656 1 94.19 193 THR B N 1
ATOM 4720 C CA . THR B 1 193 ? -1.232 23.984 11.125 1 94.19 193 THR B CA 1
ATOM 4721 C C . THR B 1 193 ? -1.097 23.891 9.609 1 94.19 193 THR B C 1
ATOM 4723 O O . THR B 1 193 ? -1.16 22.797 9.039 1 94.19 193 THR B O 1
ATOM 4726 N N . VAL B 1 194 ? -0.974 25.016 8.969 1 96 194 VAL B N 1
ATOM 4727 C CA . VAL B 1 194 ? -0.667 25.125 7.547 1 96 194 VAL B CA 1
ATOM 4728 C C . VAL B 1 194 ? 0.64 25.891 7.352 1 96 194 VAL B C 1
ATOM 4730 O O . VAL B 1 194 ? 0.755 27.047 7.758 1 96 194 VAL B O 1
ATOM 4733 N N . GLN B 1 195 ? 1.577 25.281 6.758 1 96.44 195 GLN B N 1
ATOM 4734 C CA . GLN B 1 195 ? 2.891 25.859 6.516 1 96.44 195 GLN B CA 1
ATOM 4735 C C . GLN B 1 195 ? 2.885 26.734 5.254 1 96.44 195 GLN B C 1
ATOM 4737 O O . GLN B 1 195 ? 2.561 26.25 4.168 1 96.44 195 GLN B O 1
ATOM 4742 N N . PRO B 1 196 ? 3.217 28.078 5.371 1 95.31 196 PRO B N 1
ATOM 4743 C CA . PRO B 1 196 ? 3.463 28.828 4.133 1 95.31 196 PRO B CA 1
ATOM 4744 C C . PRO B 1 196 ? 4.613 28.234 3.314 1 95.31 196 PRO B C 1
ATOM 4746 O O . PRO B 1 196 ? 5.68 27.953 3.859 1 95.31 196 PRO B O 1
ATOM 4749 N N . LEU B 1 197 ? 4.418 28.062 2.008 1 97.25 197 LEU B N 1
ATOM 4750 C CA . LEU B 1 197 ? 5.402 27.359 1.196 1 97.25 197 LEU B CA 1
ATOM 4751 C C . LEU B 1 197 ? 6.098 28.312 0.229 1 97.25 197 LEU B C 1
ATOM 4753 O O . LEU B 1 197 ? 7.152 27.984 -0.319 1 97.25 197 LEU B O 1
ATOM 4757 N N . GLU B 1 198 ? 5.465 29.484 -0.029 1 96 198 GLU B N 1
ATOM 4758 C CA . GLU B 1 198 ? 6.016 30.438 -0.995 1 96 198 GLU B CA 1
ATOM 4759 C C . GLU B 1 198 ? 7.449 30.812 -0.641 1 96 198 GLU B C 1
ATOM 4761 O O . GLU B 1 198 ? 7.734 31.188 0.5 1 96 198 GLU B O 1
ATOM 4766 N N . GLY B 1 199 ? 8.328 30.656 -1.612 1 97.19 199 GLY B N 1
ATOM 4767 C CA . GLY B 1 199 ? 9.711 31.062 -1.446 1 97.19 199 GLY B CA 1
ATOM 4768 C C . GLY B 1 199 ? 10.609 29.953 -0.927 1 97.19 199 GLY B C 1
ATOM 4769 O O . GLY B 1 199 ? 11.836 30.047 -1.033 1 97.19 199 GLY B O 1
ATOM 4770 N N . ILE B 1 200 ? 10.078 28.906 -0.336 1 98.56 200 ILE B N 1
ATOM 4771 C CA . ILE B 1 200 ? 10.883 27.844 0.25 1 98.56 200 ILE B CA 1
ATOM 4772 C C . ILE B 1 200 ? 11.586 27.062 -0.856 1 98.56 200 ILE B C 1
ATOM 4774 O O . ILE B 1 200 ? 12.742 26.672 -0.708 1 98.56 200 ILE B O 1
ATOM 4778 N N . GLY B 1 201 ? 10.844 26.75 -1.957 1 98.69 201 GLY B N 1
ATOM 4779 C CA . GLY B 1 201 ? 11.453 26.031 -3.068 1 98.69 201 GLY B CA 1
ATOM 4780 C C . GLY B 1 201 ? 12.672 26.734 -3.633 1 98.69 201 GLY B C 1
ATOM 4781 O O . GLY B 1 201 ? 13.727 26.125 -3.809 1 98.69 201 GLY B O 1
ATOM 4782 N N . GLU B 1 202 ? 12.508 28.047 -3.906 1 98.25 202 GLU B N 1
ATOM 4783 C CA . GLU B 1 202 ? 13.617 28.844 -4.41 1 98.25 202 GLU B CA 1
ATOM 4784 C C . GLU B 1 202 ? 14.789 28.844 -3.436 1 98.25 202 GLU B C 1
ATOM 4786 O O . GLU B 1 202 ? 15.945 28.734 -3.848 1 98.25 202 GLU B O 1
ATOM 4791 N N . LEU B 1 203 ? 14.453 29.016 -2.193 1 98.75 203 LEU B N 1
ATOM 4792 C CA . LEU B 1 203 ? 15.477 29 -1.159 1 98.75 203 LEU B CA 1
ATOM 4793 C C . LEU B 1 203 ? 16.25 27.672 -1.188 1 98.75 203 LEU B C 1
ATOM 4795 O O . LEU B 1 203 ? 17.484 27.672 -1.125 1 98.75 203 LEU B O 1
ATOM 4799 N N . CYS B 1 204 ? 15.57 26.531 -1.205 1 98.88 204 CYS B N 1
ATOM 4800 C CA . CYS B 1 204 ? 16.203 25.219 -1.248 1 98.88 204 CYS B CA 1
ATOM 4801 C C . CYS B 1 204 ? 17.156 25.125 -2.438 1 98.88 204 CYS B C 1
ATOM 4803 O O . CYS B 1 204 ? 18.281 24.641 -2.301 1 98.88 204 CYS B O 1
ATOM 4805 N N . HIS B 1 205 ? 16.688 25.594 -3.58 1 98.75 205 HIS B N 1
ATOM 4806 C CA . HIS B 1 205 ? 17.469 25.5 -4.805 1 98.75 205 HIS B CA 1
ATOM 4807 C C . HIS B 1 205 ? 18.766 26.312 -4.695 1 98.75 205 HIS B C 1
ATOM 4809 O O . HIS B 1 205 ? 19.812 25.906 -5.207 1 98.75 205 HIS B O 1
ATOM 4815 N N . ARG B 1 206 ? 18.719 27.438 -4.055 1 98.5 206 ARG B N 1
ATOM 4816 C CA . ARG B 1 206 ? 19.906 28.25 -3.854 1 98.5 206 ARG B CA 1
ATOM 4817 C C . ARG B 1 206 ? 20.984 27.5 -3.076 1 98.5 206 ARG B C 1
ATOM 4819 O O . ARG B 1 206 ? 22.172 27.781 -3.219 1 98.5 206 ARG B O 1
ATOM 4826 N N . TYR B 1 207 ? 20.562 26.547 -2.295 1 98.62 207 TYR B N 1
ATOM 4827 C CA . TYR B 1 207 ? 21.5 25.766 -1.491 1 98.62 207 TYR B CA 1
ATOM 4828 C C . TYR B 1 207 ? 21.672 24.375 -2.053 1 98.62 207 TYR B C 1
ATOM 4830 O O . TYR B 1 207 ? 22.141 23.469 -1.354 1 98.62 207 TYR B O 1
ATOM 4838 N N . ASN B 1 208 ? 21.203 24.141 -3.279 1 98.44 208 ASN B N 1
ATOM 4839 C CA . ASN B 1 208 ? 21.328 22.875 -3.996 1 98.44 208 ASN B CA 1
ATOM 4840 C C . ASN B 1 208 ? 20.594 21.75 -3.273 1 98.44 208 ASN B C 1
ATOM 4842 O O . ASN B 1 208 ? 21.094 20.625 -3.201 1 98.44 208 ASN B O 1
ATOM 4846 N N . ALA B 1 209 ? 19.516 22.062 -2.676 1 98.88 209 ALA B N 1
ATOM 4847 C CA . ALA B 1 209 ? 18.641 21.094 -2.025 1 98.88 209 ALA B CA 1
ATOM 4848 C C . ALA B 1 209 ? 17.297 21.016 -2.734 1 98.88 209 ALA B C 1
ATOM 4850 O O . ALA B 1 209 ? 16.875 21.969 -3.391 1 98.88 209 ALA B O 1
ATOM 4851 N N . LEU B 1 210 ? 16.641 19.875 -2.646 1 98.94 210 LEU B N 1
ATOM 4852 C CA . LEU B 1 210 ? 15.297 19.688 -3.178 1 98.94 210 LEU B CA 1
ATOM 4853 C C . LEU B 1 210 ? 14.25 19.906 -2.094 1 98.94 210 LEU B C 1
ATOM 4855 O O . LEU B 1 210 ? 14.453 19.516 -0.941 1 98.94 210 LEU B O 1
ATOM 4859 N N . LEU B 1 211 ? 13.141 20.484 -2.418 1 98.94 211 LEU B N 1
ATOM 4860 C CA . LEU B 1 211 ? 12.023 20.641 -1.492 1 98.94 211 LEU B CA 1
ATOM 4861 C C . LEU B 1 211 ? 11.039 19.484 -1.618 1 98.94 211 LEU B C 1
ATOM 4863 O O . LEU B 1 211 ? 10.523 19.219 -2.707 1 98.94 211 LEU B O 1
ATOM 4867 N N . VAL B 1 212 ? 10.828 18.812 -0.542 1 98.94 212 VAL B N 1
ATOM 4868 C CA . VAL B 1 212 ? 9.828 17.75 -0.418 1 98.94 212 VAL B CA 1
ATOM 4869 C C . VAL B 1 212 ? 8.688 18.219 0.486 1 98.94 212 VAL B C 1
ATOM 4871 O O . VAL B 1 212 ? 8.922 18.641 1.618 1 98.94 212 VAL B O 1
ATOM 4874 N N . VAL B 1 213 ? 7.438 18.047 -0.021 1 98.94 213 VAL B N 1
ATOM 4875 C CA . VAL B 1 213 ? 6.285 18.562 0.72 1 98.94 213 VAL B CA 1
ATOM 4876 C C . VAL B 1 213 ? 5.277 17.438 0.949 1 98.94 213 VAL B C 1
ATOM 4878 O O . VAL B 1 213 ? 4.914 16.719 0.011 1 98.94 213 VAL B O 1
ATOM 4881 N N . ASP B 1 214 ? 4.922 17.234 2.225 1 98.88 214 ASP B N 1
ATOM 4882 C CA . ASP B 1 214 ? 3.783 16.406 2.594 1 98.88 214 ASP B CA 1
ATOM 4883 C C . ASP B 1 214 ? 2.48 17.188 2.541 1 98.88 214 ASP B C 1
ATOM 4885 O O . ASP B 1 214 ? 2.283 18.125 3.322 1 98.88 214 ASP B O 1
ATOM 4889 N N . ALA B 1 215 ? 1.532 16.812 1.632 1 98.81 215 ALA B N 1
ATOM 4890 C CA . ALA B 1 215 ? 0.26 17.516 1.488 1 98.81 215 ALA B CA 1
ATOM 4891 C C . ALA B 1 215 ? -0.917 16.594 1.755 1 98.81 215 ALA B C 1
ATOM 4893 O O . ALA B 1 215 ? -2.025 16.812 1.266 1 98.81 215 ALA B O 1
ATOM 4894 N N . VAL B 1 216 ? -0.707 15.555 2.537 1 98.5 216 VAL B N 1
ATOM 4895 C CA . VAL B 1 216 ? -1.672 14.484 2.775 1 98.5 216 VAL B CA 1
ATOM 4896 C C . VAL B 1 216 ? -2.973 15.078 3.316 1 98.5 216 VAL B C 1
ATOM 4898 O O . VAL B 1 216 ? -4.055 14.773 2.807 1 98.5 216 VAL B O 1
ATOM 4901 N N . ALA B 1 217 ? -2.979 15.953 4.262 1 97.69 217 ALA B N 1
ATOM 4902 C CA . ALA B 1 217 ? -4.168 16.406 4.977 1 97.69 217 ALA B CA 1
ATOM 4903 C C . ALA B 1 217 ? -4.668 17.734 4.426 1 97.69 217 ALA B C 1
ATOM 4905 O O . ALA B 1 217 ? -5.418 18.453 5.098 1 97.69 217 ALA B O 1
ATOM 4906 N N . ILE B 1 218 ? -4.16 18.125 3.15 1 98.31 218 ILE B N 1
ATOM 4907 C CA . ILE B 1 218 ? -4.555 19.469 2.729 1 98.31 218 ILE B CA 1
ATOM 4908 C C . ILE B 1 218 ? -4.738 19.5 1.213 1 98.31 218 ILE B C 1
ATOM 4910 O O . ILE B 1 218 ? -5.379 20.406 0.677 1 98.31 218 ILE B O 1
ATOM 4914 N N . LEU B 1 219 ? -4.195 18.516 0.449 1 98.75 219 LEU B N 1
ATOM 4915 C CA . LEU B 1 219 ? -4.301 18.469 -1.005 1 98.75 219 LEU B CA 1
ATOM 4916 C C . LEU B 1 219 ? -5.758 18.484 -1.445 1 98.75 219 LEU B C 1
ATOM 4918 O O . LEU B 1 219 ? -6.547 17.641 -1.035 1 98.75 219 LEU B O 1
ATOM 4922 N N . GLY B 1 220 ? -6.125 19.453 -2.207 1 98.38 220 GLY B N 1
ATOM 4923 C CA . GLY B 1 220 ? -7.496 19.625 -2.664 1 98.38 220 GLY B CA 1
ATOM 4924 C C . GLY B 1 220 ? -8.297 20.594 -1.807 1 98.38 220 GLY B C 1
ATOM 4925 O O . GLY B 1 220 ? -9.312 21.125 -2.248 1 98.38 220 GLY B O 1
ATOM 4926 N N . GLY B 1 221 ? -7.824 20.844 -0.554 1 98.25 221 GLY B N 1
ATOM 4927 C CA . GLY B 1 221 ? -8.609 21.625 0.384 1 98.25 221 GLY B CA 1
ATOM 4928 C C . GLY B 1 221 ? -8.109 23.062 0.522 1 98.25 221 GLY B C 1
ATOM 4929 O O . GLY B 1 221 ? -8.805 23.906 1.079 1 98.25 221 GLY B O 1
ATOM 4930 N N . ALA B 1 222 ? -6.93 23.344 -0.021 1 97.75 222 ALA B N 1
ATOM 4931 C CA . ALA B 1 222 ? -6.316 24.672 0.009 1 97.75 222 ALA B CA 1
ATOM 4932 C C . ALA B 1 222 ? -5.492 24.922 -1.249 1 97.75 222 ALA B C 1
ATOM 4934 O O . ALA B 1 222 ? -5.137 23.984 -1.965 1 97.75 222 ALA B O 1
ATOM 4935 N N . PRO B 1 223 ? -5.199 26.219 -1.502 1 97.75 223 PRO B N 1
ATOM 4936 C CA . PRO B 1 223 ? -4.414 26.531 -2.699 1 97.75 223 PRO B CA 1
ATOM 4937 C C . PRO B 1 223 ? -3.047 25.859 -2.703 1 97.75 223 PRO B C 1
ATOM 4939 O O . PRO B 1 223 ? -2.371 25.812 -1.673 1 97.75 223 PRO B O 1
ATOM 4942 N N . LEU B 1 224 ? -2.648 25.344 -3.801 1 98.12 224 LEU B N 1
ATOM 4943 C CA . LEU B 1 224 ? -1.376 24.656 -4.012 1 98.12 224 LEU B CA 1
ATOM 4944 C C . LEU B 1 224 ? -0.887 24.859 -5.441 1 98.12 224 LEU B C 1
ATOM 4946 O O . LEU B 1 224 ? -1.616 24.562 -6.395 1 98.12 224 LEU B O 1
ATOM 4950 N N . PHE B 1 225 ? 0.245 25.375 -5.566 1 98.62 225 PHE B N 1
ATOM 4951 C CA . PHE B 1 225 ? 0.878 25.609 -6.859 1 98.62 225 PHE B CA 1
ATOM 4952 C C . PHE B 1 225 ? 2.283 25.031 -6.891 1 98.62 225 PHE B C 1
ATOM 4954 O O . PHE B 1 225 ? 3.266 25.734 -6.664 1 98.62 225 PHE B O 1
ATOM 4961 N N . THR B 1 226 ? 2.309 23.75 -7.293 1 98.81 226 THR B N 1
ATOM 4962 C CA . THR B 1 226 ? 3.551 22.984 -7.219 1 98.81 226 THR B CA 1
ATOM 4963 C C . THR B 1 226 ? 4.637 23.641 -8.07 1 98.81 226 THR B C 1
ATOM 4965 O O . THR B 1 226 ? 5.762 23.828 -7.605 1 98.81 226 THR B O 1
ATOM 4968 N N . ASP B 1 227 ? 4.332 23.969 -9.305 1 98.62 227 ASP B N 1
ATOM 4969 C CA . ASP B 1 227 ? 5.328 24.547 -10.203 1 98.62 227 ASP B CA 1
ATOM 4970 C C . ASP B 1 227 ? 5.723 25.953 -9.758 1 98.62 227 ASP B C 1
ATOM 4972 O O . ASP B 1 227 ? 6.91 26.25 -9.641 1 98.62 227 ASP B O 1
ATOM 4976 N N . ASP B 1 228 ? 4.746 26.797 -9.469 1 98.31 228 ASP B N 1
ATOM 4977 C CA . ASP B 1 228 ? 4.996 28.188 -9.133 1 98.31 228 ASP B CA 1
ATOM 4978 C C . ASP B 1 228 ? 5.789 28.312 -7.828 1 98.31 228 ASP B C 1
ATOM 4980 O O . ASP B 1 228 ? 6.547 29.266 -7.641 1 98.31 228 ASP B O 1
ATOM 4984 N N . TRP B 1 229 ? 5.633 27.359 -6.918 1 98.38 229 TRP B N 1
ATOM 4985 C CA . TRP B 1 229 ? 6.301 27.422 -5.621 1 98.38 229 TRP B CA 1
ATOM 4986 C C . TRP B 1 229 ? 7.59 26.609 -5.641 1 98.38 229 TRP B C 1
ATOM 4988 O O . TRP B 1 229 ? 8.195 26.375 -4.59 1 98.38 229 TRP B O 1
ATOM 4998 N N . ASP B 1 230 ? 7.969 26.078 -6.77 1 98.38 230 ASP B N 1
ATOM 4999 C CA . ASP B 1 230 ? 9.219 25.359 -6.988 1 98.38 230 ASP B CA 1
ATOM 5000 C C . ASP B 1 230 ? 9.32 24.141 -6.074 1 98.38 230 ASP B C 1
ATOM 5002 O O . ASP B 1 230 ? 10.359 23.906 -5.445 1 98.38 230 ASP B O 1
ATOM 5006 N N . ILE B 1 231 ? 8.258 23.438 -5.93 1 98.94 231 ILE B N 1
ATOM 5007 C CA . ILE B 1 231 ? 8.258 22.219 -5.141 1 98.94 231 ILE B CA 1
ATOM 5008 C C . ILE B 1 231 ? 8.789 21.062 -5.984 1 98.94 231 ILE B C 1
ATOM 5010 O O . ILE B 1 231 ? 8.344 20.844 -7.117 1 98.94 231 ILE B O 1
ATOM 5014 N N . ASP B 1 232 ? 9.672 20.234 -5.477 1 98.94 232 ASP B N 1
ATOM 5015 C CA . ASP B 1 232 ? 10.344 19.219 -6.273 1 98.94 232 ASP B CA 1
ATOM 5016 C C . ASP B 1 232 ? 9.609 17.875 -6.172 1 98.94 232 ASP B C 1
ATOM 5018 O O . ASP B 1 232 ? 9.562 17.109 -7.137 1 98.94 232 ASP B O 1
ATOM 5022 N N . VAL B 1 233 ? 9.211 17.562 -4.969 1 98.94 233 VAL B N 1
ATOM 5023 C CA . VAL B 1 233 ? 8.367 16.391 -4.75 1 98.94 233 VAL B CA 1
ATOM 5024 C C . VAL B 1 233 ? 7.242 16.734 -3.777 1 98.94 233 VAL B C 1
ATOM 5026 O O . VAL B 1 233 ? 7.477 17.391 -2.756 1 98.94 233 VAL B O 1
ATOM 5029 N N . ILE B 1 234 ? 6.039 16.375 -4.129 1 98.94 234 ILE B N 1
ATOM 5030 C CA . ILE B 1 234 ? 4.875 16.547 -3.268 1 98.94 234 ILE B CA 1
ATOM 5031 C C . ILE B 1 234 ? 3.936 15.359 -3.4 1 98.94 234 ILE B C 1
ATOM 5033 O O . ILE B 1 234 ? 3.777 14.805 -4.492 1 98.94 234 ILE B O 1
ATOM 5037 N N . TYR B 1 235 ? 3.381 14.93 -2.287 1 98.94 235 TYR B N 1
ATOM 5038 C CA . TYR B 1 235 ? 2.467 13.789 -2.316 1 98.94 235 TYR B CA 1
ATOM 5039 C C . TYR B 1 235 ? 1.256 14.047 -1.426 1 98.94 235 TYR B C 1
ATOM 5041 O O . TYR B 1 235 ? 1.254 14.977 -0.62 1 98.94 235 TYR B O 1
ATOM 5049 N N . GLY B 1 236 ? 0.221 13.312 -1.655 1 98.75 236 GLY B N 1
ATOM 5050 C CA . GLY B 1 236 ? -1.004 13.32 -0.873 1 98.75 236 GLY B CA 1
ATOM 5051 C C . GLY B 1 236 ? -1.541 11.93 -0.584 1 98.75 236 GLY B C 1
ATOM 5052 O O . GLY B 1 236 ? -0.786 10.961 -0.574 1 98.75 236 GLY B O 1
ATOM 5053 N N . ALA B 1 237 ? -2.758 11.875 -0.184 1 98.31 237 ALA B N 1
ATOM 5054 C CA . ALA B 1 237 ? -3.484 10.633 0.067 1 98.31 237 ALA B CA 1
ATOM 5055 C C . ALA B 1 237 ? -4.953 10.766 -0.325 1 98.31 237 ALA B C 1
ATOM 5057 O O . ALA B 1 237 ? -5.547 11.836 -0.177 1 98.31 237 ALA B O 1
ATOM 5058 N N . THR B 1 238 ? -5.578 9.703 -0.701 1 98.56 238 THR B N 1
ATOM 5059 C CA . THR B 1 238 ? -6.895 9.766 -1.328 1 98.56 238 THR B CA 1
ATOM 5060 C C . THR B 1 238 ? -7.984 9.977 -0.282 1 98.56 238 THR B C 1
ATOM 5062 O O . THR B 1 238 ? -9.055 10.508 -0.59 1 98.56 238 THR B O 1
ATOM 5065 N N . GLN B 1 239 ? -7.773 9.648 1.026 1 98 239 GLN B N 1
ATOM 5066 C CA . GLN B 1 239 ? -8.867 9.5 1.98 1 98 239 GLN B CA 1
ATOM 5067 C C . GLN B 1 239 ? -9.094 10.789 2.764 1 98 239 GLN B C 1
ATOM 5069 O O . GLN B 1 239 ? -9.805 10.789 3.77 1 98 239 GLN B O 1
ATOM 5074 N N . LYS B 1 240 ? -8.461 11.805 2.381 1 97.88 240 LYS B N 1
ATOM 5075 C CA . LYS B 1 240 ? -8.594 13.078 3.084 1 97.88 240 LYS B CA 1
ATOM 5076 C C . LYS B 1 240 ? -9.484 14.047 2.311 1 97.88 240 LYS B C 1
ATOM 5078 O O . LYS B 1 240 ? -10.68 13.789 2.131 1 97.88 240 LYS B O 1
ATOM 5083 N N . CYS B 1 241 ? -8.922 15.086 1.689 1 98.31 241 CYS B N 1
ATOM 5084 C CA . CYS B 1 241 ? -9.727 16.078 0.991 1 98.31 241 CYS B CA 1
ATOM 5085 C C . CYS B 1 241 ? -10.211 15.555 -0.351 1 98.31 241 CYS B C 1
ATOM 5087 O O . CYS B 1 241 ? -11.148 16.094 -0.938 1 98.31 241 CYS B O 1
ATOM 5089 N N . MET B 1 242 ? -9.617 14.453 -0.815 1 98.19 242 MET B N 1
ATOM 5090 C CA . MET B 1 242 ? -10.047 13.867 -2.082 1 98.19 242 MET B CA 1
ATOM 5091 C C . MET B 1 242 ? -11.266 12.977 -1.886 1 98.19 242 MET B C 1
ATOM 5093 O O . MET B 1 242 ? -11.938 12.617 -2.854 1 98.19 242 MET B O 1
ATOM 5097 N N . SER B 1 243 ? -11.562 12.602 -0.715 1 97.94 243 SER B N 1
ATOM 5098 C CA . SER B 1 243 ? -12.773 11.891 -0.319 1 97.94 243 SER B CA 1
ATOM 5099 C C . SER B 1 243 ? -12.945 10.594 -1.105 1 97.94 243 SER B C 1
ATOM 5101 O O . SER B 1 243 ? -14.047 10.273 -1.552 1 97.94 243 SER B O 1
ATOM 5103 N N . ALA B 1 244 ? -11.867 9.961 -1.407 1 98.31 244 ALA B N 1
ATOM 5104 C CA . ALA B 1 244 ? -11.828 8.578 -1.884 1 98.31 244 ALA B CA 1
ATOM 5105 C C . ALA B 1 244 ? -11.312 7.637 -0.799 1 98.31 244 ALA B C 1
ATOM 5107 O O . ALA B 1 244 ? -10.719 8.086 0.186 1 98.31 244 ALA B O 1
ATOM 5108 N N . PRO B 1 245 ? -11.609 6.359 -0.914 1 97.81 245 PRO B N 1
ATOM 5109 C CA . PRO B 1 245 ? -11.125 5.445 0.121 1 97.81 245 PRO B CA 1
ATOM 5110 C C . PRO B 1 245 ? -9.602 5.453 0.241 1 97.81 245 PRO B C 1
ATOM 5112 O O . PRO B 1 245 ? -8.898 5.676 -0.749 1 97.81 245 PRO B O 1
ATOM 5115 N N . PRO B 1 246 ? -9.094 5.23 1.522 1 97.88 246 PRO B N 1
ATOM 5116 C CA . PRO B 1 246 ? -7.648 5.062 1.663 1 97.88 246 PRO B CA 1
ATOM 5117 C C . PRO B 1 246 ? -7.102 3.914 0.819 1 97.88 246 PRO B C 1
ATOM 5119 O O . PRO B 1 246 ? -7.496 2.762 1.008 1 97.88 246 PRO B O 1
ATOM 5122 N N . SER B 1 247 ? -6.168 4.188 -0.177 1 97.5 247 SER B N 1
ATOM 5123 C CA . SER B 1 247 ? -5.688 3.131 -1.057 1 97.5 247 SER B CA 1
ATOM 5124 C C . SER B 1 247 ? -4.484 3.596 -1.873 1 97.5 247 SER B C 1
ATOM 5126 O O . SER B 1 247 ? -3.58 2.809 -2.158 1 97.5 247 SER B O 1
ATOM 5128 N N . LEU B 1 248 ? -4.531 4.812 -2.406 1 98.69 248 LEU B N 1
ATOM 5129 C CA . LEU B 1 248 ? -3.5 5.348 -3.289 1 98.69 248 LEU B CA 1
ATOM 5130 C C . LEU B 1 248 ? -2.916 6.641 -2.725 1 98.69 248 LEU B C 1
ATOM 5132 O O . LEU B 1 248 ? -3.551 7.305 -1.901 1 98.69 248 LEU B O 1
ATOM 5136 N N . SER B 1 249 ? -1.722 6.918 -3.189 1 98.81 249 SER B N 1
ATOM 5137 C CA . SER B 1 249 ? -1.074 8.172 -2.822 1 98.81 249 SER B CA 1
ATOM 5138 C C . SER B 1 249 ? -0.583 8.922 -4.059 1 98.81 249 SER B C 1
ATOM 5140 O O . SER B 1 249 ? 0.443 8.562 -4.641 1 98.81 249 SER B O 1
ATOM 5142 N N . PRO B 1 250 ? -1.307 10.023 -4.457 1 98.88 250 PRO B N 1
ATOM 5143 C CA . PRO B 1 250 ? -0.794 10.859 -5.543 1 98.88 250 PRO B CA 1
ATOM 5144 C C . PRO B 1 250 ? 0.59 11.43 -5.246 1 98.88 250 PRO B C 1
ATOM 5146 O O . PRO B 1 250 ? 0.873 11.812 -4.105 1 98.88 250 PRO B O 1
ATOM 5149 N N . ILE B 1 251 ? 1.425 11.539 -6.273 1 98.94 251 ILE B N 1
ATOM 5150 C CA . ILE B 1 251 ? 2.766 12.078 -6.094 1 98.94 251 ILE B CA 1
ATOM 5151 C C . ILE B 1 251 ? 3.266 12.664 -7.414 1 98.94 251 ILE B C 1
ATOM 5153 O O . ILE B 1 251 ? 2.881 12.195 -8.492 1 98.94 251 ILE B O 1
ATOM 5157 N N . THR B 1 252 ? 4.016 13.68 -7.375 1 98.94 252 THR B N 1
ATOM 5158 C CA . THR B 1 252 ? 4.633 14.25 -8.57 1 98.94 252 THR B CA 1
ATOM 5159 C C . THR B 1 252 ? 6.086 14.625 -8.297 1 98.94 252 THR B C 1
ATOM 5161 O O . THR B 1 252 ? 6.445 14.961 -7.168 1 98.94 252 THR B O 1
ATOM 5164 N N . PHE B 1 253 ? 6.945 14.477 -9.273 1 98.94 253 PHE B N 1
ATOM 5165 C CA . PHE B 1 253 ? 8.375 14.75 -9.234 1 98.94 253 PHE B CA 1
ATOM 5166 C C . PHE B 1 253 ? 8.75 15.812 -10.258 1 98.94 253 PHE B C 1
ATOM 5168 O O . PHE B 1 253 ? 8.383 15.711 -11.43 1 98.94 253 PHE B O 1
ATOM 5175 N N . SER B 1 254 ? 9.492 16.844 -9.844 1 98.94 254 SER B N 1
ATOM 5176 C CA . SER B 1 254 ? 10.039 17.828 -10.773 1 98.94 254 SER B CA 1
ATOM 5177 C C . SER B 1 254 ? 11.18 17.25 -11.594 1 98.94 254 SER B C 1
ATOM 5179 O O . SER B 1 254 ? 11.664 16.141 -11.297 1 98.94 254 SER B O 1
ATOM 5181 N N . GLN B 1 255 ? 11.547 17.969 -12.602 1 98.62 255 GLN B N 1
ATOM 5182 C CA . GLN B 1 255 ? 12.703 17.547 -13.375 1 98.62 255 GLN B CA 1
ATOM 5183 C C . GLN B 1 255 ? 13.953 17.484 -12.5 1 98.62 255 GLN B C 1
ATOM 5185 O O . GLN B 1 255 ? 14.789 16.594 -12.648 1 98.62 255 GLN B O 1
ATOM 5190 N N . ARG B 1 256 ? 14.156 18.422 -11.617 1 98.75 256 ARG B N 1
ATOM 5191 C CA . ARG B 1 256 ? 15.297 18.422 -10.703 1 98.75 256 ARG B CA 1
ATOM 5192 C C . ARG B 1 256 ? 15.336 17.156 -9.867 1 98.75 256 ARG B C 1
ATOM 5194 O O . ARG B 1 256 ? 16.406 16.594 -9.633 1 98.75 256 ARG B O 1
ATOM 5201 N N . ALA B 1 257 ? 14.203 16.734 -9.352 1 98.88 257 ALA B N 1
ATOM 5202 C CA . ALA B 1 257 ? 14.109 15.5 -8.586 1 98.88 257 ALA B CA 1
ATOM 5203 C C . ALA B 1 257 ? 14.469 14.297 -9.445 1 98.88 257 ALA B C 1
ATOM 5205 O O . ALA B 1 257 ? 15.172 13.391 -8.992 1 98.88 257 ALA B O 1
ATOM 5206 N N . ARG B 1 258 ? 13.938 14.281 -10.656 1 98.75 258 ARG B N 1
ATOM 5207 C CA . ARG B 1 258 ? 14.242 13.195 -11.578 1 98.75 258 ARG B CA 1
ATOM 5208 C C . ARG B 1 258 ? 15.742 13.117 -11.844 1 98.75 258 ARG B C 1
ATOM 5210 O O . ARG B 1 258 ? 16.312 12.023 -11.891 1 98.75 258 ARG B O 1
ATOM 5217 N N . ASP B 1 259 ? 16.328 14.281 -12.078 1 98.69 259 ASP B N 1
ATOM 5218 C CA . ASP B 1 259 ? 17.766 14.328 -12.32 1 98.69 259 ASP B CA 1
ATOM 5219 C C . ASP B 1 259 ? 18.547 13.781 -11.133 1 98.69 259 ASP B C 1
ATOM 5221 O O . ASP B 1 259 ? 19.547 13.078 -11.305 1 98.69 259 ASP B O 1
ATOM 5225 N N . LYS B 1 260 ? 18.125 14.141 -9.977 1 98.81 260 LYS B N 1
ATOM 5226 C CA . LYS B 1 260 ? 18.75 13.617 -8.766 1 98.81 260 LYS B CA 1
ATOM 5227 C C . LYS B 1 260 ? 18.656 12.094 -8.719 1 98.81 260 LYS B C 1
ATOM 5229 O O . LYS B 1 260 ? 19.625 11.414 -8.398 1 98.81 260 LYS B O 1
ATOM 5234 N N . ILE B 1 261 ? 17.531 11.539 -8.992 1 98.75 261 ILE B N 1
ATOM 5235 C CA . ILE B 1 261 ? 17.312 10.094 -8.992 1 98.75 261 ILE B CA 1
ATOM 5236 C C . ILE B 1 261 ? 18.203 9.438 -10.039 1 98.75 261 ILE B C 1
ATOM 5238 O O . ILE B 1 261 ? 18.812 8.398 -9.781 1 98.75 261 ILE B O 1
ATOM 5242 N N . ALA B 1 262 ? 18.281 10.023 -11.18 1 98.25 262 ALA B N 1
ATOM 5243 C CA . ALA B 1 262 ? 19.078 9.484 -12.281 1 98.25 262 ALA B CA 1
ATOM 5244 C C . ALA B 1 262 ? 20.562 9.492 -11.953 1 98.25 262 ALA B C 1
ATOM 5246 O O . ALA B 1 262 ? 21.328 8.703 -12.5 1 98.25 262 ALA B O 1
ATOM 5247 N N . SER B 1 263 ? 20.969 10.352 -11.102 1 98.19 263 SER B N 1
ATOM 5248 C CA . SER B 1 263 ? 22.391 10.523 -10.789 1 98.19 263 SER B CA 1
ATOM 5249 C C . SER B 1 263 ? 22.828 9.594 -9.656 1 98.19 263 SER B C 1
ATOM 5251 O O . SER B 1 263 ? 23.984 9.602 -9.25 1 98.19 263 SER B O 1
ATOM 5253 N N . ARG B 1 264 ? 21.938 8.844 -9.133 1 98 264 ARG B N 1
ATOM 5254 C CA . ARG B 1 264 ? 22.25 7.93 -8.039 1 98 264 ARG B CA 1
ATOM 5255 C C . ARG B 1 264 ? 23.438 7.031 -8.406 1 98 264 ARG B C 1
ATOM 5257 O O . ARG B 1 264 ? 23.562 6.594 -9.547 1 98 264 ARG B O 1
ATOM 5264 N N . LYS B 1 265 ? 24.141 6.648 -7.43 1 97.56 265 LYS B N 1
ATOM 5265 C CA . LYS B 1 265 ? 25.25 5.711 -7.586 1 97.56 265 LYS B CA 1
ATOM 5266 C C . LYS B 1 265 ? 24.859 4.316 -7.113 1 97.56 265 LYS B C 1
ATOM 5268 O O . LYS B 1 265 ? 25.453 3.322 -7.531 1 97.56 265 LYS B O 1
ATOM 5273 N N . LYS B 1 266 ? 23.922 4.285 -6.25 1 96.12 266 LYS B N 1
ATOM 5274 C CA . LYS B 1 266 ? 23.391 3.023 -5.75 1 96.12 266 LYS B CA 1
ATOM 5275 C C . LYS B 1 266 ? 21.953 2.793 -6.25 1 96.12 266 LYS B C 1
ATOM 5277 O O . LYS B 1 266 ? 21.203 3.746 -6.445 1 96.12 266 LYS B O 1
ATOM 5282 N N . PRO B 1 267 ? 21.656 1.525 -6.441 1 96 267 PRO B N 1
ATOM 5283 C CA . PRO B 1 267 ? 20.266 1.258 -6.855 1 96 267 PRO B CA 1
ATOM 5284 C C . PRO B 1 267 ? 19.25 1.684 -5.805 1 96 267 PRO B C 1
ATOM 5286 O O . PRO B 1 267 ? 19.562 1.736 -4.613 1 96 267 PRO B O 1
ATOM 5289 N N . ILE B 1 268 ? 18.109 2.064 -6.258 1 98.06 268 ILE B N 1
ATOM 5290 C CA . ILE B 1 268 ? 16.984 2.277 -5.336 1 98.06 268 ILE B CA 1
ATOM 5291 C C . ILE B 1 268 ? 16.672 0.972 -4.613 1 98.06 268 ILE B C 1
ATOM 5293 O O . ILE B 1 268 ? 16.391 -0.046 -5.25 1 98.06 268 ILE B O 1
ATOM 5297 N N . ARG B 1 269 ? 16.625 0.936 -3.414 1 97.06 269 ARG B N 1
ATOM 5298 C CA . ARG B 1 269 ? 16.578 -0.297 -2.637 1 97.06 269 ARG B CA 1
ATOM 5299 C C . ARG B 1 269 ? 15.18 -0.917 -2.684 1 97.06 269 ARG B C 1
ATOM 5301 O O . ARG B 1 269 ? 15.023 -2.129 -2.521 1 97.06 269 ARG B O 1
ATOM 5308 N N . SER B 1 270 ? 14.188 -0.042 -2.828 1 98.56 270 SER B N 1
ATOM 5309 C CA . SER B 1 270 ? 12.82 -0.556 -2.863 1 98.56 270 SER B CA 1
ATOM 5310 C C . SER B 1 270 ? 12.375 -0.825 -4.297 1 98.56 270 SER B C 1
ATOM 5312 O O . SER B 1 270 ? 12.383 0.076 -5.137 1 98.56 270 SER B O 1
ATOM 5314 N N . TYR B 1 271 ? 12.031 -2.076 -4.57 1 98.38 271 TYR B N 1
ATOM 5315 C CA . TYR B 1 271 ? 11.383 -2.357 -5.844 1 98.38 271 TYR B CA 1
ATOM 5316 C C . TYR B 1 271 ? 10.016 -1.689 -5.914 1 98.38 271 TYR B C 1
ATOM 5318 O O . TYR B 1 271 ? 9.688 -1.039 -6.91 1 98.38 271 TYR B O 1
ATOM 5326 N N . TYR B 1 272 ? 9.219 -1.826 -4.898 1 98.75 272 TYR B N 1
ATOM 5327 C CA . TYR B 1 272 ? 7.809 -1.44 -4.883 1 98.75 272 TYR B CA 1
ATOM 5328 C C . TYR B 1 272 ? 7.66 0.074 -4.953 1 98.75 272 TYR B C 1
ATOM 5330 O O . TYR B 1 272 ? 6.688 0.582 -5.523 1 98.75 272 TYR B O 1
ATOM 5338 N N . PHE B 1 273 ? 8.695 0.789 -4.379 1 98.75 273 PHE B N 1
ATOM 5339 C CA . PHE B 1 273 ? 8.609 2.244 -4.344 1 98.75 273 PHE B CA 1
ATOM 5340 C C . PHE B 1 273 ? 9.625 2.871 -5.289 1 98.75 273 PHE B C 1
ATOM 5342 O O . PHE B 1 273 ? 10.016 4.027 -5.113 1 98.75 273 PHE B O 1
ATOM 5349 N N . ASN B 1 274 ? 10.008 2.135 -6.285 1 98.69 274 ASN B N 1
ATOM 5350 C CA . ASN B 1 274 ? 10.938 2.605 -7.309 1 98.69 274 ASN B CA 1
ATOM 5351 C C . ASN B 1 274 ? 10.258 3.574 -8.273 1 98.69 274 ASN B C 1
ATOM 5353 O O . ASN B 1 274 ? 9.562 3.152 -9.195 1 98.69 274 ASN B O 1
ATOM 5357 N N . ALA B 1 275 ? 10.578 4.855 -8.148 1 98.69 275 ALA B N 1
ATOM 5358 C CA . ALA B 1 275 ? 9.852 5.898 -8.867 1 98.69 275 ALA B CA 1
ATOM 5359 C C . ALA B 1 275 ? 10.031 5.758 -10.375 1 98.69 275 ALA B C 1
ATOM 5361 O O . ALA B 1 275 ? 9.07 5.871 -11.141 1 98.69 275 ALA B O 1
ATOM 5362 N N . PRO B 1 276 ? 11.242 5.527 -10.898 1 97.94 276 PRO B N 1
ATOM 5363 C CA . PRO B 1 276 ? 11.398 5.324 -12.344 1 97.94 276 PRO B CA 1
ATOM 5364 C C . PRO B 1 276 ? 10.539 4.184 -12.875 1 97.94 276 PRO B C 1
ATOM 5366 O O . PRO B 1 276 ? 9.906 4.32 -13.93 1 97.94 276 PRO B O 1
ATOM 5369 N N . ALA B 1 277 ? 10.523 3.049 -12.164 1 97.38 277 ALA B N 1
ATOM 5370 C CA . ALA B 1 277 ? 9.75 1.89 -12.594 1 97.38 277 ALA B CA 1
ATOM 5371 C C . ALA B 1 277 ? 8.258 2.186 -12.555 1 97.38 277 ALA B C 1
ATOM 5373 O O . ALA B 1 277 ? 7.508 1.747 -13.438 1 97.38 277 ALA B O 1
ATOM 5374 N N . ILE B 1 278 ? 7.848 2.926 -11.523 1 98.31 278 ILE B N 1
ATOM 5375 C CA . ILE B 1 278 ? 6.438 3.289 -11.406 1 98.31 278 ILE B CA 1
ATOM 5376 C C . ILE B 1 278 ? 6.062 4.273 -12.516 1 98.31 278 ILE B C 1
ATOM 5378 O O . ILE B 1 278 ? 4.98 4.18 -13.094 1 98.31 278 ILE B O 1
ATOM 5382 N N . ALA B 1 279 ? 6.941 5.219 -12.789 1 98.25 279 ALA B N 1
ATOM 5383 C CA . ALA B 1 279 ? 6.715 6.16 -13.883 1 98.25 279 ALA B CA 1
ATOM 5384 C C . ALA B 1 279 ? 6.535 5.426 -15.211 1 98.25 279 ALA B C 1
ATOM 5386 O O . ALA B 1 279 ? 5.664 5.777 -16 1 98.25 279 ALA B O 1
ATOM 5387 N N . ASP B 1 280 ? 7.363 4.395 -15.406 1 96.75 280 ASP B N 1
ATOM 5388 C CA . ASP B 1 280 ? 7.242 3.566 -16.609 1 96.75 280 ASP B CA 1
ATOM 5389 C C . ASP B 1 280 ? 5.898 2.844 -16.641 1 96.75 280 ASP B C 1
ATOM 5391 O O . ASP B 1 280 ? 5.254 2.77 -17.688 1 96.75 280 ASP B O 1
ATOM 5395 N N . HIS B 1 281 ? 5.531 2.328 -15.539 1 96.31 281 HIS B N 1
ATOM 5396 C CA . HIS B 1 281 ? 4.262 1.629 -15.375 1 96.31 281 HIS B CA 1
ATOM 5397 C C . HIS B 1 281 ? 3.086 2.537 -15.719 1 96.31 281 HIS B C 1
ATOM 5399 O O . HIS B 1 281 ? 2.102 2.086 -16.312 1 96.31 281 HIS B O 1
ATOM 5405 N N . TRP B 1 282 ? 3.221 3.814 -15.445 1 97.62 282 TRP B N 1
ATOM 5406 C CA . TRP B 1 282 ? 2.164 4.789 -15.688 1 97.62 282 TRP B CA 1
ATOM 5407 C C . TRP B 1 282 ? 2.309 5.418 -17.078 1 97.62 282 TRP B C 1
ATOM 5409 O O . TRP B 1 282 ? 1.478 6.23 -17.484 1 97.62 282 TRP B O 1
ATOM 5419 N N . GLY B 1 283 ? 3.326 5.078 -17.766 1 96.56 283 GLY B N 1
ATOM 5420 C CA . GLY B 1 283 ? 3.502 5.539 -19.141 1 96.56 283 GLY B CA 1
ATOM 5421 C C . GLY B 1 283 ? 4.066 6.941 -19.234 1 96.56 283 GLY B C 1
ATOM 5422 O O . GLY B 1 283 ? 3.844 7.645 -20.219 1 96.56 283 GLY B O 1
ATOM 5423 N N . CYS B 1 284 ? 4.805 7.348 -18.234 1 95.94 284 CYS B N 1
ATOM 5424 C CA . CYS B 1 284 ? 5.383 8.688 -18.25 1 95.94 284 CYS B CA 1
ATOM 5425 C C . CYS B 1 284 ? 6.414 8.828 -19.359 1 95.94 284 CYS B C 1
ATOM 5427 O O . CYS B 1 284 ? 7.012 7.836 -19.781 1 95.94 284 CYS B O 1
ATOM 5429 N N . ASP B 1 285 ? 6.566 10.086 -19.891 1 90.56 285 ASP B N 1
ATOM 5430 C CA . ASP B 1 285 ? 7.52 10.484 -20.922 1 90.56 285 ASP B CA 1
ATOM 5431 C C . ASP B 1 285 ? 7.176 9.852 -22.266 1 90.56 285 ASP B C 1
ATOM 5433 O O . ASP B 1 285 ? 8.039 9.711 -23.125 1 90.56 285 ASP B O 1
ATOM 5437 N N . GLY B 1 286 ? 6 9.344 -22.469 1 86.44 286 GLY B N 1
ATOM 5438 C CA . GLY B 1 286 ? 5.531 8.844 -23.75 1 86.44 286 GLY B CA 1
ATOM 5439 C C . GLY B 1 286 ? 6.102 7.484 -24.109 1 86.44 286 GLY B C 1
ATOM 5440 O O . GLY B 1 286 ? 6.02 7.051 -25.266 1 86.44 286 GLY B O 1
ATOM 5441 N N . ARG B 1 287 ? 6.621 6.793 -23.219 1 82.06 287 ARG B N 1
ATOM 5442 C CA . ARG B 1 287 ? 7.195 5.473 -23.453 1 82.06 287 ARG B CA 1
ATOM 5443 C C . ARG B 1 287 ? 6.145 4.383 -23.297 1 82.06 287 ARG B C 1
ATOM 5445 O O . ARG B 1 287 ? 5.078 4.613 -22.719 1 82.06 287 ARG B O 1
ATOM 5452 N N . SER B 1 288 ? 6.469 3.242 -23.922 1 86.81 288 SER B N 1
ATOM 5453 C CA . SER B 1 288 ? 5.637 2.068 -23.688 1 86.81 288 SER B CA 1
ATOM 5454 C C . SER B 1 288 ? 5.605 1.699 -22.203 1 86.81 288 SER B C 1
ATOM 5456 O O . SER B 1 288 ? 6.629 1.772 -21.531 1 86.81 288 SER B O 1
ATOM 5458 N N . ARG B 1 289 ? 4.457 1.374 -21.797 1 89.94 289 ARG B N 1
ATOM 5459 C CA . ARG B 1 289 ? 4.27 1.097 -20.375 1 89.94 289 ARG B CA 1
ATOM 5460 C C . ARG B 1 289 ? 4.965 -0.2 -19.984 1 89.94 289 ARG B C 1
ATOM 5462 O O . ARG B 1 289 ? 4.75 -1.243 -20.594 1 89.94 289 ARG B O 1
ATOM 5469 N N . GLY B 1 290 ? 5.762 -0.096 -19.047 1 88.75 290 GLY B N 1
ATOM 5470 C CA . GLY B 1 290 ? 6.316 -1.281 -18.406 1 88.75 290 GLY B CA 1
ATOM 5471 C C . GLY B 1 290 ? 5.367 -1.921 -17.406 1 88.75 290 GLY B C 1
ATOM 5472 O O . GLY B 1 290 ? 4.273 -1.404 -17.156 1 88.75 290 GLY B O 1
ATOM 5473 N N . PHE B 1 291 ? 5.793 -3.113 -16.953 1 89.31 291 PHE B N 1
ATOM 5474 C CA . PHE B 1 291 ? 4.988 -3.805 -15.953 1 89.31 291 PHE B CA 1
ATOM 5475 C C . PHE B 1 291 ? 5.688 -3.807 -14.602 1 89.31 291 PHE B C 1
ATOM 5477 O O . PHE B 1 291 ? 6.672 -4.523 -14.406 1 89.31 291 PHE B O 1
ATOM 5484 N N . HIS B 1 292 ? 5.172 -3.018 -13.695 1 94.69 292 HIS B N 1
ATOM 5485 C CA . HIS B 1 292 ? 5.707 -2.928 -12.336 1 94.69 292 HIS B CA 1
ATOM 5486 C C . HIS B 1 292 ? 4.949 -3.85 -11.383 1 94.69 292 HIS B C 1
ATOM 5488 O O . HIS B 1 292 ? 5.562 -4.633 -10.656 1 94.69 292 HIS B O 1
ATOM 5494 N N . HIS B 1 293 ? 3.674 -3.752 -11.367 1 95.12 293 HIS B N 1
ATOM 5495 C CA . HIS B 1 293 ? 2.752 -4.547 -10.57 1 95.12 293 HIS B CA 1
ATOM 5496 C C . HIS B 1 293 ? 1.34 -4.504 -11.141 1 95.12 293 HIS B C 1
ATOM 5498 O O . HIS B 1 293 ? 1.07 -3.744 -12.078 1 95.12 293 HIS B O 1
ATOM 5504 N N . THR B 1 294 ? 0.516 -5.445 -10.656 1 94.81 294 THR B N 1
ATOM 5505 C CA . THR B 1 294 ? -0.891 -5.348 -11.031 1 94.81 294 THR B CA 1
ATOM 5506 C C . THR B 1 294 ? -1.519 -4.086 -10.445 1 94.81 294 THR B C 1
ATOM 5508 O O . THR B 1 294 ? -1.57 -3.916 -9.227 1 94.81 294 THR B O 1
ATOM 5511 N N . GLU B 1 295 ? -1.977 -3.209 -11.352 1 96.19 295 GLU B N 1
ATOM 5512 C CA . GLU B 1 295 ? -2.555 -1.938 -10.922 1 96.19 295 GLU B CA 1
ATOM 5513 C C . GLU B 1 295 ? -3.828 -2.152 -10.117 1 96.19 295 GLU B C 1
ATOM 5515 O O . GLU B 1 295 ? -4.562 -3.117 -10.344 1 96.19 295 GLU B O 1
ATOM 5520 N N . MET B 1 296 ? -4.023 -1.246 -9.156 1 97.75 296 MET B N 1
ATOM 5521 C CA . MET B 1 296 ? -5.23 -1.279 -8.336 1 97.75 296 MET B CA 1
ATOM 5522 C C . MET B 1 296 ? -6.41 -0.649 -9.062 1 97.75 296 MET B C 1
ATOM 5524 O O . MET B 1 296 ? -6.918 0.392 -8.648 1 97.75 296 MET B O 1
ATOM 5528 N N . VAL B 1 297 ? -6.922 -1.328 -9.984 1 97.44 297 VAL B N 1
ATOM 5529 C CA . VAL B 1 297 ? -7.812 -0.832 -11.023 1 97.44 297 VAL B CA 1
ATOM 5530 C C . VAL B 1 297 ? -9.055 -0.212 -10.391 1 97.44 297 VAL B C 1
ATOM 5532 O O . VAL B 1 297 ? -9.453 0.901 -10.742 1 97.44 297 VAL B O 1
ATOM 5535 N N . THR B 1 298 ? -9.688 -0.887 -9.422 1 97.88 298 THR B N 1
ATOM 5536 C CA . THR B 1 298 ? -10.898 -0.393 -8.781 1 97.88 298 THR B CA 1
ATOM 5537 C C . THR B 1 298 ? -10.625 0.909 -8.031 1 97.88 298 THR B C 1
ATOM 5539 O O . THR B 1 298 ? -11.422 1.846 -8.094 1 97.88 298 THR B O 1
ATOM 5542 N N . ASN B 1 299 ? -9.531 0.955 -7.348 1 98.38 299 ASN B N 1
ATOM 5543 C CA . ASN B 1 299 ? -9.172 2.168 -6.625 1 98.38 299 ASN B CA 1
ATOM 5544 C C . ASN B 1 299 ? -8.812 3.305 -7.578 1 98.38 299 ASN B C 1
ATOM 5546 O O . ASN B 1 299 ? -9.055 4.477 -7.273 1 98.38 299 ASN B O 1
ATOM 5550 N N . VAL B 1 300 ? -8.258 2.949 -8.727 1 98.56 300 VAL B N 1
ATOM 5551 C CA . VAL B 1 300 ? -7.973 3.947 -9.75 1 98.56 300 VAL B CA 1
ATOM 5552 C C . VAL B 1 300 ? -9.281 4.52 -10.297 1 98.56 300 VAL B C 1
ATOM 5554 O O . VAL B 1 300 ? -9.383 5.723 -10.555 1 98.56 300 VAL B O 1
ATOM 5557 N N . TYR B 1 301 ? -10.375 3.684 -10.461 1 98.56 301 TYR B N 1
ATOM 5558 C CA . TYR B 1 301 ? -11.703 4.168 -10.82 1 98.56 301 TYR B CA 1
ATOM 5559 C C . TYR B 1 301 ? -12.188 5.211 -9.82 1 98.56 301 TYR B C 1
ATOM 5561 O O . TYR B 1 301 ? -12.688 6.266 -10.211 1 98.56 301 TYR B O 1
ATOM 5569 N N . MET B 1 302 ? -12.008 4.852 -8.602 1 98.69 302 MET B N 1
ATOM 5570 C CA . MET B 1 302 ? -12.516 5.711 -7.531 1 98.69 302 MET B CA 1
ATOM 5571 C C . MET B 1 302 ? -11.75 7.031 -7.492 1 98.69 302 MET B C 1
ATOM 5573 O O . MET B 1 302 ? -12.352 8.094 -7.301 1 98.69 302 MET B O 1
ATOM 5577 N N . LEU B 1 303 ? -10.453 6.918 -7.668 1 98.81 303 LEU B N 1
ATOM 5578 C CA . LEU B 1 303 ? -9.648 8.133 -7.727 1 98.81 303 LEU B CA 1
ATOM 5579 C C . LEU B 1 303 ? -10.047 8.992 -8.914 1 98.81 303 LEU B C 1
ATOM 5581 O O . LEU B 1 303 ? -10.117 10.219 -8.805 1 98.81 303 LEU B O 1
ATOM 5585 N N . ARG B 1 304 ? -10.258 8.375 -10.078 1 98.88 304 ARG B N 1
ATOM 5586 C CA . ARG B 1 304 ? -10.695 9.125 -11.258 1 98.88 304 ARG B CA 1
ATOM 5587 C C . ARG B 1 304 ? -11.961 9.922 -10.969 1 98.88 304 ARG B C 1
ATOM 5589 O O . ARG B 1 304 ? -12.062 11.094 -11.336 1 98.88 304 ARG B O 1
ATOM 5596 N N . GLU B 1 305 ? -12.938 9.273 -10.32 1 98.81 305 GLU B N 1
ATOM 5597 C CA . GLU B 1 305 ? -14.195 9.953 -10.023 1 98.81 305 GLU B CA 1
ATOM 5598 C C . GLU B 1 305 ? -13.992 11.094 -9.031 1 98.81 305 GLU B C 1
ATOM 5600 O O . GLU B 1 305 ? -14.656 12.125 -9.117 1 98.81 305 GLU B O 1
ATOM 5605 N N . SER B 1 306 ? -13.125 10.867 -8.094 1 98.88 306 SER B N 1
ATOM 5606 C CA . SER B 1 306 ? -12.766 11.953 -7.184 1 98.88 306 SER B CA 1
ATOM 5607 C C . SER B 1 306 ? -12.211 13.148 -7.949 1 98.88 306 SER B C 1
ATOM 5609 O O . SER B 1 306 ? -12.641 14.281 -7.727 1 98.88 306 SER B O 1
ATOM 5611 N N . LEU B 1 307 ? -11.297 12.898 -8.82 1 98.94 307 LEU B N 1
ATOM 5612 C CA . LEU B 1 307 ? -10.672 13.945 -9.617 1 98.94 307 LEU B CA 1
ATOM 5613 C C . LEU B 1 307 ? -11.688 14.609 -10.539 1 98.94 307 LEU B C 1
ATOM 5615 O O . LEU B 1 307 ? -11.602 15.812 -10.805 1 98.94 307 LEU B O 1
ATOM 5619 N N . ALA B 1 308 ? -12.609 13.812 -11.047 1 98.88 308 ALA B N 1
ATOM 5620 C CA . ALA B 1 308 ? -13.672 14.359 -11.883 1 98.88 308 ALA B CA 1
ATOM 5621 C C . ALA B 1 308 ? -14.5 15.383 -11.109 1 98.88 308 ALA B C 1
ATOM 5623 O O . ALA B 1 308 ? -14.906 16.406 -11.664 1 98.88 308 ALA B O 1
ATOM 5624 N N . ILE B 1 309 ? -14.766 15.148 -9.875 1 98.75 309 ILE B N 1
ATOM 5625 C CA . ILE B 1 309 ? -15.516 16.078 -9.039 1 98.75 309 ILE B CA 1
ATOM 5626 C C . ILE B 1 309 ? -14.75 17.391 -8.914 1 98.75 309 ILE B C 1
ATOM 5628 O O . ILE B 1 309 ? -15.328 18.469 -9.031 1 98.75 309 ILE B O 1
ATOM 5632 N N . PHE B 1 310 ? -13.43 17.328 -8.695 1 98.75 310 PHE B N 1
ATOM 5633 C CA . PHE B 1 310 ? -12.602 18.516 -8.641 1 98.75 310 PHE B CA 1
ATOM 5634 C C . PHE B 1 310 ? -12.672 19.281 -9.961 1 98.75 310 PHE B C 1
ATOM 5636 O O . PHE B 1 310 ? -12.742 20.516 -9.969 1 98.75 310 PHE B O 1
ATOM 5643 N N . ALA B 1 311 ? -12.594 18.562 -11.023 1 98.75 311 ALA B N 1
ATOM 5644 C CA . ALA B 1 311 ? -12.609 19.172 -12.352 1 98.75 311 ALA B CA 1
ATOM 5645 C C . ALA B 1 311 ? -13.938 19.875 -12.609 1 98.75 311 ALA B C 1
ATOM 5647 O O . ALA B 1 311 ? -13.961 20.984 -13.172 1 98.75 311 ALA B O 1
ATOM 5648 N N . GLU B 1 312 ? -15.016 19.297 -12.242 1 98.69 312 GLU B N 1
ATOM 5649 C CA . GLU B 1 312 ? -16.344 19.844 -12.469 1 98.69 312 GLU B CA 1
ATOM 5650 C C . GLU B 1 312 ? -16.609 21.062 -11.594 1 98.69 312 GLU B C 1
ATOM 5652 O O . GLU B 1 312 ? -17.188 22.047 -12.055 1 98.69 312 GLU B O 1
ATOM 5657 N N . GLU B 1 313 ? -16.156 21.031 -10.383 1 98 313 GLU B N 1
ATOM 5658 C CA . GLU B 1 313 ? -16.406 22.125 -9.445 1 98 313 GLU B CA 1
ATOM 5659 C C . GLU B 1 313 ? -15.43 23.266 -9.656 1 98 313 GLU B C 1
ATOM 5661 O O . GLU B 1 313 ? -15.797 24.438 -9.5 1 98 313 GLU B O 1
ATOM 5666 N N . GLY B 1 314 ? -14.211 22.891 -10.008 1 98.44 314 GLY B N 1
ATOM 5667 C CA . GLY B 1 314 ? -13.133 23.859 -10.078 1 98.44 314 GLY B CA 1
ATOM 5668 C C . GLY B 1 314 ? -12.375 24 -8.773 1 98.44 314 GLY B C 1
ATOM 5669 O O . GLY B 1 314 ? -12.984 24.062 -7.699 1 98.44 314 GLY B O 1
ATOM 5670 N N . LEU B 1 315 ? -11.086 24.125 -8.852 1 98.56 315 LEU B N 1
ATOM 5671 C CA . LEU B 1 315 ? -10.234 24.094 -7.672 1 98.56 315 LEU B CA 1
ATOM 5672 C C . LEU B 1 315 ? -10.484 25.328 -6.797 1 98.56 315 LEU B C 1
ATOM 5674 O O . LEU B 1 315 ? -10.57 25.203 -5.57 1 98.56 315 LEU B O 1
ATOM 5678 N N . GLU B 1 316 ? -10.594 26.469 -7.359 1 98.19 316 GLU B N 1
ATOM 5679 C CA . GLU B 1 316 ? -10.773 27.688 -6.582 1 98.19 316 GLU B CA 1
ATOM 5680 C C . GLU B 1 316 ? -12.07 27.656 -5.773 1 98.19 316 GLU B C 1
ATOM 5682 O O . GLU B 1 316 ? -12.109 28.125 -4.633 1 98.19 316 GLU B O 1
ATOM 5687 N N . LYS B 1 317 ? -13.109 27.125 -6.402 1 98.12 317 LYS B N 1
ATOM 5688 C CA . LYS B 1 317 ? -14.375 26.984 -5.688 1 98.12 317 LYS B CA 1
ATOM 5689 C C . LYS B 1 317 ? -14.242 26 -4.531 1 98.12 317 LYS B C 1
ATOM 5691 O O . LYS B 1 317 ? -14.797 26.234 -3.451 1 98.12 317 LYS B O 1
ATOM 5696 N N . VAL B 1 318 ? -13.547 24.922 -4.762 1 98.31 318 VAL B N 1
ATOM 5697 C CA . VAL B 1 318 ? -13.352 23.922 -3.721 1 98.31 318 VAL B CA 1
ATOM 5698 C C . VAL B 1 318 ? -12.531 24.516 -2.576 1 98.31 318 VAL B C 1
ATOM 5700 O O . VAL B 1 318 ? -12.852 24.312 -1.402 1 98.31 318 VAL B O 1
ATOM 5703 N N . TRP B 1 319 ? -11.453 25.266 -2.92 1 98.12 319 TRP B N 1
ATOM 5704 C CA . TRP B 1 319 ? -10.648 25.922 -1.907 1 98.12 319 TRP B CA 1
ATOM 5705 C C . TRP B 1 319 ? -11.492 26.891 -1.08 1 98.12 319 TRP B C 1
ATOM 5707 O O . TRP B 1 319 ? -11.375 26.922 0.147 1 98.12 319 TRP B O 1
ATOM 5717 N N . LYS B 1 320 ? -12.281 27.609 -1.749 1 97.75 320 LYS B N 1
ATOM 5718 C CA . LYS B 1 320 ? -13.141 28.578 -1.081 1 97.75 320 LYS B CA 1
ATOM 5719 C C . LYS B 1 320 ? -14.133 27.875 -0.152 1 97.75 320 LYS B C 1
ATOM 5721 O O . LYS B 1 320 ? -14.406 28.375 0.947 1 97.75 320 LYS B O 1
ATOM 5726 N N . SER B 1 321 ? -14.719 26.812 -0.634 1 96.75 321 SER B N 1
ATOM 5727 C CA . SER B 1 321 ? -15.672 26.062 0.179 1 96.75 321 SER B CA 1
ATOM 5728 C C . SER B 1 321 ? -15.023 25.578 1.476 1 96.75 321 SER B C 1
ATOM 5730 O O . SER B 1 321 ? -15.633 25.672 2.547 1 96.75 321 SER B O 1
ATOM 5732 N N . HIS B 1 322 ? -13.859 25.078 1.369 1 98 322 HIS B N 1
ATOM 5733 C CA . HIS B 1 322 ? -13.141 24.641 2.561 1 98 322 HIS B CA 1
ATOM 5734 C C . HIS B 1 322 ? -12.867 25.812 3.498 1 98 322 HIS B C 1
ATOM 5736 O O . HIS B 1 322 ? -13.039 25.703 4.715 1 98 322 HIS B O 1
ATOM 5742 N N . ARG B 1 323 ? -12.406 26.891 2.947 1 96.94 323 ARG B N 1
ATOM 5743 C CA . ARG B 1 323 ? -12.125 28.078 3.742 1 96.94 323 ARG B CA 1
ATOM 5744 C C . ARG B 1 323 ? -13.383 28.594 4.438 1 96.94 323 ARG B C 1
ATOM 5746 O O . ARG B 1 323 ? -13.352 28.938 5.621 1 96.94 323 ARG B O 1
ATOM 5753 N N . ASP B 1 324 ? -14.5 28.641 3.709 1 97.75 324 ASP B N 1
ATOM 5754 C CA . ASP B 1 324 ? -15.758 29.109 4.266 1 97.75 324 ASP B CA 1
ATOM 5755 C C . ASP B 1 324 ? -16.25 28.203 5.387 1 97.75 324 ASP B C 1
ATOM 5757 O O . ASP B 1 324 ? -16.703 28.688 6.426 1 97.75 324 ASP B O 1
ATOM 5761 N N . CYS B 1 325 ? -16.156 26.953 5.156 1 97.81 325 CYS B N 1
ATOM 5762 C CA . CYS B 1 325 ? -16.578 25.984 6.168 1 97.81 325 CYS B CA 1
ATOM 5763 C C . CYS B 1 325 ? -15.68 26.062 7.398 1 97.81 325 CYS B C 1
ATOM 5765 O O . CYS B 1 325 ? -16.156 25.938 8.531 1 97.81 325 CYS B O 1
ATOM 5767 N N . ALA B 1 326 ? -14.414 26.234 7.176 1 96.56 326 ALA B N 1
ATOM 5768 C CA . ALA B 1 326 ? -13.484 26.406 8.297 1 96.56 326 ALA B CA 1
ATOM 5769 C C . ALA B 1 326 ? -13.859 27.641 9.125 1 96.56 326 ALA B C 1
ATOM 5771 O O . ALA B 1 326 ? -13.844 27.594 10.352 1 96.56 326 ALA B O 1
ATOM 5772 N N . GLN B 1 327 ? -14.141 28.688 8.453 1 96.38 327 GLN B N 1
ATOM 5773 C CA . GLN B 1 327 ? -14.531 29.922 9.141 1 96.38 327 GLN B CA 1
ATOM 5774 C C . GLN B 1 327 ? -15.797 29.703 9.961 1 96.38 327 GLN B C 1
ATOM 5776 O O . GLN B 1 327 ? -15.898 30.188 11.094 1 96.38 327 GLN B O 1
ATOM 5781 N N . LEU B 1 328 ? -16.734 29 9.359 1 97.56 328 LEU B N 1
ATOM 5782 C CA . LEU B 1 328 ? -17.969 28.688 10.055 1 97.56 328 LEU B CA 1
ATOM 5783 C C . LEU B 1 328 ? -17.688 27.875 11.32 1 97.56 328 LEU B C 1
ATOM 5785 O O . LEU B 1 328 ? -18.266 28.141 12.375 1 97.56 328 LEU B O 1
ATOM 5789 N N . LEU B 1 329 ? -16.875 26.922 11.203 1 96.88 329 LEU B N 1
ATOM 5790 C CA . LEU B 1 329 ? -16.5 26.109 12.352 1 96.88 329 LEU B CA 1
ATOM 5791 C C . LEU B 1 329 ? -15.82 26.969 13.422 1 96.88 329 LEU B C 1
ATOM 5793 O O . LEU B 1 329 ? -16.141 26.859 14.602 1 96.88 329 LEU B O 1
ATOM 5797 N N . HIS B 1 330 ? -14.852 27.812 13.023 1 96.12 330 HIS B N 1
ATOM 5798 C CA . HIS B 1 330 ? -14.102 28.656 13.953 1 96.12 330 HIS B CA 1
ATOM 5799 C C . HIS B 1 330 ? -15.031 29.594 14.703 1 96.12 330 HIS B C 1
ATOM 5801 O O . HIS B 1 330 ? -14.898 29.766 15.922 1 96.12 330 HIS B O 1
ATOM 5807 N N . GLN B 1 331 ? -15.906 30.156 14 1 96.44 331 GLN B N 1
ATOM 5808 C CA . GLN B 1 331 ? -16.875 31.047 14.633 1 96.44 331 GLN B CA 1
ATOM 5809 C C . GLN B 1 331 ? -17.734 30.297 15.656 1 96.44 331 GLN B C 1
ATOM 5811 O O . GLN B 1 331 ? -17.969 30.797 16.75 1 96.44 331 GLN B O 1
ATOM 5816 N N . GLY B 1 332 ? -18.156 29.109 15.273 1 96.88 332 GLY B N 1
ATOM 5817 C CA . GLY B 1 332 ? -18.938 28.297 16.188 1 96.88 332 GLY B CA 1
ATOM 5818 C C . GLY B 1 332 ? -18.172 27.875 17.422 1 96.88 332 GLY B C 1
ATOM 5819 O O . GLY B 1 332 ? -18.703 27.891 18.531 1 96.88 332 GLY B O 1
ATOM 5820 N N . LEU B 1 333 ? -16.969 27.5 17.234 1 95.62 333 LEU B N 1
ATOM 5821 C CA . LEU B 1 333 ? -16.125 27.109 18.359 1 95.62 333 LEU B CA 1
ATOM 5822 C C . LEU B 1 333 ? -15.875 28.281 19.297 1 95.62 333 LEU B C 1
ATOM 5824 O O . LEU B 1 333 ? -15.867 28.125 20.516 1 95.62 333 LEU B O 1
ATOM 5828 N N . GLU B 1 334 ? -15.633 29.453 18.719 1 94.94 334 GLU B N 1
ATOM 5829 C CA . GLU B 1 334 ? -15.461 30.656 19.516 1 94.94 334 GLU B CA 1
ATOM 5830 C C . GLU B 1 334 ? -16.703 30.969 20.344 1 94.94 334 GLU B C 1
ATOM 5832 O O . GLU B 1 334 ? -16.609 31.344 21.5 1 94.94 334 GLU B O 1
ATOM 5837 N N . HIS B 1 335 ? -17.797 30.797 19.75 1 95.62 335 HIS B N 1
ATOM 5838 C CA . HIS B 1 335 ? -19.062 31.031 20.438 1 95.62 335 HIS B CA 1
ATOM 5839 C C . HIS B 1 335 ? -19.234 30.062 21.625 1 95.62 335 HIS B C 1
ATOM 5841 O O . HIS B 1 335 ? -19.859 30.422 22.625 1 95.62 335 HIS B O 1
ATOM 5847 N N . LEU B 1 336 ? -18.656 28.891 21.484 1 94.5 336 LEU B N 1
ATOM 5848 C CA . LEU B 1 336 ? -18.75 27.891 22.547 1 94.5 336 LEU B CA 1
ATOM 5849 C C . LEU B 1 336 ? -17.672 28.125 23.594 1 94.5 336 LEU B C 1
ATOM 5851 O O . LEU B 1 336 ? -17.594 27.391 24.578 1 94.5 336 LEU B O 1
ATOM 5855 N N . GLY B 1 337 ? -16.781 29.109 23.359 1 92.62 337 GLY B N 1
ATOM 5856 C CA . GLY B 1 337 ? -15.742 29.438 24.312 1 92.62 337 GLY B CA 1
ATOM 5857 C C . GLY B 1 337 ? -14.531 28.531 24.219 1 92.62 337 GLY B C 1
ATOM 5858 O O . GLY B 1 337 ? -13.758 28.406 25.156 1 92.62 337 GLY B O 1
ATOM 5859 N N . LEU B 1 338 ? -14.383 27.891 23.141 1 93.56 338 LEU B N 1
ATOM 5860 C CA . LEU B 1 338 ? -13.281 26.953 22.969 1 93.56 338 LEU B CA 1
ATOM 5861 C C . LEU B 1 338 ? -12.086 27.641 22.312 1 93.56 338 LEU B C 1
ATOM 5863 O O . LEU B 1 338 ? -12.25 28.578 21.531 1 93.56 338 LEU B O 1
ATOM 5867 N N . GLU B 1 339 ? -10.914 27.203 22.719 1 88.44 339 GLU B N 1
ATOM 5868 C CA . GLU B 1 339 ? -9.656 27.719 22.172 1 88.44 339 GLU B CA 1
ATOM 5869 C C . GLU B 1 339 ? -9.086 26.766 21.109 1 88.44 339 GLU B C 1
ATOM 5871 O O . GLU B 1 339 ? -9.203 25.547 21.234 1 88.44 339 GLU B O 1
ATOM 5876 N N . PHE B 1 340 ? -8.484 27.391 20.062 1 80.69 340 PHE B N 1
ATOM 5877 C CA . PHE B 1 340 ? -7.844 26.609 19.016 1 80.69 340 PHE B CA 1
ATOM 5878 C C . PHE B 1 340 ? -6.66 27.375 18.422 1 80.69 340 PHE B C 1
ATOM 5880 O O . PHE B 1 340 ? -6.488 28.562 18.672 1 80.69 340 PHE B O 1
ATOM 5887 N N . LEU B 1 341 ? -5.867 26.688 17.766 1 76.88 341 LEU B N 1
ATOM 5888 C CA . LEU B 1 341 ? -4.57 27.203 17.328 1 76.88 341 LEU B CA 1
ATOM 5889 C C . LEU B 1 341 ? -4.738 28.25 16.25 1 76.88 341 LEU B C 1
ATOM 5891 O O . LEU B 1 341 ? -5.734 28.25 15.516 1 76.88 341 LEU B O 1
ATOM 5895 N N . LYS B 1 342 ? -3.762 29.141 16.109 1 73.81 342 LYS B N 1
ATOM 5896 C CA . LYS B 1 342 ? -3.873 30.344 15.297 1 73.81 342 LYS B CA 1
ATOM 5897 C C . LYS B 1 342 ? -3.438 30.062 13.859 1 73.81 342 LYS B C 1
ATOM 5899 O O . LYS B 1 342 ? -3.955 30.688 12.922 1 73.81 342 LYS B O 1
ATOM 5904 N N . VAL B 1 343 ? -2.432 29.406 13.609 1 75.5 343 VAL B N 1
ATOM 5905 C CA . VAL B 1 343 ? -1.967 29.078 12.266 1 75.5 343 VAL B CA 1
ATOM 5906 C C . VAL B 1 343 ? -2.691 27.828 11.758 1 75.5 343 VAL B C 1
ATOM 5908 O O . VAL B 1 343 ? -2.252 26.703 12.008 1 75.5 343 VAL B O 1
ATOM 5911 N N . ARG B 1 344 ? -3.734 28.078 10.922 1 83.81 344 ARG B N 1
ATOM 5912 C CA . ARG B 1 344 ? -4.742 27.016 10.852 1 83.81 344 ARG B CA 1
ATOM 5913 C C . ARG B 1 344 ? -4.77 26.375 9.469 1 83.81 344 ARG B C 1
ATOM 5915 O O . ARG B 1 344 ? -4.809 27.078 8.453 1 83.81 344 ARG B O 1
ATOM 5922 N N . ASN B 1 345 ? -4.605 25.109 9.422 1 91.69 345 ASN B N 1
ATOM 5923 C CA . ASN B 1 345 ? -5.027 24.266 8.32 1 91.69 345 ASN B CA 1
ATOM 5924 C C . ASN B 1 345 ? -6.535 24.328 8.102 1 91.69 345 ASN B C 1
ATOM 5926 O O . ASN B 1 345 ? -7.312 23.969 8.984 1 91.69 345 ASN B O 1
ATOM 5930 N N . PRO B 1 346 ? -6.984 24.891 7 1 94.44 346 PRO B N 1
ATOM 5931 C CA . PRO B 1 346 ? -8.43 25 6.797 1 94.44 346 PRO B CA 1
ATOM 5932 C C . PRO B 1 346 ? -9.133 23.656 6.797 1 94.44 346 PRO B C 1
ATOM 5934 O O . PRO B 1 346 ? -10.359 23.594 6.934 1 94.44 346 PRO B O 1
ATOM 5937 N N . CYS B 1 347 ? -8.406 22.578 6.668 1 96.75 347 CYS B N 1
ATOM 5938 C CA . CYS B 1 347 ? -9 21.25 6.527 1 96.75 347 CYS B CA 1
ATOM 5939 C C . CYS B 1 347 ? -9.062 20.547 7.871 1 96.75 347 CYS B C 1
ATOM 5941 O O . CYS B 1 347 ? -9.781 19.547 8.016 1 96.75 347 CYS B O 1
ATOM 5943 N N . VAL B 1 348 ? -8.344 21.031 8.867 1 95.62 348 VAL B N 1
ATOM 5944 C CA . VAL B 1 348 ? -8.32 20.422 10.188 1 95.62 348 VAL B CA 1
ATOM 5945 C C . VAL B 1 348 ? -8.164 21.5 11.258 1 95.62 348 VAL B C 1
ATOM 5947 O O . VAL B 1 348 ? -7.207 22.281 11.227 1 95.62 348 VAL B O 1
ATOM 5950 N N . THR B 1 349 ? -9.039 21.516 12.188 1 95.06 349 THR B N 1
ATOM 5951 C CA . THR B 1 349 ? -8.961 22.438 13.32 1 95.06 349 THR B CA 1
ATOM 5952 C C . THR B 1 349 ? -8.648 21.688 14.609 1 95.06 349 THR B C 1
ATOM 5954 O O . THR B 1 349 ? -9.359 20.734 14.969 1 95.06 349 THR B O 1
ATOM 5957 N N . THR B 1 350 ? -7.57 22.094 15.203 1 93.75 350 THR B N 1
ATOM 5958 C CA . THR B 1 350 ? -7.211 21.516 16.5 1 93.75 350 THR B CA 1
ATOM 5959 C C . THR B 1 350 ? -7.785 22.359 17.641 1 93.75 350 THR B C 1
ATOM 5961 O O . THR B 1 350 ? -7.445 23.531 17.781 1 93.75 350 THR B O 1
ATOM 5964 N N . VAL B 1 351 ? -8.672 21.719 18.438 1 94.44 351 VAL B N 1
ATOM 5965 C CA . VAL B 1 351 ? -9.359 22.391 19.531 1 94.44 351 VAL B CA 1
ATOM 5966 C C . VAL B 1 351 ? -8.773 21.938 20.859 1 94.44 351 VAL B C 1
ATOM 5968 O O . VAL B 1 351 ? -8.695 20.734 21.141 1 94.44 351 VAL B O 1
ATOM 5971 N N . ILE B 1 352 ? -8.375 22.859 21.688 1 93 352 ILE B N 1
ATOM 5972 C CA . ILE B 1 352 ? -7.812 22.531 23 1 93 352 ILE B CA 1
ATOM 5973 C C . ILE B 1 352 ? -8.93 22.109 23.953 1 93 352 ILE B C 1
ATOM 5975 O O . ILE B 1 352 ? -9.93 22.812 24.094 1 93 352 ILE B O 1
ATOM 5979 N N . VAL B 1 353 ? -8.703 21.016 24.562 1 94.38 353 VAL B N 1
ATOM 5980 C CA . VAL B 1 353 ? -9.672 20.531 25.547 1 94.38 353 VAL B CA 1
ATOM 5981 C C . VAL B 1 353 ? -9.609 21.406 26.797 1 94.38 353 VAL B C 1
ATOM 5983 O O . VAL B 1 353 ? -8.539 21.578 27.391 1 94.38 353 VAL B O 1
ATOM 5986 N N . PRO B 1 354 ? -10.758 21.922 27.203 1 92.88 354 PRO B N 1
ATOM 5987 C CA . PRO B 1 354 ? -10.75 22.75 28.422 1 92.88 354 PRO B CA 1
ATOM 5988 C C . PRO B 1 354 ? -10.438 21.938 29.672 1 92.88 354 PRO B C 1
ATOM 5990 O O . PRO B 1 354 ? -10.68 20.734 29.719 1 92.88 354 PRO B O 1
ATOM 5993 N N . ASP B 1 355 ? -9.969 22.656 30.672 1 90.81 355 ASP B N 1
ATOM 5994 C CA . ASP B 1 355 ? -9.719 22.016 31.953 1 90.81 355 ASP B CA 1
ATOM 5995 C C . ASP B 1 355 ? -10.992 21.406 32.531 1 90.81 355 ASP B C 1
ATOM 5997 O O . ASP B 1 355 ? -12.07 22 32.438 1 90.81 355 ASP B O 1
ATOM 6001 N N . GLY B 1 356 ? -10.859 20.25 33.031 1 90.5 356 GLY B N 1
ATOM 6002 C CA . GLY B 1 356 ? -11.977 19.578 33.688 1 90.5 356 GLY B CA 1
ATOM 6003 C C . GLY B 1 356 ? -12.883 18.844 32.719 1 90.5 356 GLY B C 1
ATOM 6004 O O . GLY B 1 356 ? -13.82 18.156 33.156 1 90.5 356 GLY B O 1
ATOM 6005 N N . VAL B 1 357 ? -12.656 19 31.516 1 93.12 357 VAL B N 1
ATOM 6006 C CA . VAL B 1 357 ? -13.477 18.328 30.516 1 93.12 357 VAL B CA 1
ATOM 6007 C C . VAL B 1 357 ? -12.766 17.062 30.016 1 93.12 357 VAL B C 1
ATOM 6009 O O . VAL B 1 357 ? -11.57 17.094 29.734 1 93.12 357 VAL B O 1
ATOM 6012 N N . SER B 1 358 ? -13.516 15.977 30.031 1 94.06 358 SER B N 1
ATOM 6013 C CA . SER B 1 358 ? -12.984 14.75 29.453 1 94.06 358 SER B CA 1
ATOM 6014 C C . SER B 1 358 ? -13.125 14.758 27.938 1 94.06 358 SER B C 1
ATOM 6016 O O . SER B 1 358 ? -14.234 14.773 27.406 1 94.06 358 SER B O 1
ATOM 6018 N N . ARG B 1 359 ? -11.945 14.727 27.266 1 94.06 359 ARG B N 1
ATOM 6019 C CA . ARG B 1 359 ? -11.922 14.664 25.812 1 94.06 359 ARG B CA 1
ATOM 6020 C C . ARG B 1 359 ? -12.758 13.492 25.297 1 94.06 359 ARG B C 1
ATOM 6022 O O . ARG B 1 359 ? -13.547 13.641 24.359 1 94.06 359 ARG B O 1
ATOM 6029 N N . LYS B 1 360 ? -12.602 12.328 25.859 1 94.69 360 LYS B N 1
ATOM 6030 C CA . LYS B 1 360 ? -13.242 11.086 25.453 1 94.69 360 LYS B CA 1
ATOM 6031 C C . LYS B 1 360 ? -14.758 11.156 25.641 1 94.69 360 LYS B C 1
ATOM 6033 O O . LYS B 1 360 ? -15.516 10.641 24.828 1 94.69 360 LYS B O 1
ATOM 6038 N N . ASP B 1 361 ? -15.234 11.773 26.703 1 95.88 361 ASP B N 1
ATOM 6039 C CA . ASP B 1 361 ? -16.656 11.852 26.984 1 95.88 361 ASP B CA 1
ATOM 6040 C C . ASP B 1 361 ? -17.375 12.688 25.922 1 95.88 361 ASP B C 1
ATOM 6042 O O . ASP B 1 361 ? -18.5 12.367 25.531 1 95.88 361 ASP B O 1
ATOM 6046 N N . VAL B 1 362 ? -16.734 13.695 25.547 1 96.44 362 VAL B N 1
ATOM 6047 C CA . VAL B 1 362 ? -17.312 14.547 24.516 1 96.44 362 VAL B CA 1
ATOM 6048 C C . VAL B 1 362 ? -17.406 13.781 23.203 1 96.44 362 VAL B C 1
ATOM 6050 O O . VAL B 1 362 ? -18.453 13.789 22.547 1 96.44 362 VAL B O 1
ATOM 6053 N N . SER B 1 363 ? -16.344 13.164 22.859 1 96.25 363 SER B N 1
ATOM 6054 C CA . SER B 1 363 ? -16.312 12.359 21.625 1 96.25 363 SER B CA 1
ATOM 6055 C C . SER B 1 363 ? -17.344 11.242 21.672 1 96.25 363 SER B C 1
ATOM 6057 O O . SER B 1 363 ? -18.031 10.984 20.688 1 96.25 363 SER B O 1
ATOM 6059 N N . ASP B 1 364 ? -17.453 10.57 22.781 1 96.25 364 ASP B N 1
ATOM 6060 C CA . ASP B 1 364 ? -18.406 9.477 22.938 1 96.25 364 ASP B CA 1
ATOM 6061 C C . ASP B 1 364 ? -19.844 9.969 22.828 1 96.25 364 ASP B C 1
ATOM 6063 O O . ASP B 1 364 ? -20.688 9.289 22.25 1 96.25 364 ASP B O 1
ATOM 6067 N N . TYR B 1 365 ? -20.109 11.109 23.438 1 97 365 TYR B N 1
ATOM 6068 C CA . TYR B 1 365 ? -21.453 11.695 23.344 1 97 365 TYR B CA 1
ATOM 6069 C C . TYR B 1 365 ? -21.828 11.961 21.891 1 97 365 TYR B C 1
ATOM 6071 O O . TYR B 1 365 ? -22.922 11.617 21.453 1 97 365 TYR B O 1
ATOM 6079 N N . ALA B 1 366 ? -20.922 12.609 21.188 1 97.31 366 ALA B N 1
ATOM 6080 C CA . ALA B 1 366 ? -21.172 12.922 19.781 1 97.31 366 ALA B CA 1
ATOM 6081 C C . ALA B 1 366 ? -21.422 11.656 18.984 1 97.31 366 ALA B C 1
ATOM 6083 O O . ALA B 1 366 ? -22.297 11.625 18.109 1 97.31 366 ALA B O 1
ATOM 6084 N N . MET B 1 367 ? -20.688 10.586 19.234 1 96.62 367 MET B N 1
ATOM 6085 C CA . MET B 1 367 ? -20.844 9.312 18.531 1 96.62 367 MET B CA 1
ATOM 6086 C C . MET B 1 367 ? -22.172 8.656 18.891 1 96.62 367 MET B C 1
ATOM 6088 O O . MET B 1 367 ? -22.906 8.211 18.016 1 96.62 367 MET B O 1
ATOM 6092 N N . ARG B 1 368 ? -22.5 8.594 20.094 1 96.44 368 ARG B N 1
ATOM 6093 C CA . ARG B 1 368 ? -23.672 7.891 20.594 1 96.44 368 ARG B CA 1
ATOM 6094 C C . ARG B 1 368 ? -24.953 8.57 20.125 1 96.44 368 ARG B C 1
ATOM 6096 O O . ARG B 1 368 ? -25.922 7.902 19.75 1 96.44 368 ARG B O 1
ATOM 6103 N N . HIS B 1 369 ? -24.953 9.867 20.141 1 97.38 369 HIS B N 1
ATOM 6104 C CA . HIS B 1 369 ? -26.219 10.586 19.953 1 97.38 369 HIS B CA 1
ATOM 6105 C C . HIS B 1 369 ? -26.328 11.094 18.516 1 97.38 369 HIS B C 1
ATOM 6107 O O . HIS B 1 369 ? -27.438 11.289 18.016 1 97.38 369 HIS B O 1
ATOM 6113 N N . TYR B 1 370 ? -25.203 11.273 17.859 1 97.69 370 TYR B N 1
ATOM 6114 C CA . TYR B 1 370 ? -25.266 11.898 16.547 1 97.69 370 TYR B CA 1
ATOM 6115 C C . TYR B 1 370 ? -24.531 11.062 15.516 1 97.69 370 TYR B C 1
ATOM 6117 O O . TYR B 1 370 ? -24.594 11.344 14.312 1 97.69 370 TYR B O 1
ATOM 6125 N N . ARG B 1 371 ? -23.734 10 15.844 1 97.06 371 ARG B N 1
ATOM 6126 C CA . ARG B 1 371 ? -22.922 9.164 14.961 1 97.06 371 ARG B CA 1
ATOM 6127 C C . ARG B 1 371 ? -21.859 9.992 14.25 1 97.06 371 ARG B C 1
ATOM 6129 O O . ARG B 1 371 ? -21.656 9.836 13.047 1 97.06 371 ARG B O 1
ATOM 6136 N N . ILE B 1 372 ? -21.328 10.922 15.023 1 97.56 372 ILE B N 1
ATOM 6137 C CA . ILE B 1 372 ? -20.266 11.773 14.508 1 97.56 372 ILE B CA 1
ATOM 6138 C C . ILE B 1 372 ? -18.938 11.383 15.148 1 97.56 372 ILE B C 1
ATOM 6140 O O . ILE B 1 372 ? -18.828 11.273 16.375 1 97.56 372 ILE B O 1
ATOM 6144 N N . ASP B 1 373 ? -17.969 11.164 14.289 1 95.94 373 ASP B N 1
ATOM 6145 C CA . ASP B 1 373 ? -16.625 10.852 14.75 1 95.94 373 ASP B CA 1
ATOM 6146 C C . ASP B 1 373 ? -15.797 12.125 14.945 1 95.94 373 ASP B C 1
ATOM 6148 O O . ASP B 1 373 ? -15.523 12.844 13.977 1 95.94 373 ASP B O 1
ATOM 6152 N N . ILE B 1 374 ? -15.43 12.406 16.172 1 93.5 374 ILE B N 1
ATOM 6153 C CA . ILE B 1 374 ? -14.547 13.508 16.547 1 93.5 374 ILE B CA 1
ATOM 6154 C C . ILE B 1 374 ? -13.367 12.961 17.359 1 93.5 374 ILE B C 1
ATOM 6156 O O . ILE B 1 374 ? -13.422 12.938 18.578 1 93.5 374 ILE B O 1
ATOM 6160 N N . PRO B 1 375 ? -12.289 12.711 16.672 1 92.12 375 PRO B N 1
ATOM 6161 C CA . PRO B 1 375 ? -11.18 12.055 17.375 1 92.12 375 PRO B CA 1
ATOM 6162 C C . PRO B 1 375 ? -10.312 13.047 18.156 1 92.12 375 PRO B C 1
ATOM 6164 O O . PRO B 1 375 ? -10.453 14.258 17.984 1 92.12 375 PRO B O 1
ATOM 6167 N N . GLY B 1 376 ? -9.492 12.414 19.078 1 91.56 376 GLY B N 1
ATOM 6168 C CA . GLY B 1 376 ? -8.484 13.18 19.781 1 91.56 376 GLY B CA 1
ATOM 6169 C C . GLY B 1 376 ? -7.215 13.391 18.984 1 91.56 376 GLY B C 1
ATOM 6170 O O . GLY B 1 376 ? -7.246 13.367 17.75 1 91.56 376 GLY B O 1
ATOM 6171 N N . GLY B 1 377 ? -6.238 13.758 19.766 1 85.62 377 GLY B N 1
ATOM 6172 C CA . GLY B 1 377 ? -4.949 14.016 19.141 1 85.62 377 GLY B CA 1
ATOM 6173 C C . GLY B 1 377 ? -4.188 12.742 18.812 1 85.62 377 GLY B C 1
ATOM 6174 O O . GLY B 1 377 ? -4.727 11.641 18.922 1 85.62 377 GLY B O 1
ATOM 6175 N N . VAL B 1 378 ? -2.988 12.953 18.234 1 79.88 378 VAL B N 1
ATOM 6176 C CA . VAL B 1 378 ? -2.039 11.875 17.984 1 79.88 378 VAL B CA 1
ATOM 6177 C C . VAL B 1 378 ? -1.418 11.414 19.297 1 79.88 378 VAL B C 1
ATOM 6179 O O . VAL B 1 378 ? -1.695 11.984 20.359 1 79.88 378 VAL B O 1
ATOM 6182 N N . PRO B 1 379 ? -0.649 10.328 19.141 1 73.19 379 PRO B N 1
ATOM 6183 C CA . PRO B 1 379 ? -0.08 9.852 20.406 1 73.19 379 PRO B CA 1
ATOM 6184 C C . PRO B 1 379 ? 0.598 10.961 21.203 1 73.19 379 PRO B C 1
ATOM 6186 O O . PRO B 1 379 ? 1.212 11.859 20.625 1 73.19 379 PRO B O 1
ATOM 6189 N N . ASP B 1 380 ? 0.451 11.164 22.469 1 75.81 380 ASP B N 1
ATOM 6190 C CA . ASP B 1 380 ? 0.949 12.094 23.469 1 75.81 380 ASP B CA 1
ATOM 6191 C C . ASP B 1 380 ? 0.007 13.281 23.641 1 75.81 380 ASP B C 1
ATOM 6193 O O . ASP B 1 380 ? 0.073 14 24.641 1 75.81 380 ASP B O 1
ATOM 6197 N N . MET B 1 381 ? -0.894 13.469 22.594 1 81.81 381 MET B N 1
ATOM 6198 C CA . MET B 1 381 ? -1.829 14.594 22.641 1 81.81 381 MET B CA 1
ATOM 6199 C C . MET B 1 381 ? -3.271 14.094 22.656 1 81.81 381 MET B C 1
ATOM 6201 O O . MET B 1 381 ? -4.207 14.891 22.578 1 81.81 381 MET B O 1
ATOM 6205 N N . VAL B 1 382 ? -3.451 12.875 22.828 1 84.5 382 VAL B N 1
ATOM 6206 C CA . VAL B 1 382 ? -4.738 12.227 22.609 1 84.5 382 VAL B CA 1
ATOM 6207 C C . VAL B 1 382 ? -5.805 12.891 23.484 1 84.5 382 VAL B C 1
ATOM 6209 O O . VAL B 1 382 ? -6.91 13.18 23 1 84.5 382 VAL B O 1
ATOM 6212 N N . ASP B 1 383 ? -5.555 13.172 24.688 1 90.44 383 ASP B N 1
ATOM 6213 C CA . ASP B 1 383 ? -6.566 13.68 25.609 1 90.44 383 ASP B CA 1
ATOM 6214 C C . ASP B 1 383 ? -6.461 15.188 25.781 1 90.44 383 ASP B C 1
ATOM 6216 O O . ASP B 1 383 ? -7.207 15.789 26.547 1 90.44 383 ASP B O 1
ATOM 6220 N N . LYS B 1 384 ? -5.613 15.812 24.969 1 91.56 384 LYS B N 1
ATOM 6221 C CA . LYS B 1 384 ? -5.352 17.234 25.156 1 91.56 384 LYS B CA 1
ATOM 6222 C C . LYS B 1 384 ? -6.059 18.078 24.094 1 91.56 384 LYS B C 1
ATOM 6224 O O . LYS B 1 384 ? -6.266 19.281 24.281 1 91.56 384 LYS B O 1
ATOM 6229 N N . VAL B 1 385 ? -6.434 17.438 23.047 1 93.75 385 VAL B N 1
ATOM 6230 C CA . VAL B 1 385 ? -7.039 18.203 21.953 1 93.75 385 VAL B CA 1
ATOM 6231 C C . VAL B 1 385 ? -8.109 17.359 21.266 1 93.75 385 VAL B C 1
ATOM 6233 O O . VAL B 1 385 ? -8.133 16.141 21.422 1 93.75 385 VAL B O 1
ATOM 6236 N N . TRP B 1 386 ? -9.047 17.969 20.625 1 95 386 TRP B N 1
ATOM 6237 C CA . TRP B 1 386 ? -9.852 17.391 19.547 1 95 386 TRP B CA 1
ATOM 6238 C C . TRP B 1 386 ? -9.352 17.844 18.188 1 95 386 TRP B C 1
ATOM 6240 O O . TRP B 1 386 ? -8.898 18.984 18.031 1 95 386 TRP B O 1
ATOM 6250 N N . ARG B 1 387 ? -9.352 17.078 17.25 1 94.5 387 ARG B N 1
ATOM 6251 C CA . ARG B 1 387 ? -9.055 17.438 15.867 1 94.5 387 ARG B CA 1
ATOM 6252 C C . ARG B 1 387 ? -10.297 17.297 14.992 1 94.5 387 ARG B C 1
ATOM 6254 O O . ARG B 1 387 ? -10.734 16.188 14.711 1 94.5 387 ARG B O 1
ATOM 6261 N N . ILE B 1 388 ? -10.828 18.375 14.547 1 95.81 388 ILE B N 1
ATOM 6262 C CA . ILE B 1 388 ? -12.023 18.391 13.719 1 95.81 388 ILE B CA 1
ATOM 6263 C C . ILE B 1 388 ? -11.641 18.609 12.258 1 95.81 388 ILE B C 1
ATOM 6265 O O . ILE B 1 388 ? -11.055 19.625 11.906 1 95.81 388 ILE B O 1
ATOM 6269 N N . GLY B 1 389 ? -11.984 17.625 11.477 1 95.75 389 GLY B N 1
ATOM 6270 C CA . GLY B 1 389 ? -11.633 17.672 10.062 1 95.75 389 GLY B CA 1
ATOM 6271 C C . GLY B 1 389 ? -12.781 18.141 9.18 1 95.75 389 GLY B C 1
ATOM 6272 O O . GLY B 1 389 ? -13.914 17.672 9.336 1 95.75 389 GLY B O 1
ATOM 6273 N N . ILE B 1 390 ? -12.555 19.109 8.367 1 95.69 390 ILE B N 1
ATOM 6274 C CA . ILE B 1 390 ? -13.391 19.562 7.262 1 95.69 390 ILE B CA 1
ATOM 6275 C C . ILE B 1 390 ? -12.742 19.188 5.93 1 95.69 390 ILE B C 1
ATOM 6277 O O . ILE B 1 390 ? -12.055 20 5.316 1 95.69 390 ILE B O 1
ATOM 6281 N N . MET B 1 391 ? -12.984 17.984 5.508 1 97.12 391 MET B N 1
ATOM 6282 C CA . MET B 1 391 ? -12.219 17.469 4.375 1 97.12 391 MET B CA 1
ATOM 6283 C C . MET B 1 391 ? -13.141 17 3.262 1 97.12 391 MET B C 1
ATOM 6285 O O . MET B 1 391 ? -13.961 16.094 3.475 1 97.12 391 MET B O 1
ATOM 6289 N N . GLY B 1 392 ? -12.953 17.547 2.082 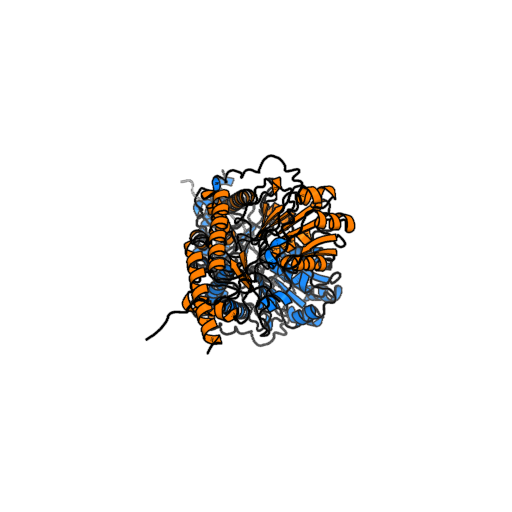1 97.5 392 GLY B N 1
ATOM 6290 C CA . GLY B 1 392 ? -13.594 17.047 0.875 1 97.5 392 GLY B CA 1
ATOM 6291 C C . GLY B 1 392 ? -15.109 17 0.979 1 97.5 392 GLY B C 1
ATOM 6292 O O . GLY B 1 392 ? -15.742 18 1.307 1 97.5 392 GLY B O 1
ATOM 6293 N N . TYR B 1 393 ? -15.656 15.836 0.874 1 97.88 393 TYR B N 1
ATOM 6294 C CA . TYR B 1 393 ? -17.094 15.602 0.853 1 97.88 393 TYR B CA 1
ATOM 6295 C C . TYR B 1 393 ? -17.75 16.094 2.137 1 97.88 393 TYR B C 1
ATOM 6297 O O . TYR B 1 393 ? -18.938 16.422 2.15 1 97.88 393 TYR B O 1
ATOM 6305 N N . ASN B 1 394 ? -16.984 16.203 3.193 1 97.81 394 ASN B N 1
ATOM 6306 C CA . ASN B 1 394 ? -17.516 16.594 4.492 1 97.81 394 ASN B CA 1
ATOM 6307 C C . ASN B 1 394 ? -17.531 18.109 4.656 1 97.81 394 ASN B C 1
ATOM 6309 O O . ASN B 1 394 ? -18.141 18.641 5.59 1 97.81 394 ASN B O 1
ATOM 6313 N N . SER B 1 395 ? -16.891 18.781 3.719 1 97.81 395 SER B N 1
ATOM 6314 C CA . SER B 1 395 ? -16.828 20.25 3.779 1 97.81 395 SER B CA 1
ATOM 6315 C C . SER B 1 395 ? -18.156 20.875 3.352 1 97.81 395 SER B C 1
ATOM 6317 O O . SER B 1 395 ? -18.25 21.484 2.283 1 97.81 395 SER B O 1
ATOM 6319 N N . LYS B 1 396 ? -19.141 20.766 4.191 1 97.62 396 LYS B N 1
ATOM 6320 C CA . LYS B 1 396 ? -20.484 21.297 3.998 1 97.62 396 LYS B CA 1
ATOM 6321 C C . LYS B 1 396 ? -20.984 22.016 5.25 1 97.62 396 LYS B C 1
ATOM 6323 O O . LYS B 1 396 ? -20.719 21.562 6.371 1 97.62 396 LYS B O 1
ATOM 6328 N N . ALA B 1 397 ? -21.688 23.047 5.012 1 98 397 ALA B N 1
ATOM 6329 C CA . ALA B 1 397 ? -22.219 23.844 6.117 1 98 397 ALA B CA 1
ATOM 6330 C C . ALA B 1 397 ? -23.078 23 7.043 1 98 397 ALA B C 1
ATOM 6332 O O . ALA B 1 397 ? -23.047 23.172 8.266 1 98 397 ALA B O 1
ATOM 6333 N N . GLU B 1 398 ? -23.844 22.125 6.488 1 98.06 398 GLU B N 1
ATOM 6334 C CA . GLU B 1 398 ? -24.734 21.281 7.27 1 98.06 398 GLU B CA 1
ATOM 6335 C C . GLU B 1 398 ? -23.953 20.375 8.219 1 98.06 398 GLU B C 1
ATOM 6337 O O . GLU B 1 398 ? -24.375 20.172 9.367 1 98.06 398 GLU B O 1
ATOM 6342 N N . ASN B 1 399 ? -22.875 19.828 7.777 1 98.19 399 ASN B N 1
ATOM 6343 C CA . ASN B 1 399 ? -22.047 18.984 8.617 1 98.19 399 ASN B CA 1
ATOM 6344 C C . ASN B 1 399 ? -21.391 19.766 9.75 1 98.19 399 ASN B C 1
ATOM 6346 O O . ASN B 1 399 ? -21.266 19.266 10.859 1 98.19 399 ASN B O 1
ATOM 6350 N N . ILE B 1 400 ? -20.984 21.016 9.445 1 97.94 400 ILE B N 1
ATOM 6351 C CA . ILE B 1 400 ? -20.359 21.875 10.438 1 97.94 400 ILE B CA 1
ATOM 6352 C C . ILE B 1 400 ? -21.359 22.219 11.539 1 97.94 400 ILE B C 1
ATOM 6354 O O . ILE B 1 400 ? -21.062 22.094 12.727 1 97.94 400 ILE B O 1
ATOM 6358 N N . LYS B 1 401 ? -22.516 22.578 11.117 1 98.06 401 LYS B N 1
ATOM 6359 C CA . LYS B 1 401 ? -23.562 22.938 12.07 1 98.06 401 LYS B CA 1
ATOM 6360 C C . LYS B 1 401 ? -23.938 21.766 12.969 1 98.06 401 LYS B C 1
ATOM 6362 O O . LYS B 1 401 ? -24.109 21.922 14.172 1 98.06 401 LYS B O 1
ATOM 6367 N N . LEU B 1 402 ? -24.016 20.625 12.367 1 98.19 402 LEU B N 1
ATOM 6368 C CA . LEU B 1 402 ? -24.344 19.422 13.125 1 98.19 402 LEU B CA 1
ATOM 6369 C C . LEU B 1 402 ? -23.234 19.094 14.125 1 98.19 402 LEU B C 1
ATOM 6371 O O . LEU B 1 402 ? -23.516 18.719 15.266 1 98.19 402 LEU B O 1
ATOM 6375 N N . THR B 1 403 ? -22.031 19.234 13.711 1 98 403 THR B N 1
ATOM 6376 C CA . THR B 1 403 ? -20.875 18.984 14.578 1 98 403 THR B CA 1
ATOM 6377 C C . THR B 1 403 ? -20.859 19.953 15.75 1 98 403 THR B C 1
ATOM 6379 O O . THR B 1 403 ? -20.625 19.562 16.891 1 98 403 THR B O 1
ATOM 6382 N N . LEU B 1 404 ? -21.141 21.219 15.461 1 97.62 404 LEU B N 1
ATOM 6383 C CA . LEU B 1 404 ? -21.172 22.234 16.5 1 97.62 404 LEU B CA 1
ATOM 6384 C C . LEU B 1 404 ? -22.297 21.969 17.484 1 97.62 404 LEU B C 1
ATOM 6386 O O . LEU B 1 404 ? -22.141 22.188 18.688 1 97.62 404 LEU B O 1
ATOM 6390 N N . LYS B 1 405 ? -23.422 21.5 16.984 1 97.81 405 LYS B N 1
ATOM 6391 C CA . LYS B 1 405 ? -24.531 21.125 17.859 1 97.81 405 LYS B CA 1
ATOM 6392 C C . LYS B 1 405 ? -24.156 19.969 18.781 1 97.81 405 LYS B C 1
ATOM 6394 O O . LYS B 1 405 ? -24.406 20.016 19.984 1 97.81 405 LYS B O 1
ATOM 6399 N N . ALA B 1 406 ? -23.547 19 18.188 1 96.69 406 ALA B N 1
ATOM 6400 C CA . ALA B 1 406 ? -23.094 17.859 18.969 1 96.69 406 ALA B CA 1
ATOM 6401 C C . ALA B 1 406 ? -22.094 18.266 20.047 1 96.69 406 ALA B C 1
ATOM 6403 O O . ALA B 1 406 ? -22.172 17.797 21.188 1 96.69 406 ALA B O 1
ATOM 6404 N N . PHE B 1 407 ? -21.219 19.172 19.734 1 94.19 407 PHE B N 1
ATOM 6405 C CA . PHE B 1 407 ? -20.234 19.688 20.672 1 94.19 407 PHE B CA 1
ATOM 6406 C C . PHE B 1 407 ? -20.906 20.422 21.828 1 94.19 407 PHE B C 1
ATOM 6408 O O . PHE B 1 407 ? -20.578 20.219 22.984 1 94.19 407 PHE B O 1
ATOM 6415 N N . SER B 1 408 ? -21.766 21.25 21.453 1 95.75 408 SER B N 1
ATOM 6416 C CA . SER B 1 408 ? -22.484 22.062 22.422 1 95.75 408 SER B CA 1
ATOM 6417 C C . SER B 1 408 ? -23.219 21.188 23.438 1 95.75 408 SER B C 1
ATOM 6419 O O . SER B 1 408 ? -23.094 21.391 24.656 1 95.75 408 SER B O 1
ATOM 6421 N N . GLU B 1 409 ? -23.859 20.203 22.906 1 96.56 409 GLU B N 1
ATOM 6422 C CA . GLU B 1 409 ? -24.625 19.328 23.781 1 96.56 409 GLU B CA 1
ATOM 6423 C C . GLU B 1 409 ? -23.688 18.453 24.609 1 96.56 409 GLU B C 1
ATOM 6425 O O . GLU B 1 409 ? -23.969 18.203 25.797 1 96.56 409 GLU B O 1
ATOM 6430 N N . ALA B 1 410 ? -22.703 18.016 24.016 1 96 410 ALA B N 1
ATOM 6431 C CA . ALA B 1 410 ? -21.734 17.172 24.719 1 96 410 ALA B CA 1
ATOM 6432 C C . ALA B 1 410 ? -21.078 17.938 25.875 1 96 410 ALA B C 1
ATOM 6434 O O . ALA B 1 410 ? -20.938 17.406 26.984 1 96 410 ALA B O 1
ATOM 6435 N N . LEU B 1 411 ? -20.656 19.125 25.609 1 94.5 411 LEU B N 1
ATOM 6436 C CA . LEU B 1 411 ? -20.016 19.953 26.625 1 94.5 411 LEU B CA 1
ATOM 6437 C C . LEU B 1 411 ? -20.969 20.234 27.781 1 94.5 411 LEU B C 1
ATOM 6439 O O . LEU B 1 411 ? -20.562 20.203 28.953 1 94.5 411 LEU B O 1
ATOM 6443 N N . SER B 1 412 ? -22.188 20.469 27.469 1 93.19 412 SER B N 1
ATOM 6444 C CA . SER B 1 412 ? -23.188 20.719 28.484 1 93.19 412 SER B CA 1
ATOM 6445 C C . SER B 1 412 ? -23.438 19.469 29.328 1 93.19 412 SER B C 1
ATOM 6447 O O . SER B 1 412 ? -23.609 19.562 30.547 1 93.19 412 SER B O 1
ATOM 6449 N N . SER B 1 413 ? -23.422 18.375 28.688 1 91.56 413 SER B N 1
ATOM 6450 C CA . SER B 1 413 ? -23.672 17.109 29.359 1 91.56 413 SER B CA 1
ATOM 6451 C C . SER B 1 413 ? -22.531 16.719 30.281 1 91.56 413 SER B C 1
ATOM 6453 O O . SER B 1 413 ? -22.75 16.172 31.359 1 91.56 413 SER B O 1
ATOM 6455 N N . VAL B 1 414 ? -21.375 16.984 29.859 1 86.69 414 VAL B N 1
ATOM 6456 C CA . VAL B 1 414 ? -20.188 16.594 30.625 1 86.69 414 VAL B CA 1
ATOM 6457 C C . VAL B 1 414 ? -19.969 17.562 31.781 1 86.69 414 VAL B C 1
ATOM 6459 O O . VAL B 1 414 ? -19.531 17.156 32.875 1 86.69 414 VAL B O 1
ATOM 6462 N N . GLN B 1 415 ? -20.188 18.812 31.641 1 77.88 415 GLN B N 1
ATOM 6463 C CA . GLN B 1 415 ? -20.094 19.797 32.719 1 77.88 415 GLN B CA 1
ATOM 6464 C C . GLN B 1 415 ? -21.125 19.5 33.812 1 77.88 415 GLN B C 1
ATOM 6466 O O . GLN B 1 415 ? -20.859 19.688 35 1 77.88 415 GLN B O 1
ATOM 6471 N N . LYS B 1 416 ? -22.156 19.141 33.344 1 65.62 416 LYS B N 1
ATOM 6472 C CA . LYS B 1 416 ? -23.188 18.766 34.312 1 65.62 416 LYS B CA 1
ATOM 6473 C C . LYS B 1 416 ? -22.766 17.531 35.125 1 65.62 416 LYS B C 1
ATOM 6475 O O . LYS B 1 416 ? -23.062 17.438 36.312 1 65.62 416 LYS B O 1
ATOM 6480 N N . LYS B 1 417 ? -22.094 16.75 34.5 1 57.22 417 LYS B N 1
ATOM 6481 C CA . LYS B 1 417 ? -21.672 15.547 35.219 1 57.22 417 LYS B CA 1
ATOM 6482 C C . LYS B 1 417 ? -20.562 15.867 36.219 1 57.22 417 LYS B C 1
ATOM 6484 O O . LYS B 1 417 ? -20.438 15.203 37.25 1 57.22 417 LYS B O 1
ATOM 6489 N N . SER B 1 418 ? -19.828 16.797 35.938 1 51.84 418 SER B N 1
ATOM 6490 C CA . SER B 1 418 ? -18.75 17.203 36.812 1 51.84 418 SER B CA 1
ATOM 6491 C C . SER B 1 418 ? -19.297 17.969 38.031 1 51.84 418 SER B C 1
ATOM 6493 O O . SER B 1 418 ? -18.672 18 39.094 1 51.84 418 SER B O 1
ATOM 6495 N N . THR B 1 419 ? -20.375 18.562 37.906 1 44.81 419 THR B N 1
ATOM 6496 C CA . THR B 1 419 ? -20.984 19.266 39.031 1 44.81 419 THR B CA 1
ATOM 6497 C C . THR B 1 419 ? -21.828 18.328 39.875 1 44.81 419 THR B C 1
ATOM 6499 O O . THR B 1 419 ? -22.25 18.688 40.969 1 44.81 419 THR B O 1
ATOM 6502 N N . VAL B 1 420 ? -22.203 17.203 39.344 1 38.16 420 VAL B N 1
ATOM 6503 C CA . VAL B 1 420 ? -22.891 16.266 40.219 1 38.16 420 VAL B CA 1
ATOM 6504 C C . VAL B 1 420 ? -21.875 15.344 40.875 1 38.16 420 VAL B C 1
ATOM 6506 O O . VAL B 1 420 ? -20.953 14.836 40.219 1 38.16 420 VAL B O 1
#

Solvent-accessible surface area (backbone atoms only — not comparable to full-atom values): 43504 Å² total; per-residue (Å²): 129,94,85,74,91,75,76,80,81,76,77,73,77,77,63,75,84,69,68,75,84,62,72,70,78,72,70,80,61,83,50,74,84,68,75,86,74,84,74,78,57,51,69,73,43,73,48,81,92,81,78,71,83,52,48,42,30,20,77,52,44,24,35,49,38,67,69,23,26,51,34,30,48,51,70,56,66,50,67,80,35,70,69,46,48,50,50,53,50,50,34,30,47,36,47,27,52,65,40,37,42,83,52,61,46,37,46,65,41,76,15,34,46,65,41,45,54,48,26,51,44,48,46,74,47,53,72,69,39,36,33,35,29,43,22,34,46,61,67,32,52,52,51,36,51,46,33,42,40,52,52,25,38,57,46,75,48,77,44,57,78,40,45,74,77,54,71,66,62,54,47,52,49,45,70,73,61,60,22,56,32,36,38,40,50,35,23,35,60,65,33,11,21,44,42,82,53,79,60,50,18,58,52,28,48,77,62,66,20,41,28,34,37,42,23,38,50,27,46,65,31,47,92,60,47,35,56,84,31,43,46,22,31,43,36,25,29,29,16,20,23,45,11,22,68,39,48,34,6,42,36,37,36,28,69,70,45,50,51,53,42,70,64,52,89,62,77,56,41,44,72,83,47,28,56,71,52,49,33,28,40,72,30,37,88,78,44,80,59,47,88,71,68,80,52,39,52,48,60,50,43,16,47,35,44,30,39,21,50,44,43,70,66,32,63,68,55,42,21,47,41,18,43,51,38,34,50,53,44,51,52,51,39,48,72,72,69,50,50,60,59,80,44,57,20,50,25,21,44,33,33,50,51,54,88,93,54,58,49,65,59,36,28,47,42,20,32,74,75,66,33,31,42,48,42,47,36,46,94,96,33,38,68,49,24,36,25,41,19,36,22,38,66,46,40,37,65,69,53,45,53,50,49,51,49,37,48,54,52,21,51,53,54,51,54,50,52,71,75,95,130,95,77,83,81,89,68,80,83,80,76,78,82,72,68,72,83,71,64,67,80,68,71,74,78,74,68,78,61,85,52,74,85,67,79,86,74,84,73,78,57,51,71,72,43,73,48,80,92,82,78,71,83,53,49,40,31,21,76,54,45,24,36,50,38,67,70,23,24,52,34,31,49,52,70,56,67,48,67,79,35,69,69,45,48,50,49,51,52,51,35,30,48,36,48,28,52,66,43,36,40,85,52,61,48,37,47,65,42,74,15,33,44,66,42,46,55,48,27,52,43,46,46,73,46,51,72,69,40,36,33,35,30,44,22,34,45,61,66,32,52,52,51,38,50,46,32,41,40,51,51,25,38,58,47,76,48,77,45,58,76,38,46,74,77,53,70,65,63,52,47,52,51,45,70,74,63,59,21,56,32,37,38,41,49,36,24,34,62,66,34,11,21,43,42,80,52,79,60,49,19,58,54,28,48,77,61,66,20,41,28,34,37,42,24,38,47,28,47,64,32,46,92,58,46,34,56,85,31,42,46,24,32,43,35,24,29,29,16,19,22,45,10,21,66,39,48,33,6,44,35,38,37,27,69,69,46,51,51,54,43,70,64,52,89,63,78,54,42,43,72,83,46,27,58,71,54,50,33,28,40,72,30,37,88,78,44,79,59,47,87,71,68,78,52,39,53,49,60,50,44,14,47,36,45,34,38,20,52,45,42,69,66,31,62,70,54,42,21,47,42,19,45,52,38,34,50,53,44,51,53,51,38,49,73,70,70,50,50,59,61,79,45,57,20,49,25,21,45,32,32,49,50,55,87,94,54,58,48,64,58,36,29,48,42,20,33,75,75,67,34,31,43,48,41,47,35,46,94,96,33,38,71,49,24,37,26,42,21,36,23,37,68,46,41,37,65,68,53,46,54,51,51,52,49,36,48,54,52,20,53,53,54,52,52,51,51,70,74,97

Secondary structure (DSSP, 8-state):
------------GGGGGSSS------------SS---PPPPPGGGGS-------EE-SSSPPPPPHHHHHHTTSPP--TTSHHHHHHHHHHHHHHHHHHT---SEEEEESS-HHHHHHHHHHHH--TT-EEEEEESSHHHHHHHHHHHHTT-EEEEEE--TT----HHHHHHHHHHH--SEEEEESEETTTTEE---TTHHHHHHHTT-EEEEE-TTTBTTB---TTTTT-SEEE--TTTTT-S-S--EEEEE-HHHHHHHHT-SS--S-STT-HHHHHHHTTGGGPPPP--S---HHHHHHHHHHHHHHHHH-HHHHHHHHHHHHHHHHHHHHHTT-EE-SS-BTTEEEEEPPTT--HHHHHHHHHHHH-EE----STTTTTTEEEEE--GGG--HHHHHHHHHHHHHHHHHHHHHHH-/--------------SGGGSTT-----------SS---PPPPPGGGGSPP-----EE-SSSPPPPPHHHHHHTTSPP--TTSHHHHHHHHHHHHHHHHHHT---SEEEEESS-HHHHHHHHHHHH--TT-EEEEEESSHHHHHHHHHHHHTT-EEEEEE--TT----HHHHHHHHHHH--SEEEEESEETTTTEE---TTHHHHHHHTT-EEEEE-TTTBTTB---TTTTT-SEEE--TTTTT-S-S--EEEEE-HHHHHHHHT-SS--S-STT-HHHHHHHTTGGGPPPP--S---HHHHHHHHHHHHHHHHH-HHHHHHHHHHHHHHHHHHHHHTT-EE-SS-BTTEEEEEPPTT--HHHHHHHHHHHH-EE----STTTTTTEEEEE--GGG--HHHHHHHHHHHHHHHHHHHHHHH-

pLDDT: mean 90.08, std 19.71, range [17.14, 98.94]

Organism: NCBI:txid100452

Nearest PDB structures (foldseek):
  6rv1-assembly1_A-2  TM=9.763E-01  e=3.045E-48  Homo sapiens
  1vjo-assembly1_A-2  TM=9.656E-01  e=2.810E-45  Nostoc sp. PCC 7120 = FACHB-418
  3isl-assembly1_B  TM=9.708E-01  e=1.489E-42  Bacillus subtilis
  2yri-assembly1_A  TM=9.486E-01  e=3.178E-33  Thermus thermophilus HB8
  3zrq-assembly1_A  TM=9.257E-01  e=1.510E-28  Saccharolobus solfataricus P2

InterPro domains:
  IPR000192 Aminotransferase class V domain [PF00266] (76-395)
  IPR015421 Pyridoxal phosphate-dependent transferase, major domain [G3DSA:3.40.640.10] (65-313)
  IPR015422 Pyridoxal phosphate-dependent transferase, small domain [G3DSA:3.90.1150.10] (51-408)
  IPR015424 Pyridoxal phosphate-dependent transferase [SSF53383] (42-413)
  IPR024169 Serine-pyruvate aminotransferase/2-aminoethylphosphonate-pyruvate transaminase [PIRSF000524] (51-417)

=== Feature glossary ===
A reading guide for the features in this record.

Start from the sequence.

  · This is the polypeptide sequence — one letter per residue, N-terminus first. Length ranges from a few dozen residues for small domains to over a thousand for large multi-domain proteins.

Fold it, and you get atomic coordinates and the backbone conformation that goes with them.

  · Structure coordinates are given as an mmCIF _atom_site loop: one row per atom with element, residue name, chain id, sequence number, and x/y/z position in Å. Only the four main-chain atoms per residue are included here; side chains are omitted to keep the record compact.

  · Backbone dihedral angles. Every residue except chain termini has a φ (preceding-C → N → Cα → C) and a ψ (N → Cα → C → next-N). They are reported in degrees following the IUPAC sign convention. Secondary structure is essentially a statement about which (φ, ψ) basin each residue occupies.

  · The SS8 string is DSSP's per-residue secondary-structure call. α-helix (H) means an i→i+4 H-bond ladder; β-strand (E) means the residue participates in a β-sheet; 3₁₀ (G) and π (I) are tighter and wider helices; T/S are turns/bends; '-' is loop.

  · SS3 is a coarse helix/strand/coil call (letters a/b/c) made by the P-SEA algorithm from inter-Cα distances and dihedrals. It is less detailed than DSSP but needs only Cα positions.

Summarize the fold with a handful of shape descriptors and a per-residue structural alphabet.

  · Radius of gyration (Rg) is the root-mean-square distance of Cα atoms from their centroid — a single number for overall size and compactness. A globular domain of N residues has Rg ≈ 2.2·N^0.38 Å; an extended or disordered chain has a much larger Rg. The Cα contact count is the number of residue pairs whose Cα atoms are within 8 Å and are more than four positions apart in sequence — a standard proxy for tertiary packing density. The bounding box is the smallest axis-aligned box enclosing all Cα atoms.

  · The Foldseek 3Di string encodes local tertiary geometry as a 20-letter alphabet — one character per residue — derived from the relative positions of nearby Cα atoms. Unlike the amino-acid sequence, 3Di is a direct function of the 3D structure, so two proteins with the same fold have similar 3Di strings even at low sequence identity.

  · Solvent-accessible surface area (SASA) is the area in Å² traced out by the centre of a 1.4 Å probe sphere (a water molecule) rolled over the protein's van der Waals surface (Shrake–Rupley / Lee–Richards construction). Buried residues have near-zero SASA; fully exposed residues can exceed 200 Å². The total SASA scales roughly with the number of surface residues.

Ask how reliable the model is.

  · pLDDT (predicted Local Distance Difference Test) is AlphaFold's per-residue confidence score, ranging from 0 to 100. Values above 90 indicate high confidence (typically well-packed cores); 70–90 is confident; 50–70 low confidence; below 50 usually means the region is disordered or the prediction is unreliable there. AlphaFold stores pLDDT in the mmCIF B-factor column.

  · B-factor (Debye–Waller factor) reflects atomic displacement in the crystal lattice. It is an experimental observable (units Å²), not a prediction; low values mean the atom is pinned down, high values mean it moves or is heterogeneous across the crystal.

  · Predicted Aligned Error (PAE) is an AlphaFold confidence matrix: entry (i, j) is the expected error in the position of residue j, in ångströms, when the prediction is superimposed on the true structure at residue i. Low PAE within a block of residues means that block is internally rigid and well-predicted; high PAE between two blocks means their relative placement is uncertain even if each block individually is confident.

Place it in context: what it resembles, what it is annotated as, and how it looks.

  · Nearest PDB neighbors are the top structural matches found by Foldseek when searching this structure against the entire Protein Data Bank. Each hit reports a TM-score (0 to 1; >0.5 almost always implies the same fold) and an E-value. These are *structural* homologs — they may share no detectable sequence similarity.

  · Functional annotations link the protein to curated databases. InterPro entries identify conserved domains and families by matching the sequence against member-database signatures (Pfam, PROSITE, CDD, …). Gene Ontology (GO) terms describe molecular function, biological process, and cellular component in a controlled vocabulary. CATH places the structure in a hierarchical fold classification (Class/Architecture/Topology/Homologous-superfamily). The organism is the source species.

  · Three diagnostic plots accompany the record. The Cα contact map visualizes the tertiary structure as a 2D adjacency matrix (8 Å cutoff, sequence-local contacts suppressed). The Ramachandran plot shows the distribution of backbone (φ, ψ) torsions, with points in the α and β basins reflecting secondary structure content. The PAE plot shows AlphaFold's inter-residue confidence as a color matrix.

  · Six rendered views show the 3D structure from the faces of a cube — i.e. along ±x, ±y, ±z. Rendering representation is drawn randomly per protein from cartoon (secondary-structure ribbons), sticks (backbone bonds), or molecular surface; coloring is either N→C rainbow (blue at the N-terminus through red at the C-terminus) or one color per chain.